Protein 9H4H (pdb70)

Organism: Mycosarcoma maydis (NCBI:txid5270)

Nearest PDB structures (foldseek):
  3c8t-assembly1_A  TM=9.783E-01  e=1.202E-36  Chelativorans sp. BNC1
  2fel-assembly1_B  TM=9.437E-01  e=1.937E-19  Agrobacterium tumefaciens
  2fen-assembly1_A  TM=9.435E-01  e=5.438E-18  Agrobacterium tumefaciens
  2fen-assembly1_D  TM=9.344E-01  e=1.778E-17  Agrobacterium tumefaciens
  1dcn-assembly1_C  TM=7.984E-01  e=2.700E-16  Anas platyrhynchos

B-factor: mean 38.84, std 10.2, range [21.3, 90.51]

Sequence (848 aa):
TGTLSDIFGTPQMREIWSDQNRVACYLEIEAALAIVQADLGIIPKNAAHEIVEHCRVQEIDWALYKQKTELIGYPVLGIVQQLVANCKDGLGEYCHWGATTQDITDTATVMQIRQSLTLVKQRLDSIVSSLEHLAEQHRNVPMAARSNLKQAVPITFGFKMARFLATFRRHQQRLVELEKRVYTLEFGGAAGNLSSLGDQGIATHDALAKMLDLAPAAEIAWHTEHDRFAEVGTFLGLLTGTLAKLATDIKLMSQTEVGEVGEPNPISCVYIHACAANVRQGAAALLDAMQSDHERGTGPWEIIWVQLPLMMNWTSAALNNADFVLRGLQVFPDAMQHNLDLSKGLIVSEAVMMGLGNTLGRQYAHDAVYECCRTAFVQDRPLLDVLLENHEIASKLDRTELEKLCDPANYLGQCSQWIDRVLSPTGTLSDIFGTPQMREIWSDQNRVACYLEIEAALAIVQADLGIIPKNAAHEIVEHCRVQEIDWALYKQKTELIGYPVLGIVQQLVANCKDGLGEYCHWGATTQDITDTATVMQIRQSLTLVKQRLDSIVSSLEHLAEQHRNVPMAARSNLKQAVPITFGFKMARFLATFRRHQQRLVELEKRVYTLEFGGAAGNLSSLGDQGIATHDALAKMLDLAPAEIAWHTEHDRFAEVGTFLGLLTGTLAKLATDIKLMSQTEVGEVGEPNPISCVYIHACAANVRQGAAALLDAMQSDHERGTGPWEIIWVQLPLMMNWTSAALNNADFVLRGLQVFPDAMQHNLDLSKGLIVSEAVMMGLGNTLGRQYAHDAVYECCRTAFVQDRPLLDVLLENHEIASKLDRTELEKLCDPANYLGQCSQWIDRVLSP

Foldseek 3Di:
DDPCCPQLFNPQLCVLLDPLVLLLLLLLLQLLLLCLCCVVVNAPPVLSVQLNVLSHSVQDDVVQQVVVCVVVVHRRVSSLVVSQVPGPPSSSVPTCQLFDRLLSNLLSVLVSVVSLVVLVVVLLVLLLVLLLVQLVVFVQQKFFDADPNHGAAIATVSLVSLVLNLLSVVLVVLSVVLNLVSQEGAGQHDQFPSVSCPPCRQVSQCSSCVSVVGHYDPTHCQLQLCSLLSVLVSLLSVLVSLLVVLVVQCVCCPPLRNFKDFCPSSLSVLSNVLNVLSNVLSVLLVVLSPADRRHRDPSSVSSSPSVSSNSRSSSSSSVSSSRRSNSMGGDSVSRQVNVCQLQQLSLLVLQLVLCCVVPNNVCSVVVSVVLSVVCVVVVHHSLVSQCVPCSSVVGDPSVSSVLSSRSSNPHPVSSVVSCVSPVD/DDPCCPQLFNPQLCVLLDPLVLLLLLLVLQLLLLVLCCVVVNAPPVLSVQLNVQSDSVQDDVVQQVVVCVVVVHRRVSSLVSSQVNGPPSSSVPTCPLFDVLLSNLLSVLVSVVSLVVLVVVLLVLLLVLLLVLLVVFVQQKFFDADPNHGAAIATVSLVSLVLNLLSVVLVVLSVVLNLVSQEGAGQHDQFPSVSCPPCRQVSQCSSCVSVVGHYDPTHCQLQLCSVLSSLVSLLSVLVSLLVVLVVQCVCVDPLQVFKDFCPSSLSVLSNVLSVLSNVLSVLLVVLSPADHRHRDPSSVSSSPSVSSNSRSSSSSSVSSSRRSNSMGGDSVSRQVVLPQLQQLNLLVLLLVVLCVPPNNVVSVVVSVVLSVVCVVVVHHSLVSQCVPCSRCVVDPSVRSVCSSRSSNPHPVSSVVSCVSSVD

InterPro domains:
  IPR000362 Fumarate lyase family [PR00149] (145-163)
  IPR000362 Fumarate lyase family [PR00149] (190-208)
  IPR000362 Fumarate lyase family [PR00149] (275-302)
  IPR000362 Fumarate lyase family [PR00149] (320-336)
  IPR008948 L-Aspartase-like [SSF48557] (55-488)
  IPR019468 Adenylosuccinate lyase C-terminal [PF10397] (409-486)
  IPR019468 Adenylosuccinate lyase C-terminal [SM00998] (408-487)
  IPR022761 Fumarate lyase, N-terminal [PF00206] (60-343)

Structure (mmCIF, N/CA/C/O backbone):
data_9H4H
#
_entry.id   9H4H
#
_cell.length_a   109.469
_cell.length_b   109.469
_cell.length_c   205.358
_cell.angle_alpha   90.000
_cell.angle_beta   90.000
_cell.angle_gamma   90.000
#
_symmetry.space_group_name_H-M   'P 43 2 2'
#
loop_
_entity.id
_entity.type
_entity.pdbx_description
1 polymer 'Trans-aconitate decarboxylase 1'
2 water water
#
loop_
_atom_site.group_PDB
_atom_site.id
_atom_site.type_symbol
_atom_site.label_atom_id
_atom_site.label_alt_id
_atom_site.label_comp_id
_atom_site.label_asym_id
_atom_site.label_entity_id
_atom_site.label_seq_id
_atom_site.pdbx_PDB_ins_code
_atom_site.Cartn_x
_atom_site.Cartn_y
_atom_site.Cartn_z
_atom_site.occupancy
_atom_site.B_iso_or_equiv
_atom_site.auth_seq_id
_atom_site.auth_comp_id
_atom_site.auth_asym_id
_atom_site.auth_atom_id
_atom_site.pdbx_PDB_model_num
ATOM 1 N N . THR A 1 51 ? -17.65908 36.30911 22.35178 1.000 46.83264 51 THR A N 1
ATOM 2 C CA . THR A 1 51 ? -18.82858 37.15292 22.14521 1.000 51.34849 51 THR A CA 1
ATOM 3 C C . THR A 1 51 ? -19.53103 36.76902 20.83019 1.000 53.74696 51 THR A C 1
ATOM 4 O O . THR A 1 51 ? -20.69184 36.36556 20.83536 1.000 55.20719 51 THR A O 1
ATOM 8 N N . GLY A 1 52 ? -18.83675 36.90819 19.69138 1.000 47.71836 52 GLY A N 1
ATOM 9 C CA . GLY A 1 52 ? -19.39721 36.50954 18.41294 1.000 38.64679 52 GLY A CA 1
ATOM 10 C C . GLY A 1 52 ? -19.15205 35.03229 18.12962 1.000 39.74195 52 GLY A C 1
ATOM 11 O O . GLY A 1 52 ? -18.31109 34.41262 18.77166 1.000 36.63468 52 GLY A O 1
ATOM 12 N N . THR A 1 53 ? -19.90058 34.47214 17.17019 1.000 40.11348 53 THR A N 1
ATOM 13 C CA . THR A 1 53 ? -19.76608 33.04398 16.86291 1.000 38.06173 53 THR A CA 1
ATOM 14 C C . THR A 1 53 ? -18.31706 32.63521 16.61654 1.000 37.14385 53 THR A C 1
ATOM 15 O O . THR A 1 53 ? -17.86546 31.59940 17.11635 1.000 38.90974 53 THR A O 1
ATOM 19 N N . LEU A 1 54 ? -17.57061 33.43566 15.85897 1.000 37.95227 54 LEU A N 1
ATOM 20 C CA . LEU A 1 54 ? -16.21115 33.08414 15.46410 1.000 37.11018 54 LEU A CA 1
ATOM 21 C C . LEU A 1 54 ? -15.14542 33.85799 16.22367 1.000 38.15038 54 LEU A C 1
ATOM 22 O O . LEU A 1 54 ? -13.95715 33.72261 15.90570 1.000 37.04971 54 LEU A O 1
ATOM 27 N N . SER A 1 55 ? -15.53623 34.65973 17.21730 1.000 35.96415 55 SER A N 1
ATOM 28 C CA . SER A 1 55 ? -14.59854 35.56745 17.87425 1.000 34.70937 55 SER A CA 1
ATOM 29 C C . SER A 1 55 ? -13.46229 34.82552 18.56814 1.000 37.99657 55 SER A C 1
ATOM 30 O O . SER A 1 55 ? -12.35133 35.35650 18.66763 1.000 37.24714 55 SER A O 1
ATOM 33 N N . ASP A 1 56 ? -13.71376 33.61698 19.07346 1.000 35.71142 56 ASP A N 1
ATOM 34 C CA . ASP A 1 56 ? -12.67399 32.83248 19.73164 1.000 36.11414 56 ASP A CA 1
ATOM 35 C C . ASP A 1 56 ? -12.07408 31.77567 18.81676 1.000 40.67092 56 ASP A C 1
ATOM 36 O O . ASP A 1 56 ? -11.31354 30.91999 19.28529 1.000 40.93901 56 ASP A O 1
ATOM 41 N N . ILE A 1 57 ? -12.41879 31.80241 17.53423 1.000 36.62002 57 ILE A N 1
ATOM 42 C CA . ILE A 1 57 ? -11.82007 30.92212 16.54403 1.000 37.72109 57 ILE A CA 1
ATOM 43 C C . ILE A 1 57 ? -10.72178 31.63044 15.76151 1.000 39.43671 57 ILE A C 1
ATOM 44 O O . ILE A 1 57 ? -9.65078 31.06508 15.53895 1.000 38.60662 57 ILE A O 1
ATOM 49 N N . PHE A 1 58 ? -10.95673 32.88037 15.36584 1.000 33.28103 58 PHE A N 1
ATOM 50 C CA . PHE A 1 58 ? -9.92819 33.69509 14.73394 1.000 36.90922 58 PHE A CA 1
ATOM 51 C C . PHE A 1 58 ? -9.37916 34.75196 15.68022 1.000 38.02519 58 PHE A C 1
ATOM 52 O O . PHE A 1 58 ? -8.62719 35.63309 15.24880 1.000 34.75781 58 PHE A O 1
ATOM 60 N N . GLY A 1 59 ? -9.73123 34.66848 16.96136 1.000 34.86607 59 GLY A N 1
ATOM 61 C CA . GLY A 1 59 ? -9.17690 35.48643 18.01804 1.000 31.34016 59 GLY A CA 1
ATOM 62 C C . GLY A 1 59 ? -9.11823 34.63474 19.26851 1.000 37.46618 59 GLY A C 1
ATOM 63 O O . GLY A 1 59 ? -9.40601 33.43592 19.23335 1.000 35.74949 59 GLY A O 1
ATOM 64 N N . THR A 1 60 ? -8.72362 35.25292 20.37792 1.000 34.02968 60 THR A N 1
ATOM 65 C CA . THR A 1 60 ? -8.69357 34.57829 21.66913 1.000 34.42815 60 THR A CA 1
ATOM 66 C C . THR A 1 60 ? -9.28685 35.49887 22.72556 1.000 37.57570 60 THR A C 1
ATOM 67 O O . THR A 1 60 ? -9.23449 36.72604 22.57612 1.000 31.59258 60 THR A O 1
ATOM 71 N N . PRO A 1 61 ? -9.87513 34.93661 23.79459 1.000 38.06471 61 PRO A N 1
ATOM 72 C CA . PRO A 1 61 ? -10.40243 35.79494 24.87636 1.000 40.22039 61 PRO A CA 1
ATOM 73 C C . PRO A 1 61 ? -9.37027 36.75100 25.45352 1.000 34.61008 61 PRO A C 1
ATOM 74 O O . PRO A 1 61 ? -9.66546 37.93780 25.64182 1.000 33.32277 61 PRO A O 1
ATOM 78 N N . GLN A 1 62 ? -8.16839 36.25366 25.76206 1.000 33.78322 62 GLN A N 1
ATOM 79 C CA . GLN A 1 62 ? -7.15227 37.08160 26.40547 1.000 37.00247 62 GLN A CA 1
ATOM 80 C C . GLN A 1 62 ? -6.71608 38.22737 25.50104 1.000 38.46253 62 GLN A C 1
ATOM 81 O O . GLN A 1 62 ? -6.58892 39.37319 25.94746 1.000 32.81848 62 GLN A O 1
ATOM 87 N N . MET A 1 63 ? -6.46183 37.93839 24.22385 1.000 33.86008 63 MET A N 1
ATOM 88 C CA . MET A 1 63 ? -5.99290 39.00338 23.34448 1.000 32.78519 63 MET A CA 1
ATOM 89 C C . MET A 1 63 ? -7.11319 39.97486 22.98915 1.000 31.99691 63 MET A C 1
ATOM 90 O O . MET A 1 63 ? -6.86089 41.17505 22.83675 1.000 31.01962 63 MET A O 1
ATOM 95 N N . ARG A 1 64 ? -8.35319 39.49108 22.87090 1.000 32.17369 64 ARG A N 1
ATOM 96 C CA . ARG A 1 64 ? -9.47366 40.40259 22.64645 1.000 34.78193 64 ARG A CA 1
ATOM 97 C C . ARG A 1 64 ? -9.65923 41.34921 23.82834 1.000 35.83548 64 ARG A C 1
ATOM 98 O O . ARG A 1 64 ? -10.00156 42.52377 23.64547 1.000 34.87307 64 ARG A O 1
ATOM 106 N N . GLU A 1 65 ? -9.44707 40.85446 25.05202 1.000 33.15314 65 GLU A N 1
ATOM 107 C CA . GLU A 1 65 ? -9.57840 41.71889 26.21880 1.000 35.99607 65 GLU A CA 1
ATOM 108 C C . GLU A 1 65 ? -8.55023 42.84377 26.17184 1.000 33.38798 65 GLU A C 1
ATOM 109 O O . GLU A 1 65 ? -8.87408 44.00427 26.44676 1.000 31.82262 65 GLU A O 1
ATOM 115 N N . ILE A 1 66 ? -7.31215 42.51994 25.79023 1.000 33.86051 66 ILE A N 1
ATOM 116 C CA . ILE A 1 66 ? -6.24314 43.51549 25.76870 1.000 34.37069 66 ILE A CA 1
ATOM 117 C C . ILE A 1 66 ? -6.59882 44.67403 24.84547 1.000 34.26837 66 ILE A C 1
ATOM 118 O O . ILE A 1 66 ? -6.35124 45.84207 25.16907 1.000 33.07156 66 ILE A O 1
ATOM 123 N N . TRP A 1 67 ? -7.19173 44.37916 23.69010 1.000 33.20716 67 TRP A N 1
ATOM 124 C CA . TRP A 1 67 ? -7.47100 45.40526 22.69375 1.000 32.06197 67 TRP A CA 1
ATOM 125 C C . TRP A 1 67 ? -8.89916 45.93382 22.75360 1.000 32.11008 67 TRP A C 1
ATOM 126 O O . TRP A 1 67 ? -9.26142 46.78986 21.94214 1.000 34.27785 67 TRP A O 1
ATOM 137 N N . SER A 1 68 ? -9.69883 45.47779 23.71345 1.000 32.11473 68 SER A N 1
ATOM 138 C CA . SER A 1 68 ? -11.05480 45.98045 23.89518 1.000 35.70258 68 SER A CA 1
ATOM 139 C C . SER A 1 68 ? -11.05747 47.47491 24.22279 1.000 34.78175 68 SER A C 1
ATOM 140 O O . SER A 1 68 ? -10.04818 48.05405 24.63658 1.000 34.05357 68 SER A O 1
ATOM 143 N N . ASP A 1 69 ? -12.22739 48.09638 24.03043 1.000 35.81824 69 ASP A N 1
ATOM 144 C CA . ASP A 1 69 ? -12.42598 49.48820 24.43179 1.000 35.83283 69 ASP A CA 1
ATOM 145 C C . ASP A 1 69 ? -12.13069 49.68917 25.91275 1.000 38.25659 69 ASP A C 1
ATOM 146 O O . ASP A 1 69 ? -11.60564 50.73486 26.31704 1.000 34.67833 69 ASP A O 1
ATOM 151 N N . GLN A 1 70 ? -12.46807 48.69889 26.73850 1.000 35.40043 70 GLN A N 1
ATOM 152 C CA . GLN A 1 70 ? -12.33583 48.85805 28.18150 1.000 38.33596 70 GLN A CA 1
ATOM 153 C C . GLN A 1 70 ? -10.87027 48.88367 28.59819 1.000 40.57519 70 GLN A C 1
ATOM 154 O O . GLN A 1 70 ? -10.45886 49.73154 29.39846 1.000 38.52704 70 GLN A O 1
ATOM 160 N N . ASN A 1 71 ? -10.06374 47.95995 28.07213 1.000 32.10965 71 ASN A N 1
ATOM 161 C CA . ASN A 1 71 ? -8.63874 47.99235 28.38467 1.000 36.01729 71 ASN A CA 1
ATOM 162 C C . ASN A 1 71 ? -7.96409 49.19159 27.73444 1.000 33.81399 71 ASN A C 1
ATOM 163 O O . ASN A 1 71 ? -7.06028 49.79339 28.32654 1.000 32.95853 71 ASN A O 1
ATOM 168 N N . ARG A 1 72 ? -8.39538 49.56077 26.52284 1.000 31.91295 72 ARG A N 1
ATOM 169 C CA . ARG A 1 72 ? -7.82849 50.73354 25.85859 1.000 31.82730 72 ARG A CA 1
ATOM 170 C C . ARG A 1 72 ? -8.03800 51.98495 26.70256 1.000 35.58519 72 ARG A C 1
ATOM 171 O O . ARG A 1 72 ? -7.09149 52.73492 26.97168 1.000 34.09254 72 ARG A O 1
ATOM 179 N N . VAL A 1 73 ? -9.27442 52.21012 27.15182 1.000 32.55718 73 VAL A N 1
ATOM 180 C CA . VAL A 1 73 ? -9.56713 53.37037 27.98564 1.000 34.19071 73 VAL A CA 1
ATOM 181 C C . VAL A 1 73 ? -8.88864 53.23957 29.34835 1.000 37.74004 73 VAL A C 1
ATOM 182 O O . VAL A 1 73 ? -8.36189 54.21879 29.88756 1.000 36.19518 73 VAL A O 1
ATOM 186 N N . ALA A 1 74 ? -8.86138 52.02920 29.91572 1.000 29.65660 74 ALA A N 1
ATOM 187 C CA . ALA A 1 74 ? -8.13437 51.82237 31.16602 1.000 34.61585 74 ALA A CA 1
ATOM 188 C C . ALA A 1 74 ? -6.67781 52.25409 31.03797 1.000 38.71475 74 ALA A C 1
ATOM 189 O O . ALA A 1 74 ? -6.11158 52.83852 31.96988 1.000 30.96909 74 ALA A O 1
ATOM 191 N N . CYS A 1 75 ? -6.05563 51.98858 29.88660 1.000 34.18058 75 CYS A N 1
ATOM 192 C CA . CYS A 1 75 ? -4.70435 52.48995 29.65856 1.000 30.43489 75 CYS A CA 1
ATOM 193 C C . CYS A 1 75 ? -4.68706 54.01354 29.61483 1.000 32.06357 75 CYS A C 1
ATOM 194 O O . CYS A 1 75 ? -3.79416 54.64582 30.19464 1.000 34.22728 75 CYS A O 1
ATOM 197 N N . TYR A 1 76 ? -5.65236 54.61919 28.91337 1.000 32.51778 76 TYR A N 1
ATOM 198 C CA . TYR A 1 76 ? -5.76298 56.07573 28.90102 1.000 33.64825 76 TYR A CA 1
ATOM 199 C C . TYR A 1 76 ? -5.77849 56.63093 30.32192 1.000 37.30818 76 TYR A C 1
ATOM 200 O O . TYR A 1 76 ? -5.06751 57.59382 30.63013 1.000 37.03411 76 TYR A O 1
ATOM 209 N N . LEU A 1 77 ? -6.60007 56.03971 31.20094 1.000 35.33330 77 LEU A N 1
ATOM 210 C CA . LEU A 1 77 ? -6.73584 56.57727 32.55305 1.000 38.96437 77 LEU A CA 1
ATOM 211 C C . LEU A 1 77 ? -5.45640 56.42355 33.35959 1.000 37.19455 77 LEU A C 1
ATOM 212 O O . LEU A 1 77 ? -5.13261 57.29316 34.17706 1.000 39.18716 77 LEU A O 1
ATOM 217 N N . GLU A 1 78 ? -4.74988 55.30165 33.20411 1.000 33.51684 78 GLU A N 1
ATOM 218 C CA . GLU A 1 78 ? -3.48737 55.15137 33.92177 1.000 33.04232 78 GLU A CA 1
ATOM 219 C C . GLU A 1 78 ? -2.48074 56.20633 33.48443 1.000 35.99618 78 GLU A C 1
ATOM 220 O O . GLU A 1 78 ? -1.69837 56.70804 34.30296 1.000 33.77348 78 GLU A O 1
ATOM 226 N N . ILE A 1 79 ? -2.47599 56.54796 32.19493 1.000 30.87400 79 ILE A N 1
ATOM 227 C CA . ILE A 1 79 ? -1.56930 57.58353 31.70823 1.000 30.88762 79 ILE A CA 1
ATOM 228 C C . ILE A 1 79 ? -1.94445 58.94329 32.29093 1.000 32.88376 79 ILE A C 1
ATOM 229 O O . ILE A 1 79 ? -1.07696 59.71137 32.72431 1.000 31.26597 79 ILE A O 1
ATOM 234 N N . GLU A 1 80 ? -3.23911 59.27496 32.28206 1.000 34.06069 80 GLU A N 1
ATOM 235 C CA . GLU A 1 80 ? -3.66744 60.56504 32.81712 1.000 34.53346 80 GLU A CA 1
ATOM 236 C C . GLU A 1 80 ? -3.37551 60.65528 34.30958 1.000 34.37234 80 GLU A C 1
ATOM 237 O O . GLU A 1 80 ? -2.97032 61.71084 34.81244 1.000 39.98719 80 GLU A O 1
ATOM 243 N N . ALA A 1 81 ? -3.58362 59.55458 35.03161 1.000 30.54639 81 ALA A N 1
ATOM 244 C CA . ALA A 1 81 ? -3.23441 59.50403 36.44597 1.000 34.95082 81 ALA A CA 1
ATOM 245 C C . ALA A 1 81 ? -1.74799 59.75934 36.65462 1.000 40.10973 81 ALA A C 1
ATOM 246 O O . ALA A 1 81 ? -1.35672 60.60079 37.47352 1.000 34.75376 81 ALA A O 1
ATOM 248 N N . ALA A 1 82 ? -0.90206 59.01718 35.93746 1.000 32.84094 82 ALA A N 1
ATOM 249 C CA . ALA A 1 82 ? 0.53917 59.17688 36.08818 1.000 34.44386 82 ALA A CA 1
ATOM 250 C C . ALA A 1 82 ? 0.98411 60.57494 35.68295 1.000 35.19679 82 ALA A C 1
ATOM 251 O O . ALA A 1 82 ? 1.90414 61.14027 36.28532 1.000 36.38526 82 ALA A O 1
ATOM 253 N N . LEU A 1 83 ? 0.34456 61.14519 34.65942 1.000 31.64409 83 LEU A N 1
ATOM 254 C CA . LEU A 1 83 ? 0.68068 62.49881 34.23096 1.000 35.24291 83 LEU A CA 1
ATOM 255 C C . LEU A 1 83 ? 0.36073 63.51805 35.31709 1.000 35.74949 83 LEU A C 1
ATOM 256 O O . LEU A 1 83 ? 1.16600 64.41342 35.59655 1.000 36.58665 83 LEU A O 1
ATOM 261 N N . ALA A 1 84 ? -0.81282 63.39939 35.93828 1.000 32.63310 84 ALA A N 1
ATOM 262 C CA . ALA A 1 84 ? -1.18449 64.32459 37.00473 1.000 42.25782 84 ALA A CA 1
ATOM 263 C C . ALA A 1 84 ? -0.20276 64.24527 38.16699 1.000 33.28171 84 ALA A C 1
ATOM 264 O O . ALA A 1 84 ? 0.23722 65.27293 38.69284 1.000 37.33317 84 ALA A O 1
ATOM 266 N N . ILE A 1 85 ? 0.15834 63.02554 38.57309 1.000 32.09267 85 ILE A N 1
ATOM 267 C CA . ILE A 1 85 ? 1.08570 62.83775 39.68952 1.000 37.13606 85 ILE A CA 1
ATOM 268 C C . ILE A 1 85 ? 2.43101 63.48348 39.38365 1.000 41.19232 85 ILE A C 1
ATOM 269 O O . ILE A 1 85 ? 3.00277 64.20201 40.21294 1.000 35.67928 85 ILE A O 1
ATOM 274 N N . VAL A 1 86 ? 2.97255 63.20144 38.19921 1.000 33.53960 86 VAL A N 1
ATOM 275 C CA . VAL A 1 86 ? 4.25869 63.76545 37.79728 1.000 37.05654 86 VAL A CA 1
ATOM 276 C C . VAL A 1 86 ? 4.20860 65.29037 37.81943 1.000 37.34442 86 VAL A C 1
ATOM 277 O O . VAL A 1 86 ? 5.12826 65.95430 38.31153 1.000 36.55900 86 VAL A O 1
ATOM 281 N N . GLN A 1 87 ? 3.14336 65.87110 37.26707 1.000 35.45229 87 GLN A N 1
ATOM 282 C CA . GLN A 1 87 ? 3.09292 67.32478 37.17814 1.000 36.16240 87 GLN A CA 1
ATOM 283 C C . GLN A 1 87 ? 2.81068 67.95460 38.53582 1.000 42.26978 87 GLN A C 1
ATOM 284 O O . GLN A 1 87 ? 3.21102 69.09768 38.78012 1.000 40.08974 87 GLN A O 1
ATOM 290 N N . ALA A 1 88 ? 2.12799 67.23035 39.42728 1.000 34.80687 88 ALA A N 1
ATOM 291 C CA . ALA A 1 88 ? 2.00823 67.68898 40.80824 1.000 40.56610 88 ALA A CA 1
ATOM 292 C C . ALA A 1 88 ? 3.36324 67.67571 41.50360 1.000 40.04511 88 ALA A C 1
ATOM 293 O O . ALA A 1 88 ? 3.70635 68.61626 42.22832 1.000 41.31205 88 ALA A O 1
ATOM 295 N N . ASP A 1 89 ? 4.14604 66.61658 41.29257 1.000 37.62251 89 ASP A N 1
ATOM 296 C CA . ASP A 1 89 ? 5.47723 66.54397 41.88494 1.000 44.13636 89 ASP A CA 1
ATOM 297 C C . ASP A 1 89 ? 6.37449 67.66298 41.36842 1.000 46.09108 89 ASP A C 1
ATOM 298 O O . ASP A 1 89 ? 7.20007 68.20400 42.11483 1.000 41.67793 89 ASP A O 1
ATOM 303 N N . LEU A 1 90 ? 6.22839 68.02469 40.09365 1.000 38.63938 90 LEU A N 1
ATOM 304 C CA . LEU A 1 90 ? 7.01353 69.10656 39.51483 1.000 40.77782 90 LEU A CA 1
ATOM 305 C C . LEU A 1 90 ? 6.48413 70.48607 39.88049 1.000 38.76134 90 LEU A C 1
ATOM 306 O O . LEU A 1 90 ? 7.13126 71.48336 39.54871 1.000 39.52373 90 LEU A O 1
ATOM 311 N N . GLY A 1 91 ? 5.34183 70.56860 40.55944 1.000 38.12377 91 GLY A N 1
ATOM 312 C CA . GLY A 1 91 ? 4.76382 71.85267 40.89762 1.000 39.90383 91 GLY A CA 1
ATOM 313 C C . GLY A 1 91 ? 3.99150 72.53784 39.79485 1.000 40.72373 91 GLY A C 1
ATOM 314 O O . GLY A 1 91 ? 3.72525 73.73926 39.90333 1.000 38.47280 91 GLY A O 1
ATOM 315 N N . ILE A 1 92 ? 3.61278 71.81265 38.73986 1.000 36.71136 92 ILE A N 1
ATOM 316 C CA . ILE A 1 92 ? 2.87921 72.41683 37.62909 1.000 35.08202 92 ILE A CA 1
ATOM 317 C C . ILE A 1 92 ? 1.39503 72.54513 37.95806 1.000 35.43991 92 ILE A C 1
ATOM 318 O O . ILE A 1 92 ? 0.75281 73.54285 37.61154 1.000 40.00514 92 ILE A O 1
ATOM 323 N N . ILE A 1 93 ? 0.82471 71.54352 38.61092 1.000 38.60100 93 ILE A N 1
ATOM 324 C CA . ILE A 1 93 ? -0.57980 71.56940 39.01099 1.000 36.90848 93 ILE A CA 1
ATOM 325 C C . ILE A 1 93 ? -0.63012 71.33143 40.51116 1.000 39.65185 93 ILE A C 1
ATOM 326 O O . ILE A 1 93 ? 0.33364 70.80905 41.09962 1.000 35.91759 93 ILE A O 1
ATOM 331 N N . PRO A 1 94 ? -1.72381 71.71350 41.17588 1.000 39.14897 94 PRO A N 1
ATOM 332 C CA . PRO A 1 94 ? -1.79748 71.51509 42.62987 1.000 40.69161 94 PRO A CA 1
ATOM 333 C C . PRO A 1 94 ? -1.85118 70.03817 42.98749 1.000 43.47371 94 PRO A C 1
ATOM 334 O O . PRO A 1 94 ? -2.40470 69.21630 42.25327 1.000 41.47137 94 PRO A O 1
ATOM 338 N N . LYS A 1 95 ? -1.27272 69.70844 44.14755 1.000 37.69128 95 LYS A N 1
ATOM 339 C CA . LYS A 1 95 ? -1.20190 68.31076 44.56667 1.000 42.48498 95 LYS A CA 1
ATOM 340 C C . LYS A 1 95 ? -2.57368 67.75428 44.93931 1.000 46.20960 95 LYS A C 1
ATOM 341 O O . LYS A 1 95 ? -2.81153 66.54970 44.78654 1.000 43.30716 95 LYS A O 1
ATOM 347 N N . ASN A 1 96 ? -3.49212 68.59983 45.41950 1.000 40.59251 96 ASN A N 1
ATOM 348 C CA . ASN A 1 96 ? -4.84211 68.10824 45.68432 1.000 41.98579 96 ASN A CA 1
ATOM 349 C C . ASN A 1 96 ? -5.58741 67.80420 44.38543 1.000 40.09564 96 ASN A C 1
ATOM 350 O O . ASN A 1 96 ? -6.42920 66.89927 44.35321 1.000 40.98785 96 ASN A O 1
ATOM 355 N N . ALA A 1 97 ? -5.30909 68.55156 43.31406 1.000 40.14204 97 ALA A N 1
ATOM 356 C CA . ALA A 1 97 ? -5.95703 68.27291 42.03390 1.000 44.49186 97 ALA A CA 1
ATOM 357 C C . ALA A 1 97 ? -5.54779 66.90527 41.49638 1.000 36.85525 97 ALA A C 1
ATOM 358 O O . ALA A 1 97 ? -6.39592 66.13418 41.03285 1.000 42.28386 97 ALA A O 1
ATOM 360 N N . ALA A 1 98 ? -4.24564 66.60597 41.52144 1.000 35.26928 98 ALA A N 1
ATOM 361 C CA . ALA A 1 98 ? -3.75981 65.28491 41.13222 1.000 40.98061 98 ALA A CA 1
ATOM 362 C C . ALA A 1 98 ? -4.44532 64.17938 41.92551 1.000 44.28958 98 ALA A C 1
ATOM 363 O O . ALA A 1 98 ? -4.83401 63.14748 41.36261 1.000 37.75237 98 ALA A O 1
ATOM 365 N N . HIS A 1 99 ? -4.57819 64.36648 43.24182 1.000 40.36685 99 HIS A N 1
ATOM 366 C CA . HIS A 1 99 ? -5.21058 63.34854 44.07508 1.000 41.63347 99 HIS A CA 1
ATOM 367 C C . HIS A 1 99 ? -6.64799 63.09793 43.63711 1.000 38.52112 99 HIS A C 1
ATOM 368 O O . HIS A 1 99 ? -7.10908 61.95078 43.61761 1.000 43.63681 99 HIS A O 1
ATOM 375 N N . GLU A 1 100 ? -7.37290 64.16098 43.28323 1.000 37.63370 100 GLU A N 1
ATOM 376 C CA . GLU A 1 100 ? -8.75059 63.99654 42.83277 1.000 42.48330 100 GLU A CA 1
ATOM 377 C C . GLU A 1 100 ? -8.80609 63.39383 41.42984 1.000 41.85135 100 GLU A C 1
ATOM 378 O O . GLU A 1 100 ? -9.70368 62.59813 41.12819 1.000 43.21217 100 GLU A O 1
ATOM 384 N N . ILE A 1 101 ? -7.86745 63.76580 40.55365 1.000 40.43991 101 ILE A N 1
ATOM 385 C CA . ILE A 1 101 ? -7.83978 63.17692 39.21524 1.000 37.87130 101 ILE A CA 1
ATOM 386 C C . ILE A 1 101 ? -7.56633 61.68087 39.30495 1.000 38.74968 101 ILE A C 1
ATOM 387 O O . ILE A 1 101 ? -8.29089 60.86484 38.72301 1.000 39.08236 101 ILE A O 1
ATOM 392 N N . VAL A 1 102 ? -6.53307 61.30023 40.06235 1.000 36.35563 102 VAL A N 1
ATOM 393 C CA . VAL A 1 102 ? -6.17060 59.89084 40.19865 1.000 36.46237 102 VAL A CA 1
ATOM 394 C C . VAL A 1 102 ? -7.33816 59.09256 40.76495 1.000 45.41546 102 VAL A C 1
ATOM 395 O O . VAL A 1 102 ? -7.60164 57.95964 40.34175 1.000 43.35075 102 VAL A O 1
ATOM 399 N N . GLU A 1 103 ? -8.05903 59.67460 41.72639 1.000 43.51237 103 GLU A N 1
ATOM 400 C CA . GLU A 1 103 ? -9.18719 58.98758 42.34339 1.000 46.66235 103 GLU A CA 1
ATOM 401 C C . GLU A 1 103 ? -10.28466 58.67017 41.33345 1.000 43.63669 103 GLU A C 1
ATOM 402 O O . GLU A 1 103 ? -11.01733 57.68780 41.50109 1.000 43.74820 103 GLU A O 1
ATOM 408 N N . HIS A 1 104 ? -10.40259 59.46769 40.27305 1.000 44.30225 104 HIS A N 1
ATOM 409 C CA . HIS A 1 104 ? -11.42626 59.26777 39.25721 1.000 45.35192 104 HIS A CA 1
ATOM 410 C C . HIS A 1 104 ? -10.87772 58.66236 37.97081 1.000 45.47713 104 HIS A C 1
ATOM 411 O O . HIS A 1 104 ? -11.56591 58.67690 36.94340 1.000 42.67535 104 HIS A O 1
ATOM 418 N N . CYS A 1 105 ? -9.65705 58.13436 38.00153 1.000 40.84258 105 CYS A N 1
ATOM 419 C CA . CYS A 1 105 ? -9.10238 57.42191 36.85387 1.000 41.14624 105 CYS A CA 1
ATOM 420 C C . CYS A 1 105 ? -9.46874 55.94101 36.97406 1.000 41.07009 105 CYS A C 1
ATOM 421 O O . CYS A 1 105 ? -8.63178 55.05807 37.17397 1.000 44.65414 105 CYS A O 1
ATOM 424 N N . ARG A 1 106 ? -10.77235 55.69096 36.85740 1.000 37.70630 106 ARG A N 1
ATOM 425 C CA . ARG A 1 106 ? -11.35196 54.36124 36.99044 1.000 43.64611 106 ARG A CA 1
ATOM 426 C C . ARG A 1 106 ? -12.25886 54.12531 35.79484 1.000 45.40576 106 ARG A C 1
ATOM 427 O O . ARG A 1 106 ? -13.17406 54.91560 35.54229 1.000 42.06667 106 ARG A O 1
ATOM 435 N N . VAL A 1 107 ? -12.01929 53.02790 35.07343 1.000 46.20197 107 VAL A N 1
ATOM 436 C CA . VAL A 1 107 ? -12.76318 52.78247 33.84542 1.000 42.53341 107 VAL A CA 1
ATOM 437 C C . VAL A 1 107 ? -14.23328 52.49020 34.12781 1.000 46.32391 107 VAL A C 1
ATOM 438 O O . VAL A 1 107 ? -15.07968 52.68150 33.24526 1.000 40.85726 107 VAL A O 1
ATOM 442 N N . GLN A 1 108 ? -14.56892 52.08467 35.35790 1.000 44.62045 108 GLN A N 1
ATOM 443 C CA . GLN A 1 108 ? -15.95560 51.78578 35.70290 1.000 47.58799 108 GLN A CA 1
ATOM 444 C C . GLN A 1 108 ? -16.85561 53.01967 35.70650 1.000 47.31481 108 GLN A C 1
ATOM 445 O O . GLN A 1 108 ? -18.08060 52.86701 35.66147 1.000 42.35219 108 GLN A O 1
ATOM 451 N N . GLU A 1 109 ? -16.29260 54.22822 35.75492 1.000 41.91868 109 GLU A N 1
ATOM 452 C CA . GLU A 1 109 ? -17.09273 55.44705 35.81607 1.000 42.79943 109 GLU A CA 1
ATOM 453 C C . GLU A 1 109 ? -17.42651 56.02120 34.44570 1.000 43.67519 109 GLU A C 1
ATOM 454 O O . GLU A 1 109 ? -18.07568 57.07104 34.37431 1.000 41.98711 109 GLU A O 1
ATOM 460 N N . ILE A 1 110 ? -17.01906 55.36153 33.36636 1.000 42.04444 110 ILE A N 1
ATOM 461 C CA . ILE A 1 110 ? -17.16533 55.91269 32.02244 1.000 39.04202 110 ILE A CA 1
ATOM 462 C C . ILE A 1 110 ? -18.55793 55.61516 31.48020 1.000 39.97358 110 ILE A C 1
ATOM 463 O O . ILE A 1 110 ? -19.09880 54.52010 31.67091 1.000 37.98268 110 ILE A O 1
ATOM 468 N N . ASP A 1 111 ? -19.14933 56.60729 30.81554 1.000 40.86401 111 ASP A N 1
ATOM 469 C CA . ASP A 1 111 ? -20.41028 56.45198 30.08912 1.000 42.95258 111 ASP A CA 1
ATOM 470 C C . ASP A 1 111 ? -20.05073 56.09523 28.64981 1.000 42.81032 111 ASP A C 1
ATOM 471 O O . ASP A 1 111 ? -19.65952 56.96039 27.86350 1.000 40.93301 111 ASP A O 1
ATOM 476 N N . TRP A 1 112 ? -20.18338 54.81039 28.30731 1.000 43.30799 112 TRP A N 1
ATOM 477 C CA . TRP A 1 112 ? -19.67680 54.31229 27.02900 1.000 41.48959 112 TRP A CA 1
ATOM 478 C C . TRP A 1 112 ? -20.45691 54.85965 25.83768 1.000 41.50585 112 TRP A C 1
ATOM 479 O O . TRP A 1 112 ? -19.86007 55.20634 24.81129 1.000 42.19398 112 TRP A O 1
ATOM 490 N N . ALA A 1 113 ? -21.78589 54.93301 25.94398 1.000 43.04339 113 ALA A N 1
ATOM 491 C CA . ALA A 1 113 ? -22.58540 55.43687 24.83109 1.000 39.83790 113 ALA A CA 1
ATOM 492 C C . ALA A 1 113 ? -22.28443 56.90473 24.55919 1.000 44.62695 113 ALA A C 1
ATOM 493 O O . ALA A 1 113 ? -22.17364 57.32085 23.39875 1.000 42.06531 113 ALA A O 1
ATOM 495 N N . LEU A 1 114 ? -22.14295 57.70549 25.61862 1.000 47.45718 114 LEU A N 1
ATOM 496 C CA . LEU A 1 114 ? -21.75835 59.10405 25.44568 1.000 42.14605 114 LEU A CA 1
ATOM 497 C C . LEU A 1 114 ? -20.36616 59.21791 24.83645 1.000 39.99296 114 LEU A C 1
ATOM 498 O O . LEU A 1 114 ? -20.13407 60.02790 23.93169 1.000 44.90893 114 LEU A O 1
ATOM 503 N N . TYR A 1 115 ? -19.42235 58.41715 25.33776 1.000 41.30898 115 TYR A N 1
ATOM 504 C CA . TYR A 1 115 ? -18.07505 58.39448 24.77756 1.000 42.67343 115 TYR A CA 1
ATOM 505 C C . TYR A 1 115 ? -18.10694 58.04426 23.29301 1.000 45.26519 115 TYR A C 1
ATOM 506 O O . TYR A 1 115 ? -17.40730 58.66459 22.48101 1.000 38.20868 115 TYR A O 1
ATOM 515 N N . LYS A 1 116 ? -18.92284 57.05534 22.92184 1.000 44.96144 116 LYS A N 1
ATOM 516 C CA . LYS A 1 116 ? -19.08505 56.69848 21.51506 1.000 41.31721 116 LYS A CA 1
ATOM 517 C C . LYS A 1 116 ? -19.56255 57.89367 20.69652 1.000 43.82889 116 LYS A C 1
ATOM 518 O O . LYS A 1 116 ? -18.97585 58.22656 19.65810 1.000 39.66092 116 LYS A O 1
ATOM 524 N N . GLN A 1 117 ? -20.61828 58.56461 21.16625 1.000 45.53186 117 GLN A N 1
ATOM 525 C CA . GLN A 1 117 ? -21.16247 59.71663 20.45204 1.000 47.73069 117 GLN A CA 1
ATOM 526 C C . GLN A 1 117 ? -20.12282 60.81979 20.29980 1.000 44.63953 117 GLN A C 1
ATOM 527 O O . GLN A 1 117 ? -19.92231 61.35118 19.20137 1.000 40.69823 117 GLN A O 1
ATOM 533 N N . LYS A 1 118 ? -19.45688 61.18641 21.39870 1.000 41.10972 118 LYS A N 1
ATOM 534 C CA . LYS A 1 118 ? -18.48098 62.27058 21.33774 1.000 43.97879 118 LYS A CA 1
ATOM 535 C C . LYS A 1 118 ? -17.32569 61.91725 20.41103 1.000 45.73519 118 LYS A C 1
ATOM 536 O O . LYS A 1 118 ? -16.85713 62.76110 19.64055 1.000 42.23474 118 LYS A O 1
ATOM 542 N N . THR A 1 119 ? -16.86635 60.66720 20.45388 1.000 42.13339 119 THR A N 1
ATOM 543 C CA . THR A 1 119 ? -15.77796 60.26431 19.57089 1.000 43.13188 119 THR A CA 1
ATOM 544 C C . THR A 1 119 ? -16.17865 60.43020 18.10888 1.000 40.17703 119 THR A C 1
ATOM 545 O O . THR A 1 119 ? -15.38352 60.90830 17.28978 1.000 40.49268 119 THR A O 1
ATOM 549 N N . GLU A 1 120 ? -17.41793 60.06200 17.76508 1.000 38.84586 120 GLU A N 1
ATOM 550 C CA . GLU A 1 120 ? -17.88382 60.24893 16.39277 1.000 42.87172 120 GLU A CA 1
ATOM 551 C C . GLU A 1 120 ? -17.98929 61.72376 16.01730 1.000 44.87870 120 GLU A C 1
ATOM 552 O O . GLU A 1 120 ? -17.82027 62.07452 14.84278 1.000 42.93098 120 GLU A O 1
ATOM 558 N N . LEU A 1 121 ? -18.24277 62.60443 16.98999 1.000 41.94210 121 LEU A N 1
ATOM 559 C CA . LEU A 1 121 ? -18.36946 64.02495 16.67574 1.000 45.18416 121 LEU A CA 1
ATOM 560 C C . LEU A 1 121 ? -17.01404 64.70591 16.63868 1.000 45.43161 121 LEU A C 1
ATOM 561 O O . LEU A 1 121 ? -16.74942 65.53048 15.75911 1.000 44.23023 121 LEU A O 1
ATOM 566 N N . ILE A 1 122 ? -16.14065 64.34922 17.57566 1.000 45.10273 122 ILE A N 1
ATOM 567 C CA . ILE A 1 122 ? -14.80762 64.93648 17.62394 1.000 48.36519 122 ILE A CA 1
ATOM 568 C C . ILE A 1 122 ? -13.91626 64.34023 16.53949 1.000 47.35992 122 ILE A C 1
ATOM 569 O O . ILE A 1 122 ? -13.14970 65.05756 15.88287 1.000 43.30274 122 ILE A O 1
ATOM 574 N N . GLY A 1 123 ? -14.00291 63.02962 16.32847 1.000 45.31023 123 GLY A N 1
ATOM 575 C CA . GLY A 1 123 ? -13.23418 62.35650 15.30341 1.000 43.32933 123 GLY A CA 1
ATOM 576 C C . GLY A 1 123 ? -12.07219 61.53705 15.81746 1.000 44.92509 123 GLY A C 1
ATOM 577 O O . GLY A 1 123 ? -11.48755 60.76984 15.03888 1.000 40.47869 123 GLY A O 1
ATOM 578 N N . TYR A 1 124 ? -11.71798 61.67400 17.09271 1.000 41.43140 124 TYR A N 1
ATOM 579 C CA . TYR A 1 124 ? -10.57003 61.02413 17.70461 1.000 42.77860 124 TYR A CA 1
ATOM 580 C C . TYR A 1 124 ? -10.97732 60.52281 19.09178 1.000 39.95242 124 TYR A C 1
ATOM 581 O O . TYR A 1 124 ? -11.91818 61.06781 19.68069 1.000 41.71219 124 TYR A O 1
ATOM 590 N N . PRO A 1 125 ? -10.30748 59.50573 19.60673 1.000 37.25654 125 PRO A N 1
ATOM 591 C CA . PRO A 1 125 ? -10.89367 58.70730 20.71937 1.000 39.16700 125 PRO A CA 1
ATOM 592 C C . PRO A 1 125 ? -10.47672 59.07952 22.13774 1.000 41.17144 125 PRO A C 1
ATOM 593 O O . PRO A 1 125 ? -10.79907 58.31025 23.04996 1.000 36.07848 125 PRO A O 1
ATOM 597 N N . VAL A 1 126 ? -9.79870 60.19469 22.38097 1.000 34.68084 126 VAL A N 1
ATOM 598 C CA . VAL A 1 126 ? -9.27727 60.51557 23.70890 1.000 38.87130 126 VAL A CA 1
ATOM 599 C C . VAL A 1 126 ? -10.10515 61.59840 24.39406 1.000 39.52310 126 VAL A C 1
ATOM 600 O O . VAL A 1 126 ? -10.48232 61.45723 25.55949 1.000 38.88941 126 VAL A O 1
ATOM 604 N N . LEU A 1 127 ? -10.39939 62.69024 23.68119 1.000 38.54198 127 LEU A N 1
ATOM 605 C CA . LEU A 1 127 ? -11.01937 63.84800 24.32069 1.000 44.76600 127 LEU A CA 1
ATOM 606 C C . LEU A 1 127 ? -12.39967 63.53741 24.88487 1.000 43.70107 127 LEU A C 1
ATOM 607 O O . LEU A 1 127 ? -12.85448 64.23580 25.79703 1.000 43.83895 127 LEU A O 1
ATOM 612 N N . GLY A 1 128 ? -13.07091 62.50073 24.38103 1.000 44.22516 128 GLY A N 1
ATOM 613 C CA . GLY A 1 128 ? -14.30877 62.06921 25.00465 1.000 40.83367 128 GLY A CA 1
ATOM 614 C C . GLY A 1 128 ? -14.09984 61.54003 26.40935 1.000 43.01238 128 GLY A C 1
ATOM 615 O O . GLY A 1 128 ? -14.98320 61.66792 27.26259 1.000 42.15118 128 GLY A O 1
ATOM 616 N N . ILE A 1 129 ? -12.93483 60.94385 26.67090 1.000 39.70826 129 ILE A N 1
ATOM 617 C CA . ILE A 1 129 ? -12.62476 60.45198 28.00886 1.000 38.19634 129 ILE A CA 1
ATOM 618 C C . ILE A 1 129 ? -12.14559 61.58667 28.90728 1.000 38.88305 129 ILE A C 1
ATOM 619 O O . ILE A 1 129 ? -12.49680 61.64150 30.08950 1.000 40.88485 129 ILE A O 1
ATOM 624 N N . VAL A 1 130 ? -11.31994 62.49373 28.37700 1.000 38.87815 130 VAL A N 1
ATOM 625 C CA . VAL A 1 130 ? -10.90237 63.65942 29.15535 1.000 41.50589 130 VAL A CA 1
ATOM 626 C C . VAL A 1 130 ? -12.11414 64.48174 29.58403 1.000 44.83966 130 VAL A C 1
ATOM 627 O O . VAL A 1 130 ? -12.15477 65.02070 30.69662 1.000 43.97054 130 VAL A O 1
ATOM 631 N N . GLN A 1 131 ? -13.13444 64.56117 28.72638 1.000 40.73441 131 GLN A N 1
ATOM 632 C CA . GLN A 1 131 ? -14.31977 65.34289 29.06662 1.000 43.88536 131 GLN A CA 1
ATOM 633 C C . GLN A 1 131 ? -15.06395 64.74281 30.25251 1.000 43.05535 131 GLN A C 1
ATOM 634 O O . GLN A 1 131 ? -15.53824 65.47650 31.12637 1.000 39.35050 131 GLN A O 1
ATOM 640 N N . GLN A 1 132 ? -15.18855 63.41431 30.29934 1.000 39.12048 132 GLN A N 1
ATOM 641 C CA . GLN A 1 132 ? -15.88010 62.79428 31.42432 1.000 38.54402 132 GLN A CA 1
ATOM 642 C C . GLN A 1 132 ? -15.03967 62.84313 32.69253 1.000 45.10015 132 GLN A C 1
ATOM 643 O O . GLN A 1 132 ? -15.59140 62.94985 33.79329 1.000 42.60293 132 GLN A O 1
ATOM 649 N N . LEU A 1 133 ? -13.71206 62.78156 32.56113 1.000 39.29518 133 LEU A N 1
ATOM 650 C CA . LEU A 1 133 ? -12.84593 62.90994 33.73017 1.000 44.53217 133 LEU A CA 1
ATOM 651 C C . LEU A 1 133 ? -12.97266 64.29879 34.34531 1.000 45.79878 133 LEU A C 1
ATOM 652 O O . LEU A 1 133 ? -13.03931 64.43913 35.57307 1.000 49.13871 133 LEU A O 1
ATOM 657 N N . VAL A 1 134 ? -12.99189 65.33588 33.50316 1.000 42.91490 134 VAL A N 1
ATOM 658 C CA . VAL A 1 134 ? -13.16535 66.70290 33.98751 1.000 42.20670 134 VAL A CA 1
ATOM 659 C C . VAL A 1 134 ? -14.49866 66.85074 34.70985 1.000 49.73905 134 VAL A C 1
ATOM 660 O O . VAL A 1 134 ? -14.58928 67.52100 35.74553 1.000 46.73214 134 VAL A O 1
ATOM 664 N N . ALA A 1 135 ? -15.55166 66.21580 34.18602 1.000 45.97640 135 ALA A N 1
ATOM 665 C CA . ALA A 1 135 ? -16.88155 66.36302 34.76894 1.000 44.98502 135 ALA A CA 1
ATOM 666 C C . ALA A 1 135 ? -17.05645 65.56093 36.05310 1.000 47.86197 135 ALA A C 1
ATOM 667 O O . ALA A 1 135 ? -17.86322 65.94171 36.90713 1.000 48.32415 135 ALA A O 1
ATOM 669 N N . ASN A 1 136 ? -16.32118 64.46497 36.21634 1.000 45.10740 136 ASN A N 1
ATOM 670 C CA . ASN A 1 136 ? -16.48780 63.60709 37.38192 1.000 46.65850 136 ASN A CA 1
ATOM 671 C C . ASN A 1 136 ? -15.64456 64.03832 38.57542 1.000 45.57146 136 ASN A C 1
ATOM 672 O O . ASN A 1 136 ? -15.88416 63.55498 39.68694 1.000 48.43484 136 ASN A O 1
ATOM 677 N N . CYS A 1 137 ? -14.67018 64.91996 38.37320 1.000 45.05445 137 CYS A N 1
ATOM 678 C CA . CYS A 1 137 ? -13.83755 65.42540 39.45463 1.000 46.82984 137 CYS A CA 1
ATOM 679 C C . CYS A 1 137 ? -14.54099 66.57536 40.16596 1.000 51.32770 137 CYS A C 1
ATOM 680 O O . CYS A 1 137 ? -15.30019 67.33584 39.55692 1.000 45.28849 137 CYS A O 1
ATOM 683 N N . LYS A 1 138 ? -14.28129 66.70582 41.46388 1.000 49.81970 138 LYS A N 1
ATOM 684 C CA . LYS A 1 138 ? -14.93754 67.75707 42.22349 1.000 49.55644 138 LYS A CA 1
ATOM 685 C C . LYS A 1 138 ? -14.17567 69.07414 42.13248 1.000 50.90165 138 LYS A C 1
ATOM 686 O O . LYS A 1 138 ? -12.98475 69.11714 41.81367 1.000 43.49627 138 LYS A O 1
ATOM 692 N N . ASP A 1 139 ? -14.90675 70.15981 42.40200 1.000 50.63546 139 ASP A N 1
ATOM 693 C CA . ASP A 1 139 ? -14.34960 71.49525 42.61525 1.000 48.45828 139 ASP A CA 1
ATOM 694 C C . ASP A 1 139 ? -13.54243 71.98727 41.42043 1.000 46.17683 139 ASP A C 1
ATOM 695 O O . ASP A 1 139 ? -12.58427 72.74603 41.57841 1.000 46.74671 139 ASP A O 1
ATOM 700 N N . GLY A 1 140 ? -13.93394 71.57540 40.21716 1.000 48.10473 140 GLY A N 1
ATOM 701 C CA . GLY A 1 140 ? -13.19171 71.94010 39.02700 1.000 42.43876 140 GLY A CA 1
ATOM 702 C C . GLY A 1 140 ? -11.75394 71.47720 39.01125 1.000 39.22801 140 GLY A C 1
ATOM 703 O O . GLY A 1 140 ? -10.96966 71.95562 38.18833 1.000 42.34556 140 GLY A O 1
ATOM 704 N N . LEU A 1 141 ? -11.38245 70.54822 39.89812 1.000 38.25538 141 LEU A N 1
ATOM 705 C CA . LEU A 1 141 ? -10.00795 70.06464 39.94624 1.000 41.33662 141 LEU A CA 1
ATOM 706 C C . LEU A 1 141 ? -9.66202 69.19906 38.74335 1.000 43.86609 141 LEU A C 1
ATOM 707 O O . LEU A 1 141 ? -8.47505 69.00087 38.46023 1.000 42.48460 141 LEU A O 1
ATOM 712 N N . GLY A 1 142 ? -10.66556 68.68702 38.02888 1.000 40.44694 142 GLY A N 1
ATOM 713 C CA . GLY A 1 142 ? -10.40844 67.90146 36.83531 1.000 44.36695 142 GLY A CA 1
ATOM 714 C C . GLY A 1 142 ? -9.85276 68.70002 35.67894 1.000 42.61832 142 GLY A C 1
ATOM 715 O O . GLY A 1 142 ? -9.33323 68.10621 34.72736 1.000 41.94930 142 GLY A O 1
ATOM 716 N N . GLU A 1 143 ? -9.93976 70.02863 35.74459 1.000 42.43084 143 GLU A N 1
ATOM 717 C CA . GLU A 1 143 ? -9.40501 70.89611 34.70476 1.000 43.52524 143 GLU A CA 1
ATOM 718 C C . GLU A 1 143 ? -7.88363 70.88362 34.65489 1.000 41.02672 143 GLU A C 1
ATOM 719 O O . GLU A 1 143 ? -7.30464 71.51996 33.76737 1.000 41.36871 143 GLU A O 1
ATOM 725 N N . TYR A 1 144 ? -7.23221 70.17535 35.57606 1.000 36.74151 144 TYR A N 1
ATOM 726 C CA . TYR A 1 144 ? -5.78388 70.03796 35.60872 1.000 39.99692 144 TYR A CA 1
ATOM 727 C C . TYR A 1 144 ? -5.29452 68.74280 34.96880 1.000 40.34730 144 TYR A C 1
ATOM 728 O O . TYR A 1 144 ? -4.08164 68.52653 34.89148 1.000 40.05308 144 TYR A O 1
ATOM 737 N N . CYS A 1 145 ? -6.20166 67.87763 34.52039 1.000 38.23396 145 CYS A N 1
ATOM 738 C CA . CYS A 1 145 ? -5.82036 66.65060 33.83869 1.000 37.69222 145 CYS A CA 1
ATOM 739 C C . CYS A 1 145 ? -5.46819 66.94505 32.38316 1.000 34.53216 145 CYS A C 1
ATOM 740 O O . CYS A 1 145 ? -5.77353 68.01582 31.85111 1.000 32.98511 145 CYS A O 1
ATOM 743 N N . HIS A 1 146 ? -4.80420 65.97931 31.73553 1.000 39.23406 146 HIS A N 1
ATOM 744 C CA . HIS A 1 146 ? -4.45072 66.09441 30.31661 1.000 35.72626 146 HIS A CA 1
ATOM 745 C C . HIS A 1 146 ? -3.60967 67.33971 30.05353 1.000 34.55359 146 HIS A C 1
ATOM 746 O O . HIS A 1 146 ? -3.69762 67.95084 28.98879 1.000 35.07601 146 HIS A O 1
ATOM 753 N N . TRP A 1 147 ? -2.79779 67.72868 31.03344 1.000 38.49100 147 TRP A N 1
ATOM 754 C CA . TRP A 1 147 ? -2.14089 69.03184 31.03405 1.000 38.38998 147 TRP A CA 1
ATOM 755 C C . TRP A 1 147 ? -0.93735 69.01068 30.09867 1.000 35.57637 147 TRP A C 1
ATOM 756 O O . TRP A 1 147 ? 0.07958 68.37792 30.39697 1.000 36.62097 147 TRP A O 1
ATOM 767 N N . GLY A 1 148 ? -1.03977 69.72152 28.97860 1.000 31.77356 148 GLY A N 1
ATOM 768 C CA . GLY A 1 148 ? 0.02117 69.75162 27.99300 1.000 38.12738 148 GLY A CA 1
ATOM 769 C C . GLY A 1 148 ? 0.04746 68.58029 27.03606 1.000 38.78405 148 GLY A C 1
ATOM 770 O O . GLY A 1 148 ? 0.91574 68.54340 26.15317 1.000 36.05019 148 GLY A O 1
ATOM 771 N N . ALA A 1 149 ? -0.86460 67.62561 27.17944 1.000 38.25068 149 ALA A N 1
ATOM 772 C CA . ALA A 1 149 ? -0.90633 66.45669 26.31540 1.000 39.92790 149 ALA A CA 1
ATOM 773 C C . ALA A 1 149 ? -1.72366 66.73177 25.05561 1.000 37.86879 149 ALA A C 1
ATOM 774 O O . ALA A 1 149 ? -2.58378 67.61590 25.01552 1.000 31.58747 149 ALA A O 1
ATOM 776 N N . THR A 1 150 ? -1.42615 65.96759 24.01125 1.000 34.14518 150 THR A N 1
ATOM 777 C CA . THR A 1 150 ? -2.29604 65.85190 22.85342 1.000 32.58657 150 THR A CA 1
ATOM 778 C C . THR A 1 150 ? -2.85868 64.43594 22.82054 1.000 34.26589 150 THR A C 1
ATOM 779 O O . THR A 1 150 ? -2.35236 63.53626 23.49794 1.000 31.05709 150 THR A O 1
ATOM 783 N N . THR A 1 151 ? -3.92771 64.23517 22.04291 1.000 30.19144 151 THR A N 1
ATOM 784 C CA . THR A 1 151 ? -4.59261 62.93588 22.09601 1.000 37.51153 151 THR A CA 1
ATOM 785 C C . THR A 1 151 ? -3.68544 61.81061 21.60193 1.000 31.29160 151 THR A C 1
ATOM 786 O O . THR A 1 151 ? -3.75614 60.69372 22.12852 1.000 33.92833 151 THR A O 1
ATOM 790 N N . GLN A 1 152 ? -2.80911 62.07656 20.62420 1.000 30.67878 152 GLN A N 1
ATOM 791 C CA . GLN A 1 152 ? -1.93688 61.00376 20.14996 1.000 33.39854 152 GLN A CA 1
ATOM 792 C C . GLN A 1 152 ? -0.85290 60.64205 21.16415 1.000 32.25389 152 GLN A C 1
ATOM 793 O O . GLN A 1 152 ? -0.30965 59.53431 21.09705 1.000 32.28313 152 GLN A O 1
ATOM 799 N N . ASP A 1 153 ? -0.52323 61.52948 22.10853 1.000 32.55306 153 ASP A N 1
ATOM 800 C CA . ASP A 1 153 ? 0.28923 61.09037 23.24295 1.000 33.25083 153 ASP A CA 1
ATOM 801 C C . ASP A 1 153 ? -0.40139 59.95657 23.99070 1.000 30.14892 153 ASP A C 1
ATOM 802 O O . ASP A 1 153 ? 0.23748 58.97064 24.38104 1.000 28.57309 153 ASP A O 1
ATOM 807 N N . ILE A 1 154 ? -1.71053 60.09262 24.20955 1.000 31.73664 154 ILE A N 1
ATOM 808 C CA . ILE A 1 154 ? -2.45641 59.09324 24.96216 1.000 32.72756 154 ILE A CA 1
ATOM 809 C C . ILE A 1 154 ? -2.64337 57.81887 24.14433 1.000 32.73370 154 ILE A C 1
ATOM 810 O O . ILE A 1 154 ? -2.48839 56.70924 24.66675 1.000 28.90877 154 ILE A O 1
ATOM 815 N N . THR A 1 155 ? -2.96796 57.94544 22.85146 1.000 28.19865 155 THR A N 1
ATOM 816 C CA . THR A 1 155 ? -3.19738 56.73831 22.05858 1.000 31.52639 155 THR A CA 1
ATOM 817 C C . THR A 1 155 ? -1.89455 55.99634 21.78996 1.000 27.87667 155 THR A C 1
ATOM 818 O O . THR A 1 155 ? -1.84152 54.76854 21.92234 1.000 30.53478 155 THR A O 1
ATOM 822 N N . ASP A 1 156 ? -0.82699 56.71652 21.43126 1.000 30.24457 156 ASP A N 1
ATOM 823 C CA . ASP A 1 156 ? 0.44740 56.04941 21.17950 1.000 28.44362 156 ASP A CA 1
ATOM 824 C C . ASP A 1 156 ? 0.93770 55.32127 22.42676 1.000 32.36881 156 ASP A C 1
ATOM 825 O O . ASP A 1 156 ? 1.34179 54.15376 22.36157 1.000 30.87980 156 ASP A O 1
ATOM 830 N N . THR A 1 157 ? 0.89609 55.99434 23.58187 1.000 29.51042 157 THR A N 1
ATOM 831 C CA . THR A 1 157 ? 1.42331 55.38630 24.80028 1.000 26.92645 157 THR A CA 1
ATOM 832 C C . THR A 1 157 ? 0.54484 54.22658 25.25321 1.000 27.71883 157 THR A C 1
ATOM 833 O O . THR A 1 157 ? 1.05352 53.18805 25.69052 1.000 30.99090 157 THR A O 1
ATOM 837 N N . ALA A 1 158 ? -0.77563 54.37834 25.13974 1.000 27.25785 158 ALA A N 1
ATOM 838 C CA . ALA A 1 158 ? -1.67990 53.26849 25.42799 1.000 31.82963 158 ALA A CA 1
ATOM 839 C C . ALA A 1 158 ? -1.41736 52.08435 24.50091 1.000 31.87802 158 ALA A C 1
ATOM 840 O O . ALA A 1 158 ? -1.40036 50.92904 24.94086 1.000 28.65398 158 ALA A O 1
ATOM 842 N N . THR A 1 159 ? -1.24158 52.35102 23.20212 1.000 28.83571 159 THR A N 1
ATOM 843 C CA . THR A 1 159 ? -0.91539 51.27827 22.26078 1.000 26.42455 159 THR A CA 1
ATOM 844 C C . THR A 1 159 ? 0.37482 50.56856 22.65806 1.000 25.72155 159 THR A C 1
ATOM 845 O O . THR A 1 159 ? 0.46996 49.33789 22.56763 1.000 30.78162 159 THR A O 1
ATOM 849 N N . VAL A 1 160 ? 1.37618 51.32611 23.11370 1.000 29.27981 160 VAL A N 1
ATOM 850 C CA . VAL A 1 160 ? 2.59670 50.70973 23.62917 1.000 27.79705 160 VAL A CA 1
ATOM 851 C C . VAL A 1 160 ? 2.27437 49.76900 24.79245 1.000 29.37435 160 VAL A C 1
ATOM 852 O O . VAL A 1 160 ? 2.73929 48.62352 24.83307 1.000 28.90663 160 VAL A O 1
ATOM 856 N N . MET A 1 161 ? 1.45772 50.22838 25.74950 1.000 30.68038 161 MET A N 1
ATOM 857 C CA . MET A 1 161 ? 1.14149 49.38401 26.90191 1.000 30.15690 161 MET A CA 1
ATOM 858 C C . MET A 1 161 ? 0.36043 48.14589 26.47113 1.000 29.03640 161 MET A C 1
ATOM 859 O O . MET A 1 161 ? 0.57135 47.05088 27.00681 1.000 30.33865 161 MET A O 1
ATOM 864 N N . GLN A 1 162 ? -0.55646 48.30040 25.51349 1.000 29.94713 162 GLN A N 1
ATOM 865 C CA . GLN A 1 162 ? -1.29844 47.14234 25.02731 1.000 32.43093 162 GLN A CA 1
ATOM 866 C C . GLN A 1 162 ? -0.39185 46.16865 24.28230 1.000 29.08731 162 GLN A C 1
ATOM 867 O O . GLN A 1 162 ? -0.58902 44.95183 24.37713 1.000 30.63338 162 GLN A O 1
ATOM 873 N N . ILE A 1 163 ? 0.61655 46.67683 23.56625 1.000 32.65575 163 ILE A N 1
ATOM 874 C CA . ILE A 1 163 ? 1.58208 45.80076 22.90241 1.000 25.67615 163 ILE A CA 1
ATOM 875 C C . ILE A 1 163 ? 2.39657 45.01937 23.92787 1.000 28.85398 163 ILE A C 1
ATOM 876 O O . ILE A 1 163 ? 2.65071 43.81934 23.75719 1.000 28.45403 163 ILE A O 1
ATOM 881 N N . ARG A 1 164 ? 2.82476 45.68351 25.00600 1.000 29.22569 164 ARG A N 1
ATOM 882 C CA . ARG A 1 164 ? 3.55456 44.98003 26.05678 1.000 28.61249 164 ARG A CA 1
ATOM 883 C C . ARG A 1 164 ? 2.71179 43.85780 26.65262 1.000 28.18930 164 ARG A C 1
ATOM 884 O O . ARG A 1 164 ? 3.20709 42.74513 26.86034 1.000 30.71494 164 ARG A O 1
ATOM 892 N N . GLN A 1 165 ? 1.43283 44.12924 26.92938 1.000 31.33875 165 GLN A N 1
ATOM 893 C CA . GLN A 1 165 ? 0.53935 43.07004 27.39135 1.000 31.05025 165 GLN A CA 1
ATOM 894 C C . GLN A 1 165 ? 0.41013 41.96070 26.35107 1.000 32.57460 165 GLN A C 1
ATOM 895 O O . GLN A 1 165 ? 0.40714 40.77340 26.69802 1.000 30.24364 165 GLN A O 1
ATOM 901 N N . SER A 1 166 ? 0.28652 42.32777 25.07103 1.000 28.93780 166 SER A N 1
ATOM 902 C CA . SER A 1 166 ? 0.15770 41.32176 24.01627 1.000 27.50152 166 SER A CA 1
ATOM 903 C C . SER A 1 166 ? 1.40017 40.44876 23.93367 1.000 28.21199 166 SER A C 1
ATOM 904 O O . SER A 1 166 ? 1.30683 39.22203 23.81400 1.000 29.46223 166 SER A O 1
ATOM 907 N N . LEU A 1 167 ? 2.57730 41.06955 23.98199 1.000 26.14162 167 LEU A N 1
ATOM 908 C CA . LEU A 1 167 ? 3.82076 40.32616 23.82889 1.000 27.50575 167 LEU A CA 1
ATOM 909 C C . LEU A 1 167 ? 4.13693 39.46450 25.04078 1.000 31.39377 167 LEU A C 1
ATOM 910 O O . LEU A 1 167 ? 4.88175 38.48782 24.91134 1.000 31.38062 167 LEU A O 1
ATOM 915 N N . THR A 1 168 ? 3.60391 39.80645 26.21466 1.000 31.44752 168 THR A N 1
ATOM 916 C CA . THR A 1 168 ? 3.66585 38.87976 27.34064 1.000 33.35864 168 THR A CA 1
ATOM 917 C C . THR A 1 168 ? 2.96187 37.57283 26.99402 1.000 29.24809 168 THR A C 1
ATOM 918 O O . THR A 1 168 ? 3.50311 36.48445 27.21919 1.000 30.30164 168 THR A O 1
ATOM 922 N N . LEU A 1 169 ? 1.75948 37.66075 26.41558 1.000 31.31479 169 LEU A N 1
ATOM 923 C CA . LEU A 1 169 ? 1.07339 36.44786 25.97673 1.000 32.50858 169 LEU A CA 1
ATOM 924 C C . LEU A 1 169 ? 1.85415 35.74240 24.87450 1.000 31.31090 169 LEU A C 1
ATOM 925 O O . LEU A 1 169 ? 1.92891 34.50881 24.84842 1.000 30.91088 169 LEU A O 1
ATOM 930 N N . VAL A 1 170 ? 2.41362 36.50675 23.93315 1.000 30.79398 170 VAL A N 1
ATOM 931 C CA . VAL A 1 170 ? 3.16740 35.89617 22.84047 1.000 28.14786 170 VAL A CA 1
ATOM 932 C C . VAL A 1 170 ? 4.38530 35.15433 23.37775 1.000 33.04464 170 VAL A C 1
ATOM 933 O O . VAL A 1 170 ? 4.66823 34.02157 22.96866 1.000 29.86298 170 VAL A O 1
ATOM 937 N N . LYS A 1 171 ? 5.12446 35.77511 24.30423 1.000 28.54259 171 LYS A N 1
ATOM 938 C CA . LYS A 1 171 ? 6.28942 35.10910 24.88321 1.000 29.62991 171 LYS A CA 1
ATOM 939 C C . LYS A 1 171 ? 5.89806 33.82472 25.60726 1.000 32.02709 171 LYS A C 1
ATOM 940 O O . LYS A 1 171 ? 6.63244 32.83250 25.55823 1.000 33.44940 171 LYS A O 1
ATOM 946 N N . GLN A 1 172 ? 4.75519 33.82311 26.29804 1.000 34.57712 172 GLN A N 1
ATOM 947 C CA . GLN A 1 172 ? 4.31640 32.60471 26.97654 1.000 35.01294 172 GLN A CA 1
ATOM 948 C C . GLN A 1 172 ? 4.00573 31.50096 25.96921 1.000 29.59111 172 GLN A C 1
ATOM 949 O O . GLN A 1 172 ? 4.41539 30.34995 26.14554 1.000 28.28213 172 GLN A O 1
ATOM 955 N N . ARG A 1 173 ? 3.26954 31.83054 24.90628 1.000 28.78459 173 ARG A N 1
ATOM 956 C CA . ARG A 1 173 ? 3.01303 30.83964 23.86573 1.000 29.95809 173 ARG A CA 1
ATOM 957 C C . ARG A 1 173 ? 4.31737 30.32634 23.26597 1.000 29.35862 173 ARG A C 1
ATOM 958 O O . ARG A 1 173 ? 4.47580 29.11892 23.04219 1.000 32.01700 173 ARG A O 1
ATOM 966 N N . LEU A 1 174 ? 5.26920 31.23099 23.01708 1.000 32.85095 174 LEU A N 1
ATOM 967 C CA . LEU A 1 174 ? 6.54475 30.83868 22.42461 1.000 31.45810 174 LEU A CA 1
ATOM 968 C C . LEU A 1 174 ? 7.32474 29.89461 23.33456 1.000 37.37922 174 LEU A C 1
ATOM 969 O O . LEU A 1 174 ? 7.88625 28.89785 22.86330 1.000 35.39116 174 LEU A O 1
ATOM 974 N N . ASP A 1 175 ? 7.36842 30.18599 24.64201 1.000 33.12503 175 ASP A N 1
ATOM 975 C CA . ASP A 1 175 ? 8.05608 29.29290 25.57383 1.000 33.20234 175 ASP A CA 1
ATOM 976 C C . ASP A 1 175 ? 7.43677 27.90259 25.55447 1.000 28.94468 175 ASP A C 1
ATOM 977 O O . ASP A 1 175 ? 8.15097 26.89344 25.59651 1.000 33.92128 175 ASP A O 1
ATOM 982 N N . SER A 1 176 ? 6.10400 27.83601 25.49895 1.000 27.33633 176 SER A N 1
ATOM 983 C CA . SER A 1 176 ? 5.41142 26.55308 25.49796 1.000 32.12537 176 SER A CA 1
ATOM 984 C C . SER A 1 176 ? 5.63817 25.79545 24.19056 1.000 33.62519 176 SER A C 1
ATOM 985 O O . SER A 1 176 ? 5.87939 24.58264 24.20445 1.000 29.22789 176 SER A O 1
ATOM 988 N N . ILE A 1 177 ? 5.58320 26.49370 23.05197 1.000 31.37462 177 ILE A N 1
ATOM 989 C CA . ILE A 1 177 ? 5.86395 25.84994 21.76895 1.000 29.63303 177 ILE A CA 1
ATOM 990 C C . ILE A 1 177 ? 7.29810 25.33759 21.73663 1.000 30.03140 177 ILE A C 1
ATOM 991 O O . ILE A 1 177 ? 7.56319 24.20602 21.30572 1.000 30.59083 177 ILE A O 1
ATOM 996 N N . VAL A 1 178 ? 8.24153 26.14970 22.21807 1.000 26.78431 178 VAL A N 1
ATOM 997 C CA . VAL A 1 178 ? 9.64131 25.73574 22.24634 1.000 28.93777 178 VAL A CA 1
ATOM 998 C C . VAL A 1 178 ? 9.81943 24.51346 23.14089 1.000 35.79010 178 VAL A C 1
ATOM 999 O O . VAL A 1 178 ? 10.58477 23.59518 22.81621 1.000 32.59443 178 VAL A O 1
ATOM 1003 N N . SER A 1 179 ? 9.11463 24.48115 24.27961 1.000 34.37413 179 SER A N 1
ATOM 1004 C CA . SER A 1 179 ? 9.19561 23.33676 25.18729 1.000 32.27258 179 SER A CA 1
ATOM 1005 C C . SER A 1 179 ? 8.66612 22.06679 24.53094 1.000 30.67289 179 SER A C 1
ATOM 1006 O O . SER A 1 179 ? 9.26547 20.99191 24.65851 1.000 33.67634 179 SER A O 1
ATOM 1009 N N . SER A 1 180 ? 7.52637 22.16678 23.84284 1.000 29.57565 180 SER A N 1
ATOM 1010 C CA . SER A 1 180 ? 6.97788 21.00911 23.14343 1.000 31.64130 180 SER A CA 1
ATOM 1011 C C . SER A 1 180 ? 7.93899 20.49266 22.07576 1.000 35.60021 180 SER A C 1
ATOM 1012 O O . SER A 1 180 ? 8.10828 19.27709 21.91969 1.000 31.34343 180 SER A O 1
ATOM 1015 N N . LEU A 1 181 ? 8.56329 21.39706 21.31484 1.000 32.40480 181 LEU A N 1
ATOM 1016 C CA . LEU A 1 181 ? 9.44809 20.96044 20.23562 1.000 31.14031 181 LEU A CA 1
ATOM 1017 C C . LEU A 1 181 ? 10.73092 20.34215 20.78216 1.000 29.73077 181 LEU A C 1
ATOM 1018 O O . LEU A 1 181 ? 11.25683 19.38357 20.20543 1.000 29.07565 181 LEU A O 1
ATOM 1023 N N . GLU A 1 182 ? 11.25553 20.87473 21.89015 1.000 30.43244 182 GLU A N 1
ATOM 1024 C CA . GLU A 1 182 ? 12.39208 20.22351 22.53615 1.000 33.09093 182 GLU A CA 1
ATOM 1025 C C . GLU A 1 182 ? 12.03837 18.79846 22.94392 1.000 32.85920 182 GLU A C 1
ATOM 1026 O O . GLU A 1 182 ? 12.82553 17.86668 22.73561 1.000 32.35326 182 GLU A O 1
ATOM 1032 N N . HIS A 1 183 ? 10.84131 18.60596 23.49438 1.000 35.14220 183 HIS A N 1
ATOM 1033 C CA . HIS A 1 183 ? 10.41680 17.27034 23.89392 1.000 36.54976 183 HIS A CA 1
ATOM 1034 C C . HIS A 1 183 ? 10.24705 16.36613 22.67678 1.000 38.45519 183 HIS A C 1
ATOM 1035 O O . HIS A 1 183 ? 10.65502 15.20007 22.69899 1.000 31.44738 183 HIS A O 1
ATOM 1042 N N . LEU A 1 184 ? 9.64907 16.88765 21.60228 1.000 35.07739 184 LEU A N 1
ATOM 1043 C CA . LEU A 1 184 ? 9.42633 16.07014 20.41278 1.000 31.58198 184 LEU A CA 1
ATOM 1044 C C . LEU A 1 184 ? 10.73758 15.71784 19.71963 1.000 29.80867 184 LEU A C 1
ATOM 1045 O O . LEU A 1 184 ? 10.91649 14.58113 19.26786 1.000 33.67042 184 LEU A O 1
ATOM 1050 N N . ALA A 1 185 ? 11.66091 16.67848 19.61380 1.000 32.01837 185 ALA A N 1
ATOM 1051 C CA . ALA A 1 185 ? 12.95161 16.39619 18.99065 1.000 32.26120 185 ALA A CA 1
ATOM 1052 C C . ALA A 1 185 ? 13.70593 15.29341 19.72969 1.000 37.42632 185 ALA A C 1
ATOM 1053 O O . ALA A 1 185 ? 14.36714 14.45683 19.10245 1.000 34.47317 185 ALA A O 1
ATOM 1055 N N . GLU A 1 186 ? 13.61288 15.26663 21.06041 1.000 32.97589 186 GLU A N 1
ATOM 1056 C CA . GLU A 1 186 ? 14.29908 14.22711 21.82427 1.000 39.07277 186 GLU A CA 1
ATOM 1057 C C . GLU A 1 186 ? 13.53510 12.91010 21.77354 1.000 31.18603 186 GLU A C 1
ATOM 1058 O O . GLU A 1 186 ? 14.13194 11.84735 21.56589 1.000 38.04371 186 GLU A O 1
ATOM 1064 N N . GLN A 1 187 ? 12.21600 12.96108 21.98090 1.000 31.29653 187 GLN A N 1
ATOM 1065 C CA . GLN A 1 187 ? 11.41558 11.73966 22.00669 1.000 30.57797 187 GLN A CA 1
ATOM 1066 C C . GLN A 1 187 ? 11.53882 10.96361 20.69913 1.000 39.87883 187 GLN A C 1
ATOM 1067 O O . GLN A 1 187 ? 11.71606 9.74041 20.70378 1.000 34.94593 187 GLN A O 1
ATOM 1073 N N . HIS A 1 188 ? 11.44772 11.65692 19.56414 1.000 32.68132 188 HIS A N 1
ATOM 1074 C CA . HIS A 1 188 ? 11.47150 11.01485 18.2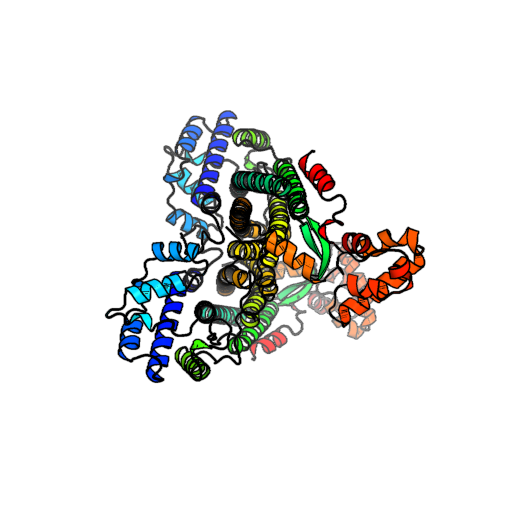5324 1.000 35.84819 188 HIS A CA 1
ATOM 1075 C C . HIS A 1 188 ? 12.81520 11.17595 17.55097 1.000 33.52615 188 HIS A C 1
ATOM 1076 O O . HIS A 1 188 ? 12.87795 11.15936 16.31592 1.000 32.22337 188 HIS A O 1
ATOM 1083 N N . ARG A 1 189 ? 13.89089 11.31467 18.33078 1.000 32.07422 189 ARG A N 1
ATOM 1084 C CA . ARG A 1 189 ? 15.22414 11.56049 17.78487 1.000 34.76941 189 ARG A CA 1
ATOM 1085 C C . ARG A 1 189 ? 15.62719 10.52940 16.72982 1.000 38.08192 189 ARG A C 1
ATOM 1086 O O . ARG A 1 189 ? 16.28594 10.87195 15.74085 1.000 36.87390 189 ARG A O 1
ATOM 1094 N N . ASN A 1 190 ? 15.23111 9.26773 16.91048 1.000 36.30358 190 ASN A N 1
ATOM 1095 C CA . ASN A 1 190 ? 15.65540 8.18462 16.02830 1.000 41.74260 190 ASN A CA 1
ATOM 1096 C C . ASN A 1 190 ? 14.52351 7.61604 15.17560 1.000 38.39035 190 ASN A C 1
ATOM 1097 O O . ASN A 1 190 ? 14.70685 6.56362 14.55724 1.000 41.91013 190 ASN A O 1
ATOM 1102 N N . VAL A 1 191 ? 13.37243 8.27920 15.10767 1.000 34.64476 191 VAL A N 1
ATOM 1103 C CA . VAL A 1 191 ? 12.24045 7.75992 14.33912 1.000 31.13342 191 VAL A CA 1
ATOM 1104 C C . VAL A 1 191 ? 12.42761 8.06692 12.85658 1.000 37.50852 191 VAL A C 1
ATOM 1105 O O . VAL A 1 191 ? 12.31359 9.23204 12.45406 1.000 34.41475 191 VAL A O 1
ATOM 1109 N N . PRO A 1 192 ? 12.66745 7.06488 12.01062 1.000 34.17423 192 PRO A N 1
ATOM 1110 C CA . PRO A 1 192 ? 12.95735 7.33318 10.59686 1.000 37.66010 192 PRO A CA 1
ATOM 1111 C C . PRO A 1 192 ? 11.71856 7.69037 9.78855 1.000 32.66102 192 PRO A C 1
ATOM 1112 O O . PRO A 1 192 ? 10.61436 7.19786 10.03023 1.000 31.90361 192 PRO A O 1
ATOM 1116 N N . MET A 1 193 ? 11.93180 8.53967 8.78724 1.000 31.63900 193 MET A N 1
ATOM 1117 C CA . MET A 1 193 ? 10.87906 8.94854 7.86691 1.000 29.10279 193 MET A CA 1
ATOM 1118 C C . MET A 1 193 ? 11.53347 9.45813 6.59126 1.000 31.46533 193 MET A C 1
ATOM 1119 O O . MET A 1 193 ? 12.73892 9.71818 6.54502 1.000 29.51647 193 MET A O 1
ATOM 1124 N N . ALA A 1 194 ? 10.71820 9.59840 5.55358 1.000 27.05016 194 ALA A N 1
ATOM 1125 C CA . ALA A 1 194 ? 11.18882 10.15936 4.29696 1.000 30.23667 194 ALA A CA 1
ATOM 1126 C C . ALA A 1 194 ? 11.17675 11.67911 4.36231 1.000 32.08992 194 ALA A C 1
ATOM 1127 O O . ALA A 1 194 ? 10.14626 12.28731 4.66593 1.000 29.85369 194 ALA A O 1
ATOM 1129 N N . ALA A 1 195 ? 12.31876 12.29383 4.07576 1.000 29.52666 195 ALA A N 1
ATOM 1130 C CA . ALA A 1 195 ? 12.30201 13.70930 3.75489 1.000 29.06474 195 ALA A CA 1
ATOM 1131 C C . ALA A 1 195 ? 11.68361 13.90639 2.37347 1.000 33.43281 195 ALA A C 1
ATOM 1132 O O . ALA A 1 195 ? 11.67413 12.99856 1.53349 1.000 30.81237 195 ALA A O 1
ATOM 1134 N N . ARG A 1 196 ? 11.16057 15.10766 2.13699 1.000 30.68501 196 ARG A N 1
ATOM 1135 C CA . ARG A 1 196 ? 10.43691 15.38949 0.90454 1.000 29.24320 196 ARG A CA 1
ATOM 1136 C C . ARG A 1 196 ? 10.90337 16.70996 0.31518 1.000 29.99129 196 ARG A C 1
ATOM 1137 O O . ARG A 1 196 ? 10.95381 17.72911 1.01211 1.000 27.45622 196 ARG A O 1
ATOM 1145 N N . SER A 1 197 ? 11.25362 16.67441 -0.96759 1.000 32.46414 197 SER A N 1
ATOM 1146 C CA . SER A 1 197 ? 11.69832 17.83702 -1.72590 1.000 30.39272 197 SER A CA 1
ATOM 1147 C C . SER A 1 197 ? 10.78350 17.97939 -2.92913 1.000 29.71946 197 SER A C 1
ATOM 1148 O O . SER A 1 197 ? 10.65929 17.04104 -3.72433 1.000 28.50114 197 SER A O 1
ATOM 1151 N N . ASN A 1 198 ? 10.15169 19.14839 -3.06392 1.000 27.73271 198 ASN A N 1
ATOM 1152 C CA . ASN A 1 198 ? 9.18398 19.39062 -4.13186 1.000 32.85954 198 ASN A CA 1
ATOM 1153 C C . ASN A 1 198 ? 8.04417 18.37959 -4.05133 1.000 34.57917 198 ASN A C 1
ATOM 1154 O O . ASN A 1 198 ? 7.50340 17.93628 -5.06556 1.000 31.64244 198 ASN A O 1
ATOM 1159 N N . LEU A 1 199 ? 7.67124 18.02659 -2.82274 1.000 29.62623 199 LEU A N 1
ATOM 1160 C CA . LEU A 1 199 ? 6.62726 17.04738 -2.52692 1.000 30.71927 199 LEU A CA 1
ATOM 1161 C C . LEU A 1 199 ? 6.95176 15.65185 -3.06447 1.000 33.65262 199 LEU A C 1
ATOM 1162 O O . LEU A 1 199 ? 6.05248 14.81775 -3.21448 1.000 35.20594 199 LEU A O 1
ATOM 1167 N N . LYS A 1 200 ? 8.22781 15.37032 -3.32944 1.000 32.10316 200 LYS A N 1
ATOM 1168 C CA . LYS A 1 200 ? 8.69863 14.04326 -3.70581 1.000 30.74175 200 LYS A CA 1
ATOM 1169 C C . LYS A 1 200 ? 9.69631 13.55672 -2.66682 1.000 30.38023 200 LYS A C 1
ATOM 1170 O O . LYS A 1 200 ? 10.48902 14.34463 -2.14639 1.000 30.49751 200 LYS A O 1
ATOM 1176 N N . GLN A 1 201 ? 9.67045 12.25458 -2.38266 1.000 29.54810 201 GLN A N 1
ATOM 1177 C CA . GLN A 1 201 ? 10.58303 11.69336 -1.39506 1.000 31.57011 201 GLN A CA 1
ATOM 1178 C C . GLN A 1 201 ? 12.02597 11.85213 -1.85739 1.000 34.01240 201 GLN A C 1
ATOM 1179 O O . GLN A 1 201 ? 12.34988 11.62194 -3.02618 1.000 27.65037 201 GLN A O 1
ATOM 1185 N N . ALA A 1 202 ? 12.89575 12.25150 -0.92247 1.000 31.50138 202 ALA A N 1
ATOM 1186 C CA . ALA A 1 202 ? 14.27447 12.57618 -1.23927 1.000 32.41519 202 ALA A CA 1
ATOM 1187 C C . ALA A 1 202 ? 15.17958 11.51090 -0.62646 1.000 35.97139 202 ALA A C 1
ATOM 1188 O O . ALA A 1 202 ? 15.53485 10.54171 -1.31543 1.000 34.68691 202 ALA A O 1
ATOM 1190 N N . VAL A 1 203 ? 15.60147 11.65895 0.62460 1.000 28.72210 203 VAL A N 1
ATOM 1191 C CA . VAL A 1 203 ? 16.41154 10.66729 1.33174 1.000 30.24913 203 VAL A CA 1
ATOM 1192 C C . VAL A 1 203 ? 15.84440 10.55294 2.74460 1.000 33.82208 203 VAL A C 1
ATOM 1193 O O . VAL A 1 203 ? 15.02079 11.39101 3.13885 1.000 34.10112 203 VAL A O 1
ATOM 1197 N N . PRO A 1 204 ? 16.22566 9.54825 3.53298 1.000 30.11613 204 PRO A N 1
ATOM 1198 C CA . PRO A 1 204 ? 15.65304 9.42541 4.88212 1.000 33.86356 204 PRO A CA 1
ATOM 1199 C C . PRO A 1 204 ? 16.19261 10.46611 5.85096 1.000 30.90272 204 PRO A C 1
ATOM 1200 O O . PRO A 1 204 ? 17.34133 10.90532 5.76371 1.000 30.52262 204 PRO A O 1
ATOM 1204 N N . ILE A 1 205 ? 15.32936 10.85296 6.79163 1.000 30.05078 205 ILE A N 1
ATOM 1205 C CA . ILE A 1 205 ? 15.69196 11.66747 7.94768 1.000 29.96443 205 ILE A CA 1
ATOM 1206 C C . ILE A 1 205 ? 14.94672 11.08774 9.14215 1.000 30.37392 205 ILE A C 1
ATOM 1207 O O . ILE A 1 205 ? 14.28964 10.04921 9.02239 1.000 30.92534 205 ILE A O 1
ATOM 1212 N N . THR A 1 206 ? 15.03325 11.74485 10.29573 1.000 29.46586 206 THR A N 1
ATOM 1213 C CA . THR A 1 206 ? 14.23112 11.36926 11.45051 1.000 32.46576 206 THR A CA 1
ATOM 1214 C C . THR A 1 206 ? 13.21754 12.46205 11.76742 1.000 30.68964 206 THR A C 1
ATOM 1215 O O . THR A 1 206 ? 13.43316 13.63769 11.46307 1.000 28.53462 206 THR A O 1
ATOM 1219 N N . PHE A 1 207 ? 12.10372 12.05821 12.38797 1.000 30.01580 207 PHE A N 1
ATOM 1220 C CA . PHE A 1 207 ? 11.07573 13.02563 12.76045 1.000 31.25868 207 PHE A CA 1
ATOM 1221 C C . PHE A 1 207 ? 11.60436 14.04534 13.75879 1.000 32.12736 207 PHE A C 1
ATOM 1222 O O . PHE A 1 207 ? 11.22426 15.22095 13.71177 1.000 32.48199 207 PHE A O 1
ATOM 1230 N N . GLY A 1 208 ? 12.47827 13.61619 14.67264 1.000 32.07241 208 GLY A N 1
ATOM 1231 C CA . GLY A 1 208 ? 13.08060 14.55927 15.60269 1.000 33.33715 208 GLY A CA 1
ATOM 1232 C C . GLY A 1 208 ? 13.89136 15.63732 14.90737 1.000 31.01293 208 GLY A C 1
ATOM 1233 O O . GLY A 1 208 ? 13.89643 16.79616 15.33465 1.000 29.00258 208 GLY A O 1
ATOM 1234 N N . PHE A 1 209 ? 14.62120 15.25674 13.85231 1.000 29.48023 209 PHE A N 1
ATOM 1235 C CA . PHE A 1 209 ? 15.36267 16.21861 13.04011 1.000 29.21901 209 PHE A CA 1
ATOM 1236 C C . PHE A 1 209 ? 14.42832 17.27058 12.46380 1.000 26.24684 209 PHE A C 1
ATOM 1237 O O . PHE A 1 209 ? 14.71963 18.47267 12.50047 1.000 29.22097 209 PHE A O 1
ATOM 1245 N N . LYS A 1 210 ? 13.29528 16.82076 11.91868 1.000 28.09346 210 LYS A N 1
ATOM 1246 C CA . LYS A 1 210 ? 12.28281 17.72911 11.39795 1.000 28.67664 210 LYS A CA 1
ATOM 1247 C C . LYS A 1 210 ? 11.81374 18.70112 12.47401 1.000 32.20695 210 LYS A C 1
ATOM 1248 O O . LYS A 1 210 ? 11.66667 19.90209 12.21639 1.000 29.76700 210 LYS A O 1
ATOM 1254 N N . MET A 1 211 ? 11.57834 18.20292 13.69320 1.000 27.44105 211 MET A N 1
ATOM 1255 C CA . MET A 1 211 ? 11.12239 19.08128 14.76832 1.000 31.40253 211 MET A CA 1
ATOM 1256 C C . MET A 1 211 ? 12.22834 20.01897 15.23539 1.000 28.77993 211 MET A C 1
ATOM 1257 O O . MET A 1 211 ? 11.96181 21.17460 15.58861 1.000 27.36385 211 MET A O 1
ATOM 1262 N N . ALA A 1 212 ? 13.47513 19.54622 15.24846 1.000 29.04742 212 ALA A N 1
ATOM 1263 C CA . ALA A 1 212 ? 14.57423 20.41871 15.64803 1.000 28.39112 212 ALA A CA 1
ATOM 1264 C C . ALA A 1 212 ? 14.72199 21.60762 14.70589 1.000 29.79686 212 ALA A C 1
ATOM 1265 O O . ALA A 1 212 ? 15.19586 22.67493 15.11756 1.000 28.97553 212 ALA A O 1
ATOM 1267 N N . ARG A 1 213 ? 14.31558 21.45032 13.44527 1.000 26.52535 213 ARG A N 1
ATOM 1268 C CA . ARG A 1 213 ? 14.42912 22.55393 12.49851 1.000 27.27825 213 ARG A CA 1
ATOM 1269 C C . ARG A 1 213 ? 13.39839 23.64171 12.78722 1.000 25.94234 213 ARG A C 1
ATOM 1270 O O . ARG A 1 213 ? 13.70941 24.83328 12.68515 1.000 28.25991 213 ARG A O 1
ATOM 1278 N N . PHE A 1 214 ? 12.17078 23.25827 13.15963 1.000 25.58086 214 PHE A N 1
ATOM 1279 C CA . PHE A 1 214 ? 11.20486 24.24531 13.64857 1.000 29.74752 214 PHE A CA 1
ATOM 1280 C C . PHE A 1 214 ? 11.69695 24.90229 14.93420 1.000 29.75908 214 PHE A C 1
ATOM 1281 O O . PHE A 1 214 ? 11.57610 26.12246 15.11426 1.000 29.34551 214 PHE A O 1
ATOM 1289 N N . LEU A 1 215 ? 12.22433 24.09423 15.85449 1.000 26.66167 215 LEU A N 1
ATOM 1290 C CA . LEU A 1 215 ? 12.68935 24.60180 17.14112 1.000 28.54905 215 LEU A CA 1
ATOM 1291 C C . LEU A 1 215 ? 13.74492 25.68650 16.96366 1.000 25.78630 215 LEU A C 1
ATOM 1292 O O . LEU A 1 215 ? 13.68312 26.74215 17.60300 1.000 27.86393 215 LEU A O 1
ATOM 1297 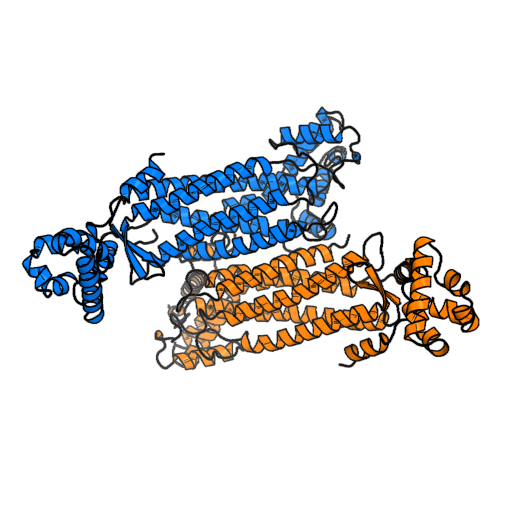N N . ALA A 1 216 ? 14.73836 25.43350 16.10955 1.000 30.16531 216 ALA A N 1
ATOM 1298 C CA . ALA A 1 216 ? 15.76994 26.43620 15.87182 1.000 31.68647 216 ALA A CA 1
ATOM 1299 C C . ALA A 1 216 ? 15.16372 27.73654 15.35606 1.000 31.12743 216 ALA A C 1
ATOM 1300 O O . ALA A 1 216 ? 15.62062 28.82762 15.71726 1.000 30.58379 216 ALA A O 1
ATOM 1302 N N . THR A 1 217 ? 14.10983 27.63924 14.53888 1.000 28.11638 217 THR A N 1
ATOM 1303 C CA . THR A 1 217 ? 13.47729 28.83167 13.98129 1.000 26.01560 217 THR A CA 1
ATOM 1304 C C . THR A 1 217 ? 12.75738 29.63772 15.06076 1.000 27.72994 217 THR A C 1
ATOM 1305 O O . THR A 1 217 ? 12.87323 30.86771 15.11509 1.000 27.00859 217 THR A O 1
ATOM 1309 N N . PHE A 1 218 ? 11.98782 28.96761 15.91941 1.000 28.78639 218 PHE A N 1
ATOM 1310 C CA . PHE A 1 218 ? 11.26106 29.69980 16.95199 1.000 31.71149 218 PHE A CA 1
ATOM 1311 C C . PHE A 1 218 ? 12.21005 30.37097 17.93810 1.000 28.90937 218 PHE A C 1
ATOM 1312 O O . PHE A 1 218 ? 11.88529 31.43137 18.48270 1.000 31.22734 218 PHE A O 1
ATOM 1320 N N . ARG A 1 219 ? 13.38499 29.77906 18.17142 1.000 27.05880 219 ARG A N 1
ATOM 1321 C CA . ARG A 1 219 ? 14.39432 30.42830 19.00590 1.000 32.81434 219 ARG A CA 1
ATOM 1322 C C . ARG A 1 219 ? 14.87648 31.72717 18.37527 1.000 32.70763 219 ARG A C 1
ATOM 1323 O O . ARG A 1 219 ? 15.16387 32.70540 19.08042 1.000 27.56670 219 ARG A O 1
ATOM 1331 N N . ARG A 1 220 ? 15.00336 31.74758 17.04535 1.000 26.36493 220 ARG A N 1
ATOM 1332 C CA . ARG A 1 220 ? 15.36238 32.98691 16.36849 1.000 33.19532 220 ARG A CA 1
ATOM 1333 C C . ARG A 1 220 ? 14.24493 34.01612 16.49169 1.000 25.77302 220 ARG A C 1
ATOM 1334 O O . ARG A 1 220 ? 14.51225 35.21440 16.63931 1.000 30.48785 220 ARG A O 1
ATOM 1342 N N . HIS A 1 221 ? 12.98728 33.56886 16.44285 1.000 27.71477 221 HIS A N 1
ATOM 1343 C CA . HIS A 1 221 ? 11.86939 34.48638 16.65499 1.000 29.76587 221 HIS A CA 1
ATOM 1344 C C . HIS A 1 221 ? 11.87282 35.04680 18.07606 1.000 29.05129 221 HIS A C 1
ATOM 1345 O O . HIS A 1 221 ? 11.52750 36.21546 18.29102 1.000 29.36909 221 HIS A O 1
ATOM 1352 N N . GLN A 1 222 ? 12.25869 34.23247 19.06414 1.000 27.51778 222 GLN A N 1
ATOM 1353 C CA . GLN A 1 222 ? 12.32885 34.74367 20.43346 1.000 31.10163 222 GLN A CA 1
ATOM 1354 C C . GLN A 1 222 ? 13.35916 35.85922 20.54253 1.000 30.70916 222 GLN A C 1
ATOM 1355 O O . GLN A 1 222 ? 13.11442 36.88475 21.19211 1.000 30.09991 222 GLN A O 1
ATOM 1361 N N . GLN A 1 223 ? 14.51452 35.68054 19.89609 1.000 28.86826 223 GLN A N 1
ATOM 1362 C CA . GLN A 1 223 ? 15.53674 36.72113 19.90019 1.000 27.08851 223 GLN A CA 1
ATOM 1363 C C . GLN A 1 223 ? 15.03414 37.99955 19.24329 1.000 33.91975 223 GLN A C 1
ATOM 1364 O O . GLN A 1 223 ? 15.28619 39.09969 19.74960 1.000 29.67950 223 GLN A O 1
ATOM 1370 N N . ARG A 1 224 ? 14.34108 37.87928 18.10305 1.000 28.76551 224 ARG A N 1
ATOM 1371 C CA . ARG A 1 224 ? 13.78113 39.06305 17.45290 1.000 31.50922 224 ARG A CA 1
ATOM 1372 C C . ARG A 1 224 ? 12.80715 39.78045 18.37627 1.000 31.67233 224 ARG A C 1
ATOM 1373 O O . ARG A 1 224 ? 12.77226 41.01673 18.41803 1.000 27.20624 224 ARG A O 1
ATOM 1381 N N . LEU A 1 225 ? 11.98367 39.01687 19.09653 1.000 26.81564 225 LEU A N 1
ATOM 1382 C CA . LEU A 1 225 ? 11.02529 39.61134 20.02130 1.000 29.56840 225 LEU A CA 1
ATOM 1383 C C . LEU A 1 225 ? 11.73951 40.44150 21.07682 1.000 27.75688 225 LEU A C 1
ATOM 1384 O O . LEU A 1 225 ? 11.40456 41.60948 21.29471 1.000 28.75842 225 LEU A O 1
ATOM 1389 N N . VAL A 1 226 ? 12.73725 39.84967 21.73972 1.000 30.26870 226 VAL A N 1
ATOM 1390 C CA . VAL A 1 226 ? 13.44309 40.55545 22.80638 1.000 31.61480 226 VAL A CA 1
ATOM 1391 C C . VAL A 1 226 ? 14.09368 41.82118 22.26571 1.000 32.36438 226 VAL A C 1
ATOM 1392 O O . VAL A 1 226 ? 14.06082 42.87565 22.90967 1.000 29.81888 226 VAL A O 1
ATOM 1396 N N . GLU A 1 227 ? 14.66085 41.75018 21.05710 1.000 34.86267 227 GLU A N 1
ATOM 1397 C CA . GLU A 1 227 ? 15.39830 42.89283 20.52622 1.000 30.08736 227 GLU A CA 1
ATOM 1398 C C . GLU A 1 227 ? 14.48278 44.07685 20.24634 1.000 29.53308 227 GLU A C 1
ATOM 1399 O O . GLU A 1 227 ? 14.85258 45.22799 20.51282 1.000 31.32154 227 GLU A O 1
ATOM 1405 N N . LEU A 1 228 ? 13.29280 43.82958 19.69828 1.000 29.12416 228 LEU A N 1
ATOM 1406 C CA . LEU A 1 228 ? 12.41364 44.94831 19.38828 1.000 30.00590 228 LEU A CA 1
ATOM 1407 C C . LEU A 1 228 ? 11.76289 45.54552 20.63010 1.000 30.80996 228 LEU A C 1
ATOM 1408 O O . LEU A 1 228 ? 11.33055 46.70062 20.58248 1.000 28.93430 228 LEU A O 1
ATOM 1413 N N . GLU A 1 229 ? 11.67585 44.78726 21.72952 1.000 28.73527 229 GLU A N 1
ATOM 1414 C CA . GLU A 1 229 ? 11.01214 45.29197 22.93188 1.000 35.05919 229 GLU A CA 1
ATOM 1415 C C . GLU A 1 229 ? 11.68944 46.55476 23.45889 1.000 32.13644 229 GLU A C 1
ATOM 1416 O O . GLU A 1 229 ? 11.01540 47.48252 23.92504 1.000 30.36334 229 GLU A O 1
ATOM 1422 N N . LYS A 1 230 ? 13.02238 46.61417 23.39455 1.000 32.24479 230 LYS A N 1
ATOM 1423 C CA . LYS A 1 230 ? 13.72235 47.77798 23.92892 1.000 35.15538 230 LYS A CA 1
ATOM 1424 C C . LYS A 1 230 ? 13.44371 49.04254 23.12808 1.000 37.07487 230 LYS A C 1
ATOM 1425 O O . LYS A 1 230 ? 13.52822 50.14121 23.68552 1.000 34.95820 230 LYS A O 1
ATOM 1431 N N . ARG A 1 231 ? 13.09541 48.91753 21.84677 1.000 31.01692 231 ARG A N 1
ATOM 1432 C CA . ARG A 1 231 ? 12.67953 50.07929 21.06847 1.000 25.44633 231 ARG A CA 1
ATOM 1433 C C . ARG A 1 231 ? 11.20001 50.38551 21.25025 1.000 29.90481 231 ARG A C 1
ATOM 1434 O O . ARG A 1 231 ? 10.81098 51.55771 21.30418 1.000 28.95337 231 ARG A O 1
ATOM 1442 N N . VAL A 1 232 ? 10.36397 49.34757 21.33054 1.000 25.09192 232 VAL A N 1
ATOM 1443 C CA . VAL A 1 232 ? 8.91626 49.54289 21.29430 1.000 27.71754 232 VAL A CA 1
ATOM 1444 C C . VAL A 1 232 ? 8.39002 50.05821 22.63065 1.000 29.55392 232 VAL A C 1
ATOM 1445 O O . VAL A 1 232 ? 7.45726 50.86893 22.66516 1.000 28.66778 232 VAL A O 1
ATOM 1449 N N . TYR A 1 233 ? 8.98011 49.62190 23.74974 1.000 27.23580 233 TYR A N 1
ATOM 1450 C CA . TYR A 1 233 ? 8.48154 49.99407 25.08034 1.000 30.02429 233 TYR A CA 1
ATOM 1451 C C . TYR A 1 233 ? 8.98514 51.39732 25.42771 1.000 31.92346 233 TYR A C 1
ATOM 1452 O O . TYR A 1 233 ? 9.85263 51.60529 26.27961 1.000 33.56542 233 TYR A O 1
ATOM 1461 N N . THR A 1 234 ? 8.40485 52.37788 24.73659 1.000 33.26008 234 THR A N 1
ATOM 1462 C CA . THR A 1 234 ? 8.85260 53.76090 24.79373 1.000 28.90374 234 THR A CA 1
ATOM 1463 C C . THR A 1 234 ? 7.65338 54.68850 24.93096 1.000 30.15562 234 THR A C 1
ATOM 1464 O O . THR A 1 234 ? 6.62027 54.48719 24.28315 1.000 31.79282 234 THR A O 1
ATOM 1468 N N . LEU A 1 235 ? 7.79730 55.70185 25.78075 1.000 32.49779 235 LEU A N 1
ATOM 1469 C CA . LEU A 1 235 ? 6.74803 56.69385 25.96569 1.000 28.12461 235 LEU A CA 1
ATOM 1470 C C . LEU A 1 235 ? 6.59600 57.58557 24.73816 1.000 29.08014 235 LEU A C 1
ATOM 1471 O O . LEU A 1 235 ? 7.56995 57.92254 24.05858 1.000 28.62063 235 LEU A O 1
ATOM 1476 N N . GLU A 1 236 ? 5.35449 57.99233 24.47483 1.000 30.19265 236 GLU A N 1
ATOM 1477 C CA . GLU A 1 236 ? 5.05817 59.08776 23.55771 1.000 29.49610 236 GLU A CA 1
ATOM 1478 C C . GLU A 1 236 ? 4.40433 60.21091 24.35264 1.000 32.02814 236 GLU A C 1
ATOM 1479 O O . GLU A 1 236 ? 3.26623 60.07193 24.81759 1.000 29.46559 236 GLU A O 1
ATOM 1485 N N . PHE A 1 237 ? 5.12402 61.31852 24.51601 1.000 30.98884 237 PHE A N 1
ATOM 1486 C CA . PHE A 1 237 ? 4.56107 62.50662 25.15406 1.000 32.46753 237 PHE A CA 1
ATOM 1487 C C . PHE A 1 237 ? 5.27268 63.71003 24.54471 1.000 30.55721 237 PHE A C 1
ATOM 1488 O O . PHE A 1 237 ? 6.39340 64.03849 24.94873 1.000 29.88540 237 PHE A O 1
ATOM 1496 N N . GLY A 1 238 ? 4.62664 64.34254 23.56660 1.000 31.56227 238 GLY A N 1
ATOM 1497 C CA . GLY A 1 238 ? 5.23172 65.43716 22.83294 1.000 30.95149 238 GLY A CA 1
ATOM 1498 C C . GLY A 1 238 ? 4.27973 66.57626 22.52627 1.000 31.87793 238 GLY A C 1
ATOM 1499 O O . GLY A 1 238 ? 4.70434 67.63942 22.06836 1.000 36.24519 238 GLY A O 1
ATOM 1500 N N . GLY A 1 239 ? 2.99477 66.38793 22.79181 1.000 31.88505 239 GLY A N 1
ATOM 1501 C CA . GLY A 1 239 ? 2.05013 67.45636 22.55367 1.000 28.89324 239 GLY A CA 1
ATOM 1502 C C . GLY A 1 239 ? 1.73559 67.62214 21.07934 1.000 37.29519 239 GLY A C 1
ATOM 1503 O O . GLY A 1 239 ? 2.06837 66.78410 20.23282 1.000 33.07571 239 GLY A O 1
ATOM 1504 N N . ALA A 1 240 ? 1.09889 68.75664 20.77525 1.000 28.27180 240 ALA A N 1
ATOM 1505 C CA . ALA A 1 240 ? 0.49378 68.97128 19.46072 1.000 35.46185 240 ALA A CA 1
ATOM 1506 C C . ALA A 1 240 ? 1.49267 68.76943 18.32489 1.000 37.29918 240 ALA A C 1
ATOM 1507 O O . ALA A 1 240 ? 1.18228 68.12079 17.32009 1.000 36.72945 240 ALA A O 1
ATOM 1509 N N . ALA A 1 241 ? 2.69732 69.32610 18.45959 1.000 32.76974 241 ALA A N 1
ATOM 1510 C CA . ALA A 1 241 ? 3.68275 69.28187 17.38567 1.000 32.96519 241 ALA A CA 1
ATOM 1511 C C . ALA A 1 241 ? 4.96747 68.56554 17.77971 1.000 35.91995 241 ALA A C 1
ATOM 1512 O O . ALA A 1 241 ? 5.93672 68.58365 17.00854 1.000 31.71507 241 ALA A O 1
ATOM 1514 N N . GLY A 1 242 ? 5.00090 67.92256 18.94360 1.000 33.35867 242 GLY A N 1
ATOM 1515 C CA . GLY A 1 242 ? 6.16187 67.19543 19.39697 1.000 32.85992 242 GLY A CA 1
ATOM 1516 C C . GLY A 1 242 ? 7.06288 67.94990 20.35633 1.000 36.31141 242 GLY A C 1
ATOM 1517 O O . GLY A 1 242 ? 7.86518 67.31575 21.05166 1.000 32.20004 242 GLY A O 1
ATOM 1518 N N . ASN A 1 243 ? 6.95419 69.27658 20.42262 1.000 31.83172 243 ASN A N 1
ATOM 1519 C CA . ASN A 1 243 ? 7.86557 70.07916 21.22968 1.000 35.95428 243 ASN A CA 1
ATOM 1520 C C . ASN A 1 243 ? 7.26899 70.51494 22.57075 1.000 35.11386 243 ASN A C 1
ATOM 1521 O O . ASN A 1 243 ? 7.91870 71.26805 23.30425 1.000 33.88657 243 ASN A O 1
ATOM 1526 N N . LEU A 1 244 ? 6.06811 70.04266 22.91570 1.000 32.73374 244 LEU A N 1
ATOM 1527 C CA . LEU A 1 244 ? 5.42081 70.35269 24.19698 1.000 38.85029 244 LEU A CA 1
ATOM 1528 C C . LEU A 1 244 ? 5.44151 71.85530 24.48758 1.000 43.38519 244 LEU A C 1
ATOM 1529 O O . LEU A 1 244 ? 5.80897 72.29708 25.57961 1.000 38.72228 244 LEU A O 1
ATOM 1534 N N . SER A 1 245 ? 5.03924 72.64602 23.48626 1.000 37.25188 245 SER A N 1
ATOM 1535 C CA . SER A 1 245 ? 5.15879 74.09904 23.58425 1.000 40.96648 245 SER A CA 1
ATOM 1536 C C . SER A 1 245 ? 4.40459 74.64683 24.79032 1.000 41.83301 245 SER A C 1
ATOM 1537 O O . SER A 1 245 ? 4.89092 75.55416 25.47532 1.000 44.88720 245 SER A O 1
ATOM 1540 N N . SER A 1 246 ? 3.22139 74.09969 25.07418 1.000 41.18281 246 SER A N 1
ATOM 1541 C CA . SER A 1 246 ? 2.39060 74.59480 26.16663 1.000 44.88013 246 SER A CA 1
ATOM 1542 C C . SER A 1 246 ? 2.98220 74.31705 27.54213 1.000 41.89337 246 SER A C 1
ATOM 1543 O O . SER A 1 246 ? 2.49018 74.87618 28.52667 1.000 42.33497 246 SER A O 1
ATOM 1546 N N . LEU A 1 247 ? 3.99513 73.45727 27.64678 1.000 37.57978 247 LEU A N 1
ATOM 1547 C CA . LEU A 1 247 ? 4.63177 73.17749 28.92774 1.000 35.67481 247 LEU A CA 1
ATOM 1548 C C . LEU A 1 247 ? 5.91061 73.97737 29.13904 1.000 40.20623 247 LEU A C 1
ATOM 1549 O O . LEU A 1 247 ? 6.51716 73.87567 30.21091 1.000 41.03807 247 LEU A O 1
ATOM 1554 N N . GLY A 1 248 ? 6.32537 74.76865 28.15220 1.000 39.31485 248 GLY A N 1
ATOM 1555 C CA . GLY A 1 248 ? 7.49333 75.62176 28.31738 1.000 42.87180 248 GLY A CA 1
ATOM 1556 C C . GLY A 1 248 ? 8.71807 74.84272 28.74666 1.000 45.64773 248 GLY A C 1
ATOM 1557 O O . GLY A 1 248 ? 9.03490 73.77970 28.19704 1.000 41.23583 248 GLY A O 1
ATOM 1558 N N . ASP A 1 249 ? 9.43151 75.36858 29.73940 1.000 38.83093 249 ASP A N 1
ATOM 1559 C CA . ASP A 1 249 ? 10.67130 74.74160 30.17956 1.000 40.33820 249 ASP A CA 1
ATOM 1560 C C . ASP A 1 249 ? 10.44544 73.50613 31.04908 1.000 37.01658 249 ASP A C 1
ATOM 1561 O O . ASP A 1 249 ? 11.40936 72.98646 31.61912 1.000 37.82205 249 ASP A O 1
ATOM 1566 N N . GLN A 1 250 ? 9.21239 73.00380 31.13012 1.000 38.61996 250 GLN A N 1
ATOM 1567 C CA . GLN A 1 250 ? 8.90468 71.79880 31.88843 1.000 40.58711 250 GLN A CA 1
ATOM 1568 C C . GLN A 1 250 ? 8.59074 70.59779 31.00526 1.000 37.64265 250 GLN A C 1
ATOM 1569 O O . GLN A 1 250 ? 8.27471 69.52460 31.53406 1.000 37.65439 250 GLN A O 1
ATOM 1575 N N . GLY A 1 251 ? 8.67719 70.74379 29.68131 1.000 41.94519 251 GLY A N 1
ATOM 1576 C CA . GLY A 1 251 ? 8.27497 69.65836 28.79969 1.000 35.55276 251 GLY A CA 1
ATOM 1577 C C . GLY A 1 251 ? 9.12983 68.41771 28.96501 1.000 31.88932 251 GLY A C 1
ATOM 1578 O O . GLY A 1 251 ? 8.61912 67.32856 29.23960 1.000 33.68827 251 GLY A O 1
ATOM 1579 N N . ILE A 1 252 ? 10.44847 68.57029 28.82061 1.000 32.89937 252 ILE A N 1
ATOM 1580 C CA . ILE A 1 252 ? 11.34503 67.42150 28.92079 1.000 30.22726 252 ILE A CA 1
ATOM 1581 C C . ILE A 1 252 ? 11.27369 66.80000 30.31010 1.000 38.31793 252 ILE A C 1
ATOM 1582 O O . ILE A 1 252 ? 11.24955 65.57037 30.45356 1.000 33.10864 252 ILE A O 1
ATOM 1587 N N . ALA A 1 253 ? 11.21530 67.63443 31.35383 1.000 35.57258 253 ALA A N 1
ATOM 1588 C CA . ALA A 1 253 ? 11.11364 67.11551 32.71622 1.000 34.81112 253 ALA A CA 1
ATOM 1589 C C . ALA A 1 253 ? 9.84741 66.28272 32.89621 1.000 30.08810 253 ALA A C 1
ATOM 1590 O O . ALA A 1 253 ? 9.87831 65.20306 33.49896 1.000 35.58982 253 ALA A O 1
ATOM 1592 N N . THR A 1 254 ? 8.71632 66.78187 32.39570 1.000 33.84717 254 THR A N 1
ATOM 1593 C CA . THR A 1 254 ? 7.47271 66.01797 32.45438 1.000 32.71642 254 THR A CA 1
ATOM 1594 C C . THR A 1 254 ? 7.58524 64.70815 31.68070 1.000 34.60857 254 THR A C 1
ATOM 1595 O O . THR A 1 254 ? 7.19696 63.64500 32.18087 1.000 32.82265 254 THR A O 1
ATOM 1599 N N . HIS A 1 255 ? 8.11196 64.76859 30.45188 1.000 32.15014 255 HIS A N 1
ATOM 1600 C CA . HIS A 1 255 ? 8.24164 63.56348 29.63397 1.000 32.98128 255 HIS A CA 1
ATOM 1601 C C . HIS A 1 255 ? 9.04088 62.48645 30.35964 1.000 32.78251 255 HIS A C 1
ATOM 1602 O O . HIS A 1 255 ? 8.58306 61.34867 30.50330 1.000 31.85937 255 HIS A O 1
ATOM 1609 N N . ASP A 1 256 ? 10.23411 62.83532 30.84491 1.000 30.78185 256 ASP A N 1
ATOM 1610 C CA . ASP A 1 256 ? 11.10298 61.83522 31.45994 1.000 33.70135 256 ASP A CA 1
ATOM 1611 C C . ASP A 1 256 ? 10.50692 61.27519 32.74847 1.000 34.66248 256 ASP A C 1
ATOM 1612 O O . ASP A 1 256 ? 10.62213 60.07295 33.01367 1.000 30.23274 256 ASP A O 1
ATOM 1617 N N . ALA A 1 257 ? 9.88041 62.12312 33.57204 1.000 31.88579 257 ALA A N 1
ATOM 1618 C CA . ALA A 1 257 ? 9.26051 61.61775 34.79681 1.000 36.68421 257 ALA A CA 1
ATOM 1619 C C . ALA A 1 257 ? 8.07344 60.71321 34.48398 1.000 31.90261 257 ALA A C 1
ATOM 1620 O O . ALA A 1 257 ? 7.84469 59.71891 35.18276 1.000 31.49876 257 ALA A O 1
ATOM 1622 N N . LEU A 1 258 ? 7.29509 61.04944 33.45083 1.000 30.91030 258 LEU A N 1
ATOM 1623 C CA . LEU A 1 258 ? 6.16096 60.20670 33.07435 1.000 32.91106 258 LEU A CA 1
ATOM 1624 C C . LEU A 1 258 ? 6.62300 58.83821 32.57920 1.000 32.00085 258 LEU A C 1
ATOM 1625 O O . LEU A 1 258 ? 6.00071 57.81703 32.89604 1.000 34.13774 258 LEU A O 1
ATOM 1630 N N . ALA A 1 259 ? 7.71257 58.79880 31.80307 1.000 32.05721 259 ALA A N 1
ATOM 1631 C CA . ALA A 1 259 ? 8.27193 57.52602 31.34677 1.000 32.27653 259 ALA A CA 1
ATOM 1632 C C . ALA A 1 259 ? 8.60520 56.60614 32.51851 1.000 33.05949 259 ALA A C 1
ATOM 1633 O O . ALA A 1 259 ? 8.22410 55.42810 32.51948 1.000 32.67417 259 ALA A O 1
ATOM 1635 N N . LYS A 1 260 ? 9.32222 57.12672 33.52652 1.000 33.79461 260 LYS A N 1
ATOM 1636 C CA . LYS A 1 260 ? 9.56914 56.34603 34.74427 1.000 33.47994 260 LYS A CA 1
ATOM 1637 C C . LYS A 1 260 ? 8.28371 55.88722 35.41937 1.000 31.49077 260 LYS A C 1
ATOM 1638 O O . LYS A 1 260 ? 8.19881 54.74039 35.87245 1.000 34.50227 260 LYS A O 1
ATOM 1644 N N . MET A 1 261 ? 7.28117 56.75997 35.52089 1.000 34.51185 261 MET A N 1
ATOM 1645 C CA . MET A 1 261 ? 6.05068 56.35053 36.19589 1.000 38.71120 261 MET A CA 1
ATOM 1646 C C . MET A 1 261 ? 5.36527 55.19323 35.47770 1.000 38.24309 261 MET A C 1
ATOM 1647 O O . MET A 1 261 ? 4.72396 54.35610 36.12208 1.000 36.01831 261 MET A O 1
ATOM 1652 N N . LEU A 1 262 ? 5.47199 55.13298 34.15357 1.000 37.17562 262 LEU A N 1
ATOM 1653 C CA . LEU A 1 262 ? 4.83861 54.07756 33.37520 1.000 35.08682 262 LEU A CA 1
ATOM 1654 C C . LEU A 1 262 ? 5.76947 52.90544 33.07947 1.000 35.27013 262 LEU A C 1
ATOM 1655 O O . LEU A 1 262 ? 5.35758 51.96752 32.38953 1.000 38.06644 262 LEU A O 1
ATOM 1660 N N . ASP A 1 263 ? 6.99965 52.92415 33.59722 1.000 35.79535 263 ASP A N 1
ATOM 1661 C CA . ASP A 1 263 ? 7.98020 51.86897 33.33418 1.000 38.10947 263 ASP A CA 1
ATOM 1662 C C . ASP A 1 263 ? 8.25415 51.74615 31.83371 1.000 35.45931 263 ASP A C 1
ATOM 1663 O O . ASP A 1 263 ? 8.31650 50.65113 31.27490 1.000 31.35767 263 ASP A O 1
ATOM 1668 N N . LEU A 1 264 ? 8.42393 52.89417 31.17995 1.000 32.91300 264 LEU A N 1
ATOM 1669 C CA . LEU A 1 264 ? 8.71981 52.95569 29.75746 1.000 35.48936 264 LEU A CA 1
ATOM 1670 C C . LEU A 1 264 ? 9.99376 53.75689 29.54549 1.000 36.89499 264 LEU A C 1
ATOM 1671 O O . LEU A 1 264 ? 10.34700 54.61228 30.35999 1.000 32.79933 264 LEU A O 1
ATOM 1676 N N . ALA A 1 265 ? 10.68038 53.47514 28.44286 1.000 31.86925 265 ALA A N 1
ATOM 1677 C CA . ALA A 1 265 ? 11.89103 54.22058 28.12712 1.000 34.11185 265 ALA A CA 1
ATOM 1678 C C . ALA A 1 265 ? 11.53267 55.64454 27.70509 1.000 31.72154 265 ALA A C 1
ATOM 1679 O O . ALA A 1 265 ? 10.51847 55.85224 27.02824 1.000 33.63769 265 ALA A O 1
ATOM 1681 N N . PRO A 1 266 ? 12.31747 56.64454 28.10694 1.000 31.87675 266 PRO A N 1
ATOM 1682 C CA . PRO A 1 266 ? 12.11080 57.98922 27.55931 1.000 33.97023 266 PRO A CA 1
ATOM 1683 C C . PRO A 1 266 ? 12.43525 58.00564 26.07572 1.000 34.43631 266 PRO A C 1
ATOM 1684 O O . PRO A 1 266 ? 13.36469 57.34062 25.61399 1.000 34.06325 266 PRO A O 1
ATOM 1688 N N A ALA A 1 267 ? 11.64593 58.76861 25.32326 0.500 32.79047 267 ALA A N 1
ATOM 1689 N N B ALA A 1 267 ? 11.64593 58.76861 25.32326 0.500 32.79047 267 ALA A N 1
ATOM 1690 C CA A ALA A 1 267 ? 11.85078 58.89956 23.88537 0.500 34.46316 267 ALA A CA 1
ATOM 1691 C CA B ALA A 1 267 ? 11.85078 58.89956 23.88537 0.500 34.46316 267 ALA A CA 1
ATOM 1692 C C A ALA A 1 267 ? 13.00460 59.85087 23.59473 0.500 37.37519 267 ALA A C 1
ATOM 1693 C C B ALA A 1 267 ? 13.00460 59.85087 23.59473 0.500 37.37519 267 ALA A C 1
ATOM 1694 O O A ALA A 1 267 ? 13.21420 60.82624 24.32575 0.500 34.94337 267 ALA A O 1
ATOM 1695 O O B ALA A 1 267 ? 13.21420 60.82624 24.32575 0.500 34.94337 267 ALA A O 1
ATOM 1698 N N . GLU A 1 268 ? 13.76004 59.56186 22.53160 1.000 32.19661 268 GLU A N 1
ATOM 1699 C CA . GLU A 1 268 ? 14.72409 60.54284 22.04654 1.000 36.86593 268 GLU A CA 1
ATOM 1700 C C . GLU A 1 268 ? 13.99451 61.83595 21.69758 1.000 36.27588 268 GLU A C 1
ATOM 1701 O O . GLU A 1 268 ? 14.37155 62.92220 22.16621 1.000 40.65307 268 GLU A O 1
ATOM 1707 N N . ILE A 1 269 ? 13.01916 61.73540 20.80020 1.000 32.07510 269 ILE A N 1
ATOM 1708 C CA . ILE A 1 269 ? 12.24887 62.87214 20.31380 1.000 32.15880 269 ILE A CA 1
ATOM 1709 C C . ILE A 1 269 ? 10.85623 62.34114 19.99316 1.000 31.25760 269 ILE A C 1
ATOM 1710 O O . ILE A 1 269 ? 10.65359 61.12359 19.93701 1.000 30.85120 269 ILE A O 1
ATOM 1715 N N . ALA A 1 270 ? 9.90818 63.22617 19.71217 1.000 26.72954 270 ALA A N 1
ATOM 1716 C CA . ALA A 1 270 ? 8.55882 62.78034 19.39612 1.000 30.45135 270 ALA A CA 1
ATOM 1717 C C . ALA A 1 270 ? 8.56475 61.85240 18.18573 1.000 31.54938 270 ALA A C 1
ATOM 1718 O O . ALA A 1 270 ? 9.43489 61.92913 17.31421 1.000 28.89046 270 ALA A O 1
ATOM 1720 N N . TRP A 1 271 ? 7.58930 60.95083 18.14891 1.000 29.82584 271 TRP A N 1
ATOM 1721 C CA . TRP A 1 271 ? 7.50664 59.98644 17.06129 1.000 28.43591 271 TRP A CA 1
ATOM 1722 C C . TRP A 1 271 ? 6.06670 59.80523 16.59864 1.000 30.93955 271 TRP A C 1
ATOM 1723 O O . TRP A 1 271 ? 5.65908 58.70298 16.21358 1.000 29.09161 271 TRP A O 1
ATOM 1734 N N . HIS A 1 272 ? 5.28776 60.90056 16.59361 1.000 26.48736 272 HIS A N 1
ATOM 1735 C CA . HIS A 1 272 ? 3.87507 60.81925 16.21864 1.000 25.98198 272 HIS A CA 1
ATOM 1736 C C . HIS A 1 272 ? 3.66773 60.41952 14.76641 1.000 30.18837 272 HIS A C 1
ATOM 1737 O O . HIS A 1 272 ? 2.62787 59.84393 14.43128 1.000 25.95658 272 HIS A O 1
ATOM 1744 N N . THR A 1 273 ? 4.58893 60.77436 13.87854 1.000 29.46772 273 THR A N 1
ATOM 1745 C CA . THR A 1 273 ? 4.48162 60.39033 12.47586 1.000 31.69582 273 THR A CA 1
ATOM 1746 C C . THR A 1 273 ? 5.62099 59.46809 12.08432 1.000 31.76687 273 THR A C 1
ATOM 1747 O O . THR A 1 273 ? 5.85772 59.24656 10.89091 1.000 28.84291 273 THR A O 1
ATOM 1751 N N . GLU A 1 274 ? 6.34299 58.95697 13.06696 1.000 26.60018 274 GLU A N 1
ATOM 1752 C CA . GLU A 1 274 ? 7.48849 58.08263 12.88865 1.000 29.86302 274 GLU A CA 1
ATOM 1753 C C . GLU A 1 274 ? 7.06274 56.71563 13.42394 1.000 31.75305 274 GLU A C 1
ATOM 1754 O O . GLU A 1 274 ? 7.26369 56.39233 14.59680 1.000 31.67896 274 GLU A O 1
ATOM 1760 N N . HIS A 1 275 ? 6.46694 55.90570 12.54857 1.000 28.93045 275 HIS A N 1
ATOM 1761 C CA . HIS A 1 275 ? 5.72531 54.72673 12.97915 1.000 29.95438 275 HIS A CA 1
ATOM 1762 C C . HIS A 1 275 ? 6.54828 53.43984 12.93140 1.000 29.46268 275 HIS A C 1
ATOM 1763 O O . HIS A 1 275 ? 5.97146 52.34851 12.86414 1.000 30.45493 275 HIS A O 1
ATOM 1770 N N . ASP A 1 276 ? 7.87889 53.53516 12.97974 1.000 25.21921 276 ASP A N 1
ATOM 1771 C CA . ASP A 1 276 ? 8.69488 52.33326 12.81689 1.000 26.39865 276 ASP A CA 1
ATOM 1772 C C . ASP A 1 276 ? 8.54484 51.37474 13.99792 1.000 29.95548 276 ASP A C 1
ATOM 1773 O O . ASP A 1 276 ? 8.68285 50.15687 13.82636 1.000 27.17196 276 ASP A O 1
ATOM 1778 N N . ARG A 1 277 ? 8.27042 51.89175 15.19885 1.000 28.14728 277 ARG A N 1
ATOM 1779 C CA . ARG A 1 277 ? 8.08241 51.01397 16.35290 1.000 31.68649 277 ARG A CA 1
ATOM 1780 C C . ARG A 1 277 ? 6.83972 50.13974 16.18620 1.000 28.00419 277 ARG A C 1
ATOM 1781 O O . ARG A 1 277 ? 6.87319 48.93248 16.45503 1.000 28.08864 277 ARG A O 1
ATOM 1789 N N . PHE A 1 278 ? 5.71956 50.73894 15.77749 1.000 24.29993 278 PHE A N 1
ATOM 1790 C CA . PHE A 1 278 ? 4.51036 49.95056 15.56584 1.000 25.14165 278 PHE A CA 1
ATOM 1791 C C . PHE A 1 278 ? 4.64911 49.04417 14.34426 1.000 29.05067 278 PHE A C 1
ATOM 1792 O O . PHE A 1 278 ? 4.24187 47.87828 14.37860 1.000 25.16438 278 PHE A O 1
ATOM 1800 N N . ALA A 1 279 ? 5.23060 49.55657 13.25697 1.000 26.52395 279 ALA A N 1
ATOM 1801 C CA . ALA A 1 279 ? 5.36123 48.75235 12.04432 1.000 24.40549 279 ALA A CA 1
ATOM 1802 C C . ALA A 1 279 ? 6.27223 47.55036 12.26833 1.000 26.69232 279 ALA A C 1
ATOM 1803 O O . ALA A 1 279 ? 6.03705 46.46842 11.71817 1.000 28.06192 279 ALA A O 1
ATOM 1805 N N . GLU A 1 280 ? 7.31566 47.72039 13.08258 1.000 24.96632 280 GLU A N 1
ATOM 1806 C CA . GLU A 1 280 ? 8.23577 46.62447 13.36979 1.000 26.44321 280 GLU A CA 1
ATOM 1807 C C . GLU A 1 280 ? 7.56275 45.53290 14.19247 1.000 29.79398 280 GLU A C 1
ATOM 1808 O O . GLU A 1 280 ? 7.90691 44.35176 14.06217 1.000 26.09530 280 GLU A O 1
ATOM 1814 N N . VAL A 1 281 ? 6.62872 45.90828 15.06300 1.000 26.77057 281 VAL A N 1
ATOM 1815 C CA . VAL A 1 281 ? 5.77747 44.91301 15.70545 1.000 28.96151 281 VAL A CA 1
ATOM 1816 C C . VAL A 1 281 ? 4.99190 44.14202 14.65255 1.000 28.02943 281 VAL A C 1
ATOM 1817 O O . VAL A 1 281 ? 4.88204 42.91044 14.70914 1.000 29.00400 281 VAL A O 1
ATOM 1821 N N . GLY A 1 282 ? 4.45119 44.85603 13.66340 1.000 28.12932 282 GLY A N 1
ATOM 1822 C CA . GLY A 1 282 ? 3.67754 44.19837 12.62331 1.000 25.31871 282 GLY A CA 1
ATOM 1823 C C . GLY A 1 282 ? 4.50564 43.25032 11.77654 1.000 25.28697 282 GLY A C 1
ATOM 1824 O O . GLY A 1 282 ? 4.06582 42.14217 11.46544 1.000 26.10130 282 GLY A O 1
ATOM 1825 N N . THR A 1 283 ? 5.71443 43.66816 11.38380 1.000 25.45539 283 THR A N 1
ATOM 1826 C CA . THR A 1 283 ? 6.53742 42.76751 10.58161 1.000 27.43147 283 THR A CA 1
ATOM 1827 C C . THR A 1 283 ? 7.00071 41.56746 11.40131 1.000 28.11525 283 THR A C 1
ATOM 1828 O O . THR A 1 283 ? 7.12069 40.46139 10.86428 1.000 27.91066 283 THR A O 1
ATOM 1832 N N . PHE A 1 284 ? 7.24719 41.75132 12.69973 1.000 26.14261 284 PHE A N 1
ATOM 1833 C CA . PHE A 1 284 ? 7.58418 40.60303 13.53678 1.000 22.76102 284 PHE A CA 1
ATOM 1834 C C . PHE A 1 284 ? 6.43810 39.60108 13.58399 1.000 25.16841 284 PHE A C 1
ATOM 1835 O O . PHE A 1 284 ? 6.66019 38.38868 13.49447 1.000 26.45108 284 PHE A O 1
ATOM 1843 N N . LEU A 1 285 ? 5.20204 40.08846 13.72730 1.000 22.82272 285 LEU A N 1
ATOM 1844 C CA . LEU A 1 285 ? 4.05445 39.18890 13.69416 1.000 25.24699 285 LEU A CA 1
ATOM 1845 C C . LEU A 1 285 ? 3.97119 38.47101 12.35207 1.000 23.69462 285 LEU A C 1
ATOM 1846 O O . LEU A 1 285 ? 3.62459 37.28527 12.29349 1.000 25.39511 285 LEU A O 1
ATOM 1851 N N . GLY A 1 286 ? 4.28486 39.17678 11.26193 1.000 26.40110 286 GLY A N 1
ATOM 1852 C CA . GLY A 1 286 ? 4.34409 38.52834 9.95875 1.000 24.61615 286 GLY A CA 1
ATOM 1853 C C . GLY A 1 286 ? 5.37422 37.41460 9.90635 1.000 24.13097 286 GLY A C 1
ATOM 1854 O O . GLY A 1 286 ? 5.09017 36.31017 9.43956 1.000 27.43301 286 GLY A O 1
ATOM 1855 N N . LEU A 1 287 ? 6.57917 37.68425 10.41114 1.000 22.85115 287 LEU A N 1
ATOM 1856 C CA . LEU A 1 287 ? 7.63594 36.67339 10.41684 1.000 27.43349 287 LEU A CA 1
ATOM 1857 C C . LEU A 1 287 ? 7.24915 35.46738 11.26827 1.000 30.77861 287 LEU A C 1
ATOM 1858 O O . LEU A 1 287 ? 7.47960 34.31438 10.87911 1.000 26.47632 287 LEU A O 1
ATOM 1863 N N . LEU A 1 288 ? 6.70002 35.71650 12.45987 1.000 26.64770 288 LEU A N 1
ATOM 1864 C CA . LEU A 1 288 ? 6.33066 34.62096 13.35205 1.000 24.64840 288 LEU A CA 1
ATOM 1865 C C . LEU A 1 288 ? 5.20894 33.77374 12.75868 1.000 23.38161 288 LEU A C 1
ATOM 1866 O O . LEU A 1 288 ? 5.29025 32.53837 12.74814 1.000 24.94394 288 LEU A O 1
ATOM 1871 N N . THR A 1 289 ? 4.14795 34.41756 12.25856 1.000 22.81335 289 THR A N 1
ATOM 1872 C CA . THR A 1 289 ? 3.05355 33.65408 11.66918 1.000 23.62747 289 THR A CA 1
ATOM 1873 C C . THR A 1 289 ? 3.46176 32.97894 10.36502 1.000 26.17415 289 THR A C 1
ATOM 1874 O O . THR A 1 289 ? 2.81608 32.00687 9.96569 1.000 27.02836 289 THR A O 1
ATOM 1878 N N . GLY A 1 290 ? 4.49705 33.48394 9.68515 1.000 29.19251 290 GLY A N 1
ATOM 1879 C CA . GLY A 1 290 ? 5.06188 32.75455 8.55274 1.000 22.48772 290 GLY A CA 1
ATOM 1880 C C . GLY A 1 290 ? 5.55936 31.37455 8.94358 1.000 29.33949 290 GLY A C 1
ATOM 1881 O O . GLY A 1 290 ? 5.27253 30.38028 8.27017 1.000 28.08997 290 GLY A O 1
ATOM 1882 N N . THR A 1 291 ? 6.30639 31.29411 10.05185 1.000 26.75293 291 THR A N 1
ATOM 1883 C CA . THR A 1 291 ? 6.76609 30.00068 10.55257 1.000 24.71302 291 THR A CA 1
ATOM 1884 C C . THR A 1 291 ? 5.60589 29.14583 11.05042 1.000 28.50071 291 THR A C 1
ATOM 1885 O O . THR A 1 291 ? 5.58196 27.93149 10.81769 1.000 27.80045 291 THR A O 1
ATOM 1889 N N . LEU A 1 292 ? 4.64231 29.75480 11.74859 1.000 27.90489 292 LEU A N 1
ATOM 1890 C CA . LEU A 1 292 ? 3.44413 29.01985 12.14701 1.000 24.98632 292 LEU A CA 1
ATOM 1891 C C . LEU A 1 292 ? 2.72108 28.44806 10.93207 1.000 26.58058 292 LEU A C 1
ATOM 1892 O O . LEU A 1 292 ? 2.17933 27.33662 10.98846 1.000 26.20187 292 LEU A O 1
ATOM 1897 N N . ALA A 1 293 ? 2.71288 29.18787 9.81821 1.000 28.25865 293 ALA A N 1
ATOM 1898 C CA . ALA A 1 293 ? 2.03578 28.70386 8.61955 1.000 27.86268 293 ALA A CA 1
ATOM 1899 C C . ALA A 1 293 ? 2.77976 27.53257 7.98922 1.000 25.98848 293 ALA A C 1
ATOM 1900 O O . ALA A 1 293 ? 2.14418 26.62559 7.44059 1.000 28.19069 293 ALA A O 1
ATOM 1902 N N . LYS A 1 294 ? 4.11354 27.51796 8.06753 1.000 24.24776 294 LYS A N 1
ATOM 1903 C CA . LYS A 1 294 ? 4.85555 26.34831 7.60601 1.000 30.08886 294 LYS A CA 1
ATOM 1904 C C . LYS A 1 294 ? 4.51951 25.12958 8.45184 1.000 26.31481 294 LYS A C 1
ATOM 1905 O O . LYS A 1 294 ? 4.27760 24.03602 7.92141 1.000 25.76987 294 LYS A O 1
ATOM 1911 N N . LEU A 1 295 ? 4.49454 25.30631 9.77707 1.000 24.32950 295 LEU A N 1
ATOM 1912 C CA . LEU A 1 295 ? 4.13860 24.20939 10.66969 1.000 26.88046 295 LEU A CA 1
ATOM 1913 C C . LEU A 1 295 ? 2.77594 23.64445 10.31002 1.000 24.41619 295 LEU A C 1
ATOM 1914 O O . LEU A 1 295 ? 2.60287 22.42537 10.20051 1.000 24.09671 295 LEU A O 1
ATOM 1919 N N . ALA A 1 296 ? 1.79736 24.52435 10.10105 1.000 22.48417 296 ALA A N 1
ATOM 1920 C CA . ALA A 1 296 ? 0.46637 24.07024 9.71573 1.000 28.65498 296 ALA A CA 1
ATOM 1921 C C . ALA A 1 296 ? 0.49964 23.33203 8.38161 1.000 32.07519 296 ALA A C 1
ATOM 1922 O O . ALA A 1 296 ? -0.19852 22.32574 8.19932 1.000 29.62785 296 ALA A O 1
ATOM 1924 N N . THR A 1 297 ? 1.31082 23.81354 7.43742 1.000 28.59856 297 THR A N 1
ATOM 1925 C CA . THR A 1 297 ? 1.40420 23.15791 6.13514 1.000 28.81330 297 THR A CA 1
ATOM 1926 C C . THR A 1 297 ? 1.96987 21.75010 6.26888 1.000 27.14878 297 THR A C 1
ATOM 1927 O O . THR A 1 297 ? 1.40965 20.78949 5.72963 1.000 28.12632 297 THR A O 1
ATOM 1931 N N . ASP A 1 298 ? 3.07924 21.60599 6.99811 1.000 23.07008 298 ASP A N 1
ATOM 1932 C CA . ASP A 1 298 ? 3.72960 20.30328 7.08536 1.000 25.66097 298 ASP A CA 1
ATOM 1933 C C . ASP A 1 298 ? 2.87401 19.30850 7.85947 1.000 29.81403 298 ASP A C 1
ATOM 1934 O O . ASP A 1 298 ? 2.84078 18.11965 7.52283 1.000 26.31814 298 ASP A O 1
ATOM 1939 N N . ILE A 1 299 ? 2.16338 19.77282 8.88996 1.000 28.31261 299 ILE A N 1
ATOM 1940 C CA . ILE A 1 299 ? 1.31966 18.86187 9.65970 1.000 26.01784 299 ILE A CA 1
ATOM 1941 C C . ILE A 1 299 ? 0.11395 18.40964 8.83848 1.000 26.66222 299 ILE A C 1
ATOM 1942 O O . ILE A 1 299 ? -0.22324 17.21926 8.80930 1.000 26.67073 299 ILE A O 1
ATOM 1947 N N . LYS A 1 300 ? -0.53092 19.32984 8.12138 1.000 28.14307 300 LYS A N 1
ATOM 1948 C CA . LYS A 1 300 ? -1.67456 18.90637 7.32091 1.000 34.94009 300 LYS A CA 1
ATOM 1949 C C . LYS A 1 300 ? -1.24566 18.02613 6.15367 1.000 31.83524 300 LYS A C 1
ATOM 1950 O O . LYS A 1 300 ? -2.00137 17.13833 5.74720 1.000 30.11922 300 LYS A O 1
ATOM 1956 N N . LEU A 1 301 ? -0.03336 18.22211 5.62798 1.000 28.57376 301 LEU A N 1
ATOM 1957 C CA . LEU A 1 301 ? 0.46790 17.30038 4.61315 1.000 30.38037 301 LEU A CA 1
ATOM 1958 C C . LEU A 1 301 ? 0.75056 15.92381 5.20345 1.000 32.56692 301 LEU A C 1
ATOM 1959 O O . LEU A 1 301 ? 0.45163 14.89980 4.57754 1.000 28.70797 301 LEU A O 1
ATOM 1964 N N . MET A 1 302 ? 1.30489 15.87086 6.41347 1.000 30.26490 302 MET A N 1
ATOM 1965 C CA . MET A 1 302 ? 1.57646 14.57039 7.01119 1.000 29.64292 302 MET A CA 1
ATOM 1966 C C . MET A 1 302 ? 0.32106 13.86348 7.50898 1.000 31.47959 302 MET A C 1
ATOM 1967 O O . MET A 1 302 ? 0.38220 12.66030 7.78033 1.000 30.95524 302 MET A O 1
ATOM 1972 N N . SER A 1 303 ? -0.81484 14.55109 7.60972 1.000 25.16012 303 SER A N 1
ATOM 1973 C CA . SER A 1 303 ? -2.05090 13.88966 8.00026 1.000 32.95563 303 SER A CA 1
ATOM 1974 C C . SER A 1 303 ? -2.97541 13.62082 6.81868 1.000 32.22501 303 SER A C 1
ATOM 1975 O O . SER A 1 303 ? -4.12531 13.23073 7.03200 1.000 28.08702 303 SER A O 1
ATOM 1978 N N . GLN A 1 304 ? -2.50358 13.81313 5.58059 1.000 25.46832 304 GLN A N 1
ATOM 1979 C CA . GLN A 1 304 ? -3.26951 13.36934 4.42186 1.000 26.67094 304 GLN A CA 1
ATOM 1980 C C . GLN A 1 304 ? -3.60101 11.89092 4.56484 1.000 23.41978 304 GLN A C 1
ATOM 1981 O O . GLN A 1 304 ? -2.83457 11.12177 5.14992 1.000 27.38943 304 GLN A O 1
ATOM 1987 N N . THR A 1 305 ? -4.75234 11.48989 4.01670 1.000 27.12028 305 THR A N 1
ATOM 1988 C CA . THR A 1 305 ? -5.15486 10.08485 4.07805 1.000 27.97345 305 THR A CA 1
ATOM 1989 C C . THR A 1 305 ? -4.06881 9.16733 3.52517 1.000 34.79155 305 THR A C 1
ATOM 1990 O O . THR A 1 305 ? -3.81992 8.08427 4.06678 1.000 27.77051 305 THR A O 1
ATOM 1994 N N . GLU A 1 306 ? -3.41149 9.58116 2.44336 1.000 28.90181 306 GLU A N 1
ATOM 1995 C CA . GLU A 1 306 ? -2.39503 8.75507 1.79863 1.000 31.36773 306 GLU A CA 1
ATOM 1996 C C . GLU A 1 306 ? -1.04280 8.79457 2.50698 1.000 31.57393 306 GLU A C 1
ATOM 1997 O O . GLU A 1 306 ? -0.13321 8.06609 2.09898 1.000 28.83896 306 GLU A O 1
ATOM 2003 N N . VAL A 1 307 ? -0.88235 9.61531 3.54946 1.000 32.99625 307 VAL A N 1
ATOM 2004 C CA . VAL A 1 307 ? 0.39693 9.73699 4.24625 1.000 27.58955 307 VAL A CA 1
ATOM 2005 C C . VAL A 1 307 ? 0.26347 9.25707 5.68997 1.000 30.86503 307 VAL A C 1
ATOM 2006 O O . VAL A 1 307 ? 0.94790 8.31482 6.10249 1.000 29.83241 307 VAL A O 1
ATOM 2010 N N . GLY A 1 308 ? -0.59821 9.91199 6.46904 1.000 30.37979 308 GLY A N 1
ATOM 2011 C CA . GLY A 1 308 ? -0.96231 9.42586 7.79650 1.000 29.26865 308 GLY A CA 1
ATOM 2012 C C . GLY A 1 308 ? 0.14987 9.36757 8.82111 1.000 30.96784 308 GLY A C 1
ATOM 2013 O O . GLY A 1 308 ? 0.13228 8.48861 9.69301 1.000 33.11551 308 GLY A O 1
ATOM 2014 N N . GLU A 1 309 ? 1.11277 10.28664 8.76167 1.000 29.07529 309 GLU A N 1
ATOM 2015 C CA . GLU A 1 309 ? 2.27480 10.20250 9.63916 1.000 30.60799 309 GLU A CA 1
ATOM 2016 C C . GLU A 1 309 ? 2.09136 10.93485 10.96487 1.000 30.45767 309 GLU A C 1
ATOM 2017 O O . GLU A 1 309 ? 2.78083 10.60221 11.93478 1.000 30.29530 309 GLU A O 1
ATOM 2023 N N . VAL A 1 310 ? 1.19509 11.92075 11.03037 1.000 31.14683 310 VAL A N 1
ATOM 2024 C CA . VAL A 1 310 ? 0.87134 12.62227 12.26830 1.000 33.19418 310 VAL A CA 1
ATOM 2025 C C . VAL A 1 310 ? -0.63511 12.83340 12.31043 1.000 34.00388 310 VAL A C 1
ATOM 2026 O O . VAL A 1 310 ? -1.34251 12.64715 11.31955 1.000 33.66085 310 VAL A O 1
ATOM 2030 N N . GLY A 1 311 ? -1.11981 13.22538 13.48380 1.000 34.65173 311 GLY A N 1
ATOM 2031 C CA . GLY A 1 311 ? -2.50630 13.61266 13.64755 1.000 31.85742 311 GLY A CA 1
ATOM 2032 C C . GLY A 1 311 ? -2.65924 14.71630 14.67277 1.000 37.07882 311 GLY A C 1
ATOM 2033 O O . GLY A 1 311 ? -1.91683 14.75114 15.65734 1.000 34.75475 311 GLY A O 1
ATOM 2034 N N . GLU A 1 312 ? -3.59770 15.63796 14.45146 1.000 28.38019 312 GLU A N 1
ATOM 2035 C CA . GLU A 1 312 ? -3.88183 16.64461 15.46078 1.000 36.33886 312 GLU A CA 1
ATOM 2036 C C . GLU A 1 312 ? -4.42423 15.94599 16.71315 1.000 35.72515 312 GLU A C 1
ATOM 2037 O O . GLU A 1 312 ? -4.93254 14.82524 16.63372 1.000 36.25024 312 GLU A O 1
ATOM 2043 N N . PRO A 1 313 ? -4.30584 16.57462 17.89632 1.000 35.72952 313 PRO A N 1
ATOM 2044 C CA . PRO A 1 313 ? -4.74959 15.86378 19.10994 1.000 38.63095 313 PRO A CA 1
ATOM 2045 C C . PRO A 1 313 ? -6.25806 15.62971 19.19881 1.000 35.22086 313 PRO A C 1
ATOM 2046 O O . PRO A 1 313 ? -7.02271 16.30060 18.50324 1.000 47.60171 313 PRO A O 1
ATOM 2050 N N . ASN A 1 329 ? -9.92423 15.81575 10.75255 1.000 46.19219 329 ASN A N 1
ATOM 2051 C CA . ASN A 1 329 ? -9.66277 17.03244 9.99071 1.000 51.47963 329 ASN A CA 1
ATOM 2052 C C . ASN A 1 329 ? -8.64239 17.90995 10.71606 1.000 46.86799 329 ASN A C 1
ATOM 2053 O O . ASN A 1 329 ? -8.79582 18.17671 11.91027 1.000 47.62646 329 ASN A O 1
ATOM 2058 N N . PRO A 1 330 ? -7.61080 18.37615 9.99143 1.000 44.82336 330 PRO A N 1
ATOM 2059 C CA . PRO A 1 330 ? -6.58630 19.22156 10.62497 1.000 42.41790 330 PRO A CA 1
ATOM 2060 C C . PRO A 1 330 ? -7.09453 20.63636 10.86184 1.000 39.61221 330 PRO A C 1
ATOM 2061 O O . PRO A 1 330 ? -6.60281 21.59857 10.26449 1.000 39.35041 330 PRO A O 1
ATOM 2065 N N . ILE A 1 331 ? -8.06616 20.76762 11.76638 1.000 38.51416 331 ILE A N 1
ATOM 2066 C CA . ILE A 1 331 ? -8.80150 22.01887 11.90651 1.000 39.77048 331 ILE A CA 1
ATOM 2067 C C . ILE A 1 331 ? -7.92227 23.13492 12.48204 1.000 40.06107 331 ILE A C 1
ATOM 2068 O O . ILE A 1 331 ? -8.08277 24.30649 12.11605 1.000 34.45281 331 ILE A O 1
ATOM 2073 N N . SER A 1 332 ? -7.00901 22.81709 13.40469 1.000 34.60565 332 SER A N 1
ATOM 2074 C CA . SER A 1 332 ? -6.10994 23.85234 13.91442 1.000 32.60576 332 SER A CA 1
ATOM 2075 C C . SER A 1 332 ? -5.19785 24.38295 12.81398 1.000 37.35519 332 SER A C 1
ATOM 2076 O O . SER A 1 332 ? -4.92015 25.58776 12.75313 1.000 34.08103 332 SER A O 1
ATOM 2079 N N . CYS A 1 333 ? -4.72998 23.49990 11.92561 1.000 32.26991 333 CYS A N 1
ATOM 2080 C CA . CYS A 1 333 ? -3.89013 23.94910 10.82118 1.000 35.87821 333 CYS A CA 1
ATOM 2081 C C . CYS A 1 333 ? -4.67425 24.85713 9.89608 1.000 33.02618 333 CYS A C 1
ATOM 2082 O O . CYS A 1 333 ? -4.12274 25.81476 9.34034 1.000 34.28863 333 CYS A O 1
ATOM 2085 N N . VAL A 1 334 ? -5.96809 24.58034 9.74185 1.000 28.01164 334 VAL A N 1
ATOM 2086 C CA . VAL A 1 334 ? -6.82221 25.41493 8.90763 1.000 34.04637 334 VAL A CA 1
ATOM 2087 C C . VAL A 1 334 ? -6.84607 26.84278 9.43751 1.000 32.62552 334 VAL A C 1
ATOM 2088 O O . VAL A 1 334 ? -6.66934 27.80788 8.68416 1.000 29.48930 334 VAL A O 1
ATOM 2092 N N . TYR A 1 335 ? -7.04400 26.99862 10.74925 1.000 27.74034 335 TYR A N 1
ATOM 2093 C CA . TYR A 1 335 ? -7.12124 28.33842 11.32222 1.000 27.20738 335 TYR A CA 1
ATOM 2094 C C . TYR A 1 335 ? -5.77443 29.04095 11.25558 1.000 27.74687 335 TYR A C 1
ATOM 2095 O O . TYR A 1 335 ? -5.71104 30.25168 11.00896 1.000 27.01193 335 TYR A O 1
ATOM 2104 N N . ILE A 1 336 ? -4.68889 28.30237 11.49232 1.000 27.53535 336 ILE A N 1
ATOM 2105 C CA . ILE A 1 336 ? -3.35917 28.90019 11.42960 1.000 28.86494 336 ILE A CA 1
ATOM 2106 C C . ILE A 1 336 ? -3.11082 29.48581 10.04552 1.000 30.83666 336 ILE A C 1
ATOM 2107 O O . ILE A 1 336 ? -2.63964 30.62179 9.90833 1.000 24.27815 336 ILE A O 1
ATOM 2112 N N . HIS A 1 337 ? -3.44028 28.71967 8.99889 1.000 27.87491 337 HIS A N 1
ATOM 2113 C CA . HIS A 1 337 ? -3.20465 29.17403 7.63146 1.000 24.94574 337 HIS A CA 1
ATOM 2114 C C . HIS A 1 337 ? -3.91284 30.49438 7.35656 1.000 27.98463 337 HIS A C 1
ATOM 2115 O O . HIS A 1 337 ? -3.31140 31.43848 6.83048 1.000 25.82212 337 HIS A O 1
ATOM 2122 N N . ALA A 1 338 ? -5.19853 30.57811 7.70341 1.000 28.29787 338 ALA A N 1
ATOM 2123 C CA . ALA A 1 338 ? -5.95356 31.79207 7.41876 1.000 25.57016 338 ALA A CA 1
ATOM 2124 C C . ALA A 1 338 ? -5.44781 32.96542 8.25074 1.000 24.94885 338 ALA A C 1
ATOM 2125 O O . ALA A 1 338 ? -5.37602 34.09811 7.75751 1.000 26.71771 338 ALA A O 1
ATOM 2127 N N . CYS A 1 339 ? -5.08408 32.71625 9.51076 1.000 26.98048 339 CYS A N 1
ATOM 2128 C CA . CYS A 1 339 ? -4.58750 33.79481 10.36164 1.000 24.41114 339 CYS A CA 1
ATOM 2129 C C . CYS A 1 339 ? -3.29347 34.38439 9.80335 1.000 25.92775 339 CYS A C 1
ATOM 2130 O O . CYS A 1 339 ? -3.13453 35.60722 9.73773 1.000 29.24669 339 CYS A O 1
ATOM 2133 N N . ALA A 1 340 ? -2.35766 33.52378 9.38867 1.000 27.92088 340 ALA A N 1
ATOM 2134 C CA . ALA A 1 340 ? -1.07987 34.00130 8.86378 1.000 27.72824 340 ALA A CA 1
ATOM 2135 C C . ALA A 1 340 ? -1.26565 34.80467 7.58522 1.000 27.47518 340 ALA A C 1
ATOM 2136 O O . ALA A 1 340 ? -0.61784 35.84258 7.39520 1.000 27.93612 340 ALA A O 1
ATOM 2138 N N . ALA A 1 341 ? -2.13873 34.33465 6.68943 1.000 23.73585 341 ALA A N 1
ATOM 2139 C CA . ALA A 1 341 ? -2.41272 35.07851 5.46321 1.000 28.18533 341 ALA A CA 1
ATOM 2140 C C . ALA A 1 341 ? -2.93756 36.47534 5.76753 1.000 26.72812 341 ALA A C 1
ATOM 2141 O O . ALA A 1 341 ? -2.56099 37.45018 5.10756 1.000 27.58888 341 ALA A O 1
ATOM 2143 N N . ASN A 1 342 ? -3.82769 36.59059 6.75140 1.000 26.17544 342 ASN A N 1
ATOM 2144 C CA . ASN A 1 342 ? -4.36039 37.90190 7.09766 1.000 27.68189 342 ASN A CA 1
ATOM 2145 C C . ASN A 1 342 ? -3.29252 38.76743 7.74921 1.000 25.00830 342 ASN A C 1
ATOM 2146 O O . ASN A 1 342 ? -3.24489 39.98296 7.52458 1.000 28.68973 342 ASN A O 1
ATOM 2151 N N . VAL A 1 343 ? -2.41711 38.15448 8.54625 1.000 23.47009 343 VAL A N 1
ATOM 2152 C CA . VAL A 1 343 ? -1.39024 38.92009 9.24732 1.000 24.32359 343 VAL A CA 1
ATOM 2153 C C . VAL A 1 343 ? -0.35984 39.47068 8.26337 1.000 25.49611 343 VAL A C 1
ATOM 2154 O O . VAL A 1 343 ? 0.07182 40.62277 8.38325 1.000 27.39893 343 VAL A O 1
ATOM 2158 N N . ARG A 1 344 ? 0.04112 38.67475 7.26560 1.000 25.28762 344 ARG A N 1
ATOM 2159 C CA . ARG A 1 344 ? 1.07177 39.14186 6.33354 1.000 24.25275 344 ARG A CA 1
ATOM 2160 C C . ARG A 1 344 ? 0.59876 40.35312 5.52914 1.000 28.10396 344 ARG A C 1
ATOM 2161 O O . ARG A 1 344 ? 1.38618 41.26873 5.25302 1.000 26.95968 344 ARG A O 1
ATOM 2169 N N . GLN A 1 345 ? -0.68438 40.39038 5.15686 1.000 27.38496 345 GLN A N 1
ATOM 2170 C CA . GLN A 1 345 ? -1.20633 41.55802 4.45177 1.000 29.40285 345 GLN A CA 1
ATOM 2171 C C . GLN A 1 345 ? -1.32866 42.75285 5.39121 1.000 30.62661 345 GLN A C 1
ATOM 2172 O O . GLN A 1 345 ? -1.14964 43.90386 4.97315 1.000 28.61310 345 GLN A O 1
ATOM 2178 N N . GLY A 1 346 ? -1.66257 42.50378 6.65830 1.000 27.69762 346 GLY A N 1
ATOM 2179 C CA . GLY A 1 346 ? -1.69151 43.58769 7.62638 1.000 27.13473 346 GLY A CA 1
ATOM 2180 C C . GLY A 1 346 ? -0.33576 44.24163 7.81127 1.000 26.20483 346 GLY A C 1
ATOM 2181 O O . GLY A 1 346 ? -0.24305 45.45777 7.99397 1.000 27.75455 346 GLY A O 1
ATOM 2182 N N . ALA A 1 347 ? 0.73537 43.44346 7.76206 1.000 27.61515 347 ALA A N 1
ATOM 2183 C CA . ALA A 1 347 ? 2.07938 44.00472 7.86566 1.000 24.88841 347 ALA A CA 1
ATOM 2184 C C . ALA A 1 347 ? 2.35987 44.97583 6.72782 1.000 26.14522 347 ALA A C 1
ATOM 2185 O O . ALA A 1 347 ? 2.96303 46.03418 6.94126 1.000 27.05513 347 ALA A O 1
ATOM 2187 N N . ALA A 1 348 ? 1.93684 44.63131 5.50739 1.000 25.94820 348 ALA A N 1
ATOM 2188 C CA . ALA A 1 348 ? 2.08324 45.56190 4.39189 1.000 30.03952 348 ALA A CA 1
ATOM 2189 C C . ALA A 1 348 ? 1.32065 46.85589 4.64689 1.000 26.99106 348 ALA A C 1
ATOM 2190 O O . ALA A 1 348 ? 1.78504 47.94178 4.27879 1.000 28.22492 348 ALA A O 1
ATOM 2192 N N . ALA A 1 349 ? 0.14250 46.76215 5.27269 1.000 27.53742 349 ALA A N 1
ATOM 2193 C CA . ALA A 1 349 ? -0.63008 47.96808 5.56391 1.000 25.25818 349 ALA A CA 1
ATOM 2194 C C . ALA A 1 349 ? 0.07564 48.83527 6.59944 1.000 26.19470 349 ALA A C 1
ATOM 2195 O O . ALA A 1 349 ? 0.02968 50.06839 6.52115 1.000 29.88387 349 ALA A O 1
ATOM 2197 N N . LEU A 1 350 ? 0.72648 48.21159 7.58560 1.000 24.06955 350 LEU A N 1
ATOM 2198 C CA . LEU A 1 350 ? 1.44969 48.98762 8.59124 1.000 26.83060 350 LEU A CA 1
ATOM 2199 C C . LEU A 1 350 ? 2.69496 49.63809 7.99991 1.000 27.67495 350 LEU A C 1
ATOM 2200 O O . LEU A 1 350 ? 3.06996 50.74768 8.39784 1.000 25.85494 350 LEU A O 1
ATOM 2205 N N . LEU A 1 351 ? 3.36490 48.95135 7.07105 1.000 25.57626 351 LEU A N 1
ATOM 2206 C CA . LEU A 1 351 ? 4.44507 49.58801 6.32217 1.000 25.08654 351 LEU A CA 1
ATOM 2207 C C . LEU A 1 351 ? 3.91913 50.77347 5.52255 1.000 27.66544 351 LEU A C 1
ATOM 2208 O O . LEU A 1 351 ? 4.55198 51.83365 5.47931 1.000 25.35983 351 LEU A O 1
ATOM 2213 N N . ASP A 1 352 ? 2.77997 50.59020 4.84970 1.000 23.91366 352 ASP A N 1
ATOM 2214 C CA . ASP A 1 352 ? 2.08823 51.68857 4.17570 1.000 30.10084 352 ASP A CA 1
ATOM 2215 C C . ASP A 1 352 ? 1.85856 52.87215 5.11531 1.000 30.87704 352 ASP A C 1
ATOM 2216 O O . ASP A 1 352 ? 2.06045 54.03305 4.73155 1.000 24.44960 352 ASP A O 1
ATOM 2221 N N . ALA A 1 353 ? 1.44436 52.59306 6.35693 1.000 29.06426 353 ALA A N 1
ATOM 2222 C CA . ALA A 1 353 ? 1.12104 53.64646 7.31755 1.000 26.02345 353 ALA A CA 1
ATOM 2223 C C . ALA A 1 353 ? 2.33095 54.48114 7.72240 1.000 28.71174 353 ALA A C 1
ATOM 2224 O O . ALA A 1 353 ? 2.15208 55.59003 8.23780 1.000 28.39111 353 ALA A O 1
ATOM 2226 N N . MET A 1 354 ? 3.55200 53.99029 7.49419 1.000 27.37772 354 MET A N 1
ATOM 2227 C CA . MET A 1 354 ? 4.74581 54.76982 7.81094 1.000 25.71693 354 MET A CA 1
ATOM 2228 C C . MET A 1 354 ? 4.83688 56.06400 7.00577 1.000 28.45337 354 MET A C 1
ATOM 2229 O O . MET A 1 354 ? 5.69590 56.90560 7.29749 1.000 28.74552 354 MET A O 1
ATOM 2234 N N . GLN A 1 355 ? 3.96330 56.24853 6.02151 1.000 27.62062 355 GLN A N 1
ATOM 2235 C CA . GLN A 1 355 ? 3.94222 57.41615 5.14817 1.000 32.26550 355 GLN A CA 1
ATOM 2236 C C . GLN A 1 355 ? 3.16897 58.57500 5.75644 1.000 33.34527 355 GLN A C 1
ATOM 2237 O O . GLN A 1 355 ? 2.50123 59.33552 5.04703 1.000 45.62519 355 GLN A O 1
ATOM 2243 N N . SER A 1 356 ? 3.26150 58.75106 7.06888 1.000 35.06038 356 SER A N 1
ATOM 2244 C CA . SER A 1 356 ? 2.44622 59.73127 7.76647 1.000 36.35454 356 SER A CA 1
ATOM 2245 C C . SER A 1 356 ? 3.07905 61.10988 7.60750 1.000 32.33994 356 SER A C 1
ATOM 2246 O O . SER A 1 356 ? 4.27436 61.28902 7.87028 1.000 29.66383 356 SER A O 1
ATOM 2249 N N . ASP A 1 357 ? 2.28353 62.07409 7.15082 1.000 28.27220 357 ASP A N 1
ATOM 2250 C CA . ASP A 1 357 ? 2.79963 63.37913 6.75613 1.000 29.99696 357 ASP A CA 1
ATOM 2251 C C . ASP A 1 357 ? 3.02341 64.30644 7.94764 1.000 31.95555 357 ASP A C 1
ATOM 2252 O O . ASP A 1 357 ? 2.21120 64.36419 8.87597 1.000 30.78016 357 ASP A O 1
ATOM 2257 N N . HIS A 1 358 ? 4.13999 65.03127 7.90811 1.000 27.76306 358 HIS A N 1
ATOM 2258 C CA . HIS A 1 358 ? 4.43070 66.17781 8.79291 1.000 27.84414 358 HIS A CA 1
ATOM 2259 C C . HIS A 1 358 ? 4.36545 65.72753 10.25075 1.000 32.30801 358 HIS A C 1
ATOM 2260 O O . HIS A 1 358 ? 5.02911 64.74249 10.61686 1.000 30.75697 358 HIS A O 1
ATOM 2267 N N . GLU A 1 359 ? 3.60267 66.40897 11.10879 1.000 30.43963 359 GLU A N 1
ATOM 2268 C CA . GLU A 1 359 ? 3.60702 66.17012 12.54389 1.000 34.17771 359 GLU A CA 1
ATOM 2269 C C . GLU A 1 359 ? 2.38330 65.40832 13.04460 1.000 33.36294 359 GLU A C 1
ATOM 2270 O O . GLU A 1 359 ? 2.36205 65.00748 14.21300 1.000 33.97290 359 GLU A O 1
ATOM 2276 N N . ARG A 1 360 ? 1.36280 65.21818 12.20887 1.000 30.87851 360 ARG A N 1
ATOM 2277 C CA . ARG A 1 360 ? 0.25215 64.31106 12.50263 1.000 33.11856 360 ARG A CA 1
ATOM 2278 C C . ARG A 1 360 ? -0.31403 63.83993 11.17478 1.000 31.57519 360 ARG A C 1
ATOM 2279 O O . ARG A 1 360 ? -0.73617 64.66445 10.36295 1.000 32.97024 360 ARG A O 1
ATOM 2287 N N . GLY A 1 361 ? -0.29927 62.52841 10.95228 1.000 33.49110 361 GLY A N 1
ATOM 2288 C CA . GLY A 1 361 ? -0.65737 61.98994 9.64542 1.000 35.66128 361 GLY A CA 1
ATOM 2289 C C . GLY A 1 361 ? -2.14027 62.09496 9.33802 1.000 38.78975 361 GLY A C 1
ATOM 2290 O O . GLY A 1 361 ? -2.99130 61.85396 10.19175 1.000 35.98762 361 GLY A O 1
ATOM 2291 N N . THR A 1 362 ? -2.44141 62.42022 8.08072 1.000 34.58460 362 THR A N 1
ATOM 2292 C CA . THR A 1 362 ? -3.81520 62.59841 7.60168 1.000 42.08519 362 THR A CA 1
ATOM 2293 C C . THR A 1 362 ? -4.31330 61.30480 6.95810 1.000 40.62537 362 THR A C 1
ATOM 2294 O O . THR A 1 362 ? -4.54490 61.22461 5.75394 1.000 63.12519 362 THR A O 1
ATOM 2298 N N . GLY A 1 363 ? -4.46649 60.27238 7.78316 1.000 40.85519 363 GLY A N 1
ATOM 2299 C CA . GLY A 1 363 ? -4.91514 58.99591 7.27884 1.000 37.92955 363 GLY A CA 1
ATOM 2300 C C . GLY A 1 363 ? -4.03043 57.80391 7.60271 1.000 38.62100 363 GLY A C 1
ATOM 2301 O O . GLY A 1 363 ? -4.51964 56.78877 8.10523 1.000 35.81353 363 GLY A O 1
ATOM 2302 N N . PRO A 1 364 ? -2.72501 57.87320 7.28825 1.000 34.32325 364 PRO A N 1
ATOM 2303 C CA . PRO A 1 364 ? -1.84883 56.71710 7.57774 1.000 38.89083 364 PRO A CA 1
ATOM 2304 C C . PRO A 1 364 ? -1.86732 56.29552 9.03666 1.000 35.48846 364 PRO A C 1
ATOM 2305 O O . PRO A 1 364 ? -1.95341 55.09801 9.33837 1.000 36.20132 364 PRO A O 1
ATOM 2309 N N . TRP A 1 365 ? -1.78231 57.26350 9.95082 1.000 38.48167 365 TRP A N 1
ATOM 2310 C CA . TRP A 1 365 ? -1.84380 56.98056 11.38191 1.000 35.51737 365 TRP A CA 1
ATOM 2311 C C . TRP A 1 365 ? -3.03956 56.10072 11.73127 1.000 37.71414 365 TRP A C 1
ATOM 2312 O O . TRP A 1 365 ? -2.91953 55.15724 12.52285 1.000 36.33499 365 TRP A O 1
ATOM 2323 N N . GLU A 1 366 ? -4.19991 56.38195 11.13386 1.000 33.67377 366 GLU A N 1
ATOM 2324 C CA . GLU A 1 366 ? -5.41895 55.66369 11.49062 1.000 32.40430 366 GLU A CA 1
ATOM 2325 C C . GLU A 1 366 ? -5.42467 54.21886 10.99383 1.000 37.03038 366 GLU A C 1
ATOM 2326 O O . GLU A 1 366 ? -6.18870 53.40116 11.52177 1.000 33.46054 366 GLU A O 1
ATOM 2332 N N . ILE A 1 367 ? -4.61201 53.88608 9.98399 1.000 32.59327 367 ILE A N 1
ATOM 2333 C CA . ILE A 1 367 ? -4.45113 52.48226 9.59704 1.000 29.26183 367 ILE A CA 1
ATOM 2334 C C . ILE A 1 367 ? -4.03754 51.64235 10.79913 1.000 34.05511 367 ILE A C 1
ATOM 2335 O O . ILE A 1 367 ? -4.49855 50.50665 10.97677 1.000 31.01817 367 ILE A O 1
ATOM 2340 N N . ILE A 1 368 ? -3.15596 52.18784 11.64176 1.000 32.15804 368 ILE A N 1
ATOM 2341 C CA . ILE A 1 368 ? -2.66553 51.44653 12.80101 1.000 30.62712 368 ILE A CA 1
ATOM 2342 C C . ILE A 1 368 ? -3.78750 51.15659 13.79113 1.000 31.27753 368 ILE A C 1
ATOM 2343 O O . ILE A 1 368 ? -3.79968 50.09148 14.42674 1.000 29.89668 368 ILE A O 1
ATOM 2348 N N . TRP A 1 369 ? -4.75116 52.07569 13.93340 1.000 29.78043 369 TRP A N 1
ATOM 2349 C CA . TRP A 1 369 ? -5.86065 51.83891 14.85916 1.000 34.50601 369 TRP A CA 1
ATOM 2350 C C . TRP A 1 369 ? -6.61035 50.56087 14.50414 1.000 36.81079 369 TRP A C 1
ATOM 2351 O O . TRP A 1 369 ? -7.05655 49.82360 15.39220 1.000 30.88992 369 TRP A O 1
ATOM 2362 N N . VAL A 1 370 ? -6.73671 50.27129 13.21352 1.000 28.79215 370 VAL A N 1
ATOM 2363 C CA . VAL A 1 370 ? -7.51922 49.12992 12.75380 1.000 32.96222 370 VAL A CA 1
ATOM 2364 C C . VAL A 1 370 ? -6.68692 47.85639 12.71724 1.000 31.74607 370 VAL A C 1
ATOM 2365 O O . VAL A 1 370 ? -7.12292 46.80726 13.19793 1.000 31.83452 370 VAL A O 1
ATOM 2369 N N . GLN A 1 371 ? -5.47546 47.92879 12.16111 1.000 29.23143 371 GLN A N 1
ATOM 2370 C CA . GLN A 1 371 ? -4.73629 46.71422 11.82597 1.000 32.05417 371 GLN A CA 1
ATOM 2371 C C . GLN A 1 371 ? -4.10855 46.05617 13.04681 1.000 32.28871 371 GLN A C 1
ATOM 2372 O O . GLN A 1 371 ? -4.15613 44.82754 13.18001 1.000 34.82876 371 GLN A O 1
ATOM 2378 N N . LEU A 1 372 ? -3.52098 46.85160 13.94121 1.000 30.56014 372 LEU A N 1
ATOM 2379 C CA . LEU A 1 372 ? -2.75244 46.28678 15.04887 1.000 32.01275 372 LEU A CA 1
ATOM 2380 C C . LEU A 1 372 ? -3.58821 45.37313 15.93631 1.000 30.77444 372 LEU A C 1
ATOM 2381 O O . LEU A 1 372 ? -3.12700 44.25815 16.23688 1.000 34.56075 372 LEU A O 1
ATOM 2386 N N . PRO A 1 373 ? -4.78474 45.75878 16.40483 1.000 34.84711 373 PRO A N 1
ATOM 2387 C CA . PRO A 1 373 ? -5.58482 44.79093 17.17944 1.000 33.98736 373 PRO A CA 1
ATOM 2388 C C . PRO A 1 373 ? -5.98010 43.55921 16.37847 1.000 33.21695 373 PRO A C 1
ATOM 2389 O O . PRO A 1 373 ? -6.02898 42.46002 16.94199 1.000 29.77522 373 PRO A O 1
ATOM 2393 N N . LEU A 1 374 ? -6.29258 43.71037 15.08592 1.000 28.93770 374 LEU A N 1
ATOM 2394 C CA . LEU A 1 374 ? -6.61131 42.54368 14.26437 1.000 29.31164 374 LEU A CA 1
ATOM 2395 C C . LEU A 1 374 ? -5.42196 41.59151 14.18094 1.000 26.31387 374 LEU A C 1
ATOM 2396 O O . LEU A 1 374 ? -5.55493 40.39123 14.44601 1.000 27.72124 374 LEU A O 1
ATOM 2401 N N . MET A 1 375 ? -4.24568 42.10888 13.80986 1.000 28.07314 375 MET A N 1
ATOM 2402 C CA . MET A 1 375 ? -3.06839 41.24773 13.69374 1.000 27.11598 375 MET A CA 1
ATOM 2403 C C . MET A 1 375 ? -2.70839 40.58117 15.01751 1.000 29.73966 375 MET A C 1
ATOM 2404 O O . MET A 1 375 ? -2.32043 39.40509 15.03743 1.000 27.46040 375 MET A O 1
ATOM 2409 N N . MET A 1 376 ? -2.79988 41.31814 16.12941 1.000 26.60975 376 MET A N 1
ATOM 2410 C CA . MET A 1 376 ? -2.54596 40.71119 17.43412 1.000 26.71617 376 MET A CA 1
ATOM 2411 C C . MET A 1 376 ? -3.50557 39.55838 17.70067 1.000 24.89970 376 MET A C 1
ATOM 2412 O O . MET A 1 376 ? -3.09056 38.48931 18.16353 1.000 28.07707 376 MET A O 1
ATOM 2417 N N . ASN A 1 377 ? -4.79152 39.75229 17.40013 1.000 27.91421 377 ASN A N 1
ATOM 2418 C CA . ASN A 1 377 ? -5.77859 38.70814 17.65284 1.000 27.02752 377 ASN A CA 1
ATOM 2419 C C . ASN A 1 377 ? -5.55732 37.49583 16.75778 1.000 29.79960 377 ASN A C 1
ATOM 2420 O O . ASN A 1 377 ? -5.54650 36.35507 17.23850 1.000 25.95138 377 ASN A O 1
ATOM 2425 N N . TRP A 1 378 ? -5.40018 37.72041 15.44798 1.000 25.06143 378 TRP A N 1
ATOM 2426 C CA . TRP A 1 378 ? -5.09957 36.62037 14.53444 1.000 25.40468 378 TRP A CA 1
ATOM 2427 C C . TRP A 1 378 ? -3.86327 35.85441 14.98097 1.000 23.92569 378 TRP A C 1
ATOM 2428 O O . TRP A 1 378 ? -3.83457 34.61863 14.93357 1.000 29.35948 378 TRP A O 1
ATOM 2439 N N . THR A 1 379 ? -2.83040 36.57468 15.42837 1.000 29.19705 379 THR A N 1
ATOM 2440 C CA . THR A 1 379 ? -1.59198 35.91370 15.82623 1.000 27.81863 379 THR A CA 1
ATOM 2441 C C . THR A 1 379 ? -1.79921 35.07447 17.07974 1.000 27.15875 379 THR A C 1
ATOM 2442 O O . THR A 1 379 ? -1.27161 33.95940 17.17859 1.000 27.07157 379 THR A O 1
ATOM 2446 N N . SER A 1 380 ? -2.57799 35.58253 18.04425 1.000 26.34369 380 SER A N 1
ATOM 2447 C CA . SER A 1 380 ? -2.80474 34.81815 19.26696 1.000 26.38978 380 SER A CA 1
ATOM 2448 C C . SER A 1 380 ? -3.59244 33.54618 18.98346 1.000 25.62797 380 SER A C 1
ATOM 2449 O O . SER A 1 380 ? -3.34052 32.50422 19.60171 1.000 29.04029 380 SER A O 1
ATOM 2452 N N . ALA A 1 381 ? -4.54184 33.60394 18.04403 1.000 26.24268 381 ALA A N 1
ATOM 2453 C CA . ALA A 1 381 ? -5.28498 32.39809 17.68229 1.000 29.74387 381 ALA A CA 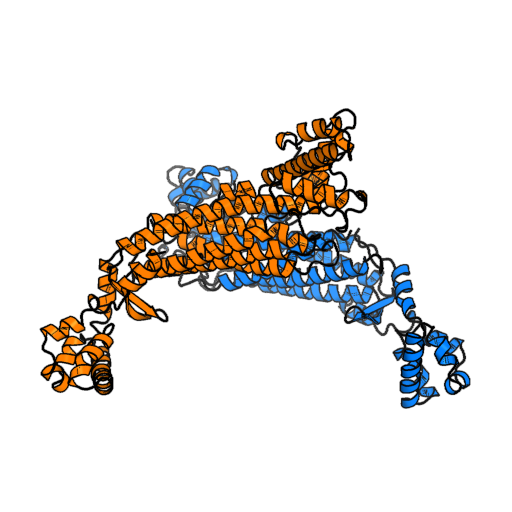1
ATOM 2454 C C . ALA A 1 381 ? -4.38895 31.38371 16.98051 1.000 31.71550 381 ALA A C 1
ATOM 2455 O O . ALA A 1 381 ? -4.49179 30.17735 17.23322 1.000 27.38470 381 ALA A O 1
ATOM 2457 N N . ALA A 1 382 ? -3.51327 31.85251 16.08535 1.000 29.49936 382 ALA A N 1
ATOM 2458 C CA . ALA A 1 382 ? -2.55609 30.95665 15.44715 1.000 29.64110 382 ALA A CA 1
ATOM 2459 C C . ALA A 1 382 ? -1.62214 30.32541 16.47230 1.000 25.25836 382 ALA A C 1
ATOM 2460 O O . ALA A 1 382 ? -1.36069 29.12013 16.42173 1.000 28.28130 382 ALA A O 1
ATOM 2462 N N . LEU A 1 383 ? -1.10808 31.12641 17.40907 1.000 26.58056 383 LEU A N 1
ATOM 2463 C CA . LEU A 1 383 ? -0.22749 30.59262 18.44433 1.000 28.52178 383 LEU A CA 1
ATOM 2464 C C . LEU A 1 383 ? -0.95451 29.58824 19.32991 1.000 30.26278 383 LEU A C 1
ATOM 2465 O O . LEU A 1 383 ? -0.38465 28.55902 19.71159 1.000 30.25273 383 LEU A O 1
ATOM 2470 N N . ASN A 1 384 ? -2.20731 29.88321 19.68338 1.000 30.08565 384 ASN A N 1
ATOM 2471 C CA . ASN A 1 384 ? -2.98022 28.98162 20.53336 1.000 35.65519 384 ASN A CA 1
ATOM 2472 C C . ASN A 1 384 ? -3.12735 27.61724 19.87339 1.000 30.44183 384 ASN A C 1
ATOM 2473 O O . ASN A 1 384 ? -2.94707 26.57380 20.51097 1.000 29.06163 384 ASN A O 1
ATOM 2478 N N . ASN A 1 385 ? -3.46454 27.61278 18.58572 1.000 27.20095 385 ASN A N 1
ATOM 2479 C CA . ASN A 1 385 ? -3.66198 26.35835 17.87072 1.000 27.39777 385 ASN A CA 1
ATOM 2480 C C . ASN A 1 385 ? -2.35421 25.58931 17.72205 1.000 26.39173 385 ASN A C 1
ATOM 2481 O O . ASN A 1 385 ? -2.33023 24.36696 17.89506 1.000 31.17045 385 ASN A O 1
ATOM 2486 N N . ALA A 1 386 ? -1.25398 26.28069 17.40546 1.000 29.52884 386 ALA A N 1
ATOM 2487 C CA . ALA A 1 386 ? 0.02475 25.58502 17.27182 1.000 29.68706 386 ALA A CA 1
ATOM 2488 C C . ALA A 1 386 ? 0.49788 25.05064 18.61646 1.000 29.31504 386 ALA A C 1
ATOM 2489 O O . ALA A 1 386 ? 1.01851 23.93094 18.70281 1.000 30.25761 386 ALA A O 1
ATOM 2491 N N . ASP A 1 387 ? 0.32482 25.84226 19.67626 1.000 30.60482 387 ASP A N 1
ATOM 2492 C CA . ASP A 1 387 ? 0.66308 25.38304 21.01958 1.000 29.29941 387 ASP A CA 1
ATOM 2493 C C . ASP A 1 387 ? -0.12777 24.12889 21.37020 1.000 31.66783 387 ASP A C 1
ATOM 2494 O O . ASP A 1 387 ? 0.43503 23.12797 21.83141 1.000 33.10302 387 ASP A O 1
ATOM 2499 N N . PHE A 1 388 ? -1.44058 24.16520 21.13285 1.000 32.64279 388 PHE A N 1
ATOM 2500 C CA . PHE A 1 388 ? -2.29838 23.01798 21.40970 1.000 32.07048 388 PHE A CA 1
ATOM 2501 C C . PHE A 1 388 ? -1.88634 21.80726 20.57849 1.000 36.87212 388 PHE A C 1
ATOM 2502 O O . PHE A 1 388 ? -1.76927 20.69271 21.09749 1.000 29.28784 388 PHE A O 1
ATOM 2510 N N . VAL A 1 389 ? -1.64782 22.01203 19.28164 1.000 31.76700 389 VAL A N 1
ATOM 2511 C CA . VAL A 1 389 ? -1.31406 20.89673 18.39721 1.000 29.64488 389 VAL A CA 1
ATOM 2512 C C . VAL A 1 389 ? 0.00272 20.25578 18.81414 1.000 29.71818 389 VAL A C 1
ATOM 2513 O O . VAL A 1 389 ? 0.11860 19.02631 18.89217 1.000 32.69365 389 VAL A O 1
ATOM 2517 N N . LEU A 1 390 ? 1.02450 21.07683 19.06452 1.000 26.11764 390 LEU A N 1
ATOM 2518 C CA . LEU A 1 390 ? 2.32576 20.51935 19.41480 1.000 29.98593 390 LEU A CA 1
ATOM 2519 C C . LEU A 1 390 ? 2.29535 19.81265 20.76642 1.000 37.01519 390 LEU A C 1
ATOM 2520 O O . LEU A 1 390 ? 3.05494 18.86168 20.98099 1.000 32.47892 390 LEU A O 1
ATOM 2525 N N . ARG A 1 391 ? 1.42169 20.23839 21.68241 1.000 33.82807 391 ARG A N 1
ATOM 2526 C CA . ARG A 1 391 ? 1.42443 19.62877 23.00802 1.000 36.12236 391 ARG A CA 1
ATOM 2527 C C . ARG A 1 391 ? 0.76401 18.25570 23.01058 1.000 33.82971 391 ARG A C 1
ATOM 2528 O O . ARG A 1 391 ? 1.11999 17.41102 23.83554 1.000 33.57387 391 ARG A O 1
ATOM 2536 N N . GLY A 1 392 ? -0.15998 17.99790 22.08597 1.000 30.95514 392 GLY A N 1
ATOM 2537 C CA . GLY A 1 392 ? -0.77947 16.68875 21.99537 1.000 35.31028 392 GLY A CA 1
ATOM 2538 C C . GLY A 1 392 ? -0.63458 15.99181 20.65448 1.000 35.43958 392 GLY A C 1
ATOM 2539 O O . GLY A 1 392 ? -1.47551 15.16289 20.29614 1.000 38.95397 392 GLY A O 1
ATOM 2540 N N . LEU A 1 393 ? 0.41242 16.32060 19.89870 1.000 33.73346 393 LEU A N 1
ATOM 2541 C CA . LEU A 1 393 ? 0.57571 15.76708 18.55699 1.000 30.68504 393 LEU A CA 1
ATOM 2542 C C . LEU A 1 393 ? 0.65077 14.24472 18.59580 1.000 32.88394 393 LEU A C 1
ATOM 2543 O O . LEU A 1 393 ? 1.40485 13.66560 19.38373 1.000 33.46596 393 LEU A O 1
ATOM 2548 N N . GLN A 1 394 ? -0.12967 13.59533 17.73560 1.000 31.55707 394 GLN A N 1
ATOM 2549 C CA . GLN A 1 394 ? -0.03102 12.15372 17.55474 1.000 35.24147 394 GLN A CA 1
ATOM 2550 C C . GLN A 1 394 ? 0.98360 11.86446 16.45627 1.000 35.95702 394 GLN A C 1
ATOM 2551 O O . GLN A 1 394 ? 0.91963 12.45547 15.37553 1.000 32.66718 394 GLN A O 1
ATOM 2557 N N . VAL A 1 395 ? 1.92406 10.96965 16.74233 1.000 37.45541 395 VAL A N 1
ATOM 2558 C CA . VAL A 1 395 ? 2.96664 10.57537 15.80269 1.000 39.06225 395 VAL A CA 1
ATOM 2559 C C . VAL A 1 395 ? 2.80893 9.08742 15.53149 1.000 40.77217 395 VAL A C 1
ATOM 2560 O O . VAL A 1 395 ? 2.60409 8.30297 16.46621 1.000 35.70529 395 VAL A O 1
ATOM 2564 N N . PHE A 1 396 ? 2.88393 8.70266 14.25414 1.000 36.73381 396 PHE A N 1
ATOM 2565 C CA . PHE A 1 396 ? 2.66738 7.32033 13.82384 1.000 37.25679 396 PHE A CA 1
ATOM 2566 C C . PHE A 1 396 ? 3.91321 6.78524 13.12593 1.000 37.19263 396 PHE A C 1
ATOM 2567 O O . PHE A 1 396 ? 4.02046 6.83707 11.88827 1.000 32.89576 396 PHE A O 1
ATOM 2575 N N . PRO A 1 397 ? 4.87274 6.24522 13.88419 1.000 40.25981 397 PRO A N 1
ATOM 2576 C CA . PRO A 1 397 ? 6.10374 5.72501 13.26438 1.000 34.25026 397 PRO A CA 1
ATOM 2577 C C . PRO A 1 397 ? 5.86527 4.60125 12.26879 1.000 39.59502 397 PRO A C 1
ATOM 2578 O O . PRO A 1 397 ? 6.66072 4.45267 11.33190 1.000 38.13292 397 PRO A O 1
ATOM 2582 N N . ASP A 1 398 ? 4.80971 3.79397 12.44376 1.000 37.21221 398 ASP A N 1
ATOM 2583 C CA . ASP A 1 398 ? 4.55550 2.70518 11.50006 1.000 38.92519 398 ASP A CA 1
ATOM 2584 C C . ASP A 1 398 ? 4.15053 3.23216 10.12825 1.000 40.23873 398 ASP A C 1
ATOM 2585 O O . ASP A 1 398 ? 4.53412 2.65775 9.10281 1.000 34.14771 398 ASP A O 1
ATOM 2590 N N . ALA A 1 399 ? 3.34028 4.29439 10.08729 1.000 33.36250 399 ALA A N 1
ATOM 2591 C CA . ALA A 1 399 ? 3.01998 4.92655 8.81058 1.000 33.03731 399 ALA A CA 1
ATOM 2592 C C . ALA A 1 399 ? 4.26883 5.53595 8.19068 1.000 34.70614 399 ALA A C 1
ATOM 2593 O O . ALA A 1 399 ? 4.49640 5.42975 6.97922 1.000 34.99795 399 ALA A O 1
ATOM 2595 N N . MET A 1 400 ? 5.09183 6.16776 9.02626 1.000 31.57220 400 MET A N 1
ATOM 2596 C CA . MET A 1 400 ? 6.37902 6.70574 8.60510 1.000 34.31574 400 MET A CA 1
ATOM 2597 C C . MET A 1 400 ? 7.24479 5.62727 7.95999 1.000 38.31426 400 MET A C 1
ATOM 2598 O O . MET A 1 400 ? 7.81897 5.83473 6.88417 1.000 32.26303 400 MET A O 1
ATOM 2603 N N . GLN A 1 401 ? 7.33045 4.45427 8.59614 1.000 32.16008 401 GLN A N 1
ATOM 2604 C CA . GLN A 1 401 ? 8.11806 3.35906 8.03673 1.000 33.60214 401 GLN A CA 1
ATOM 2605 C C . GLN A 1 401 ? 7.50275 2.83593 6.74362 1.000 37.02984 401 GLN A C 1
ATOM 2606 O O . GLN A 1 401 ? 8.22197 2.53506 5.78314 1.000 36.76354 401 GLN A O 1
ATOM 2612 N N . HIS A 1 402 ? 6.17201 2.72237 6.70477 1.000 38.29806 402 HIS A N 1
ATOM 2613 C CA . HIS A 1 402 ? 5.48965 2.26308 5.49801 1.000 36.53640 402 HIS A CA 1
ATOM 2614 C C . HIS A 1 402 ? 5.77823 3.17869 4.31377 1.000 40.12136 402 HIS A C 1
ATOM 2615 O O . HIS A 1 402 ? 6.03262 2.70373 3.19913 1.000 37.75726 402 HIS A O 1
ATOM 2622 N N . ASN A 1 403 ? 5.73644 4.49765 4.53048 1.000 33.44910 403 ASN A N 1
ATOM 2623 C CA . ASN A 1 403 ? 6.02913 5.42458 3.43968 1.000 33.52186 403 ASN A CA 1
ATOM 2624 C C . ASN A 1 403 ? 7.50041 5.37845 3.03763 1.000 33.37602 403 ASN A C 1
ATOM 2625 O O . ASN A 1 403 ? 7.81990 5.54687 1.85504 1.000 35.24138 403 ASN A O 1
ATOM 2630 N N . LEU A 1 404 ? 8.40645 5.14306 3.99375 1.000 31.22819 404 LEU A N 1
ATOM 2631 C CA . LEU A 1 404 ? 9.81779 4.98114 3.64988 1.000 36.81350 404 LEU A CA 1
ATOM 2632 C C . LEU A 1 404 ? 10.04104 3.77307 2.74876 1.000 38.77033 404 LEU A C 1
ATOM 2633 O O . LEU A 1 404 ? 10.95005 3.78095 1.90928 1.000 35.40791 404 LEU A O 1
ATOM 2638 N N . ASP A 1 405 ? 9.21564 2.74148 2.88988 1.000 35.40553 405 ASP A N 1
ATOM 2639 C CA . ASP A 1 405 ? 9.37127 1.51352 2.12582 1.000 39.19939 405 ASP A CA 1
ATOM 2640 C C . ASP A 1 405 ? 8.67249 1.56983 0.77633 1.000 40.56519 405 ASP A C 1
ATOM 2641 O O . ASP A 1 405 ? 8.77902 0.61304 0.00463 1.000 38.63660 405 ASP A O 1
ATOM 2646 N N . LEU A 1 406 ? 8.00190 2.68196 0.46080 1.000 39.21183 406 LEU A N 1
ATOM 2647 C CA . LEU A 1 406 ? 7.23411 2.77600 -0.77769 1.000 41.57969 406 LEU A CA 1
ATOM 2648 C C . LEU A 1 406 ? 8.12074 2.61024 -2.00490 1.000 41.53897 406 LEU A C 1
ATOM 2649 O O . LEU A 1 406 ? 7.76930 1.88547 -2.94146 1.000 43.13926 406 LEU A O 1
ATOM 2654 N N . SER A 1 407 ? 9.26483 3.28962 -2.03098 1.000 38.71867 407 SER A N 1
ATOM 2655 C CA . SER A 1 407 ? 10.12439 3.25053 -3.20937 1.000 40.07085 407 SER A CA 1
ATOM 2656 C C . SER A 1 407 ? 10.95120 1.97621 -3.30649 1.000 40.77042 407 SER A C 1
ATOM 2657 O O . SER A 1 407 ? 11.69365 1.82047 -4.28173 1.000 42.61080 407 SER A O 1
ATOM 2660 N N . LYS A 1 408 ? 10.86378 1.08419 -2.31568 1.000 42.72494 408 LYS A N 1
ATOM 2661 C CA . LYS A 1 408 ? 11.48488 -0.24146 -2.37557 1.000 41.68665 408 LYS A CA 1
ATOM 2662 C C . LYS A 1 408 ? 13.00151 -0.15225 -2.52762 1.000 43.14740 408 LYS A C 1
ATOM 2663 O O . LYS A 1 408 ? 13.61441 -0.97841 -3.21256 1.000 37.70258 408 LYS A O 1
ATOM 2669 N N . GLY A 1 409 ? 13.61666 0.86210 -1.91846 1.000 39.89211 409 GLY A N 1
ATOM 2670 C CA . GLY A 1 409 ? 15.05339 1.04525 -1.94649 1.000 36.17886 409 GLY A CA 1
ATOM 2671 C C . GLY A 1 409 ? 15.53432 2.25970 -2.71976 1.000 35.66983 409 GLY A C 1
ATOM 2672 O O . GLY A 1 409 ? 16.66716 2.71000 -2.48868 1.000 34.39316 409 GLY A O 1
ATOM 2673 N N . LEU A 1 410 ? 14.73144 2.78743 -3.65089 1.000 36.59759 410 LEU A N 1
ATOM 2674 C CA . LEU A 1 410 ? 15.20050 3.90436 -4.46985 1.000 35.00641 410 LEU A CA 1
ATOM 2675 C C . LEU A 1 410 ? 15.60617 5.09618 -3.61905 1.000 38.42871 410 LEU A C 1
ATOM 2676 O O . LEU A 1 410 ? 16.52657 5.83800 -3.98531 1.000 34.60131 410 LEU A O 1
ATOM 2681 N N . ILE A 1 411 ? 14.94664 5.28630 -2.47408 1.000 38.25018 411 ILE A N 1
ATOM 2682 C CA . ILE A 1 411 ? 15.22688 6.44354 -1.63731 1.000 32.07287 411 ILE A CA 1
ATOM 2683 C C . ILE A 1 411 ? 16.62675 6.38937 -1.02820 1.000 33.64676 411 ILE A C 1
ATOM 2684 O O . ILE A 1 411 ? 17.12471 7.41759 -0.55178 1.000 36.36423 411 ILE A O 1
ATOM 2689 N N . VAL A 1 412 ? 17.28780 5.22650 -1.02468 1.000 35.28270 412 VAL A N 1
ATOM 2690 C CA . VAL A 1 412 ? 18.65765 5.15431 -0.51324 1.000 34.05894 412 VAL A CA 1
ATOM 2691 C C . VAL A 1 412 ? 19.62849 4.65346 -1.57925 1.000 37.82054 412 VAL A C 1
ATOM 2692 O O . VAL A 1 412 ? 20.64828 4.03003 -1.25839 1.000 37.82259 412 VAL A O 1
ATOM 2696 N N . SER A 1 413 ? 19.32966 4.93116 -2.85177 1.000 39.85175 413 SER A N 1
ATOM 2697 C CA . SER A 1 413 ? 20.24762 4.55817 -3.92833 1.000 42.74654 413 SER A CA 1
ATOM 2698 C C . SER A 1 413 ? 21.63142 5.15786 -3.72500 1.000 41.11395 413 SER A C 1
ATOM 2699 O O . SER A 1 413 ? 22.64181 4.54007 -4.08118 1.000 40.13638 413 SER A O 1
ATOM 2702 N N . GLU A 1 414 ? 21.69607 6.37213 -3.17735 1.000 36.36807 414 GLU A N 1
ATOM 2703 C CA . GLU A 1 414 ? 22.98799 6.99987 -2.92611 1.000 39.51617 414 GLU A CA 1
ATOM 2704 C C . GLU A 1 414 ? 23.80487 6.20654 -1.91230 1.000 41.64195 414 GLU A C 1
ATOM 2705 O O . GLU A 1 414 ? 25.03216 6.11003 -2.03308 1.000 39.19511 414 GLU A O 1
ATOM 2711 N N . ALA A 1 415 ? 23.14254 5.62634 -0.90719 1.000 39.15958 415 ALA A N 1
ATOM 2712 C CA . ALA A 1 415 ? 23.84169 4.73549 0.01311 1.000 39.77982 415 ALA A CA 1
ATOM 2713 C C . ALA A 1 415 ? 24.32438 3.47788 -0.69573 1.000 36.83985 415 ALA A C 1
ATOM 2714 O O . ALA A 1 415 ? 25.38658 2.94443 -0.35817 1.000 37.25630 415 ALA A O 1
ATOM 2716 N N . VAL A 1 416 ? 23.56271 2.99458 -1.67826 1.000 35.11565 416 VAL A N 1
ATOM 2717 C CA . VAL A 1 416 ? 23.98925 1.82117 -2.43108 1.000 39.27111 416 VAL A CA 1
ATOM 2718 C C . VAL A 1 416 ? 25.21313 2.14900 -3.27654 1.000 38.58969 416 VAL A C 1
ATOM 2719 O O . VAL A 1 416 ? 26.15770 1.35403 -3.34759 1.000 41.46349 416 VAL A O 1
ATOM 2723 N N . MET A 1 417 ? 25.22453 3.32417 -3.92050 1.000 36.15412 417 MET A N 1
ATOM 2724 C CA . MET A 1 417 ? 26.37897 3.71676 -4.72734 1.000 40.58004 417 MET A CA 1
ATOM 2725 C C . MET A 1 417 ? 27.65064 3.71927 -3.89360 1.000 43.42890 417 MET A C 1
ATOM 2726 O O . MET A 1 417 ? 28.67144 3.14040 -4.28266 1.000 39.31598 417 MET A O 1
ATOM 2731 N N . MET A 1 418 ? 27.59281 4.35614 -2.72554 1.000 44.33451 418 MET A N 1
ATOM 2732 C CA . MET A 1 418 ? 28.76552 4.46540 -1.86970 1.000 43.54610 418 MET A CA 1
ATOM 2733 C C . MET A 1 418 ? 29.21166 3.09959 -1.36741 1.000 41.23131 418 MET A C 1
ATOM 2734 O O . MET A 1 418 ? 30.40853 2.78707 -1.38024 1.000 48.46700 418 MET A O 1
ATOM 2739 N N . GLY A 1 419 ? 28.26498 2.27726 -0.91149 1.000 39.87912 419 GLY A N 1
ATOM 2740 C CA . GLY A 1 419 ? 28.60458 0.94326 -0.44487 1.000 39.98290 419 GLY A CA 1
ATOM 2741 C C . GLY A 1 419 ? 29.28748 0.08466 -1.49315 1.000 42.56544 419 GLY A C 1
ATOM 2742 O O . GLY A 1 419 ? 30.07027 -0.80664 -1.15344 1.000 42.55263 419 GLY A O 1
ATOM 2743 N N . LEU A 1 420 ? 28.94183 0.28014 -2.76595 1.000 39.83049 420 LEU A N 1
ATOM 2744 C CA . LEU A 1 420 ? 29.50713 -0.48212 -3.87426 1.000 43.59830 420 LEU A CA 1
ATOM 2745 C C . LEU A 1 420 ? 30.77780 0.12151 -4.47418 1.000 45.55247 420 LEU A C 1
ATOM 2746 O O . LEU A 1 420 ? 31.39524 -0.52026 -5.33143 1.000 43.17605 420 LEU A O 1
ATOM 2751 N N . GLY A 1 421 ? 31.18066 1.33060 -4.07115 1.000 38.76910 421 GLY A N 1
ATOM 2752 C CA . GLY A 1 421 ? 32.29266 1.98627 -4.74951 1.000 44.98628 421 GLY A CA 1
ATOM 2753 C C . GLY A 1 421 ? 33.61619 1.24753 -4.63341 1.000 44.81440 421 GLY A C 1
ATOM 2754 O O . GLY A 1 421 ? 34.38604 1.18928 -5.59400 1.000 43.59890 421 GLY A O 1
ATOM 2755 N N . ASN A 1 422 ? 33.89833 0.66338 -3.46652 1.000 44.76495 422 ASN A N 1
ATOM 2756 C CA . ASN A 1 422 ? 35.15682 -0.06349 -3.30307 1.000 46.88936 422 ASN A CA 1
ATOM 2757 C C . ASN A 1 422 ? 35.17418 -1.34069 -4.12942 1.000 49.29143 422 ASN A C 1
ATOM 2758 O O . ASN A 1 422 ? 36.22400 -1.73176 -4.65608 1.000 47.63846 422 ASN A O 1
ATOM 2763 N N . THR A 1 423 ? 34.01372 -1.97692 -4.27829 1.000 44.36495 423 THR A N 1
ATOM 2764 C CA . THR A 1 423 ? 33.91077 -3.26554 -4.94680 1.000 44.86209 423 THR A CA 1
ATOM 2765 C C . THR A 1 423 ? 33.82462 -3.12556 -6.46138 1.000 46.93914 423 THR A C 1
ATOM 2766 O O . THR A 1 423 ? 34.36480 -3.96290 -7.19336 1.000 43.44613 423 THR A O 1
ATOM 2770 N N . LEU A 1 424 ? 33.16597 -2.07717 -6.95240 1.000 40.47815 424 LEU A N 1
ATOM 2771 C CA . LEU A 1 424 ? 32.95719 -1.91140 -8.38155 1.000 41.68533 424 LEU A CA 1
ATOM 2772 C C . LEU A 1 424 ? 33.82066 -0.82835 -9.00230 1.000 42.91309 424 LEU A C 1
ATOM 2773 O O . LEU A 1 424 ? 33.94543 -0.78503 -10.23162 1.000 46.58674 424 LEU A O 1
ATOM 2778 N N . GLY A 1 425 ? 34.42206 0.03650 -8.19930 1.000 41.49799 425 GLY A N 1
ATOM 2779 C CA . GLY A 1 425 ? 34.99553 1.23220 -8.76510 1.000 39.65330 425 GLY A CA 1
ATOM 2780 C C . GLY A 1 425 ? 33.98994 2.35546 -8.63654 1.000 39.29095 425 GLY A C 1
ATOM 2781 O O . GLY A 1 425 ? 32.78547 2.13781 -8.80515 1.000 42.34101 425 GLY A O 1
ATOM 2782 N N . ARG A 1 426 ? 34.47886 3.55832 -8.34411 1.000 41.72104 426 ARG A N 1
ATOM 2783 C CA . ARG A 1 426 ? 33.60748 4.70413 -8.09994 1.000 41.33334 426 ARG A CA 1
ATOM 2784 C C . ARG A 1 426 ? 32.66881 4.94666 -9.27570 1.000 45.44842 426 ARG A C 1
ATOM 2785 O O . ARG A 1 426 ? 31.46328 5.16097 -9.09488 1.000 37.12357 426 ARG A O 1
ATOM 2793 N N . GLN A 1 427 ? 33.21705 4.92802 -10.49279 1.000 39.77606 427 GLN A N 1
ATOM 2794 C CA . GLN A 1 427 ? 32.45267 5.28610 -11.68384 1.000 43.64437 427 GLN A CA 1
ATOM 2795 C C . GLN A 1 427 ? 31.36215 4.26626 -11.98980 1.000 41.82876 427 GLN A C 1
ATOM 2796 O O . GLN A 1 427 ? 30.19847 4.63246 -12.19379 1.000 43.99579 427 GLN A O 1
ATOM 2802 N N . TYR A 1 428 ? 31.71681 2.97825 -12.02561 1.000 38.80388 428 TYR A N 1
ATOM 2803 C CA . TYR A 1 428 ? 30.72167 1.95426 -12.33113 1.000 37.68462 428 TYR A CA 1
ATOM 2804 C C . TYR A 1 428 ? 29.65195 1.87652 -11.24877 1.000 42.07511 428 TYR A C 1
ATOM 2805 O O . TYR A 1 428 ? 28.47020 1.67244 -11.54953 1.000 43.66504 428 TYR A O 1
ATOM 2814 N N . ALA A 1 429 ? 30.04612 2.02097 -9.98174 1.000 37.78115 429 ALA A N 1
ATOM 2815 C CA . ALA A 1 429 ? 29.06155 1.98974 -8.90517 1.000 41.89148 429 ALA A CA 1
ATOM 2816 C C . ALA A 1 429 ? 27.98409 3.04080 -9.13408 1.000 43.39414 429 ALA A C 1
ATOM 2817 O O . ALA A 1 429 ? 26.78594 2.75215 -9.03629 1.000 43.08852 429 ALA A O 1
ATOM 2819 N N . HIS A 1 430 ? 28.39480 4.26913 -9.45634 1.000 39.53420 430 HIS A N 1
ATOM 2820 C CA . HIS A 1 430 ? 27.42451 5.30617 -9.78652 1.000 44.01065 430 HIS A CA 1
ATOM 2821 C C . HIS A 1 430 ? 26.57444 4.90964 -10.98857 1.000 43.24758 430 HIS A C 1
ATOM 2822 O O . HIS A 1 430 ? 25.33968 4.92647 -10.92342 1.000 42.89076 430 HIS A O 1
ATOM 2829 N N . ASP A 1 431 ? 27.22256 4.55568 -12.10271 1.000 41.97712 431 ASP A N 1
ATOM 2830 C CA . ASP A 1 431 ? 26.48394 4.28091 -13.33313 1.000 40.88083 431 ASP A CA 1
ATOM 2831 C C . ASP A 1 431 ? 25.57740 3.06244 -13.19468 1.000 39.20504 431 ASP A C 1
ATOM 2832 O O . ASP A 1 431 ? 24.42605 3.08420 -13.64781 1.000 40.40825 431 ASP A O 1
ATOM 2837 N N . ALA A 1 432 ? 26.07731 1.98779 -12.58126 1.000 38.41480 432 ALA A N 1
ATOM 2838 C CA . ALA A 1 432 ? 25.27016 0.77867 -12.43481 1.000 38.54104 432 ALA A CA 1
ATOM 2839 C C . ALA A 1 432 ? 24.05305 1.03078 -11.55330 1.000 39.18079 432 ALA A C 1
ATOM 2840 O O . ALA A 1 432 ? 22.93304 0.62827 -11.89037 1.000 36.49361 432 ALA A O 1
ATOM 2842 N N . VAL A 1 433 ? 24.25317 1.68678 -10.40822 1.000 37.65223 433 VAL A N 1
ATOM 2843 C CA . VAL A 1 433 ? 23.13470 1.90093 -9.49590 1.000 40.83174 433 VAL A CA 1
ATOM 2844 C C . VAL A 1 433 ? 22.13563 2.87539 -10.10863 1.000 39.36180 433 VAL A C 1
ATOM 2845 O O . VAL A 1 433 ? 20.91670 2.69399 -9.99345 1.000 38.45653 433 VAL A O 1
ATOM 2849 N N . TYR A 1 434 ? 22.63731 3.90002 -10.80286 1.000 37.64495 434 TYR A N 1
ATOM 2850 C CA . TYR A 1 434 ? 21.76669 4.84396 -11.49626 1.000 39.75267 434 TYR A CA 1
ATOM 2851 C C . TYR A 1 434 ? 20.84060 4.13657 -12.48025 1.000 40.51843 434 TYR A C 1
ATOM 2852 O O . TYR A 1 434 ? 19.62133 4.34851 -12.46716 1.000 37.88212 434 TYR A O 1
ATOM 2861 N N . GLU A 1 435 ? 21.40696 3.29728 -13.35105 1.000 39.68318 435 GLU A N 1
ATOM 2862 C CA . GLU A 1 435 ? 20.60121 2.58048 -14.33727 1.000 42.92999 435 GLU A CA 1
ATOM 2863 C C . GLU A 1 435 ? 19.66719 1.57665 -13.67063 1.000 41.45568 435 GLU A C 1
ATOM 2864 O O . GLU A 1 435 ? 18.51546 1.41489 -14.09304 1.000 36.45764 435 GLU A O 1
ATOM 2870 N N . CYS A 1 436 ? 20.15730 0.86692 -12.64871 1.000 39.27330 436 CYS A N 1
ATOM 2871 C CA . CYS A 1 436 ? 19.31296 -0.09273 -11.94202 1.000 39.68338 436 CYS A CA 1
ATOM 2872 C C . CYS A 1 436 ? 18.14340 0.60994 -11.26572 1.000 42.01821 436 CYS A C 1
ATOM 2873 O O . CYS A 1 436 ? 17.03558 0.06615 -11.19367 1.000 38.59122 436 CYS A O 1
ATOM 2876 N N . CYS A 1 437 ? 18.37873 1.81473 -10.74808 1.000 41.36681 437 CYS A N 1
ATOM 2877 C CA . CYS A 1 437 ? 17.29745 2.60237 -10.16734 1.000 43.97253 437 CYS A CA 1
ATOM 2878 C C . CYS A 1 437 ? 16.20278 2.84912 -11.19195 1.000 49.39519 437 CYS A C 1
ATOM 2879 O O . CYS A 1 437 ? 15.01252 2.67554 -10.90556 1.000 42.75226 437 CYS A O 1
ATOM 2882 N N . ARG A 1 438 ? 16.59402 3.27521 -12.39536 1.000 41.97415 438 ARG A N 1
ATOM 2883 C CA . ARG A 1 438 ? 15.61353 3.58047 -13.42835 1.000 44.89658 438 ARG A CA 1
ATOM 2884 C C . ARG A 1 438 ? 14.82656 2.33825 -13.82611 1.000 42.28820 438 ARG A C 1
ATOM 2885 O O . ARG A 1 438 ? 13.61257 2.41050 -14.04911 1.000 45.30569 438 ARG A O 1
ATOM 2893 N N . THR A 1 439 ? 15.49768 1.18666 -13.91272 1.000 44.48098 439 THR A N 1
ATOM 2894 C CA . THR A 1 439 ? 14.79113 -0.06697 -14.16898 1.000 43.90283 439 THR A CA 1
ATOM 2895 C C . THR A 1 439 ? 13.79924 -0.38702 -13.05735 1.000 47.52458 439 THR A C 1
ATOM 2896 O O . THR A 1 439 ? 12.63734 -0.71539 -13.32426 1.000 46.51135 439 THR A O 1
ATOM 2900 N N . ALA A 1 440 ? 14.24197 -0.29936 -11.79949 1.000 46.00404 440 ALA A N 1
ATOM 2901 C CA . ALA A 1 440 ? 13.36008 -0.63721 -10.68654 1.000 46.14519 440 ALA A CA 1
ATOM 2902 C C . ALA A 1 440 ? 12.14460 0.28004 -10.64936 1.000 48.19763 440 ALA A C 1
ATOM 2903 O O . ALA A 1 440 ? 11.03592 -0.15897 -10.32408 1.000 52.37592 440 ALA A O 1
ATOM 2905 N N . PHE A 1 441 ? 12.32967 1.55280 -11.00242 1.000 44.48116 441 PHE A N 1
ATOM 2906 C CA . PHE A 1 441 ? 11.21693 2.49600 -11.00527 1.000 46.45280 441 PHE A CA 1
ATOM 2907 C C . PHE A 1 441 ? 10.22296 2.17371 -12.11440 1.000 51.23941 441 PHE A C 1
ATOM 2908 O O . PHE A 1 441 ? 9.01199 2.10058 -11.87503 1.000 49.96844 441 PHE A O 1
ATOM 2916 N N . VAL A 1 442 ? 10.71877 1.99061 -13.34091 1.000 52.42443 442 VAL A N 1
ATOM 2917 C CA . VAL A 1 442 ? 9.83618 1.71662 -14.47265 1.000 49.78414 442 VAL A CA 1
ATOM 2918 C C . VAL A 1 442 ? 9.11338 0.38976 -14.27997 1.000 47.67042 442 VAL A C 1
ATOM 2919 O O . VAL A 1 442 ? 7.92290 0.26307 -14.58960 1.000 53.32618 442 VAL A O 1
ATOM 2923 N N . GLN A 1 443 ? 9.81063 -0.61218 -13.74873 1.000 48.75316 443 GLN A N 1
ATOM 2924 C CA . GLN A 1 443 ? 9.24059 -1.94299 -13.59623 1.000 50.85006 443 GLN A CA 1
ATOM 2925 C C . GLN A 1 443 ? 8.52819 -2.13628 -12.26452 1.000 53.04066 443 GLN A C 1
ATOM 2926 O O . GLN A 1 443 ? 7.91882 -3.19094 -12.05768 1.000 56.58031 443 GLN A O 1
ATOM 2932 N N . ASP A 1 444 ? 8.60020 -1.15353 -11.36315 1.000 55.18323 444 ASP A N 1
ATOM 2933 C CA . ASP A 1 444 ? 7.94436 -1.21339 -10.05556 1.000 54.04167 444 ASP A CA 1
ATOM 2934 C C . ASP A 1 444 ? 8.38395 -2.44693 -9.26329 1.000 56.33131 444 ASP A C 1
ATOM 2935 O O . ASP A 1 444 ? 7.56465 -3.19833 -8.73057 1.000 57.52887 444 ASP A O 1
ATOM 2940 N N . ARG A 1 445 ? 9.69239 -2.64638 -9.17951 1.000 53.26968 445 ARG A N 1
ATOM 2941 C CA . ARG A 1 445 ? 10.29481 -3.74483 -8.44154 1.000 47.75452 445 ARG A CA 1
ATOM 2942 C C . ARG A 1 445 ? 11.30570 -3.20528 -7.44489 1.000 44.53917 445 ARG A C 1
ATOM 2943 O O . ARG A 1 445 ? 11.79949 -2.08270 -7.59546 1.000 42.67453 445 ARG A O 1
ATOM 2951 N N . PRO A 1 446 ? 11.63027 -3.97715 -6.40669 1.000 43.52402 446 PRO A N 1
ATOM 2952 C CA . PRO A 1 446 ? 12.65758 -3.52886 -5.46105 1.000 43.57835 446 PRO A CA 1
ATOM 2953 C C . PRO A 1 446 ? 14.00136 -3.34983 -6.15176 1.000 44.12305 446 PRO A C 1
ATOM 2954 O O . PRO A 1 446 ? 14.37757 -4.12631 -7.03355 1.000 44.78281 446 PRO A O 1
ATOM 2958 N N . LEU A 1 447 ? 14.71890 -2.29942 -5.74222 1.000 39.58932 447 LEU A N 1
ATOM 2959 C CA . LEU A 1 447 ? 16.05903 -2.05667 -6.26392 1.000 40.67399 447 LEU A CA 1
ATOM 2960 C C . LEU A 1 447 ? 16.96769 -3.25213 -6.02245 1.000 41.68873 447 LEU A C 1
ATOM 2961 O O . LEU A 1 447 ? 17.77686 -3.60891 -6.88470 1.000 41.50465 447 LEU A O 1
ATOM 2966 N N . LEU A 1 448 ? 16.83442 -3.89198 -4.85822 1.000 42.18991 448 LEU A N 1
ATOM 2967 C CA . LEU A 1 448 ? 17.66626 -5.04682 -4.53521 1.000 44.63014 448 LEU A CA 1
ATOM 2968 C C . LEU A 1 448 ? 17.55204 -6.12931 -5.60007 1.000 42.27828 448 LEU A C 1
ATOM 2969 O O . LEU A 1 448 ? 18.56009 -6.71965 -6.00646 1.000 42.56815 448 LEU A O 1
ATOM 2974 N N . ASP A 1 449 ? 16.32770 -6.41657 -6.04887 1.000 42.92874 449 ASP A N 1
ATOM 2975 C CA . ASP A 1 449 ? 16.13458 -7.44656 -7.06391 1.000 41.22081 449 ASP A CA 1
ATOM 2976 C C . ASP A 1 449 ? 16.82591 -7.07155 -8.37134 1.000 44.33474 449 ASP A C 1
ATOM 2977 O O . ASP A 1 449 ? 17.37620 -7.93713 -9.06261 1.000 45.24251 449 ASP A O 1
ATOM 2982 N N . VAL A 1 450 ? 16.81106 -5.78535 -8.72690 1.000 43.49899 450 VAL A N 1
ATOM 2983 C CA . VAL A 1 450 ? 17.43721 -5.35934 -9.97545 1.000 42.99017 450 VAL A CA 1
ATOM 2984 C C . VAL A 1 450 ? 18.95355 -5.39055 -9.85108 1.000 44.48178 450 VAL A C 1
ATOM 2985 O O . VAL A 1 450 ? 19.65843 -5.76394 -10.79525 1.000 43.60209 450 VAL A O 1
ATOM 2989 N N . LEU A 1 451 ? 19.47893 -5.00444 -8.68620 1.000 41.30745 451 LEU A N 1
ATOM 2990 C CA . LEU A 1 451 ? 20.91817 -5.07506 -8.46500 1.000 37.80806 451 LEU A CA 1
ATOM 2991 C C . LEU A 1 451 ? 21.41927 -6.50723 -8.59316 1.000 42.56283 451 LEU A C 1
ATOM 2992 O O . LEU A 1 451 ? 22.46888 -6.75413 -9.19900 1.000 43.39911 451 LEU A O 1
ATOM 2997 N N . LEU A 1 452 ? 20.69220 -7.46285 -8.00590 1.000 45.34154 452 LEU A N 1
ATOM 2998 C CA . LEU A 1 452 ? 21.09384 -8.86260 -8.07232 1.000 46.94593 452 LEU A CA 1
ATOM 2999 C C . LEU A 1 452 ? 21.07517 -9.41032 -9.49365 1.000 42.80825 452 LEU A C 1
ATOM 3000 O O . LEU A 1 452 ? 21.77175 -10.39131 -9.76923 1.000 41.66929 452 LEU A O 1
ATOM 3005 N N . GLU A 1 453 ? 20.30213 -8.81158 -10.40219 1.000 45.13191 453 GLU A N 1
ATOM 3006 C CA . GLU A 1 453 ? 20.37007 -9.22789 -11.79808 1.000 44.09171 453 GLU A CA 1
ATOM 3007 C C . GLU A 1 453 ? 21.50192 -8.55591 -12.55329 1.000 48.29846 453 GLU A C 1
ATOM 3008 O O . GLU A 1 453 ? 21.57572 -8.69173 -13.77875 1.000 46.39309 453 GLU A O 1
ATOM 3014 N N . ASN A 1 454 ? 22.44634 -7.95559 -11.84516 1.000 44.04745 454 ASN A N 1
ATOM 3015 C CA . ASN A 1 454 ? 23.64751 -7.41423 -12.45563 1.000 44.34345 454 ASN A CA 1
ATOM 3016 C C . ASN A 1 454 ? 24.73055 -8.39789 -12.06372 1.000 46.65024 454 ASN A C 1
ATOM 3017 O O . ASN A 1 454 ? 25.11710 -8.47431 -10.89392 1.000 45.19130 454 ASN A O 1
ATOM 3022 N N . HIS A 1 455 ? 25.17046 -9.18953 -13.04171 1.000 43.12137 455 HIS A N 1
ATOM 3023 C CA . HIS A 1 455 ? 26.08635 -10.28434 -12.75812 1.000 42.69045 455 HIS A CA 1
ATOM 3024 C C . HIS A 1 455 ? 27.36622 -9.77301 -12.11643 1.000 43.09127 455 HIS A C 1
ATOM 3025 O O . HIS A 1 455 ? 27.91023 -10.41230 -11.20906 1.000 52.55272 455 HIS A O 1
ATOM 3032 N N . GLU A 1 456 ? 27.88103 -8.63797 -12.59291 1.000 42.72086 456 GLU A N 1
ATOM 3033 C CA . GLU A 1 456 ? 29.06106 -8.05372 -11.96411 1.000 42.13012 456 GLU A CA 1
ATOM 3034 C C . GLU A 1 456 ? 28.80910 -7.74507 -10.49131 1.000 44.50561 456 GLU A C 1
ATOM 3035 O O . GLU A 1 456 ? 29.68067 -7.97372 -9.64400 1.000 48.99244 456 GLU A O 1
ATOM 3041 N N . ILE A 1 457 ? 27.61884 -7.23812 -10.16243 1.000 43.49515 457 ILE A N 1
ATOM 3042 C CA . ILE A 1 457 ? 27.31216 -6.93023 -8.76545 1.000 47.61574 457 ILE A CA 1
ATOM 3043 C C . ILE A 1 457 ? 27.07098 -8.21574 -7.98503 1.000 43.18155 457 ILE A C 1
ATOM 3044 O O . ILE A 1 457 ? 27.61228 -8.40787 -6.89009 1.000 48.07117 457 ILE A O 1
ATOM 3049 N N . ALA A 1 458 ? 26.27395 -9.12658 -8.54891 1.000 46.35619 458 ALA A N 1
ATOM 3050 C CA . ALA A 1 458 ? 25.94779 -10.36743 -7.85439 1.000 48.78577 458 ALA A CA 1
ATOM 3051 C C . ALA A 1 458 ? 27.16669 -11.25716 -7.64861 1.000 53.66924 458 ALA A C 1
ATOM 3052 O O . ALA A 1 458 ? 27.13910 -12.13225 -6.77712 1.000 52.20300 458 ALA A O 1
ATOM 3054 N N . SER A 1 459 ? 28.24011 -11.04632 -8.41267 1.000 50.85808 459 SER A N 1
ATOM 3055 C CA . SER A 1 459 ? 29.44778 -11.84183 -8.23722 1.000 51.74420 459 SER A CA 1
ATOM 3056 C C . SER A 1 459 ? 30.30178 -11.38787 -7.06273 1.000 50.65297 459 SER A C 1
ATOM 3057 O O . SER A 1 459 ? 31.18923 -12.13501 -6.63916 1.000 60.55089 459 SER A O 1
ATOM 3060 N N . LYS A 1 460 ? 30.07601 -10.18537 -6.53748 1.000 49.46838 460 LYS A N 1
ATOM 3061 C CA . LYS A 1 460 ? 30.92362 -9.65018 -5.48577 1.000 57.55961 460 LYS A CA 1
ATOM 3062 C C . LYS A 1 460 ? 30.21101 -9.35021 -4.17284 1.000 56.54334 460 LYS A C 1
ATOM 3063 O O . LYS A 1 460 ? 30.89188 -9.12763 -3.16517 1.000 52.33371 460 LYS A O 1
ATOM 3069 N N . LEU A 1 461 ? 28.87916 -9.35878 -4.13821 1.000 52.72380 461 LEU A N 1
ATOM 3070 C CA . LEU A 1 461 ? 28.13613 -8.95981 -2.94618 1.000 61.06547 461 LEU A CA 1
ATOM 3071 C C . LEU A 1 461 ? 26.95276 -9.89720 -2.76084 1.000 57.24537 461 LEU A C 1
ATOM 3072 O O . LEU A 1 461 ? 26.13074 -10.03797 -3.67085 1.000 53.43980 461 LEU A O 1
ATOM 3077 N N . ASP A 1 462 ? 26.85690 -10.53662 -1.59472 1.000 58.45230 462 ASP A N 1
ATOM 3078 C CA . ASP A 1 462 ? 25.71637 -11.41137 -1.36540 1.000 58.17566 462 ASP A CA 1
ATOM 3079 C C . ASP A 1 462 ? 24.46665 -10.58030 -1.06895 1.000 54.12688 462 ASP A C 1
ATOM 3080 O O . ASP A 1 462 ? 24.52341 -9.35836 -0.90123 1.000 52.79935 462 ASP A O 1
ATOM 3085 N N . ARG A 1 463 ? 23.31991 -11.26112 -1.00833 1.000 55.16834 463 ARG A N 1
ATOM 3086 C CA . ARG A 1 463 ? 22.06287 -10.55261 -0.78884 1.000 58.29886 463 ARG A CA 1
ATOM 3087 C C . ARG A 1 463 ? 22.04301 -9.86852 0.57411 1.000 53.01949 463 ARG A C 1
ATOM 3088 O O . ARG A 1 463 ? 21.51970 -8.75672 0.70857 1.000 51.26428 463 ARG A O 1
ATOM 3096 N N . THR A 1 464 ? 22.60759 -10.51774 1.59580 1.000 52.56679 464 THR A N 1
ATOM 3097 C CA . THR A 1 464 ? 22.57998 -9.96071 2.94713 1.000 56.03371 464 THR A CA 1
ATOM 3098 C C . THR A 1 464 ? 23.27895 -8.60629 3.00673 1.000 53.76411 464 THR A C 1
ATOM 3099 O O . THR A 1 464 ? 22.76102 -7.65565 3.60428 1.000 48.55053 464 THR A O 1
ATOM 3103 N N . GLU A 1 465 ? 24.47698 -8.50652 2.42100 1.000 52.00599 465 GLU A N 1
ATOM 3104 C CA . GLU A 1 465 ? 25.17635 -7.22354 2.40278 1.000 51.38255 465 GLU A CA 1
ATOM 3105 C C . GLU A 1 465 ? 24.41868 -6.19205 1.57620 1.000 49.19437 465 GLU A C 1
ATOM 3106 O O . GLU A 1 465 ? 24.32442 -5.02199 1.96697 1.000 47.15175 465 GLU A O 1
ATOM 3112 N N . LEU A 1 466 ? 23.86988 -6.60468 0.43182 1.000 48.55472 466 LEU A N 1
ATOM 3113 C CA . LEU A 1 466 ? 23.13610 -5.66686 -0.41020 1.000 47.06947 466 LEU A CA 1
ATOM 3114 C C . LEU A 1 466 ? 21.81801 -5.26105 0.23398 1.000 47.65868 466 LEU A C 1
ATOM 3115 O O . LEU A 1 466 ? 21.35728 -4.12951 0.04256 1.000 40.55025 466 LEU A O 1
ATOM 3120 N N . GLU A 1 467 ? 21.19744 -6.17125 0.98862 1.000 46.87126 467 GLU A N 1
ATOM 3121 C CA . GLU A 1 467 ? 19.95205 -5.84910 1.67791 1.000 49.99866 467 GLU A CA 1
ATOM 3122 C C . GLU A 1 467 ? 20.15364 -4.74836 2.70897 1.000 42.13566 467 GLU A C 1
ATOM 3123 O O . GLU A 1 467 ? 19.27375 -3.90060 2.90307 1.000 46.17617 467 GLU A O 1
ATOM 3129 N N . LYS A 1 468 ? 21.32286 -4.71555 3.34897 1.000 41.97281 468 LYS A N 1
ATOM 3130 C CA . LYS A 1 468 ? 21.59344 -3.65961 4.31898 1.000 45.92216 468 LYS A CA 1
ATOM 3131 C C . LYS A 1 468 ? 21.68684 -2.30054 3.64027 1.000 47.90879 468 LYS A C 1
ATOM 3132 O O . LYS A 1 468 ? 21.20956 -1.29425 4.17919 1.000 46.46962 468 LYS A O 1
ATOM 3138 N N . LEU A 1 469 ? 22.31615 -2.24844 2.46411 1.000 42.40121 469 LEU A N 1
ATOM 3139 C CA . LEU A 1 469 ? 22.46538 -0.98099 1.75811 1.000 39.96484 469 LEU A CA 1
ATOM 3140 C C . LEU A 1 469 ? 21.12909 -0.44910 1.25208 1.000 36.96695 469 LEU A C 1
ATOM 3141 O O . LEU A 1 469 ? 20.93702 0.77006 1.18753 1.000 41.05463 469 LEU A O 1
ATOM 3146 N N . CYS A 1 470 ? 20.19747 -1.33655 0.89805 1.000 34.29938 470 CYS A N 1
ATOM 3147 C CA . CYS A 1 470 ? 18.88012 -0.94042 0.41137 1.000 39.52673 470 CYS A CA 1
ATOM 3148 C C . CYS A 1 470 ? 17.88951 -0.64494 1.53224 1.000 41.84681 470 CYS A C 1
ATOM 3149 O O . CYS A 1 470 ? 16.73369 -0.32243 1.23882 1.000 40.16344 470 CYS A O 1
ATOM 3152 N N . ASP A 1 471 ? 18.30756 -0.75527 2.79570 1.000 36.76940 471 ASP A N 1
ATOM 3153 C CA . ASP A 1 471 ? 17.42735 -0.53162 3.93905 1.000 42.01086 471 ASP A CA 1
ATOM 3154 C C . ASP A 1 471 ? 17.41890 0.95202 4.29217 1.000 36.99201 471 ASP A C 1
ATOM 3155 O O . ASP A 1 471 ? 18.46091 1.48220 4.70691 1.000 39.15704 471 ASP A O 1
ATOM 3160 N N . PRO A 1 472 ? 16.28917 1.65413 4.16157 1.000 38.41490 472 PRO A N 1
ATOM 3161 C CA . PRO A 1 472 ? 16.29273 3.10482 4.43330 1.000 36.65950 472 PRO A CA 1
ATOM 3162 C C . PRO A 1 472 ? 16.71439 3.47086 5.84829 1.000 44.06095 472 PRO A C 1
ATOM 3163 O O . PRO A 1 472 ? 17.24127 4.57046 6.06191 1.000 42.48109 472 PRO A O 1
ATOM 3167 N N . ALA A 1 473 ? 16.52241 2.58129 6.82416 1.000 41.01333 473 ALA A N 1
ATOM 3168 C CA . ALA A 1 473 ? 16.85371 2.92706 8.20412 1.000 44.99155 473 ALA A CA 1
ATOM 3169 C C . ALA A 1 473 ? 18.35240 2.96101 8.47513 1.000 47.37122 473 ALA A C 1
ATOM 3170 O O . ALA A 1 473 ? 18.75008 3.34618 9.58157 1.000 47.02828 473 ALA A O 1
ATOM 3172 N N . ASN A 1 474 ? 19.19218 2.59794 7.50750 1.000 40.87254 474 ASN A N 1
ATOM 3173 C CA . ASN A 1 474 ? 20.63605 2.62352 7.69461 1.000 42.34440 474 ASN A CA 1
ATOM 3174 C C . ASN A 1 474 ? 21.29129 3.84912 7.07623 1.000 42.61173 474 ASN A C 1
ATOM 3175 O O . ASN A 1 474 ? 22.52068 3.96765 7.12471 1.000 43.20829 474 ASN A O 1
ATOM 3180 N N . TYR A 1 475 ? 20.51123 4.75631 6.49936 1.000 41.84519 475 TYR A N 1
ATOM 3181 C CA . TYR A 1 475 ? 21.03338 5.95214 5.84132 1.000 40.39761 475 TYR A CA 1
ATOM 3182 C C . TYR A 1 475 ? 20.38293 7.19016 6.45332 1.000 37.72698 475 TYR A C 1
ATOM 3183 O O . TYR A 1 475 ? 19.62422 7.89369 5.78108 1.000 35.23094 475 TYR A O 1
ATOM 3192 N N . LEU A 1 476 ? 20.69809 7.47042 7.71977 1.000 37.61549 476 LEU A N 1
ATOM 3193 C CA . LEU A 1 476 ? 20.14769 8.62927 8.40763 1.000 34.50752 476 LEU A CA 1
ATOM 3194 C C . LEU A 1 476 ? 21.15069 9.75552 8.60300 1.000 37.13215 476 LEU A C 1
ATOM 3195 O O . LEU A 1 476 ? 20.75795 10.83525 9.05849 1.000 35.61580 476 LEU A O 1
ATOM 3200 N N . GLY A 1 477 ? 22.42210 9.53975 8.27587 1.000 34.23686 477 GLY A N 1
ATOM 3201 C CA . GLY A 1 477 ? 23.41865 10.57230 8.45258 1.000 32.50882 477 GLY A CA 1
ATOM 3202 C C . GLY A 1 477 ? 23.52280 11.00959 9.90051 1.000 36.13744 477 GLY A C 1
ATOM 3203 O O . GLY A 1 477 ? 23.27601 10.24303 10.83379 1.000 34.56176 477 GLY A O 1
ATOM 3204 N N . GLN A 1 478 ? 23.89191 12.27284 10.09108 1.000 31.38876 478 GLN A N 1
ATOM 3205 C CA . GLN A 1 478 ? 24.08422 12.84045 11.42429 1.000 31.46902 478 GLN A CA 1
ATOM 3206 C C . GLN A 1 478 ? 22.83612 13.52100 11.97567 1.000 30.57032 478 GLN A C 1
ATOM 3207 O O . GLN A 1 478 ? 22.94965 14.54124 12.65913 1.000 29.77325 478 GLN A O 1
ATOM 3213 N N . CYS A 1 479 ? 21.63940 12.99656 11.69410 1.000 27.84738 479 CYS A N 1
ATOM 3214 C CA . CYS A 1 479 ? 20.41690 13.61373 12.20698 1.000 30.29235 479 CYS A CA 1
ATOM 3215 C C . CYS A 1 479 ? 20.48465 13.81121 13.71701 1.000 35.64342 479 CYS A C 1
ATOM 3216 O O . CYS A 1 479 ? 20.11071 14.87141 14.23052 1.000 34.59658 479 CYS A O 1
ATOM 3219 N N . SER A 1 480 ? 20.98162 12.80566 14.44350 1.000 33.91737 480 SER A N 1
ATOM 3220 C CA . SER A 1 480 ? 20.98789 12.88045 15.90108 1.000 33.55282 480 SER A CA 1
ATOM 3221 C C . SER A 1 480 ? 21.94111 13.96209 16.39202 1.000 35.61199 480 SER A C 1
ATOM 3222 O O . SER A 1 480 ? 21.62320 14.69716 17.33558 1.000 34.76230 480 SER A O 1
ATOM 3225 N N . GLN A 1 481 ? 23.11064 14.08522 15.75539 1.000 32.83901 481 GLN A N 1
ATOM 3226 C CA . GLN A 1 481 ? 24.07272 15.10235 16.16592 1.000 32.74471 481 GLN A CA 1
ATOM 3227 C C . GLN A 1 481 ? 23.58682 16.50938 15.82575 1.000 36.60189 481 GLN A C 1
ATOM 3228 O O . GLN A 1 481 ? 23.90121 17.46422 16.54852 1.000 29.81349 481 GLN A O 1
ATOM 3234 N N . TRP A 1 482 ? 22.85843 16.66924 14.71767 1.000 33.76296 482 TRP A N 1
ATOM 3235 C CA . TRP A 1 482 ? 22.25860 17.96857 14.42015 1.000 30.51214 482 TRP A CA 1
ATOM 3236 C C . TRP A 1 482 ? 21.19198 18.32052 15.44678 1.000 30.96643 482 TRP A C 1
ATOM 3237 O O . TRP A 1 482 ? 21.04812 19.48848 15.82984 1.000 31.29907 482 TRP A O 1
ATOM 3248 N N . ILE A 1 483 ? 20.41894 17.32612 15.88746 1.000 32.27038 483 ILE A N 1
ATOM 3249 C CA . ILE A 1 483 ? 19.44220 17.56655 16.94377 1.000 31.71024 483 ILE A CA 1
ATOM 3250 C C . ILE A 1 483 ? 20.14651 18.05230 18.20346 1.000 36.65641 483 ILE A C 1
ATOM 3251 O O . ILE A 1 483 ? 19.70303 19.01006 18.85328 1.000 36.78937 483 ILE A O 1
ATOM 3256 N N . ASP A 1 484 ? 21.26340 17.40706 18.56125 1.000 35.55499 484 ASP A N 1
ATOM 3257 C CA . ASP A 1 484 ? 22.01973 17.83368 19.73463 1.000 39.82147 484 ASP A CA 1
ATOM 3258 C C . ASP A 1 484 ? 22.47771 19.27763 19.59498 1.000 39.86749 484 ASP A C 1
ATOM 3259 O O . ASP A 1 484 ? 22.48727 20.02919 20.57444 1.000 36.68188 484 ASP A O 1
ATOM 3264 N N . ARG A 1 485 ? 22.84921 19.68778 18.38106 1.000 38.44592 485 ARG A N 1
ATOM 3265 C CA . ARG A 1 485 ? 23.29766 21.06038 18.17050 1.000 35.13002 485 ARG A CA 1
ATOM 3266 C C . ARG A 1 485 ? 22.17994 22.06352 18.43089 1.000 37.90216 485 ARG A C 1
ATOM 3267 O O . ARG A 1 485 ? 22.44109 23.17779 18.89531 1.000 34.43719 485 ARG A O 1
ATOM 3275 N N . VAL A 1 486 ? 20.93352 21.69875 18.13607 1.000 34.13997 486 VAL A N 1
ATOM 3276 C CA . VAL A 1 486 ? 19.83526 22.61271 18.42439 1.000 32.65082 486 VAL A CA 1
ATOM 3277 C C . VAL A 1 486 ? 19.47098 22.55768 19.90757 1.000 37.48329 486 VAL A C 1
ATOM 3278 O O . VAL A 1 486 ? 19.09904 23.58114 20.49454 1.000 31.90790 486 VAL A O 1
ATOM 3282 N N . LEU A 1 487 ? 19.54192 21.37404 20.52625 1.000 36.54904 487 LEU A N 1
ATOM 3283 C CA . LEU A 1 487 ? 19.20375 21.20090 21.93893 1.000 47.04519 487 LEU A CA 1
ATOM 3284 C C . LEU A 1 487 ? 20.37294 21.46569 22.88953 1.000 49.12399 487 LEU A C 1
ATOM 3285 O O . LEU A 1 487 ? 20.27960 22.32782 23.76754 1.000 53.71541 487 LEU A O 1
ATOM 3290 N N . SER A 1 488 ? 21.47426 20.72500 22.71693 1.000 68.10519 488 SER A N 1
ATOM 3291 C CA . SER A 1 488 ? 22.56241 20.74196 23.69731 1.000 59.70916 488 SER A CA 1
ATOM 3292 C C . SER A 1 488 ? 23.17363 22.11671 23.94398 1.000 66.33441 488 SER A C 1
ATOM 3293 O O . SER A 1 488 ? 23.75327 22.29813 25.02698 1.000 71.21088 488 SER A O 1
ATOM 3296 N N . PRO A 1 489 ? 23.22359 23.04618 22.97727 1.000 64.43050 489 PRO A N 1
ATOM 3297 C CA . PRO A 1 489 ? 23.52740 24.45303 23.27134 1.000 64.96632 489 PRO A CA 1
ATOM 3298 C C . PRO A 1 489 ? 22.26341 25.27916 23.50862 1.000 67.32908 489 PRO A C 1
ATOM 3299 O O . PRO A 1 489 ? 21.54387 25.54934 22.54093 1.000 72.75095 489 PRO A O 1
ATOM 3303 N N . THR B 1 51 ? -22.48561 49.40354 20.79381 1.000 65.26859 51 THR B N 1
ATOM 3304 C CA . THR B 1 51 ? -21.36550 48.71116 20.17178 1.000 54.72817 51 THR B CA 1
ATOM 3305 C C . THR B 1 51 ? -20.04223 49.36584 20.56704 1.000 53.35908 51 THR B C 1
ATOM 3306 O O . THR B 1 51 ? -19.97950 50.13001 21.53798 1.000 52.12505 51 THR B O 1
ATOM 3310 N N . GLY B 1 52 ? -18.99417 49.11520 19.78497 1.000 43.43764 52 GLY B N 1
ATOM 3311 C CA . GLY B 1 52 ? -17.69557 49.64587 20.12935 1.000 45.86213 52 GLY B CA 1
ATOM 3312 C C . GLY B 1 52 ? -17.51940 51.08889 19.70687 1.000 43.28831 52 GLY B C 1
ATOM 3313 O O . GLY B 1 52 ? -18.22718 51.60226 18.83978 1.000 38.87685 52 GLY B O 1
ATOM 3314 N N . THR B 1 53 ? -16.54461 51.73552 20.35455 1.000 37.01736 53 THR B N 1
ATOM 3315 C CA . THR B 1 53 ? -16.29216 53.15853 20.14028 1.000 39.17392 53 THR B CA 1
ATOM 3316 C C . THR B 1 53 ? -16.12572 53.50160 18.66427 1.000 40.69906 53 THR B C 1
ATOM 3317 O O . THR B 1 53 ? -16.65856 54.51261 18.19328 1.000 40.00833 53 THR B O 1
ATOM 3321 N N . LEU B 1 54 ? -15.40073 52.67080 17.91417 1.000 39.04532 54 LEU B N 1
ATOM 3322 C CA . LEU B 1 54 ? -15.06291 52.97763 16.52816 1.000 41.33802 54 LEU B CA 1
ATOM 3323 C C . LEU B 1 54 ? -15.87906 52.18570 15.51150 1.000 41.58739 54 LEU B C 1
ATOM 3324 O O . LEU B 1 54 ? -15.60859 52.28661 14.30983 1.000 37.39823 54 LEU B O 1
ATOM 3329 N N . SER B 1 55 ? -16.86392 51.39988 15.95632 1.000 36.95193 55 SER B N 1
ATOM 3330 C CA . SER B 1 55 ? -17.55172 50.49485 15.03662 1.000 39.12754 55 SER B CA 1
ATOM 3331 C C . SER B 1 55 ? -18.27527 51.24779 13.92512 1.000 41.31535 55 SER B C 1
ATOM 3332 O O . SER B 1 55 ? -18.39509 50.73069 12.80899 1.000 37.69974 55 SER B O 1
ATOM 3335 N N . ASP B 1 56 ? -18.76382 52.45857 14.19925 1.000 38.55263 56 ASP B N 1
ATOM 3336 C CA . ASP B 1 56 ? -19.45383 53.25559 13.19102 1.000 39.00625 56 ASP B CA 1
ATOM 3337 C C . ASP B 1 56 ? -18.56764 54.32665 12.56749 1.000 38.10761 56 ASP B C 1
ATOM 3338 O O . ASP B 1 56 ? -19.07146 55.17550 11.82385 1.000 37.40331 56 ASP B O 1
ATOM 3343 N N . ILE B 1 57 ? -17.27160 54.32060 12.86333 1.000 37.72784 57 ILE B N 1
ATOM 3344 C CA . ILE B 1 57 ? -16.32389 55.21537 12.21435 1.000 39.50278 57 ILE B CA 1
ATOM 3345 C C . ILE B 1 57 ? -15.57090 54.51190 11.09061 1.000 40.37856 57 ILE B C 1
ATOM 3346 O O . ILE B 1 57 ? -15.38294 55.08479 10.01803 1.000 38.31805 57 ILE B O 1
ATOM 3351 N N . PHE B 1 58 ? -15.15106 53.26407 11.31227 1.000 37.29756 58 PHE B N 1
ATOM 3352 C CA . PHE B 1 58 ? -14.54534 52.44137 10.27138 1.000 42.45584 58 PHE B CA 1
ATOM 3353 C C . PHE B 1 58 ? -15.50078 51.36697 9.76421 1.000 41.82519 58 PHE B C 1
ATOM 3354 O O . PHE B 1 58 ? -15.07994 50.46225 9.03513 1.000 36.02657 58 PHE B O 1
ATOM 3362 N N . GLY B 1 59 ? -16.77537 51.44978 10.14287 1.000 38.21757 59 GLY B N 1
ATOM 3363 C CA . GLY B 1 59 ? -17.84371 50.61291 9.63942 1.000 35.16268 59 GLY B CA 1
ATOM 3364 C C . GLY B 1 59 ? -19.09966 51.45736 9.60070 1.000 40.84519 59 GLY B C 1
ATOM 3365 O O . GLY B 1 59 ? -19.05541 52.66397 9.84913 1.000 38.76628 59 GLY B O 1
ATOM 3366 N N . THR B 1 60 ? -20.22120 50.83306 9.24729 1.000 33.15005 60 THR B N 1
ATOM 3367 C CA . THR B 1 60 ? -21.51255 51.51409 9.27463 1.000 35.29464 60 THR B CA 1
ATOM 3368 C C . THR B 1 60 ? -22.55613 50.58952 9.88307 1.000 39.11684 60 THR B C 1
ATOM 3369 O O . THR B 1 60 ? -22.42222 49.36211 9.79823 1.000 36.74959 60 THR B O 1
ATOM 3373 N N . PRO B 1 61 ? -23.60724 51.14954 10.50252 1.000 43.14072 61 PRO B N 1
ATOM 3374 C CA . PRO B 1 61 ? -24.67149 50.29096 11.06271 1.000 38.53603 61 PRO B CA 1
ATOM 3375 C C . PRO B 1 61 ? -25.24851 49.31624 10.05092 1.000 38.10832 61 PRO B C 1
ATOM 3376 O O . PRO B 1 61 ? -25.38866 48.12245 10.34285 1.000 35.27092 61 PRO B O 1
ATOM 3380 N N . GLN B 1 62 ? -25.57692 49.80650 8.85395 1.000 34.43491 62 GLN B N 1
ATOM 3381 C CA . GLN B 1 62 ? -26.23148 48.98126 7.84489 1.000 39.89391 62 GLN B CA 1
ATOM 3382 C C . GLN B 1 62 ? -25.33882 47.82288 7.40041 1.000 39.55997 62 GLN B C 1
ATOM 3383 O O . GLN B 1 62 ? -25.80479 46.68566 7.26521 1.000 36.79307 62 GLN B O 1
ATOM 3389 N N . MET B 1 63 ? -24.05325 48.09312 7.14516 1.000 35.69200 63 MET B N 1
ATOM 3390 C CA . MET B 1 63 ? -23.15490 47.03010 6.68873 1.000 34.12961 63 MET B CA 1
ATOM 3391 C C . MET B 1 63 ? -22.80154 46.06909 7.81974 1.000 35.49451 63 MET B C 1
ATOM 3392 O O . MET B 1 63 ? -22.64413 44.86527 7.58356 1.000 34.86286 63 MET B O 1
ATOM 3397 N N . ARG B 1 64 ? -22.70097 46.56643 9.05451 1.000 35.24876 64 ARG B N 1
ATOM 3398 C CA . ARG B 1 64 ? -22.48460 45.66553 10.18159 1.000 34.96972 64 ARG B CA 1
ATOM 3399 C C . ARG B 1 64 ? -23.65154 44.69821 10.34009 1.000 35.34839 64 ARG B C 1
ATOM 3400 O O . ARG B 1 64 ? -23.45201 43.51951 10.65492 1.000 37.38370 64 ARG B O 1
ATOM 3408 N N . GLU B 1 65 ? -24.87813 45.17538 10.11680 1.000 33.13007 65 GLU B N 1
ATOM 3409 C CA . GLU B 1 65 ? -26.03892 44.30120 10.24801 1.000 34.87137 65 GLU B CA 1
ATOM 3410 C C . GLU B 1 65 ? -25.99897 43.17625 9.22165 1.000 34.10898 65 GLU B C 1
ATOM 3411 O O . GLU B 1 65 ? -26.27930 42.01666 9.54794 1.000 32.46544 65 GLU B O 1
ATOM 3417 N N . ILE B 1 66 ? -25.64443 43.50190 7.97587 1.000 32.68932 66 ILE B N 1
ATOM 3418 C CA . ILE B 1 66 ? -25.66618 42.51242 6.90216 1.000 32.84969 66 ILE B CA 1
ATOM 3419 C C . ILE B 1 66 ? -24.73543 41.35028 7.21747 1.000 31.07381 66 ILE B C 1
ATOM 3420 O O . ILE B 1 66 ? -25.07281 40.18334 6.98176 1.000 33.25054 66 ILE B O 1
ATOM 3425 N N . TRP B 1 67 ? -23.55932 41.64240 7.76340 1.000 31.26522 67 TRP B N 1
ATOM 3426 C CA . TRP B 1 67 ? -22.54755 40.62455 8.00696 1.000 32.90001 67 TRP B CA 1
ATOM 3427 C C . TRP B 1 67 ? -22.54763 40.11154 9.44311 1.000 34.94831 67 TRP B C 1
ATOM 3428 O O . TRP B 1 67 ? -21.68095 39.30537 9.79857 1.000 31.64907 67 TRP B O 1
ATOM 3439 N N . SER B 1 68 ? -23.49536 40.55829 10.26728 1.000 32.31725 68 SER B N 1
ATOM 3440 C CA . SER B 1 68 ? -23.64060 40.08172 11.63866 1.000 33.58232 68 SER B CA 1
ATOM 3441 C C . SER B 1 68 ? -23.96822 38.58807 11.68346 1.000 34.52894 68 SER B C 1
ATOM 3442 O O . SER B 1 68 ? -24.43636 37.99658 10.70847 1.000 33.01262 68 SER B O 1
ATOM 3445 N N . ASP B 1 69 ? -23.73490 37.98287 12.85591 1.000 36.79466 69 ASP B N 1
ATOM 3446 C CA . ASP B 1 69 ? -24.13134 36.59260 13.07727 1.000 35.38207 69 ASP B CA 1
ATOM 3447 C C . ASP B 1 69 ? -25.61813 36.37994 12.82677 1.000 37.64936 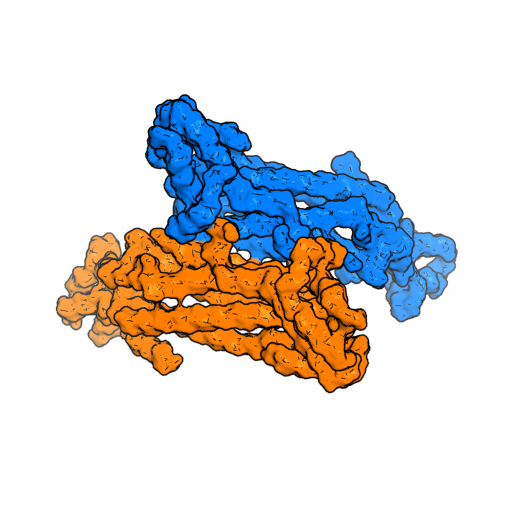69 ASP B C 1
ATOM 3448 O O . ASP B 1 69 ? -26.01938 35.32984 12.30820 1.000 32.26370 69 ASP B O 1
ATOM 3453 N N . GLN B 1 70 ? -26.44596 37.36636 13.17434 1.000 32.85811 70 GLN B N 1
ATOM 3454 C CA . GLN B 1 70 ? -27.89082 37.19146 13.08161 1.000 33.72596 70 GLN B CA 1
ATOM 3455 C C . GLN B 1 70 ? -28.34478 37.12248 11.63004 1.000 36.80831 70 GLN B C 1
ATOM 3456 O O . GLN B 1 70 ? -29.10784 36.22594 11.25265 1.000 37.88157 70 GLN B O 1
ATOM 3462 N N . ASN B 1 71 ? -27.87407 38.05395 10.79452 1.000 31.95302 71 ASN B N 1
ATOM 3463 C CA . ASN B 1 71 ? -28.24477 38.02344 9.38306 1.000 29.86001 71 ASN B CA 1
ATOM 3464 C C . ASN B 1 71 ? -27.61643 36.83147 8.67309 1.000 31.54322 71 ASN B C 1
ATOM 3465 O O . ASN B 1 71 ? -28.23858 36.23156 7.78651 1.000 35.17087 71 ASN B O 1
ATOM 3470 N N . ARG B 1 72 ? -26.39110 36.46743 9.05444 1.000 31.68701 72 ARG B N 1
ATOM 3471 C CA . ARG B 1 72 ? -25.74593 35.30291 8.45858 1.000 33.36408 72 ARG B CA 1
ATOM 3472 C C . ARG B 1 72 ? -26.57808 34.04320 8.69052 1.000 38.52519 72 ARG B C 1
ATOM 3473 O O . ARG B 1 72 ? -26.86256 33.28961 7.75230 1.000 33.48961 72 ARG B O 1
ATOM 3481 N N . VAL B 1 73 ? -26.99607 33.81330 9.93801 1.000 32.82445 73 VAL B N 1
ATOM 3482 C CA . VAL B 1 73 ? -27.80964 32.64370 10.26565 1.000 35.11183 73 VAL B CA 1
ATOM 3483 C C . VAL B 1 73 ? -29.19610 32.74691 9.63732 1.000 35.20697 73 VAL B C 1
ATOM 3484 O O . VAL B 1 73 ? -29.75615 31.74518 9.17363 1.000 34.76209 73 VAL B O 1
ATOM 3488 N N . ALA B 1 74 ? -29.77869 33.94955 9.62056 1.000 32.31122 74 ALA B N 1
ATOM 3489 C CA . ALA B 1 74 ? -31.05090 34.14687 8.92814 1.000 30.42377 74 ALA B CA 1
ATOM 3490 C C . ALA B 1 74 ? -30.96603 33.72029 7.46541 1.000 38.79193 74 ALA B C 1
ATOM 3491 O O . ALA B 1 74 ? -31.93074 33.17584 6.91335 1.000 35.40743 74 ALA B O 1
ATOM 3493 N N . CYS B 1 75 ? -29.83172 33.98396 6.81019 1.000 33.86144 75 CYS B N 1
ATOM 3494 C CA . CYS B 1 75 ? -29.64023 33.49466 5.44700 1.000 32.95700 75 CYS B CA 1
ATOM 3495 C C . CYS B 1 75 ? -29.58727 31.97104 5.42002 1.000 31.17432 75 CYS B C 1
ATOM 3496 O O . CYS B 1 75 ? -30.20985 31.33420 4.55902 1.000 33.75039 75 CYS B O 1
ATOM 3499 N N . TYR B 1 76 ? -28.83325 31.37004 6.35308 1.000 32.15677 76 TYR B N 1
ATOM 3500 C CA . TYR B 1 76 ? -28.77993 29.91051 6.45762 1.000 33.61239 76 TYR B CA 1
ATOM 3501 C C . TYR B 1 76 ? -30.18141 29.31650 6.52187 1.000 36.66386 76 TYR B C 1
ATOM 3502 O O . TYR B 1 76 ? -30.49874 28.34731 5.82114 1.000 34.41497 76 TYR B O 1
ATOM 3511 N N . LEU B 1 77 ? -31.02922 29.88542 7.38385 1.000 34.67451 77 LEU B N 1
ATOM 3512 C CA . LEU B 1 77 ? -32.36260 29.33612 7.61422 1.000 35.98959 77 LEU B CA 1
ATOM 3513 C C . LEU B 1 77 ? -33.24714 29.47762 6.38326 1.000 34.11310 77 LEU B C 1
ATOM 3514 O O . LEU B 1 77 ? -34.04818 28.58350 6.08488 1.000 37.40714 77 LEU B O 1
ATOM 3519 N N . GLU B 1 78 ? -33.14595 30.60483 5.67588 1.000 33.07365 78 GLU B N 1
ATOM 3520 C CA . GLU B 1 78 ? -33.90916 30.75224 4.44172 1.000 36.42646 78 GLU B CA 1
ATOM 3521 C C . GLU B 1 78 ? -33.48195 29.71989 3.40709 1.000 36.45191 78 GLU B C 1
ATOM 3522 O O . GLU B 1 78 ? -34.32192 29.17427 2.68216 1.000 33.91357 78 GLU B O 1
ATOM 3528 N N . ILE B 1 79 ? -32.18203 29.42318 3.33647 1.000 33.09546 79 ILE B N 1
ATOM 3529 C CA . ILE B 1 79 ? -31.70737 28.41249 2.39564 1.000 33.09634 79 ILE B CA 1
ATOM 3530 C C . ILE B 1 79 ? -32.24473 27.03740 2.76802 1.000 36.43519 79 ILE B C 1
ATOM 3531 O O . ILE B 1 79 ? -32.67466 26.26767 1.90012 1.000 32.15476 79 ILE B O 1
ATOM 3536 N N . GLU B 1 80 ? -32.20393 26.69071 4.05461 1.000 32.71418 80 GLU B N 1
ATOM 3537 C CA . GLU B 1 80 ? -32.71844 25.39023 4.46638 1.000 34.74031 80 GLU B CA 1
ATOM 3538 C C . GLU B 1 80 ? -34.21427 25.29752 4.20042 1.000 35.42600 80 GLU B C 1
ATOM 3539 O O . GLU B 1 80 ? -34.71587 24.24215 3.79455 1.000 37.82958 80 GLU B O 1
ATOM 3545 N N . ALA B 1 81 ? -34.94014 26.39741 4.43160 1.000 32.38307 81 ALA B N 1
ATOM 3546 C CA . ALA B 1 81 ? -36.36496 26.45720 4.11063 1.000 37.37186 81 ALA B CA 1
ATOM 3547 C C . ALA B 1 81 ? -36.61572 26.23361 2.62243 1.000 36.99778 81 ALA B C 1
ATOM 3548 O O . ALA B 1 81 ? -37.44410 25.39815 2.23677 1.000 34.55286 81 ALA B O 1
ATOM 3550 N N . ALA B 1 82 ? -35.92553 26.99375 1.76889 1.000 34.64709 82 ALA B N 1
ATOM 3551 C CA . ALA B 1 82 ? -36.12106 26.85079 0.33022 1.000 32.89973 82 ALA B CA 1
ATOM 3552 C C . ALA B 1 82 ? -35.74820 25.44844 -0.13535 1.000 37.53010 82 ALA B C 1
ATOM 3553 O O . ALA B 1 82 ? -36.38764 24.89203 -1.03619 1.000 35.32891 82 ALA B O 1
ATOM 3555 N N . LEU B 1 83 ? -34.71304 24.86146 0.46959 1.000 32.66803 83 LEU B N 1
ATOM 3556 C CA . LEU B 1 83 ? -34.31983 23.50178 0.11432 1.000 36.29393 83 LEU B CA 1
ATOM 3557 C C . LEU B 1 83 ? -35.41389 22.50182 0.47567 1.000 40.71815 83 LEU B C 1
ATOM 3558 O O . LEU B 1 83 ? -35.72886 21.60209 -0.31320 1.000 34.82051 83 LEU B O 1
ATOM 3563 N N . ALA B 1 84 ? -36.00079 22.64092 1.66946 1.000 36.46519 84 ALA B N 1
ATOM 3564 C CA . ALA B 1 84 ? -37.07931 21.74467 2.07879 1.000 38.90519 84 ALA B CA 1
ATOM 3565 C C . ALA B 1 84 ? -38.27544 21.84978 1.13885 1.000 35.73326 84 ALA B C 1
ATOM 3566 O O . ALA B 1 84 ? -38.85159 20.83045 0.73963 1.000 38.94710 84 ALA B O 1
ATOM 3568 N N . ILE B 1 85 ? -38.67111 23.07534 0.78658 1.000 34.39151 85 ILE B N 1
ATOM 3569 C CA . ILE B 1 85 ? -39.80542 23.27050 -0.11600 1.000 40.20641 85 ILE B CA 1
ATOM 3570 C C . ILE B 1 85 ? -39.52541 22.63049 -1.47131 1.000 42.61768 85 ILE B C 1
ATOM 3571 O O . ILE B 1 85 ? -40.35595 21.89474 -2.01806 1.000 38.65656 85 ILE B O 1
ATOM 3576 N N . VAL B 1 86 ? -38.35040 22.91410 -2.03545 1.000 39.63821 86 VAL B N 1
ATOM 3577 C CA . VAL B 1 86 ? -37.97260 22.36470 -3.33522 1.000 37.41063 86 VAL B CA 1
ATOM 3578 C C . VAL B 1 86 ? -38.01357 20.84086 -3.31527 1.000 41.18355 86 VAL B C 1
ATOM 3579 O O . VAL B 1 86 ? -38.55348 20.20441 -4.22822 1.000 41.44284 86 VAL B O 1
ATOM 3583 N N . GLN B 1 87 ? -37.44538 20.22958 -2.27533 1.000 37.11187 87 GLN B N 1
ATOM 3584 C CA . GLN B 1 87 ? -37.33600 18.77439 -2.27156 1.000 40.41683 87 GLN B CA 1
ATOM 3585 C C . GLN B 1 87 ? -38.67481 18.09941 -1.99300 1.000 45.54338 87 GLN B C 1
ATOM 3586 O O . GLN B 1 87 ? -38.89748 16.96697 -2.43766 1.000 41.03636 87 GLN B O 1
ATOM 3592 N N . ALA B 1 88 ? -39.57791 18.77036 -1.27378 1.000 39.92874 88 ALA B N 1
ATOM 3593 C CA . ALA B 1 88 ? -40.93609 18.25041 -1.14724 1.000 42.61799 88 ALA B CA 1
ATOM 3594 C C . ALA B 1 88 ? -41.65335 18.26489 -2.49119 1.000 46.72234 88 ALA B C 1
ATOM 3595 O O . ALA B 1 88 ? -42.33415 17.29570 -2.84888 1.000 49.51653 88 ALA B O 1
ATOM 3597 N N . ASP B 1 89 ? -41.50296 19.35447 -3.25115 1.000 43.89458 89 ASP B N 1
ATOM 3598 C CA . ASP B 1 89 ? -42.12495 19.44374 -4.56830 1.000 48.58013 89 ASP B CA 1
ATOM 3599 C C . ASP B 1 89 ? -41.59347 18.36671 -5.50440 1.000 49.41653 89 ASP B C 1
ATOM 3600 O O . ASP B 1 89 ? -42.33129 17.84386 -6.34819 1.000 52.48756 89 ASP B O 1
ATOM 3605 N N . LEU B 1 90 ? -40.31099 18.03812 -5.38581 1.000 44.26033 90 LEU B N 1
ATOM 3606 C CA . LEU B 1 90 ? -39.70423 16.99102 -6.19394 1.000 47.07130 90 LEU B CA 1
ATOM 3607 C C . LEU B 1 90 ? -40.00562 15.59419 -5.67163 1.000 46.87704 90 LEU B C 1
ATOM 3608 O O . LEU B 1 90 ? -39.59547 14.61393 -6.30105 1.000 48.42204 90 LEU B O 1
ATOM 3613 N N . GLY B 1 91 ? -40.68107 15.47506 -4.53195 1.000 43.19191 91 GLY B N 1
ATOM 3614 C CA . GLY B 1 91 ? -40.94074 14.17080 -3.96564 1.000 41.75967 91 GLY B CA 1
ATOM 3615 C C . GLY B 1 91 ? -39.76280 13.55324 -3.25150 1.000 48.79381 91 GLY B C 1
ATOM 3616 O O . GLY B 1 91 ? -39.78112 12.34617 -2.98737 1.000 43.42685 91 GLY B O 1
ATOM 3617 N N . ILE B 1 92 ? -38.73606 14.34082 -2.93164 1.000 41.97554 92 ILE B N 1
ATOM 3618 C CA . ILE B 1 92 ? -37.54886 13.79594 -2.28243 1.000 38.76286 92 ILE B CA 1
ATOM 3619 C C . ILE B 1 92 ? -37.76801 13.63790 -0.78219 1.000 43.34145 92 ILE B C 1
ATOM 3620 O O . ILE B 1 92 ? -37.30307 12.66509 -0.17730 1.000 43.06634 92 ILE B O 1
ATOM 3625 N N . ILE B 1 93 ? -38.44302 14.58852 -0.15180 1.000 40.70701 93 ILE B N 1
ATOM 3626 C CA . ILE B 1 93 ? -38.77727 14.47325 1.26518 1.000 41.19096 93 ILE B CA 1
ATOM 3627 C C . ILE B 1 93 ? -40.28574 14.62789 1.39484 1.000 42.14352 93 ILE B C 1
ATOM 3628 O O . ILE B 1 93 ? -40.94673 15.20689 0.51443 1.000 44.43958 93 ILE B O 1
ATOM 3633 N N . PRO B 1 94 ? -40.86992 14.11641 2.47960 1.000 38.02115 94 PRO B N 1
ATOM 3634 C CA . PRO B 1 94 ? -42.32629 14.20224 2.64607 1.000 41.32923 94 PRO B CA 1
ATOM 3635 C C . PRO B 1 94 ? -42.79861 15.62813 2.86039 1.000 45.09158 94 PRO B C 1
ATOM 3636 O O . PRO B 1 94 ? -42.06232 16.49157 3.33403 1.000 42.42954 94 PRO B O 1
ATOM 3640 N N . LYS B 1 95 ? -44.05211 15.86915 2.49088 1.000 46.51053 95 LYS B N 1
ATOM 3641 C CA . LYS B 1 95 ? -44.61275 17.21254 2.55396 1.000 47.30028 95 LYS B CA 1
ATOM 3642 C C . LYS B 1 95 ? -44.85984 17.74013 3.98969 1.000 49.22357 95 LYS B C 1
ATOM 3643 O O . LYS B 1 95 ? -44.82896 18.96703 4.16937 1.000 49.59242 95 LYS B O 1
ATOM 3649 N N . ASN B 1 96 ? -45.05819 16.89274 5.03427 1.000 46.82373 96 ASN B N 1
ATOM 3650 C CA . ASN B 1 96 ? -45.20216 17.49513 6.36515 1.000 56.03602 96 ASN B CA 1
ATOM 3651 C C . ASN B 1 96 ? -43.94346 18.19936 6.72844 1.000 48.78285 96 ASN B C 1
ATOM 3652 O O . ASN B 1 96 ? -43.94131 19.26139 7.36510 1.000 55.76010 96 ASN B O 1
ATOM 3657 N N . ALA B 1 97 ? -42.88162 17.49177 6.42234 1.000 46.36549 97 ALA B N 1
ATOM 3658 C CA . ALA B 1 97 ? -41.56823 17.79377 6.92029 1.000 47.39842 97 ALA B CA 1
ATOM 3659 C C . ALA B 1 97 ? -41.12812 19.14706 6.42447 1.000 40.56856 97 ALA B C 1
ATOM 3660 O O . ALA B 1 97 ? -40.68745 19.99257 7.21088 1.000 45.96564 97 ALA B O 1
ATOM 3662 N N . ALA B 1 98 ? -41.31238 19.39009 5.12815 1.000 37.30827 98 ALA B N 1
ATOM 3663 C CA . ALA B 1 98 ? -41.06568 20.71482 4.58246 1.000 45.60626 98 ALA B CA 1
ATOM 3664 C C . ALA B 1 98 ? -41.86591 21.76141 5.34772 1.000 44.58338 98 ALA B C 1
ATOM 3665 O O . ALA B 1 98 ? -41.32275 22.78458 5.77775 1.000 42.82385 98 ALA B O 1
ATOM 3667 N N . HIS B 1 99 ? -43.15723 21.49334 5.57327 1.000 47.06281 99 HIS B N 1
ATOM 3668 C CA . HIS B 1 99 ? -43.99216 22.45990 6.28238 1.000 46.47545 99 HIS B CA 1
ATOM 3669 C C . HIS B 1 99 ? -43.49212 22.68767 7.70590 1.000 46.79511 99 HIS B C 1
ATOM 3670 O O . HIS B 1 99 ? -43.43401 23.82931 8.17929 1.000 45.52132 99 HIS B O 1
ATOM 3677 N N . GLU B 1 100 ? -43.09650 21.61641 8.39371 1.000 39.61003 100 GLU B N 1
ATOM 3678 C CA . GLU B 1 100 ? -42.61838 21.75822 9.76481 1.000 43.25830 100 GLU B CA 1
ATOM 3679 C C . GLU B 1 100 ? -41.23057 22.38721 9.80939 1.000 46.01906 100 GLU B C 1
ATOM 3680 O O . GLU B 1 100 ? -40.92843 23.17572 10.71443 1.000 42.76971 100 GLU B O 1
ATOM 3686 N N . ILE B 1 101 ? -40.36667 22.03824 8.85409 1.000 43.41519 101 ILE B N 1
ATOM 3687 C CA . ILE B 1 101 ? -39.03420 22.63550 8.80551 1.000 40.22014 101 ILE B CA 1
ATOM 3688 C C . ILE B 1 101 ? -39.13454 24.13060 8.53198 1.000 39.18327 101 ILE B C 1
ATOM 3689 O O . ILE B 1 101 ? -38.48560 24.94472 9.19838 1.000 38.77333 101 ILE B O 1
ATOM 3694 N N . VAL B 1 102 ? -39.93822 24.51205 7.53396 1.000 37.04399 102 VAL B N 1
ATOM 3695 C CA . VAL B 1 102 ? -40.06344 25.92448 7.17893 1.000 42.30703 102 VAL B CA 1
ATOM 3696 C C . VAL B 1 102 ? -40.57668 26.73203 8.36531 1.000 46.65780 102 VAL B C 1
ATOM 3697 O O . VAL B 1 102 ? -40.09197 27.83736 8.64223 1.000 45.28794 102 VAL B O 1
ATOM 3701 N N . GLU B 1 103 ? -41.54451 26.18046 9.10188 1.000 44.41687 103 GLU B N 1
ATOM 3702 C CA . GLU B 1 103 ? -42.12208 26.90220 10.23036 1.000 46.63897 103 GLU B CA 1
ATOM 3703 C C . GLU B 1 103 ? -41.08434 27.19886 11.30520 1.000 47.03260 103 GLU B C 1
ATOM 3704 O O . GLU B 1 103 ? -41.23391 28.16604 12.05875 1.000 49.64434 103 GLU B O 1
ATOM 3710 N N . HIS B 1 104 ? -40.02924 26.39098 11.39204 1.000 42.84964 104 HIS B N 1
ATOM 3711 C CA . HIS B 1 104 ? -38.98462 26.58849 12.38556 1.000 45.26723 104 HIS B CA 1
ATOM 3712 C C . HIS B 1 104 ? -37.71443 27.19509 11.80674 1.000 44.35804 104 HIS B C 1
ATOM 3713 O O . HIS B 1 104 ? -36.67726 27.18721 12.47782 1.000 44.78056 104 HIS B O 1
ATOM 3720 N N . CYS B 1 105 ? -37.76768 27.72311 10.58494 1.000 41.36079 105 CYS B N 1
ATOM 3721 C CA . CYS B 1 105 ? -36.62269 28.42304 10.00094 1.000 43.11366 105 CYS B CA 1
ATOM 3722 C C . CYS B 1 105 ? -36.71512 29.90637 10.36227 1.000 43.05540 105 CYS B C 1
ATOM 3723 O O . CYS B 1 105 ? -36.93038 30.78583 9.52604 1.000 41.55069 105 CYS B O 1
ATOM 3726 N N . ARG B 1 106 ? -36.56538 30.16241 11.66090 1.000 45.01093 106 ARG B N 1
ATOM 3727 C CA . ARG B 1 106 ? -36.69008 31.49289 12.24021 1.000 51.77285 106 ARG B CA 1
ATOM 3728 C C . ARG B 1 106 ? -35.49348 31.74471 13.14227 1.000 51.85922 106 ARG B C 1
ATOM 3729 O O . ARG B 1 106 ? -35.20894 30.94555 14.04021 1.000 48.47519 106 ARG B O 1
ATOM 3737 N N . VAL B 1 107 ? -34.79949 32.85958 12.90590 1.000 62.42519 107 VAL B N 1
ATOM 3738 C CA . VAL B 1 107 ? -33.57007 33.14208 13.63484 1.000 63.32519 107 VAL B CA 1
ATOM 3739 C C . VAL B 1 107 ? -33.84034 33.41392 15.11147 1.000 65.51519 107 VAL B C 1
ATOM 3740 O O . VAL B 1 107 ? -32.92690 33.29489 15.93710 1.000 56.51519 107 VAL B O 1
ATOM 3744 N N . GLN B 1 108 ? -35.08295 33.75524 15.46901 1.000 65.61519 108 GLN B N 1
ATOM 3745 C CA . GLN B 1 108 ? -35.42404 34.04987 16.85689 1.000 68.77041 108 GLN B CA 1
ATOM 3746 C C . GLN B 1 108 ? -35.36135 32.82641 17.76271 1.000 64.75217 108 GLN B C 1
ATOM 3747 O O . GLN B 1 108 ? -35.26521 32.98658 18.98315 1.000 68.92519 108 GLN B O 1
ATOM 3753 N N . GLU B 1 109 ? -35.39998 31.61835 17.20782 1.000 66.13519 109 GLU B N 1
ATOM 3754 C CA . GLU B 1 109 ? -35.39387 30.40834 18.01901 1.000 63.65519 109 GLU B CA 1
ATOM 3755 C C . GLU B 1 109 ? -33.99124 29.87802 18.28455 1.000 58.30243 109 GLU B C 1
ATOM 3756 O O . GLU B 1 109 ? -33.84946 28.83734 18.93542 1.000 54.77836 109 GLU B O 1
ATOM 3762 N N . ILE B 1 110 ? -32.95894 30.57562 17.82577 1.000 61.45519 110 ILE B N 1
ATOM 3763 C CA . ILE B 1 110 ? -31.59469 30.07061 17.90963 1.000 60.86519 110 ILE B CA 1
ATOM 3764 C C . ILE B 1 110 ? -31.01286 30.38500 19.28212 1.000 67.47519 110 ILE B C 1
ATOM 3765 O O . ILE B 1 110 ? -31.18426 31.48851 19.81391 1.000 70.28519 110 ILE B O 1
ATOM 3770 N N . ASP B 1 111 ? -30.32148 29.40344 19.85977 1.000 65.40519 111 ASP B N 1
ATOM 3771 C CA . ASP B 1 111 ? -29.57803 29.56965 21.10824 1.000 70.10519 111 ASP B CA 1
ATOM 3772 C C . ASP B 1 111 ? -28.14806 29.93761 20.72996 1.000 68.34519 111 ASP B C 1
ATOM 3773 O O . ASP B 1 111 ? -27.34798 29.07492 20.36208 1.000 61.44519 111 ASP B O 1
ATOM 3778 N N . TRP B 1 112 ? -27.82539 31.22771 20.83423 1.000 77.64519 112 TRP B N 1
ATOM 3779 C CA . TRP B 1 112 ? -26.55826 31.72957 20.31201 1.000 68.50519 112 TRP B CA 1
ATOM 3780 C C . TRP B 1 112 ? -25.36272 31.19609 21.09299 1.000 67.89519 112 TRP B C 1
ATOM 3781 O O . TRP B 1 112 ? -24.32751 30.87186 20.49862 1.000 81.60519 112 TRP B O 1
ATOM 3792 N N . ALA B 1 113 ? -25.47489 31.11071 22.42120 1.000 63.53519 113 ALA B N 1
ATOM 3793 C CA . ALA B 1 113 ? -24.35504 30.62315 23.22212 1.000 69.00519 113 ALA B CA 1
ATOM 3794 C C . ALA B 1 113 ? -24.04851 29.16054 22.92113 1.000 67.77519 113 ALA B C 1
ATOM 3795 O O . ALA B 1 113 ? -22.87854 28.77671 22.80431 1.000 70.33519 113 ALA B O 1
ATOM 3797 N N . LEU B 1 114 ? -25.08407 28.32889 22.79519 1.000 56.57519 114 LEU B N 1
ATOM 3798 C CA . LEU B 1 114 ? -24.86939 26.93935 22.40472 1.000 52.27989 114 LEU B CA 1
ATOM 3799 C C . LEU B 1 114 ? -24.28567 26.84959 20.99837 1.000 47.37519 114 LEU B C 1
ATOM 3800 O O . LEU B 1 114 ? -23.39092 26.03453 20.73895 1.000 40.43519 114 LEU B O 1
ATOM 3805 N N . TYR B 1 115 ? -24.80596 27.66229 20.07305 1.000 47.71519 115 TYR B N 1
ATOM 3806 C CA . TYR B 1 115 ? -24.29577 27.68388 18.70481 1.000 44.93087 115 TYR B CA 1
ATOM 3807 C C . TYR B 1 115 ? -22.81047 28.02912 18.66555 1.000 47.94397 115 TYR B C 1
ATOM 3808 O O . TYR B 1 115 ? -22.03066 27.36532 17.97028 1.000 40.93013 115 TYR B O 1
ATOM 3817 N N . LYS B 1 116 ? -22.39550 29.05038 19.41938 1.000 46.29111 116 LYS B N 1
ATOM 3818 C CA . LYS B 1 116 ? -20.97259 29.36067 19.51588 1.000 42.71990 116 LYS B CA 1
ATOM 3819 C C . LYS B 1 116 ? -20.19078 28.15942 20.02572 1.000 46.50873 116 LYS B C 1
ATOM 3820 O O . LYS B 1 116 ? -19.15043 27.79790 19.46198 1.000 41.42063 116 LYS B O 1
ATOM 3826 N N . GLN B 1 117 ? -20.67117 27.52779 21.09830 1.000 42.85013 117 GLN B N 1
ATOM 3827 C CA . GLN B 1 117 ? -19.94853 26.38261 21.63737 1.000 46.97746 117 GLN B CA 1
ATOM 3828 C C . GLN B 1 117 ? -19.80657 25.29186 20.58618 1.000 46.90007 117 GLN B C 1
ATOM 3829 O O . GLN B 1 117 ? -18.69009 24.88312 20.25033 1.000 48.91867 117 GLN B O 1
ATOM 3835 N N . LYS B 1 118 ? -20.92120 24.90080 19.96708 1.000 40.97753 118 LYS B N 1
ATOM 3836 C CA . LYS B 1 118 ? -20.88897 23.81706 18.98892 1.000 42.39675 118 LYS B CA 1
ATOM 3837 C C . LYS B 1 118 ? -19.96951 24.14900 17.81751 1.000 45.60554 118 LYS B C 1
ATOM 3838 O O . LYS B 1 118 ? -19.21949 23.28234 17.34907 1.000 43.53677 118 LYS B O 1
ATOM 3844 N N . THR B 1 119 ? -19.99561 25.40306 17.34896 1.000 42.06420 119 THR B N 1
ATOM 3845 C CA . THR B 1 119 ? -19.14723 25.80751 16.22788 1.000 39.86939 119 THR B CA 1
ATOM 3846 C C . THR B 1 119 ? -17.66244 25.70899 16.55704 1.000 43.87486 119 THR B C 1
ATOM 3847 O O . THR B 1 119 ? -16.89039 25.12760 15.78455 1.000 37.90849 119 THR B O 1
ATOM 3851 N N . GLU B 1 120 ? -17.24769 26.22646 17.71992 1.000 44.13528 120 GLU B N 1
ATOM 3852 C CA . GLU B 1 120 ? -15.84675 26.12407 18.10987 1.000 42.23646 120 GLU B CA 1
ATOM 3853 C C . GLU B 1 120 ? -15.42020 24.69173 18.17735 1.000 48.19410 120 GLU B C 1
ATOM 3854 O O . GLU B 1 120 ? -14.22834 24.38353 18.22187 1.000 46.34127 120 GLU B O 1
ATOM 3860 N N . LEU B 1 121 ? -16.37838 23.82001 18.29095 1.000 45.22624 121 LEU B N 1
ATOM 3861 C CA . LEU B 1 121 ? -16.06291 22.47609 18.67829 1.000 43.20094 121 LEU B CA 1
ATOM 3862 C C . LEU B 1 121 ? -16.36024 21.46124 17.59285 1.000 51.70408 121 LEU B C 1
ATOM 3863 O O . LEU B 1 121 ? -15.69418 20.43439 17.53900 1.000 54.15663 121 LEU B O 1
ATOM 3868 N N . ILE B 1 122 ? -17.24134 21.84143 16.67055 1.000 45.63129 122 ILE B N 1
ATOM 3869 C CA . ILE B 1 122 ? -17.29749 21.21686 15.35194 1.000 44.42039 122 ILE B CA 1
ATOM 3870 C C . ILE B 1 122 ? -16.18668 21.75400 14.44069 1.000 47.85434 122 ILE B C 1
ATOM 3871 O O . ILE B 1 122 ? -15.54932 20.99449 13.69206 1.000 44.97105 122 ILE B O 1
ATOM 3876 N N . GLY B 1 123 ? -15.96317 23.07413 14.45770 1.000 43.49107 123 GLY B N 1
ATOM 3877 C CA . GLY B 1 123 ? -14.94712 23.72660 13.65228 1.000 40.73078 123 GLY B CA 1
ATOM 3878 C C . GLY B 1 123 ? -15.46174 24.52105 12.46376 1.000 46.92978 123 GLY B C 1
ATOM 3879 O O . GLY B 1 123 ? -14.68304 25.27775 11.86133 1.000 38.88301 123 GLY B O 1
ATOM 3880 N N . TYR B 1 124 ? -16.73198 24.37433 12.10846 1.000 40.22586 124 TYR B N 1
ATOM 3881 C CA . TYR B 1 124 ? -17.34952 25.02047 10.96224 1.000 39.19347 124 TYR B CA 1
ATOM 3882 C C . TYR B 1 124 ? -18.71419 25.49604 11.39198 1.000 38.86339 124 TYR B C 1
ATOM 3883 O O . TYR B 1 124 ? -19.29272 24.95697 12.36085 1.000 42.49063 124 TYR B O 1
ATOM 3892 N N . PRO B 1 125 ? -19.29165 26.51471 10.74990 1.000 39.98510 125 PRO B N 1
ATOM 3893 C CA . PRO B 1 125 ? -20.36314 27.30232 11.35696 1.000 37.32569 125 PRO B CA 1
ATOM 3894 C C . PRO B 1 125 ? -21.81170 26.93477 11.00992 1.000 38.59608 125 PRO B C 1
ATOM 3895 O O . PRO B 1 125 ? -22.70711 27.70976 11.36162 1.000 34.46624 125 PRO B O 1
ATOM 3899 N N . VAL B 1 126 ? -22.09672 25.81605 10.35178 1.000 36.85676 126 VAL B N 1
ATOM 3900 C CA . VAL B 1 126 ? -23.45310 25.51991 9.88968 1.000 36.91398 126 VAL B CA 1
ATOM 3901 C C . VAL B 1 126 ? -24.12044 24.42580 10.71964 1.000 35.77700 126 VAL B C 1
ATOM 3902 O O . VAL B 1 126 ? -25.27038 24.57176 11.13522 1.000 35.85062 126 VAL B O 1
ATOM 3906 N N . LEU B 1 127 ? -23.42110 23.31278 10.95747 1.000 36.11197 127 LEU B N 1
ATOM 3907 C CA . LEU B 1 127 ? -24.08000 22.16121 11.56876 1.000 41.46519 127 LEU B CA 1
ATOM 3908 C C . LEU B 1 127 ? -24.60236 22.45887 12.96831 1.000 40.45325 127 LEU B C 1
ATOM 3909 O O . LEU B 1 127 ? -25.51070 21.76291 13.43412 1.000 38.39517 127 LEU B O 1
ATOM 3914 N N . GLY B 1 128 ? -24.06615 23.48195 13.64026 1.000 37.56691 128 GLY B N 1
ATOM 3915 C CA . GLY B 1 128 ? -24.64948 23.91252 14.89795 1.000 41.27805 128 GLY B CA 1
ATOM 3916 C C . GLY B 1 128 ? -26.05512 24.45066 14.72689 1.000 40.49357 128 GLY B C 1
ATOM 3917 O O . GLY B 1 128 ? -26.88558 24.32894 15.63140 1.000 45.66662 128 GLY B O 1
ATOM 3918 N N . ILE B 1 129 ? -26.34728 25.03545 13.56325 1.000 35.03748 129 ILE B N 1
ATOM 3919 C CA . ILE B 1 129 ? -27.69143 25.53803 13.29581 1.000 38.80938 129 ILE B CA 1
ATOM 3920 C C . ILE B 1 129 ? -28.61849 24.39991 12.88274 1.000 42.78345 129 ILE B C 1
ATOM 3921 O O . ILE B 1 129 ? -29.77528 24.34370 13.31475 1.000 39.18207 129 ILE B O 1
ATOM 3926 N N . VAL B 1 130 ? -28.12757 23.47291 12.05072 1.000 37.11365 130 VAL B N 1
ATOM 3927 C CA . VAL B 1 130 ? -28.91809 22.29606 11.68988 1.000 40.97323 130 VAL B CA 1
ATOM 3928 C C . VAL B 1 130 ? -29.30735 21.50258 12.92869 1.000 40.46577 130 VAL B C 1
ATOM 3929 O O . VAL B 1 130 ? -30.40136 20.92826 12.98918 1.000 43.44860 130 VAL B O 1
ATOM 3933 N N . GLN B 1 131 ? -28.43550 21.46850 13.93792 1.000 40.53573 131 GLN B N 1
ATOM 3934 C CA . GLN B 1 131 ? -28.74428 20.72277 15.15299 1.000 46.80769 131 GLN B CA 1
ATOM 3935 C C . GLN B 1 131 ? -29.93129 21.32512 15.89146 1.000 42.09595 131 GLN B C 1
ATOM 3936 O O . GLN B 1 131 ? -30.80033 20.59165 16.37610 1.000 47.35752 131 GLN B O 1
ATOM 3942 N N . GLN B 1 132 ? -29.99141 22.65578 15.98610 1.000 41.40628 132 GLN B N 1
ATOM 3943 C CA . GLN B 1 132 ? -31.11990 23.28161 16.66572 1.000 44.89718 132 GLN B CA 1
ATOM 3944 C C . GLN B 1 132 ? -32.39141 23.18294 15.83682 1.000 45.85469 132 GLN B C 1
ATOM 3945 O O . GLN B 1 132 ? -33.48664 23.07266 16.39779 1.000 47.35040 132 GLN B O 1
ATOM 3951 N N . LEU B 1 133 ? -32.26401 23.19241 14.50923 1.000 40.10062 133 LEU B N 1
ATOM 3952 C CA . LEU B 1 133 ? -33.43613 23.06819 13.64954 1.000 47.27836 133 LEU B CA 1
ATOM 3953 C C . LEU B 1 133 ? -34.10412 21.71155 13.82836 1.000 42.18455 133 LEU B C 1
ATOM 3954 O O . LEU B 1 133 ? -35.33177 21.62279 13.94747 1.000 40.25117 133 LEU B O 1
ATOM 3959 N N . VAL B 1 134 ? -33.30482 20.64041 13.84249 1.000 42.33134 134 VAL B N 1
ATOM 3960 C CA . VAL B 1 134 ? -33.84436 19.29914 14.05808 1.000 52.04519 134 VAL B CA 1
ATOM 3961 C C . VAL B 1 134 ? -34.51243 19.19906 15.42342 1.000 46.87245 134 VAL B C 1
ATOM 3962 O O . VAL B 1 134 ? -35.56890 18.57250 15.56991 1.000 49.37519 134 VAL B O 1
ATOM 3966 N N . ALA B 1 135 ? -33.92733 19.83916 16.43692 1.000 45.58197 135 ALA B N 1
ATOM 3967 C CA . ALA B 1 135 ? -34.46602 19.71797 17.78565 1.000 42.87825 135 ALA B CA 1
ATOM 3968 C C . ALA B 1 135 ? -35.76051 20.50366 17.95218 1.000 42.37307 135 ALA B C 1
ATOM 3969 O O . ALA B 1 135 ? -36.59991 20.13700 18.78004 1.000 50.01357 135 ALA B O 1
ATOM 3971 N N . ASN B 1 136 ? -35.95601 21.56314 17.17084 1.000 48.46950 136 ASN B N 1
ATOM 3972 C CA . ASN B 1 136 ? -37.15319 22.38061 17.30452 1.000 48.85234 136 ASN B CA 1
ATOM 3973 C C . ASN B 1 136 ? -38.32657 21.84872 16.49822 1.000 46.08985 136 ASN B C 1
ATOM 3974 O O . ASN B 1 136 ? -39.45353 22.31110 16.70346 1.000 46.42267 136 ASN B O 1
ATOM 3979 N N . CYS B 1 137 ? -38.09014 20.91903 15.57541 1.000 42.82831 137 CYS B N 1
ATOM 3980 C CA . CYS B 1 137 ? -39.17579 20.31587 14.81637 1.000 49.13800 137 CYS B CA 1
ATOM 3981 C C . CYS B 1 137 ? -39.79283 19.16354 15.59785 1.000 50.23582 137 CYS B C 1
ATOM 3982 O O . CYS B 1 137 ? -39.10038 18.43260 16.31210 1.000 41.15942 137 CYS B O 1
ATOM 3985 N N . LYS B 1 138 ? -41.10562 19.00249 15.45064 1.000 49.74181 138 LYS B N 1
ATOM 3986 C CA . LYS B 1 138 ? -41.82853 17.92729 16.11400 1.000 53.84060 138 LYS B CA 1
ATOM 3987 C C . LYS B 1 138 ? -41.85417 16.67876 15.23769 1.000 54.46481 138 LYS B C 1
ATOM 3988 O O . LYS B 1 138 ? -41.56670 16.72250 14.03788 1.000 44.30560 138 LYS B O 1
ATOM 3994 N N . ASP B 1 139 ? -42.18708 15.55157 15.87141 1.000 51.40124 139 ASP B N 1
ATOM 3995 C CA . ASP B 1 139 ? -42.47622 14.29115 15.18489 1.000 51.92599 139 ASP B CA 1
ATOM 3996 C C . ASP B 1 139 ? -41.28122 13.77322 14.39081 1.000 47.66422 139 ASP B C 1
ATOM 3997 O O . ASP B 1 139 ? -41.45199 13.08102 13.38457 1.000 50.24733 139 ASP B O 1
ATOM 4002 N N . GLY B 1 140 ? -40.06555 14.08099 14.84554 1.000 45.98546 140 GLY B N 1
ATOM 4003 C CA . GLY B 1 140 ? -38.86238 13.67693 14.13907 1.000 45.24634 140 GLY B CA 1
ATOM 4004 C C . GLY B 1 140 ? -38.78568 14.19133 12.71334 1.000 51.52319 140 GLY B C 1
ATOM 4005 O O . GLY B 1 140 ? -37.98744 13.70222 11.90773 1.000 47.49005 140 GLY B O 1
ATOM 4006 N N . LEU B 1 141 ? -39.61969 15.18123 12.38849 1.000 46.06162 141 LEU B N 1
ATOM 4007 C CA . LEU B 1 141 ? -39.66775 15.70988 11.03186 1.000 45.11788 141 LEU B CA 1
ATOM 4008 C C . LEU B 1 141 ? -38.42946 16.51652 10.67226 1.000 49.36128 141 LEU B C 1
ATOM 4009 O O . LEU B 1 141 ? -38.18376 16.75293 9.48539 1.000 44.73007 141 LEU B O 1
ATOM 4014 N N . GLY B 1 142 ? -37.64797 16.94477 11.66429 1.000 45.88046 142 GLY B N 1
ATOM 4015 C CA . GLY B 1 142 ? -36.45544 17.72401 11.38544 1.000 45.80544 142 GLY B CA 1
ATOM 4016 C C . GLY B 1 142 ? -35.34044 16.95348 10.71126 1.000 46.47039 142 GLY B C 1
ATOM 4017 O O . GLY B 1 142 ? -34.40896 17.57050 10.18513 1.000 40.77897 142 GLY B O 1
ATOM 4018 N N . GLU B 1 143 ? -35.40945 15.62314 10.71061 1.000 41.42907 143 GLU B N 1
ATOM 4019 C CA . GLU B 1 143 ? -34.36482 14.83138 10.07326 1.000 44.64161 143 GLU B CA 1
ATOM 4020 C C . GLU B 1 143 ? -34.35902 14.94953 8.55676 1.000 40.14001 143 GLU B C 1
ATOM 4021 O O . GLU B 1 143 ? -33.44734 14.40503 7.92569 1.000 44.50009 143 GLU B O 1
ATOM 4027 N N . TYR B 1 144 ? -35.32456 15.64594 7.95939 1.000 38.15006 144 TYR B N 1
ATOM 4028 C CA . TYR B 1 144 ? -35.36775 15.83717 6.51593 1.000 40.89385 144 TYR B CA 1
ATOM 4029 C C . TYR B 1 144 ? -34.78576 17.17594 6.07159 1.000 40.15205 144 TYR B C 1
ATOM 4030 O O . TYR B 1 144 ? -34.76648 17.45719 4.86878 1.000 40.27259 144 TYR B O 1
ATOM 4039 N N . CYS B 1 145 ? -34.34608 18.01932 7.00299 1.000 39.70519 145 CYS B N 1
ATOM 4040 C CA . CYS B 1 145 ? -33.69947 19.26563 6.62055 1.000 41.86088 145 CYS B CA 1
ATOM 4041 C C . CYS B 1 145 ? -32.23784 19.01154 6.25318 1.000 33.53617 145 CYS B C 1
ATOM 4042 O O . CYS B 1 145 ? -31.65242 17.97895 6.59804 1.000 34.11448 145 CYS B O 1
ATOM 4045 N N . HIS B 1 146 ? -31.63801 19.98245 5.56149 1.000 38.70664 146 HIS B N 1
ATOM 4046 C CA . HIS B 1 146 ? -30.23412 19.88343 5.15717 1.000 35.90827 146 HIS B CA 1
ATOM 4047 C C . HIS B 1 146 ? -29.98546 18.63347 4.31141 1.000 34.83828 146 HIS B C 1
ATOM 4048 O O . HIS B 1 146 ? -28.88799 18.06877 4.31931 1.000 35.11490 146 HIS B O 1
ATOM 4055 N N . TRP B 1 147 ? -31.00025 18.20540 3.55834 1.000 36.54996 147 TRP B N 1
ATOM 4056 C CA . TRP B 1 147 ? -30.99223 16.89418 2.91263 1.000 40.03432 147 TRP B CA 1
ATOM 4057 C C . TRP B 1 147 ? -30.11207 16.94994 1.66750 1.000 37.57650 147 TRP B C 1
ATOM 4058 O O . TRP B 1 147 ? -30.46370 17.59563 0.67512 1.000 35.45476 147 TRP B O 1
ATOM 4069 N N . GLY B 1 148 ? -28.96963 16.26484 1.71721 1.000 32.48641 148 GLY B N 1
ATOM 4070 C CA . GLY B 1 148 ? -28.01251 16.27947 0.63088 1.000 38.97149 148 GLY B CA 1
ATOM 4071 C C . GLY B 1 148 ? -27.06872 17.46385 0.61384 1.000 38.32456 148 GLY B C 1
ATOM 4072 O O . GLY B 1 148 ? -26.21733 17.53870 -0.28191 1.000 33.63299 148 GLY B O 1
ATOM 4073 N N . ALA B 1 149 ? -27.18978 18.39125 1.56136 1.000 36.13546 149 ALA B N 1
ATOM 4074 C CA . ALA B 1 149 ? -26.33616 19.56898 1.60699 1.000 34.51263 149 ALA B CA 1
ATOM 4075 C C . ALA B 1 149 ? -25.05333 19.30033 2.38589 1.000 36.64325 149 ALA B C 1
ATOM 4076 O O . ALA B 1 149 ? -24.99704 18.42928 3.25610 1.000 31.80068 149 ALA B O 1
ATOM 4078 N N . THR B 1 150 ? -24.01634 20.06414 2.06326 1.000 34.52407 150 THR B N 1
ATOM 4079 C CA . THR B 1 150 ? -22.84344 20.18179 2.91365 1.000 31.47443 150 THR B CA 1
ATOM 4080 C C . THR B 1 150 ? -22.80424 21.60162 3.46410 1.000 31.63143 150 THR B C 1
ATOM 4081 O O . THR B 1 150 ? -23.48814 22.49621 2.95864 1.000 29.74368 150 THR B O 1
ATOM 4085 N N . THR B 1 151 ? -22.01009 21.81519 4.51768 1.000 27.20297 151 THR B N 1
ATOM 4086 C CA . THR B 1 151 ? -22.06248 23.12170 5.16949 1.000 32.09547 151 THR B CA 1
ATOM 4087 C C . THR B 1 151 ? -21.61172 24.24491 4.23618 1.000 27.76183 151 THR B C 1
ATOM 4088 O O . THR B 1 151 ? -22.16095 25.34975 4.30267 1.000 32.52783 151 THR B O 1
ATOM 4092 N N . GLN B 1 152 ? -20.65252 23.98768 3.33781 1.000 31.76093 152 GLN B N 1
ATOM 4093 C CA . GLN B 1 152 ? -20.20275 25.06479 2.45483 1.000 31.43462 152 GLN B CA 1
ATOM 4094 C C . GLN B 1 152 ? -21.22477 25.43166 1.38015 1.000 31.59451 152 GLN B C 1
ATOM 4095 O O . GLN B 1 152 ? -21.17474 26.55315 0.86389 1.000 31.27332 152 GLN B O 1
ATOM 4101 N N . ASP B 1 153 ? -22.15899 24.53864 1.03613 1.000 27.98334 153 ASP B N 1
ATOM 4102 C CA . ASP B 1 153 ? -23.29172 24.97371 0.22400 1.000 30.87763 153 ASP B CA 1
ATOM 4103 C C . ASP B 1 153 ? -24.02866 26.10683 0.91700 1.000 32.46951 153 ASP B C 1
ATOM 4104 O O . ASP B 1 153 ? -24.41619 27.09660 0.28304 1.000 29.54824 153 ASP B O 1
ATOM 4109 N N . ILE B 1 154 ? -24.23862 25.96434 2.22489 1.000 32.39715 154 ILE B N 1
ATOM 4110 C CA . ILE B 1 154 ? -24.97915 26.95652 2.99217 1.000 29.98277 154 ILE B CA 1
ATOM 4111 C C . ILE B 1 154 ? -24.14935 28.22089 3.19378 1.000 30.49754 154 ILE B C 1
ATOM 4112 O O . ILE B 1 154 ? -24.66864 29.33585 3.07361 1.000 30.57578 154 ILE B O 1
ATOM 4117 N N . THR B 1 155 ? -22.85129 28.07945 3.50134 1.000 29.36569 155 THR B N 1
ATOM 4118 C CA . THR B 1 155 ? -22.04268 29.27296 3.74983 1.000 31.48252 155 THR B CA 1
ATOM 4119 C C . THR B 1 155 ? -21.78395 30.04497 2.46332 1.000 29.71784 155 THR B C 1
ATOM 4120 O O . THR B 1 155 ? -21.90064 31.27578 2.44536 1.000 30.88595 155 THR B O 1
ATOM 4124 N N . ASP B 1 156 ? -21.45089 29.34635 1.37400 1.000 33.39011 156 ASP B N 1
ATOM 4125 C CA . ASP B 1 156 ? -21.22355 30.03515 0.10514 1.000 31.60567 156 ASP B CA 1
ATOM 4126 C C . ASP B 1 156 ? -22.47866 30.77771 -0.33743 1.000 31.46460 156 ASP B C 1
ATOM 4127 O O . ASP B 1 156 ? -22.41968 31.95670 -0.70206 1.000 27.95707 156 ASP B O 1
ATOM 4132 N N . THR B 1 157 ? -23.63416 30.10395 -0.29060 1.000 30.63789 157 THR B N 1
ATOM 4133 C CA . THR B 1 157 ? -24.86688 30.71517 -0.78458 1.000 28.26360 157 THR B CA 1
ATOM 4134 C C . THR B 1 157 ? -25.31212 31.86001 0.11771 1.000 28.91807 157 THR B C 1
ATOM 4135 O O . THR B 1 157 ? -25.79227 32.89020 -0.36900 1.0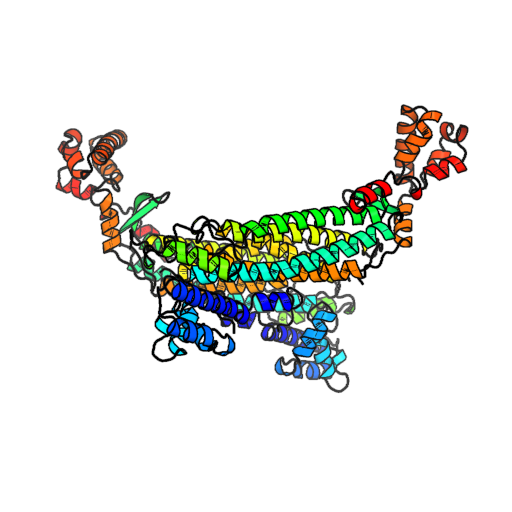00 30.56360 157 THR B O 1
ATOM 4139 N N . ALA B 1 158 ? -25.16058 31.70146 1.43566 1.000 30.54180 158 ALA B N 1
ATOM 4140 C CA . ALA B 1 158 ? -25.43689 32.81093 2.34473 1.000 29.27411 158 ALA B CA 1
ATOM 4141 C C . ALA B 1 158 ? -24.52607 33.99948 2.05822 1.000 28.50204 158 ALA B C 1
ATOM 4142 O O . ALA B 1 158 ? -24.97728 35.14968 2.04374 1.000 28.75823 158 ALA B O 1
ATOM 4144 N N . THR B 1 159 ? -23.23406 33.74248 1.84716 1.000 30.48283 159 THR B N 1
ATOM 4145 C CA . THR B 1 159 ? -22.31419 34.81606 1.48806 1.000 29.70896 159 THR B CA 1
ATOM 4146 C C . THR B 1 159 ? -22.75365 35.52451 0.21101 1.000 27.27811 159 THR B C 1
ATOM 4147 O O . THR B 1 159 ? -22.67472 36.75615 0.11808 1.000 30.15898 159 THR B O 1
ATOM 4151 N N . VAL B 1 160 ? -23.21871 34.76543 -0.78640 1.000 28.48127 160 VAL B N 1
ATOM 4152 C CA . VAL B 1 160 ? -23.76535 35.38831 -1.99046 1.000 27.03441 160 VAL B CA 1
ATOM 4153 C C . VAL B 1 160 ? -24.92468 36.30607 -1.63012 1.000 29.24006 160 VAL B C 1
ATOM 4154 O O . VAL B 1 160 ? -25.01348 37.44267 -2.11353 1.000 28.71135 160 VAL B O 1
ATOM 4158 N N . MET B 1 161 ? -25.82468 35.83375 -0.76498 1.000 30.56280 161 MET B N 1
ATOM 4159 C CA . MET B 1 161 ? -26.98741 36.63574 -0.40363 1.000 29.50771 161 MET B CA 1
ATOM 4160 C C . MET B 1 161 ? -26.55982 37.90616 0.32210 1.000 29.45164 161 MET B C 1
ATOM 4161 O O . MET B 1 161 ? -27.11172 38.98663 0.08285 1.000 28.86574 161 MET B O 1
ATOM 4166 N N . GLN B 1 162 ? -25.57215 37.79125 1.21686 1.000 29.48486 162 GLN B N 1
ATOM 4167 C CA . GLN B 1 162 ? -25.07316 38.95754 1.93847 1.000 30.78984 162 GLN B CA 1
ATOM 4168 C C . GLN B 1 162 ? -24.34737 39.92062 1.00774 1.000 30.89716 162 GLN B C 1
ATOM 4169 O O . GLN B 1 162 ? -24.41422 41.13930 1.20409 1.000 31.27590 162 GLN B O 1
ATOM 4175 N N . ILE B 1 163 ? -23.65683 39.39852 -0.00984 1.000 30.14057 163 ILE B N 1
ATOM 4176 C CA . ILE B 1 163 ? -23.01330 40.27026 -0.98963 1.000 24.55882 163 ILE B CA 1
ATOM 4177 C C . ILE B 1 163 ? -24.06042 41.06160 -1.76668 1.000 28.32034 163 ILE B C 1
ATOM 4178 O O . ILE B 1 163 ? -23.90734 42.26828 -1.99267 1.000 26.26771 163 ILE B O 1
ATOM 4183 N N . ARG B 1 164 ? -25.14652 40.40136 -2.17898 1.000 29.38617 164 ARG B N 1
ATOM 4184 C CA . ARG B 1 164 ? -26.21002 41.11232 -2.88777 1.000 31.39139 164 ARG B CA 1
ATOM 4185 C C . ARG B 1 164 ? -26.79990 42.22461 -2.02554 1.000 28.89121 164 ARG B C 1
ATOM 4186 O O . ARG B 1 164 ? -27.03581 43.33969 -2.50810 1.000 33.39950 164 ARG B O 1
ATOM 4194 N N . GLN B 1 165 ? -27.05177 41.93977 -0.74762 1.000 32.28869 165 GLN B N 1
ATOM 4195 C CA . GLN B 1 165 ? -27.49944 42.99109 0.16003 1.000 36.00146 165 GLN B CA 1
ATOM 4196 C C . GLN B 1 165 ? -26.45640 44.09990 0.27689 1.000 31.93744 165 GLN B C 1
ATOM 4197 O O . GLN B 1 165 ? -26.80214 45.28776 0.26956 1.000 31.53083 165 GLN B O 1
ATOM 4203 N N . SER B 1 166 ? -25.17278 43.73135 0.37237 1.000 27.64005 166 SER B N 1
ATOM 4204 C CA . SER B 1 166 ? -24.11071 44.73094 0.48405 1.000 30.27658 166 SER B CA 1
ATOM 4205 C C . SER B 1 166 ? -24.03262 45.60928 -0.75954 1.000 32.53015 166 SER B C 1
ATOM 4206 O O . SER B 1 166 ? -23.88738 46.83252 -0.65594 1.000 34.08976 166 SER B O 1
ATOM 4209 N N . LEU B 1 167 ? -24.10150 45.00354 -1.94690 1.000 29.95614 167 LEU B N 1
ATOM 4210 C CA . LEU B 1 167 ? -23.97524 45.77474 -3.17868 1.000 31.21892 167 LEU B CA 1
ATOM 4211 C C . LEU B 1 167 ? -25.20144 46.64105 -3.44353 1.000 33.44250 167 LEU B C 1
ATOM 4212 O O . LEU B 1 167 ? -25.10778 47.61538 -4.19750 1.000 31.56987 167 LEU B O 1
ATOM 4217 N N . THR B 1 168 ? -26.35107 46.29482 -2.86293 1.000 36.06025 168 THR B N 1
ATOM 4218 C CA . THR B 1 168 ? -27.48869 47.20961 -2.87425 1.000 38.32519 168 THR B CA 1
ATOM 4219 C C . THR B 1 168 ? -27.13233 48.52694 -2.19122 1.000 34.85807 168 THR B C 1
ATOM 4220 O O . THR B 1 168 ? -27.42082 49.60897 -2.71616 1.000 35.02201 168 THR B O 1
ATOM 4224 N N . LEU B 1 169 ? -26.49205 48.45587 -1.01739 1.000 34.05257 169 LEU B N 1
ATOM 4225 C CA . LEU B 1 169 ? -26.04101 49.67628 -0.35205 1.000 30.18287 169 LEU B CA 1
ATOM 4226 C C . LEU B 1 169 ? -24.98607 50.39804 -1.17957 1.000 33.39880 169 LEU B C 1
ATOM 4227 O O . LEU B 1 169 ? -25.01598 51.62814 -1.30003 1.000 34.95127 169 LEU B O 1
ATOM 4232 N N . VAL B 1 170 ? -24.03965 49.65012 -1.75357 1.000 36.17688 170 VAL B N 1
ATOM 4233 C CA . VAL B 1 170 ? -22.98833 50.27509 -2.55388 1.000 35.65358 170 VAL B CA 1
ATOM 4234 C C . VAL B 1 170 ? -23.58787 50.99438 -3.75569 1.000 31.29071 170 VAL B C 1
ATOM 4235 O O . VAL B 1 170 ? -23.21203 52.13261 -4.06430 1.000 34.09473 170 VAL B O 1
ATOM 4239 N N . LYS B 1 171 ? -24.53418 50.34812 -4.44707 1.000 30.99553 171 LYS B N 1
ATOM 4240 C CA . LYS B 1 171 ? -25.17743 50.98254 -5.59588 1.000 35.48315 171 LYS B CA 1
ATOM 4241 C C . LYS B 1 171 ? -25.89211 52.27016 -5.19364 1.000 36.65860 171 LYS B C 1
ATOM 4242 O O . LYS B 1 171 ? -25.85554 53.26348 -5.92855 1.000 34.55390 171 LYS B O 1
ATOM 4248 N N . GLN B 1 172 ? -26.53622 52.28058 -4.02563 1.000 34.77669 172 GLN B N 1
ATOM 4249 C CA . GLN B 1 172 ? -27.20307 53.49870 -3.56937 1.000 39.25684 172 GLN B CA 1
ATOM 4250 C C . GLN B 1 172 ? -26.19709 54.61383 -3.29768 1.000 36.04367 172 GLN B C 1
ATOM 4251 O O . GLN B 1 172 ? -26.39676 55.75736 -3.72242 1.000 35.98352 172 GLN B O 1
ATOM 4257 N N . ARG B 1 173 ? -25.11214 54.30425 -2.57926 1.000 34.01940 173 ARG B N 1
ATOM 4258 C CA . ARG B 1 173 ? -24.07054 55.30383 -2.34432 1.000 33.06455 173 ARG B CA 1
ATOM 4259 C C . ARG B 1 173 ? -23.46247 55.79885 -3.65300 1.000 34.53062 173 ARG B C 1
ATOM 4260 O O . ARG B 1 173 ? -23.20768 56.99861 -3.81398 1.000 36.53533 173 ARG B O 1
ATOM 4268 N N . LEU B 1 174 ? -23.19907 54.88626 -4.59140 1.000 33.24598 174 LEU B N 1
ATOM 4269 C CA . LEU B 1 174 ? -22.63736 55.29346 -5.87595 1.000 35.52286 174 LEU B CA 1
ATOM 4270 C C . LEU B 1 174 ? -23.60311 56.19574 -6.63512 1.000 37.02863 174 LEU B C 1
ATOM 4271 O O . LEU B 1 174 ? -23.18827 57.18719 -7.24827 1.000 34.62775 174 LEU B O 1
ATOM 4276 N N . ASP B 1 175 ? -24.89686 55.86137 -6.61784 1.000 34.97716 175 ASP B N 1
ATOM 4277 C CA . ASP B 1 175 ? -25.88386 56.71394 -7.27202 1.000 36.69203 175 ASP B CA 1
ATOM 4278 C C . ASP B 1 175 ? -25.88184 58.11194 -6.66389 1.000 35.80633 175 ASP B C 1
ATOM 4279 O O . ASP B 1 175 ? -25.95227 59.11414 -7.38558 1.000 36.67761 175 ASP B O 1
ATOM 4284 N N . SER B 1 176 ? -25.78153 58.19586 -5.33564 1.000 28.64779 176 SER B N 1
ATOM 4285 C CA . SER B 1 176 ? -25.76419 59.49188 -4.66470 1.000 33.18965 176 SER B CA 1
ATOM 4286 C C . SER B 1 176 ? -24.47496 60.25390 -4.96340 1.000 36.35102 176 SER B C 1
ATOM 4287 O O . SER B 1 176 ? -24.50556 61.46851 -5.19580 1.000 35.65072 176 SER B O 1
ATOM 4290 N N . ILE B 1 177 ? -23.33355 59.55826 -4.97218 1.000 33.68485 177 ILE B N 1
ATOM 4291 C CA . ILE B 1 177 ? -22.06528 60.20804 -5.30232 1.000 30.35561 177 ILE B CA 1
ATOM 4292 C C . ILE B 1 177 ? -22.07929 60.73091 -6.73541 1.000 34.32051 177 ILE B C 1
ATOM 4293 O O . ILE B 1 177 ? -21.66548 61.86619 -7.00155 1.000 34.83747 177 ILE B O 1
ATOM 4298 N N . VAL B 1 178 ? -22.56737 59.92335 -7.67793 1.000 32.33048 178 VAL B N 1
ATOM 4299 C CA . VAL B 1 178 ? -22.63818 60.36639 -9.06814 1.000 35.14018 178 VAL B CA 1
ATOM 4300 C C . VAL B 1 178 ? -23.54776 61.58391 -9.19307 1.000 37.73527 178 VAL B C 1
ATOM 4301 O O . VAL B 1 178 ? -23.25219 62.52827 -9.93651 1.000 35.41010 178 VAL B O 1
ATOM 4305 N N . SER B 1 179 ? -24.66154 61.58670 -8.45872 1.000 38.06441 179 SER B N 1
ATOM 4306 C CA . SER B 1 179 ? -25.56833 62.72960 -8.48853 1.000 39.30838 179 SER B CA 1
ATOM 4307 C C . SER B 1 179 ? -24.88727 63.99216 -7.96980 1.000 36.19024 179 SER B C 1
ATOM 4308 O O . SER B 1 179 ? -25.02246 65.06688 -8.56457 1.000 37.00577 179 SER B O 1
ATOM 4311 N N . SER B 1 180 ? -24.14937 63.88437 -6.86171 1.000 35.62693 180 SER B N 1
ATOM 4312 C CA . SER B 1 180 ? -23.42300 65.04244 -6.34304 1.000 36.09574 180 SER B CA 1
ATOM 4313 C C . SER B 1 180 ? -22.40351 65.56134 -7.35142 1.000 39.18810 180 SER B C 1
ATOM 4314 O O . SER B 1 180 ? -22.25395 66.77683 -7.52448 1.000 32.70558 180 SER B O 1
ATOM 4317 N N . LEU B 1 181 ? -21.67218 64.65394 -8.00765 1.000 36.01600 181 LEU B N 1
ATOM 4318 C CA . LEU B 1 181 ? -20.63525 65.07760 -8.94129 1.000 37.44281 181 LEU B CA 1
ATOM 4319 C C . LEU B 1 181 ? -21.23155 65.70187 -10.19790 1.000 34.62342 181 LEU B C 1
ATOM 4320 O O . LEU B 1 181 ? -20.64967 66.64154 -10.74979 1.000 31.72544 181 LEU B O 1
ATOM 4325 N N . GLU B 1 182 ? -22.37748 65.19642 -10.66792 1.000 35.40568 182 GLU B N 1
ATOM 4326 C CA . GLU B 1 182 ? -23.06459 65.85135 -11.78021 1.000 39.92741 182 GLU B CA 1
ATOM 4327 C C . GLU B 1 182 ? -23.42937 67.28857 -11.42748 1.000 36.77063 182 GLU B C 1
ATOM 4328 O O . GLU B 1 182 ? -23.27464 68.19692 -12.25184 1.000 38.06012 182 GLU B O 1
ATOM 4334 N N . HIS B 1 183 ? -23.91238 67.51307 -10.20270 1.000 38.92683 183 HIS B N 1
ATOM 4335 C CA . HIS B 1 183 ? -24.26919 68.86334 -9.78130 1.000 43.36766 183 HIS B CA 1
ATOM 4336 C C . HIS B 1 183 ? -23.03802 69.74939 -9.65344 1.000 44.27108 183 HIS B C 1
ATOM 4337 O O . HIS B 1 183 ? -23.04651 70.90318 -10.10051 1.000 41.30343 183 HIS B O 1
ATOM 4344 N N . LEU B 1 184 ? -21.96466 69.22468 -9.05743 1.000 40.17434 184 LEU B N 1
ATOM 4345 C CA . LEU B 1 184 ? -20.76715 70.03419 -8.85307 1.000 39.43726 184 LEU B CA 1
ATOM 4346 C C . LEU B 1 184 ? -20.10007 70.39401 -10.17621 1.000 36.50852 184 LEU B C 1
ATOM 4347 O O . LEU B 1 184 ? -19.61967 71.52122 -10.34470 1.000 37.29146 184 LEU B O 1
ATOM 4352 N N . ALA B 1 185 ? -20.03591 69.44490 -11.11651 1.000 31.52918 185 ALA B N 1
ATOM 4353 C CA . ALA B 1 185 ? -19.44158 69.73359 -12.42005 1.000 36.14056 185 ALA B CA 1
ATOM 4354 C C . ALA B 1 185 ? -20.18333 70.86080 -13.13223 1.000 40.97797 185 ALA B C 1
ATOM 4355 O O . ALA B 1 185 ? -19.56870 71.67291 -13.83469 1.000 35.68763 185 ALA B O 1
ATOM 4357 N N . GLU B 1 186 ? -21.50832 70.91967 -12.97215 1.000 40.01459 186 GLU B N 1
ATOM 4358 C CA . GLU B 1 186 ? -22.29915 71.97288 -13.60418 1.000 40.58554 186 GLU B CA 1
ATOM 4359 C C . GLU B 1 186 ? -22.19403 73.28521 -12.83603 1.000 41.30041 186 GLU B C 1
ATOM 4360 O O . GLU B 1 186 ? -21.95648 74.34192 -13.42957 1.000 40.84237 186 GLU B O 1
ATOM 4366 N N . GLN B 1 187 ? -22.36047 73.22967 -11.51152 1.000 37.45508 187 GLN B N 1
ATOM 4367 C CA . GLN B 1 187 ? -22.32603 74.43878 -10.69345 1.000 42.36550 187 GLN B CA 1
ATOM 4368 C C . GLN B 1 187 ? -21.00627 75.18365 -10.85658 1.000 44.44962 187 GLN B C 1
ATOM 4369 O O . GLN B 1 187 ? -20.98521 76.41172 -10.99771 1.000 48.64051 187 GLN B O 1
ATOM 4375 N N . HIS B 1 188 ? -19.89065 74.45581 -10.82966 1.000 42.81958 188 HIS B N 1
ATOM 4376 C CA . HIS B 1 188 ? -18.56332 75.05109 -10.89228 1.000 40.36059 188 HIS B CA 1
ATOM 4377 C C . HIS B 1 188 ? -17.91874 74.88769 -12.26080 1.000 37.33495 188 HIS B C 1
ATOM 4378 O O . HIS B 1 188 ? -16.68741 74.90781 -12.36984 1.000 38.89139 188 HIS B O 1
ATOM 4385 N N . ARG B 1 189 ? -18.73875 74.75984 -13.30498 1.000 37.95665 189 ARG B N 1
ATOM 4386 C CA . ARG B 1 189 ? -18.24644 74.54309 -14.66028 1.000 39.32704 189 ARG B CA 1
ATOM 4387 C C . ARG B 1 189 ? -17.21934 75.59147 -15.07986 1.000 42.53730 189 ARG B C 1
ATOM 4388 O O . ARG B 1 189 ? -16.26412 75.27885 -15.80041 1.000 40.85263 189 ARG B O 1
ATOM 4396 N N . ASN B 1 190 ? -17.39209 76.84091 -14.64247 1.000 39.78451 190 ASN B N 1
ATOM 4397 C CA . ASN B 1 190 ? -16.54589 77.93472 -15.10807 1.000 41.39116 190 ASN B CA 1
ATOM 4398 C C . ASN B 1 190 ? -15.63992 78.52029 -14.02809 1.000 42.19258 190 ASN B C 1
ATOM 4399 O O . ASN B 1 190 ? -15.04018 79.57572 -14.25346 1.000 44.99504 190 ASN B O 1
ATOM 4404 N N . VAL B 1 191 ? -15.50458 77.86700 -12.87745 1.000 36.88235 191 VAL B N 1
ATOM 4405 C CA . VAL B 1 191 ? -14.66495 78.39021 -11.79818 1.000 35.58451 191 VAL B CA 1
ATOM 4406 C C . VAL B 1 191 ? -13.20232 78.05903 -12.07663 1.000 39.62475 191 VAL B C 1
ATOM 4407 O O . VAL B 1 191 ? -12.81674 76.88447 -12.00099 1.000 39.48831 191 VAL B O 1
ATOM 4411 N N . PRO B 1 192 ? -12.35363 79.04452 -12.37232 1.000 39.79633 192 PRO B N 1
ATOM 4412 C CA . PRO B 1 192 ? -10.96040 78.73874 -12.72131 1.000 36.99745 192 PRO B CA 1
ATOM 4413 C C . PRO B 1 192 ? -10.11869 78.36809 -11.50785 1.000 37.31953 192 PRO B C 1
ATOM 4414 O O . PRO B 1 192 ? -10.34554 78.83392 -10.38881 1.000 34.07447 192 PRO B O 1
ATOM 4418 N N . MET B 1 193 ? -9.12608 77.51598 -11.74836 1.000 34.25014 193 MET B N 1
ATOM 4419 C CA . MET B 1 193 ? -8.19662 77.10207 -10.70459 1.000 36.23581 193 MET B CA 1
ATOM 4420 C C . MET B 1 193 ? -6.93151 76.57494 -11.36572 1.000 33.17683 193 MET B C 1
ATOM 4421 O O . MET B 1 193 ? -6.90931 76.29067 -12.56406 1.000 38.87315 193 MET B O 1
ATOM 4426 N N . ALA B 1 194 ? -5.87763 76.43768 -10.56374 1.000 30.63655 194 ALA B N 1
ATOM 4427 C CA . ALA B 1 194 ? -4.62434 75.87002 -11.04332 1.000 33.97651 194 ALA B CA 1
ATOM 4428 C C . ALA B 1 194 ? -4.69238 74.34942 -11.03646 1.000 34.59130 194 ALA B C 1
ATOM 4429 O O . ALA B 1 194 ? -4.99348 73.73731 -10.00679 1.000 35.85143 194 ALA B O 1
ATOM 4431 N N . ALA B 1 195 ? -4.41576 73.74078 -12.18598 1.000 32.30734 195 ALA B N 1
ATOM 4432 C CA . ALA B 1 195 ? -4.10413 72.32309 -12.19958 1.000 33.79519 195 ALA B CA 1
ATOM 4433 C C . ALA B 1 195 ? -2.70863 72.10185 -11.62782 1.000 34.97566 195 ALA B C 1
ATOM 4434 O O . ALA B 1 195 ? -1.86176 73.00003 -11.62252 1.000 30.59785 195 ALA B O 1
ATOM 4436 N N . ARG B 1 196 ? -2.46593 70.88908 -11.13964 1.000 34.18272 196 ARG B N 1
ATOM 4437 C CA . ARG B 1 196 ? -1.21503 70.60943 -10.44809 1.000 32.94707 196 ARG B CA 1
ATOM 4438 C C . ARG B 1 196 ? -0.62348 69.29122 -10.92402 1.000 35.75944 196 ARG B C 1
ATOM 4439 O O . ARG B 1 196 ? -1.31213 68.26708 -10.97073 1.000 30.79176 196 ARG B O 1
ATOM 4447 N N . SER B 1 197 ? 0.65002 69.33943 -11.30100 1.000 31.39056 197 SER B N 1
ATOM 4448 C CA . SER B 1 197 ? 1.40608 68.18583 -11.76501 1.000 35.30780 197 SER B CA 1
ATOM 4449 C C . SER B 1 197 ? 2.63340 68.06394 -10.87682 1.000 35.39889 197 SER B C 1
ATOM 4450 O O . SER B 1 197 ? 3.39446 69.02701 -10.74415 1.000 34.60626 197 SER B O 1
ATOM 4453 N N . ASN B 1 198 ? 2.80819 66.89717 -10.24772 1.000 34.16212 198 ASN B N 1
ATOM 4454 C CA . ASN B 1 198 ? 3.89433 66.68401 -9.28644 1.000 33.56690 198 ASN B CA 1
ATOM 4455 C C . ASN B 1 198 ? 3.81583 67.69880 -8.14763 1.000 35.39729 198 ASN B C 1
ATOM 4456 O O . ASN B 1 198 ? 4.83505 68.17778 -7.64268 1.000 31.20392 198 ASN B O 1
ATOM 4461 N N . LEU B 1 199 ? 2.58777 68.03240 -7.75083 1.000 30.12953 199 LEU B N 1
ATOM 4462 C CA . LEU B 1 199 ? 2.29488 69.01297 -6.70456 1.000 33.06405 199 LEU B CA 1
ATOM 4463 C C . LEU B 1 199 ? 2.82046 70.40926 -7.03118 1.000 36.05205 199 LEU B C 1
ATOM 4464 O O . LEU B 1 199 ? 2.98405 71.24055 -6.12921 1.000 37.80127 199 LEU B O 1
ATOM 4469 N N . LYS B 1 200 ? 3.07582 70.69104 -8.30572 1.000 36.09193 200 LYS B N 1
ATOM 4470 C CA . LYS B 1 200 ? 3.43492 72.02227 -8.76433 1.000 36.36564 200 LYS B CA 1
ATOM 4471 C C . LYS B 1 200 ? 2.37867 72.50211 -9.74750 1.000 37.35751 200 LYS B C 1
ATOM 4472 O O . LYS B 1 200 ? 1.83312 71.71355 -10.52711 1.000 35.05013 200 LYS B O 1
ATOM 4478 N N . GLN B 1 201 ? 2.10134 73.80352 -9.71429 1.000 31.90081 201 GLN B N 1
ATOM 4479 C CA . GLN B 1 201 ? 1.09409 74.36353 -10.60456 1.000 32.87097 201 GLN B CA 1
ATOM 4480 C C . GLN B 1 201 ? 1.50097 74.17452 -12.06013 1.000 34.29685 201 GLN B C 1
ATOM 4481 O O . GLN B 1 201 ? 2.66303 74.36861 -12.42961 1.000 30.95525 201 GLN B O 1
ATOM 4487 N N . ALA B 1 202 ? 0.52985 73.77700 -12.88955 1.000 32.71798 202 ALA B N 1
ATOM 4488 C CA . ALA B 1 202 ? 0.79728 73.46093 -14.28327 1.000 33.73527 202 ALA B CA 1
ATOM 4489 C C . ALA B 1 202 ? 0.15374 74.53669 -15.15047 1.000 35.75100 202 ALA B C 1
ATOM 4490 O O . ALA B 1 202 ? 0.82073 75.53048 -15.49660 1.000 39.56174 202 ALA B O 1
ATOM 4492 N N . VAL B 1 203 ? -1.10565 74.38851 -15.54314 1.000 35.53053 203 VAL B N 1
ATOM 4493 C CA . VAL B 1 203 ? -1.84068 75.40789 -16.29239 1.000 34.15915 203 VAL B CA 1
ATOM 4494 C C . VAL B 1 203 ? -3.23800 75.46993 -15.68684 1.000 38.32205 203 VAL B C 1
ATOM 4495 O O . VAL B 1 203 ? -3.60217 74.57809 -14.90616 1.000 36.33255 203 VAL B O 1
ATOM 4499 N N . PRO B 1 204 ? -4.04859 76.48146 -15.99831 1.000 38.06005 204 PRO B N 1
ATOM 4500 C CA . PRO B 1 204 ? -5.37951 76.56283 -15.38733 1.000 35.33790 204 PRO B CA 1
ATOM 4501 C C . PRO B 1 204 ? -6.36126 75.54757 -15.95241 1.000 35.95904 204 PRO B C 1
ATOM 4502 O O . PRO B 1 204 ? -6.29028 75.14629 -17.11599 1.000 37.60812 204 PRO B O 1
ATOM 4506 N N . ILE B 1 205 ? -7.28596 75.13221 -15.08753 1.000 30.45397 205 ILE B N 1
ATOM 4507 C CA . ILE B 1 205 ? -8.46011 74.34278 -15.42922 1.000 33.97006 205 ILE B CA 1
ATOM 4508 C C . ILE B 1 205 ? -9.62386 74.92053 -14.63294 1.000 32.90200 205 ILE B C 1
ATOM 4509 O O . ILE B 1 205 ? -9.47769 75.93614 -13.94944 1.000 33.36071 205 ILE B O 1
ATOM 4514 N N . THR B 1 206 ? -10.78352 74.27278 -14.70764 1.000 31.67050 206 THR B N 1
ATOM 4515 C CA . THR B 1 206 ? -11.90854 74.64792 -13.86177 1.000 36.27097 206 THR B CA 1
ATOM 4516 C C . THR B 1 206 ? -12.19777 73.54474 -12.84904 1.000 35.39280 206 THR B C 1
ATOM 4517 O O . THR B 1 206 ? -11.94268 72.36332 -13.10172 1.000 33.79144 206 THR B O 1
ATOM 4521 N N . PHE B 1 207 ? -12.75458 73.94051 -11.70088 1.000 33.83519 207 PHE B N 1
ATOM 4522 C CA . PHE B 1 207 ? -13.10572 72.96069 -10.67717 1.000 34.18621 207 PHE B CA 1
ATOM 4523 C C . PHE B 1 207 ? -14.14918 71.97588 -11.19157 1.000 39.13875 207 PHE B C 1
ATOM 4524 O O . PHE B 1 207 ? -14.13067 70.79576 -10.82331 1.000 37.52333 207 PHE B O 1
ATOM 4532 N N . GLY B 1 208 ? -15.07826 72.44580 -12.03067 1.000 37.44284 208 GLY B N 1
ATOM 4533 C CA . GLY B 1 208 ? -16.04470 71.54010 -12.63409 1.000 34.56430 208 GLY B CA 1
ATOM 4534 C C . GLY B 1 208 ? -15.38810 70.46936 -13.48698 1.000 34.58009 208 GLY B C 1
ATOM 4535 O O . GLY B 1 208 ? -15.82906 69.31761 -13.50217 1.000 34.95445 208 GLY B O 1
ATOM 4536 N N . PHE B 1 209 ? -14.34598 70.84695 -14.23324 1.000 32.88415 209 PHE B N 1
ATOM 4537 C CA . PHE B 1 209 ? -13.55262 69.88324 -14.99614 1.000 32.68520 209 PHE B CA 1
ATOM 4538 C C . PHE B 1 209 ? -12.96424 68.82271 -14.07383 1.000 32.67414 209 PHE B C 1
ATOM 4539 O O . PHE B 1 209 ? -13.00784 67.62191 -14.36767 1.000 31.80361 209 PHE B O 1
ATOM 4547 N N . LYS B 1 210 ? -12.40716 69.26102 -12.94515 1.000 30.97286 210 LYS B N 1
ATOM 4548 C CA . LYS B 1 210 ? -11.87417 68.33431 -11.95737 1.000 35.05876 210 LYS B CA 1
ATOM 4549 C C . LYS B 1 210 ? -12.93995 67.34674 -11.49943 1.000 37.07521 210 LYS B C 1
ATOM 4550 O O . LYS B 1 210 ? -12.68729 66.13874 -11.42183 1.000 32.01766 210 LYS B O 1
ATOM 4556 N N . MET B 1 211 ? -14.15168 67.83801 -11.22692 1.000 33.89780 211 MET B N 1
ATOM 4557 C CA . MET B 1 211 ? -15.21429 66.95803 -10.75232 1.000 31.41806 211 MET B CA 1
ATOM 4558 C C . MET B 1 211 ? -15.72180 66.02812 -11.84511 1.000 35.75519 211 MET B C 1
ATOM 4559 O O . MET B 1 211 ? -16.08253 64.87980 -11.56323 1.000 33.77252 211 MET B O 1
ATOM 4564 N N . ALA B 1 212 ? -15.77906 66.50447 -13.09048 1.000 28.41527 212 ALA B N 1
ATOM 4565 C CA . ALA B 1 212 ? -16.20405 65.63644 -14.18475 1.000 32.44766 212 ALA B CA 1
ATOM 4566 C C . ALA B 1 212 ? -15.26212 64.45010 -14.36124 1.000 31.78313 212 ALA B C 1
ATOM 4567 O O . ALA B 1 212 ? -15.67866 63.39393 -14.85348 1.000 32.59743 212 ALA B O 1
ATOM 4569 N N . ARG B 1 213 ? -13.99307 64.59925 -13.97486 1.000 30.60306 213 ARG B N 1
ATOM 4570 C CA . ARG B 1 213 ? -13.05730 63.48614 -14.10560 1.000 34.02519 213 ARG B CA 1
ATOM 4571 C C . ARG B 1 213 ? -13.33961 62.40278 -13.06848 1.000 32.93745 213 ARG B C 1
ATOM 4572 O O . ARG B 1 213 ? -13.26131 61.20783 -13.37929 1.000 33.69397 213 ARG B O 1
ATOM 4580 N N . PHE B 1 214 ? -13.68518 62.79642 -11.83561 1.000 30.32663 214 PHE B N 1
ATOM 4581 C CA . PHE B 1 214 ? -14.16204 61.82051 -10.85607 1.000 29.59726 214 PHE B CA 1
ATOM 4582 C C . PHE B 1 214 ? -15.46301 61.17722 -11.32132 1.000 34.48519 214 PHE B C 1
ATOM 4583 O O . PHE B 1 214 ? -15.62726 59.95317 -11.23895 1.000 31.83744 214 PHE B O 1
ATOM 4591 N N . LEU B 1 215 ? -16.39567 61.99200 -11.82657 1.000 30.87686 215 LEU B N 1
ATOM 4592 C CA . LEU B 1 215 ? -17.69030 61.47771 -12.26864 1.000 34.49668 215 LEU B CA 1
ATOM 4593 C C . LEU B 1 215 ? -17.52340 60.37757 -13.31338 1.000 31.83922 215 LEU B C 1
ATOM 4594 O O . LEU B 1 215 ? -18.14864 59.31438 -13.21640 1.000 31.51523 215 LEU B O 1
ATOM 4599 N N . ALA B 1 216 ? -16.69083 60.62086 -14.33137 1.000 29.57127 216 ALA B N 1
ATOM 4600 C CA . ALA B 1 216 ? -16.45186 59.59939 -15.34851 1.000 31.82879 216 ALA B CA 1
ATOM 4601 C C . ALA B 1 216 ? -15.88553 58.32230 -14.73384 1.000 34.61519 216 ALA B C 1
ATOM 4602 O O . ALA B 1 216 ? -16.21285 57.21590 -15.17802 1.000 27.78839 216 ALA B O 1
ATOM 4604 N N . THR B 1 217 ? -15.04046 58.45341 -13.70527 1.000 28.87789 217 THR B N 1
ATOM 4605 C CA . THR B 1 217 ? -14.43562 57.27584 -13.08632 1.000 30.49201 217 THR B CA 1
ATOM 4606 C C . THR B 1 217 ? -15.47905 56.45111 -12.34091 1.000 30.30648 217 THR B C 1
ATOM 4607 O O . THR B 1 217 ? -15.52889 55.22332 -12.47921 1.000 31.10399 217 THR B O 1
ATOM 4611 N N . PHE B 1 218 ? -16.32864 57.11091 -11.54931 1.000 28.60775 218 PHE B N 1
ATOM 4612 C CA . PHE B 1 218 ? -17.33902 56.38097 -10.79219 1.000 31.93231 218 PHE B CA 1
ATOM 4613 C C . PHE B 1 218 ? -18.34933 55.70284 -11.70626 1.000 32.18705 218 PHE B C 1
ATOM 4614 O O . PHE B 1 218 ? -18.86774 54.63271 -11.36710 1.000 32.22369 218 PHE B O 1
ATOM 4622 N N . ARG B 1 219 ? -18.63117 56.29790 -12.86735 1.000 28.82859 219 ARG B N 1
ATOM 4623 C CA . ARG B 1 219 ? -19.49100 55.63642 -13.84235 1.000 32.05844 219 ARG B CA 1
ATOM 4624 C C . ARG B 1 219 ? -18.86099 54.34301 -14.34083 1.000 32.19087 219 ARG B C 1
ATOM 4625 O O . ARG B 1 219 ? -19.56286 53.35173 -14.57530 1.000 29.90013 219 ARG B O 1
ATOM 4633 N N . ARG B 1 220 ? -17.53741 54.33214 -14.52163 1.000 30.15493 220 ARG B N 1
ATOM 4634 C CA . ARG B 1 220 ? -16.87799 53.08861 -14.90892 1.000 33.83263 220 ARG B CA 1
ATOM 4635 C C . ARG B 1 220 ? -16.96859 52.05650 -13.79085 1.000 26.77050 220 ARG B C 1
ATOM 4636 O O . ARG B 1 220 ? -17.16567 50.86396 -14.05348 1.000 31.14697 220 ARG B O 1
ATOM 4644 N N . HIS B 1 221 ? -16.86382 52.49908 -12.53542 1.000 27.04906 221 HIS B N 1
ATOM 4645 C CA . HIS B 1 221 ? -17.04015 51.57533 -11.41802 1.000 29.63029 221 HIS B CA 1
ATOM 4646 C C . HIS B 1 221 ? -18.45786 51.01487 -11.38754 1.000 28.93545 221 HIS B C 1
ATOM 4647 O O . HIS B 1 221 ? -18.66408 49.84669 -11.03475 1.000 31.30291 221 HIS B O 1
ATOM 4654 N N . GLN B 1 222 ? -19.45189 51.83573 -11.74757 1.000 29.55176 222 GLN B N 1
ATOM 4655 C CA . GLN B 1 222 ? -20.82416 51.34106 -11.80776 1.000 30.67198 222 GLN B CA 1
ATOM 4656 C C . GLN B 1 222 ? -20.96072 50.23879 -12.85181 1.000 31.12621 222 GLN B C 1
ATOM 4657 O O . GLN B 1 222 ? -21.65250 49.23775 -12.62497 1.000 29.20783 222 GLN B O 1
ATOM 4663 N N . GLN B 1 223 ? -20.31782 50.41278 -14.01136 1.000 31.09023 223 GLN B N 1
ATOM 4664 C CA . GLN B 1 223 ? -20.34172 49.37055 -15.03516 1.000 30.52235 223 GLN B CA 1
ATOM 4665 C C . GLN B 1 223 ? -19.67691 48.08966 -14.54074 1.000 29.40929 223 GLN B C 1
ATOM 4666 O O . GLN B 1 223 ? -20.18450 46.98913 -14.77909 1.000 29.24640 223 GLN B O 1
ATOM 4672 N N . ARG B 1 224 ? -18.52926 48.21123 -13.86484 1.000 29.35111 224 ARG B N 1
ATOM 4673 C CA . ARG B 1 224 ? -17.86011 47.02881 -13.32588 1.000 31.03556 224 ARG B CA 1
ATOM 4674 C C . ARG B 1 224 ? -18.75576 46.28418 -12.34566 1.000 31.60812 224 ARG B C 1
ATOM 4675 O O . ARG B 1 224 ? -18.78882 45.04857 -12.33682 1.000 28.68411 224 ARG B O 1
ATOM 4683 N N . LEU B 1 225 ? -19.46722 47.02093 -11.49171 1.000 30.46673 225 LEU B N 1
ATOM 4684 C CA . LEU B 1 225 ? -20.35365 46.38860 -10.52042 1.000 30.86793 225 LEU B CA 1
ATOM 4685 C C . LEU B 1 225 ? -21.43848 45.56811 -11.21452 1.000 29.72383 225 LEU B C 1
ATOM 4686 O O . LEU B 1 225 ? -21.65281 44.39482 -10.88308 1.000 29.54815 225 LEU B O 1
ATOM 4691 N N . VAL B 1 226 ? -22.14371 46.17574 -12.17445 1.000 28.54055 226 VAL B N 1
ATOM 4692 C CA . VAL B 1 226 ? -23.22800 45.47233 -12.85952 1.000 32.43358 226 VAL B CA 1
ATOM 4693 C C . VAL B 1 226 ? -22.70304 44.21710 -13.54246 1.000 31.25170 226 VAL B C 1
ATOM 4694 O O . VAL B 1 226 ? -23.35919 43.16881 -13.53516 1.000 33.68632 226 VAL B O 1
ATOM 4698 N N . GLU B 1 227 ? -21.50616 44.29697 -14.13108 1.000 31.04941 227 GLU B N 1
ATOM 4699 C CA . GLU B 1 227 ? -20.96838 43.15409 -14.86614 1.000 32.69775 227 GLU B CA 1
ATOM 4700 C C . GLU B 1 227 ? -20.65643 41.98361 -13.93847 1.000 31.09325 227 GLU B C 1
ATOM 4701 O O . GLU B 1 227 ? -20.92980 40.82883 -14.28114 1.000 34.29222 227 GLU B O 1
ATOM 4707 N N . LEU B 1 228 ? -20.09124 42.24760 -12.75856 1.000 25.94184 228 LEU B N 1
ATOM 4708 C CA . LEU B 1 228 ? -19.75970 41.12987 -11.87857 1.000 32.52978 228 LEU B CA 1
ATOM 4709 C C . LEU B 1 228 ? -20.99176 40.52045 -11.22015 1.000 28.33100 228 LEU B C 1
ATOM 4710 O O . LEU B 1 228 ? -20.94463 39.35417 -10.81372 1.000 29.29437 228 LEU B O 1
ATOM 4715 N N . GLU B 1 229 ? -22.09124 41.27350 -11.12074 1.000 30.24905 229 GLU B N 1
ATOM 4716 C CA . GLU B 1 229 ? -23.27885 40.76775 -10.43729 1.000 31.11467 229 GLU B CA 1
ATOM 4717 C C . GLU B 1 229 ? -23.80974 39.49342 -11.08907 1.000 35.89754 229 GLU B C 1
ATOM 4718 O O . GLU B 1 229 ? -24.26410 38.57876 -10.39037 1.000 34.39362 229 GLU B O 1
ATOM 4724 N N . LYS B 1 230 ? -23.76252 39.40784 -12.42591 1.000 33.35983 230 LYS B N 1
ATOM 4725 C CA . LYS B 1 230 ? -24.30198 38.22087 -13.08487 1.000 34.89853 230 LYS B CA 1
ATOM 4726 C C . LYS B 1 230 ? -23.47374 36.97961 -12.78488 1.000 33.27324 230 LYS B C 1
ATOM 4727 O O . LYS B 1 230 ? -24.00039 35.86292 -12.84399 1.000 32.26279 230 LYS B O 1
ATOM 4733 N N . ARG B 1 231 ? -22.18786 37.13993 -12.45887 1.000 29.19245 231 ARG B N 1
ATOM 4734 C CA . ARG B 1 231 ? -21.41231 35.97244 -12.04517 1.000 29.25550 231 ARG B CA 1
ATOM 4735 C C . ARG B 1 231 ? -21.59117 35.67763 -10.55894 1.000 26.68047 231 ARG B C 1
ATOM 4736 O O . ARG B 1 231 ? -21.69297 34.51133 -10.15770 1.000 29.29251 231 ARG B O 1
ATOM 4744 N N . VAL B 1 232 ? -21.64241 36.71928 -9.73251 1.000 26.06367 232 VAL B N 1
ATOM 4745 C CA . VAL B 1 232 ? -21.59275 36.51969 -8.28961 1.000 28.60519 232 VAL B CA 1
ATOM 4746 C C . VAL B 1 232 ? -22.92333 36.00188 -7.74924 1.000 30.25946 232 VAL B C 1
ATOM 4747 O O . VAL B 1 232 ? -22.93698 35.19658 -6.81172 1.000 28.17290 232 VAL B O 1
ATOM 4751 N N . TYR B 1 233 ? -24.05391 36.41973 -8.32827 1.000 28.26640 233 TYR B N 1
ATOM 4752 C CA . TYR B 1 233 ? -25.37275 36.03064 -7.81067 1.000 28.90173 233 TYR B CA 1
ATOM 4753 C C . TYR B 1 233 ? -25.72283 34.62939 -8.31583 1.000 31.89396 233 TYR B C 1
ATOM 4754 O O . TYR B 1 233 ? -26.59393 34.42933 -9.16672 1.000 31.38597 233 TYR B O 1
ATOM 4763 N N . THR B 1 234 ? -25.02411 33.64360 -7.75716 1.000 29.48227 234 THR B N 1
ATOM 4764 C CA . THR B 1 234 ? -25.08925 32.26457 -8.21783 1.000 29.49664 234 THR B CA 1
ATOM 4765 C C . THR B 1 234 ? -25.22406 31.32505 -7.02627 1.000 28.69629 234 THR B C 1
ATOM 4766 O O . THR B 1 234 ? -24.57042 31.51452 -5.99618 1.000 31.12528 234 THR B O 1
ATOM 4770 N N . LEU B 1 235 ? -26.08395 30.31964 -7.16442 1.000 30.83730 235 LEU B N 1
ATOM 4771 C CA . LEU B 1 235 ? -26.25542 29.33890 -6.10142 1.000 28.22762 235 LEU B CA 1
ATOM 4772 C C . LEU B 1 235 ? -25.01482 28.46308 -5.96896 1.000 30.67698 235 LEU B C 1
ATOM 4773 O O . LEU B 1 235 ? -24.34155 28.14391 -6.95143 1.000 30.22974 235 LEU B O 1
ATOM 4778 N N . GLU B 1 236 ? -24.71320 28.07095 -4.73403 1.000 29.08824 236 GLU B N 1
ATOM 4779 C CA . GLU B 1 236 ? -23.75651 27.00320 -4.46638 1.000 26.29892 236 GLU B CA 1
ATOM 4780 C C . GLU B 1 236 ? -24.51332 25.86600 -3.80022 1.000 30.78558 236 GLU B C 1
ATOM 4781 O O . GLU B 1 236 ? -24.95851 25.99783 -2.65563 1.000 30.46313 236 GLU B O 1
ATOM 4787 N N . PHE B 1 237 ? -24.66864 24.75441 -4.51378 1.000 31.51764 237 PHE B N 1
ATOM 4788 C CA . PHE B 1 237 ? -25.31290 23.57713 -3.93722 1.000 33.54519 237 PHE B CA 1
ATOM 4789 C C . PHE B 1 237 ? -24.71800 22.35541 -4.62826 1.000 32.66279 237 PHE B C 1
ATOM 4790 O O . PHE B 1 237 ? -25.14670 21.99328 -5.72935 1.000 30.83870 237 PHE B O 1
ATOM 4798 N N . GLY B 1 238 ? -23.74761 21.72210 -3.97502 1.000 32.78615 238 GLY B N 1
ATOM 4799 C CA . GLY B 1 238 ? -23.03882 20.62132 -4.59392 1.000 30.23856 238 GLY B CA 1
ATOM 4800 C C . GLY B 1 238 ? -22.73959 19.46793 -3.66165 1.000 32.56786 238 GLY B C 1
ATOM 4801 O O . GLY B 1 238 ? -22.27203 18.41894 -4.10377 1.000 33.17916 238 GLY B O 1
ATOM 4802 N N . GLY B 1 239 ? -23.00255 19.63279 -2.37525 1.000 30.64911 239 GLY B N 1
ATOM 4803 C CA . GLY B 1 239 ? -22.75294 18.54743 -1.45083 1.000 29.79630 239 GLY B CA 1
ATOM 4804 C C . GLY B 1 239 ? -21.27315 18.39578 -1.14532 1.000 31.97294 239 GLY B C 1
ATOM 4805 O O . GLY B 1 239 ? -20.44455 19.25464 -1.46520 1.000 31.89490 239 GLY B O 1
ATOM 4806 N N . ALA B 1 240 ? -20.94469 17.25497 -0.52524 1.000 27.32830 240 ALA B N 1
ATOM 4807 C CA . ALA B 1 240 ? -19.62467 17.06864 0.07629 1.000 30.54528 240 ALA B CA 1
ATOM 4808 C C . ALA B 1 240 ? -18.50253 17.29062 -0.93158 1.000 37.21520 240 ALA B C 1
ATOM 4809 O O . ALA B 1 240 ? -17.51840 17.97353 -0.62934 1.000 32.01998 240 ALA B O 1
ATOM 4811 N N . ALA B 1 241 ? -18.62790 16.72933 -2.13556 1.000 30.89416 241 ALA B N 1
ATOM 4812 C CA . ALA B 1 241 ? -17.56105 16.81208 -3.12907 1.000 29.77402 241 ALA B CA 1
ATOM 4813 C C . ALA B 1 241 ? -17.99191 17.52415 -4.40400 1.000 31.20715 241 ALA B C 1
ATOM 4814 O O . ALA B 1 241 ? -17.25183 17.49840 -5.39503 1.000 29.84109 241 ALA B O 1
ATOM 4816 N N . GLY B 1 242 ? -19.16595 18.15456 -4.41253 1.000 27.89981 242 GLY B N 1
ATOM 4817 C CA . GLY B 1 242 ? -19.64820 18.87506 -5.56164 1.000 27.15754 242 GLY B CA 1
ATOM 4818 C C . GLY B 1 242 ? -20.62183 18.11678 -6.44421 1.000 31.85471 242 GLY B C 1
ATOM 4819 O O . GLY B 1 242 ? -21.32594 18.75011 -7.23691 1.000 28.86527 242 GLY B O 1
ATOM 4820 N N . ASN B 1 243 ? -20.68960 16.78968 -6.33767 1.000 29.80563 243 ASN B N 1
ATOM 4821 C CA . ASN B 1 243 ? -21.52647 16.00999 -7.24365 1.000 32.91388 243 ASN B CA 1
ATOM 4822 C C . ASN B 1 243 ? -22.85252 15.57294 -6.62324 1.000 34.98647 243 ASN B C 1
ATOM 4823 O O . ASN B 1 243 ? -23.60753 14.84039 -7.27207 1.000 31.95989 243 ASN B O 1
ATOM 4828 N N . LEU B 1 244 ? -23.15960 16.01151 -5.39943 1.000 31.62229 244 LEU B N 1
ATOM 4829 C CA . LEU B 1 244 ? -24.43614 15.70543 -4.74355 1.000 31.62130 244 LEU B CA 1
ATOM 4830 C C . LEU B 1 244 ? -24.75461 14.21093 -4.81677 1.000 35.30828 244 LEU B C 1
ATOM 4831 O O . LEU B 1 244 ? -25.85855 13.80343 -5.18752 1.000 36.22830 244 LEU B O 1
ATOM 4836 N N . SER B 1 245 ? -23.75738 13.38512 -4.48339 1.000 29.18925 245 SER B N 1
ATOM 4837 C CA . SER B 1 245 ? -23.88785 11.94267 -4.68538 1.000 35.24303 245 SER B CA 1
ATOM 4838 C C . SER B 1 245 ? -25.06201 11.37161 -3.90080 1.000 38.24964 245 SER B C 1
ATOM 4839 O O . SER B 1 245 ? -25.75390 10.46487 -4.37736 1.000 36.66439 245 SER B O 1
ATOM 4842 N N . SER B 1 246 ? -25.30246 11.88576 -2.69261 1.000 34.75157 246 SER B N 1
ATOM 4843 C CA . SER B 1 246 ? -26.37177 11.35186 -1.85946 1.000 37.86816 246 SER B CA 1
ATOM 4844 C C . SER B 1 246 ? -27.75602 11.61645 -2.43682 1.000 35.66146 246 SER B C 1
ATOM 4845 O O . SER B 1 246 ? -28.72426 11.01930 -1.96100 1.000 39.27263 246 SER B O 1
ATOM 4848 N N . LEU B 1 247 ? -27.88095 12.49750 -3.43083 1.000 35.54103 247 LEU B N 1
ATOM 4849 C CA . LEU B 1 247 ? -29.16652 12.78653 -4.05629 1.000 36.78389 247 LEU B CA 1
ATOM 4850 C C . LEU B 1 247 ? -29.38788 12.02900 -5.35971 1.000 36.44682 247 LEU B C 1
ATOM 4851 O O . LEU B 1 247 ? -30.47354 12.13591 -5.93895 1.000 37.77161 247 LEU B O 1
ATOM 4856 N N . GLY B 1 248 ? -28.39898 11.26953 -5.82719 1.000 34.37223 248 GLY B N 1
ATOM 4857 C CA . GLY B 1 248 ? -28.56563 10.45883 -7.02849 1.000 38.21787 248 GLY B CA 1
ATOM 4858 C C . GLY B 1 248 ? -29.02434 11.27842 -8.21304 1.000 41.51048 248 GLY B C 1
ATOM 4859 O O . GLY B 1 248 ? -28.52742 12.38501 -8.45703 1.000 39.95670 248 GLY B O 1
ATOM 4860 N N . ASP B 1 249 ? -30.00920 10.75217 -8.95331 1.000 37.54405 249 ASP B N 1
ATOM 4861 C CA . ASP B 1 249 ? -30.45858 11.42180 -10.17103 1.000 39.69393 249 ASP B CA 1
ATOM 4862 C C . ASP B 1 249 ? -31.34668 12.63206 -9.89146 1.000 38.87404 249 ASP B C 1
ATOM 4863 O O . ASP B 1 249 ? -31.94839 13.17359 -10.82560 1.000 43.76704 249 ASP B O 1
ATOM 4868 N N . GLN B 1 250 ? -31.43013 13.07402 -8.63911 1.000 38.66283 250 GLN B N 1
ATOM 4869 C CA . GLN B 1 250 ? -32.17353 14.27071 -8.27604 1.000 38.47252 250 GLN B CA 1
ATOM 4870 C C . GLN B 1 250 ? -31.26184 15.43110 -7.89906 1.000 38.37023 250 GLN B C 1
ATOM 4871 O O . GLN B 1 250 ? -31.76051 16.48593 -7.49494 1.000 35.55007 250 GLN B O 1
ATOM 4877 N N . GLY B 1 251 ? -29.94456 15.26368 -8.01116 1.000 37.64186 251 GLY B N 1
ATOM 4878 C CA . GLY B 1 251 ? -29.00754 16.28941 -7.59488 1.000 32.92640 251 GLY B CA 1
ATOM 4879 C C . GLY B 1 251 ? -29.13193 17.56630 -8.40091 1.000 34.63322 251 GLY B C 1
ATOM 4880 O O . GLY B 1 251 ? -29.34308 18.64206 -7.83522 1.000 35.06277 251 GLY B O 1
ATOM 4881 N N . ILE B 1 252 ? -29.00755 17.45910 -9.72636 1.000 32.68990 252 ILE B N 1
ATOM 4882 C CA . ILE B 1 252 ? -29.10922 18.64020 -10.58237 1.000 32.48308 252 ILE B CA 1
ATOM 4883 C C . ILE B 1 252 ? -30.50720 19.24305 -10.50317 1.000 35.89218 252 ILE B C 1
ATOM 4884 O O . ILE B 1 252 ? -30.67010 20.46959 -10.47273 1.000 34.50890 252 ILE B O 1
ATOM 4889 N N . ALA B 1 253 ? -31.53830 18.39374 -10.47244 1.000 31.35913 253 ALA B N 1
ATOM 4890 C CA . ALA B 1 253 ? -32.90750 18.89269 -10.36718 1.000 33.79971 253 ALA B CA 1
ATOM 4891 C C . ALA B 1 253 ? -33.09058 19.71458 -9.09769 1.000 31.67758 253 ALA B C 1
ATOM 4892 O O . ALA B 1 253 ? -33.68603 20.79751 -9.12360 1.000 34.53507 253 ALA B O 1
ATOM 4894 N N . THR B 1 254 ? -32.58342 19.21292 -7.96957 1.000 33.84336 254 THR B N 1
ATOM 4895 C CA . THR B 1 254 ? -32.64969 19.98353 -6.73064 1.000 33.09250 254 THR B CA 1
ATOM 4896 C C . THR B 1 254 ? -31.88949 21.30131 -6.85442 1.000 33.29076 254 THR B C 1
ATOM 4897 O O . THR B 1 254 ? -32.38971 22.35218 -6.43804 1.000 30.73040 254 THR B O 1
ATOM 4901 N N . HIS B 1 255 ? -30.67547 21.26115 -7.41736 1.000 33.66173 255 HIS B N 1
ATOM 4902 C CA . HIS B 1 255 ? -29.86824 22.47195 -7.57087 1.000 34.02812 255 HIS B CA 1
ATOM 4903 C C . HIS B 1 255 ? -30.61799 23.55000 -8.34768 1.000 33.15770 255 HIS B C 1
ATOM 4904 O O . HIS B 1 255 ? -30.73921 24.69123 -7.88835 1.000 33.22308 255 HIS B O 1
ATOM 4911 N N . ASP B 1 256 ? -31.13344 23.20510 -9.52973 1.000 30.68815 256 ASP B N 1
ATOM 4912 C CA . ASP B 1 256 ? -31.77684 24.20727 -10.37803 1.000 37.91134 256 ASP B CA 1
ATOM 4913 C C . ASP B 1 256 ? -33.04419 24.75514 -9.73222 1.000 36.63496 256 ASP B C 1
ATOM 4914 O O . ASP B 1 256 ? -33.33285 25.95459 -9.83204 1.000 32.22911 256 ASP B O 1
ATOM 4919 N N . ALA B 1 257 ? -33.82646 23.89205 -9.08434 1.000 36.60422 257 ALA B N 1
ATOM 4920 C CA . ALA B 1 257 ? -35.03369 24.36769 -8.41691 1.000 36.93544 257 ALA B CA 1
ATOM 4921 C C . ALA B 1 257 ? -34.69545 25.27698 -7.23816 1.000 35.08722 257 ALA B C 1
ATOM 4922 O O . ALA B 1 257 ? -35.38471 26.27717 -7.00108 1.000 34.55284 257 ALA B O 1
ATOM 4924 N N . LEU B 1 258 ? -33.63551 24.95200 -6.48919 1.000 37.29907 258 LEU B N 1
ATOM 4925 C CA . LEU B 1 258 ? -33.25332 25.78746 -5.35308 1.000 33.13214 258 LEU B CA 1
ATOM 4926 C C . LEU B 1 258 ? -32.78880 27.16444 -5.81071 1.000 32.21738 258 LEU B C 1
ATOM 4927 O O . LEU B 1 258 ? -33.13855 28.18090 -5.19991 1.000 32.87804 258 LEU B O 1
ATOM 4932 N N . ALA B 1 259 ? -32.01555 27.21856 -6.89811 1.000 34.12811 259 ALA B N 1
ATOM 4933 C CA . ALA B 1 259 ? -31.56081 28.49926 -7.43157 1.000 31.22989 259 ALA B CA 1
ATOM 4934 C C . ALA B 1 259 ? -32.73512 29.41120 -7.77493 1.000 35.29227 259 ALA B C 1
ATOM 4935 O O . ALA B 1 259 ? -32.73840 30.59742 -7.42561 1.000 34.83800 259 ALA B O 1
ATOM 4937 N N . LYS B 1 260 ? -33.73195 28.87921 -8.48751 1.000 34.61730 260 LYS B N 1
ATOM 4938 C CA . LYS B 1 260 ? -34.92847 29.66037 -8.79687 1.000 37.62641 260 LYS B CA 1
ATOM 4939 C C . LYS B 1 260 ? -35.63903 30.14395 -7.53270 1.000 39.11068 260 LYS B C 1
ATOM 4940 O O . LYS B 1 260 ? -36.10378 31.28981 -7.47468 1.000 40.92287 260 LYS B O 1
ATOM 4946 N N . MET B 1 261 ? -35.74354 29.28679 -6.51263 1.000 35.10493 261 MET B N 1
ATOM 4947 C CA . MET B 1 261 ? -36.41756 29.69235 -5.27921 1.000 41.29613 261 MET B CA 1
ATOM 4948 C C . MET B 1 261 ? -35.70796 30.86648 -4.61479 1.000 40.87857 261 MET B C 1
ATOM 4949 O O . MET B 1 261 ? -36.35600 31.74307 -4.03074 1.000 34.45683 261 MET B O 1
ATOM 4954 N N . LEU B 1 262 ? -34.38065 30.91200 -4.70381 1.000 39.15515 262 LEU B N 1
ATOM 4955 C CA . LEU B 1 262 ? -33.60644 31.96305 -4.05651 1.000 37.01327 262 LEU B CA 1
ATOM 4956 C C . LEU B 1 262 ? -33.30897 33.13582 -4.97899 1.000 33.80065 262 LEU B C 1
ATOM 4957 O O . LEU B 1 262 ? -32.58356 34.04857 -4.57415 1.000 35.76198 262 LEU B O 1
ATOM 4962 N N . ASP B 1 263 ? -33.84622 33.13374 -6.20120 1.000 32.42142 263 ASP B N 1
ATOM 4963 C CA . ASP B 1 263 ? -33.58541 34.19556 -7.17404 1.000 36.80105 263 ASP B CA 1
ATOM 4964 C C . ASP B 1 263 ? -32.09037 34.31304 -7.47094 1.000 36.37843 263 ASP B C 1
ATOM 4965 O O . ASP B 1 263 ? -31.52981 35.40937 -7.53027 1.000 33.27202 263 ASP B O 1
ATOM 4970 N N . LEU B 1 264 ? -31.43926 33.16907 -7.66391 1.000 32.89221 264 LEU B N 1
ATOM 4971 C CA . LEU B 1 264 ? -30.02040 33.11337 -7.97741 1.000 31.26152 264 LEU B CA 1
ATOM 4972 C C . LEU B 1 264 ? -29.81929 32.31496 -9.25461 1.000 33.84470 264 LEU B C 1
ATOM 4973 O O . LEU B 1 264 ? -30.62455 31.44303 -9.59105 1.000 29.98939 264 LEU B O 1
ATOM 4978 N N . ALA B 1 265 ? -28.72311 32.60087 -9.95117 1.000 31.42829 265 ALA B N 1
ATOM 4979 C CA . A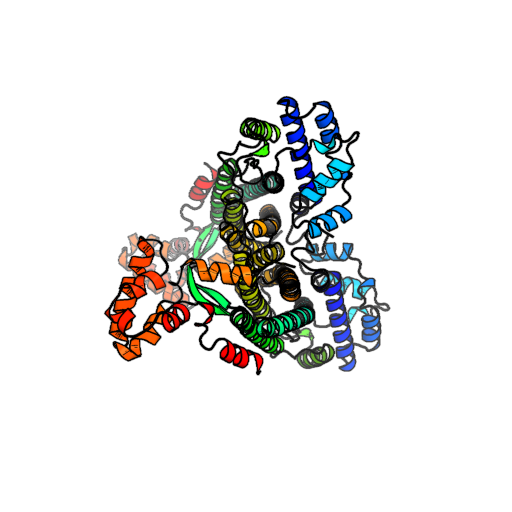LA B 1 265 ? -28.40901 31.84403 -11.15288 1.000 31.69376 265 ALA B CA 1
ATOM 4980 C C . ALA B 1 265 ? -28.00064 30.42026 -10.77740 1.000 31.52065 265 ALA B C 1
ATOM 4981 O O . ALA B 1 265 ? -27.34050 30.21293 -9.75207 1.000 33.53473 265 ALA B O 1
ATOM 4983 N N . PRO B 1 266 ? -28.41763 29.41669 -11.54668 1.000 32.00466 266 PRO B N 1
ATOM 4984 C CA . PRO B 1 266 ? -27.88198 28.07213 -11.32963 1.000 34.23854 266 PRO B CA 1
ATOM 4985 C C . PRO B 1 266 ? -26.41145 28.04186 -11.70088 1.000 35.06191 266 PRO B C 1
ATOM 4986 O O . PRO B 1 266 ? -25.95915 28.75232 -12.59981 1.000 34.23028 266 PRO B O 1
ATOM 4990 N N . ALA B 1 267 ? -25.65327 27.23593 -10.96996 1.000 29.94896 267 ALA B N 1
ATOM 4991 C CA . ALA B 1 267 ? -24.23215 27.12476 -11.24128 1.000 30.51289 267 ALA B CA 1
ATOM 4992 C C . ALA B 1 267 ? -23.99939 26.18995 -12.42053 1.000 36.74517 267 ALA B C 1
ATOM 4993 O O . ALA B 1 267 ? -24.74280 25.22816 -12.63641 1.000 30.49928 267 ALA B O 1
ATOM 4995 N N . GLU B 1 268 ? -22.96017 26.48898 -13.19875 1.000 30.40059 268 GLU B N 1
ATOM 4996 C CA . GLU B 1 268 ? -22.52293 25.52790 -14.20544 1.000 36.47199 268 GLU B CA 1
ATOM 4997 C C . GLU B 1 268 ? -22.04605 24.24737 -13.53264 1.000 37.47949 268 GLU B C 1
ATOM 4998 O O . GLU B 1 268 ? -22.33462 23.14732 -14.01375 1.000 26.83824 268 GLU B O 1
ATOM 5004 N N . ILE B 1 269 ? -21.20366 24.37738 -12.51243 1.000 35.24843 269 ILE B N 1
ATOM 5005 C CA . ILE B 1 269 ? -20.68782 23.25380 -11.74091 1.000 27.71504 269 ILE B CA 1
ATOM 5006 C C . ILE B 1 269 ? -20.33785 23.75118 -10.33717 1.000 30.44654 269 ILE B C 1
ATOM 5007 O O . ILE B 1 269 ? -20.37109 24.96024 -10.08339 1.000 28.45125 269 ILE B O 1
ATOM 5012 N N . ALA B 1 270 ? -19.99777 22.83933 -9.42027 1.000 27.41934 270 ALA B N 1
ATOM 5013 C CA . ALA B 1 270 ? -19.63119 23.22660 -8.05877 1.000 28.29984 270 ALA B CA 1
ATOM 5014 C C . ALA B 1 270 ? -18.44168 24.18013 -8.05410 1.000 33.09519 270 ALA B C 1
ATOM 5015 O O . ALA B 1 270 ? -17.56398 24.11465 -8.91704 1.000 29.20693 270 ALA B O 1
ATOM 5017 N N . TRP B 1 271 ? -18.39759 25.06080 -7.05150 1.000 28.06473 271 TRP B N 1
ATOM 5018 C CA . TRP B 1 271 ? -17.31384 26.04042 -6.97510 1.000 26.86745 271 TRP B CA 1
ATOM 5019 C C . TRP B 1 271 ? -16.80971 26.22491 -5.53961 1.000 26.82537 271 TRP B C 1
ATOM 5020 O O . TRP B 1 271 ? -16.41409 27.32783 -5.14631 1.000 29.11598 271 TRP B O 1
ATOM 5031 N N . HIS B 1 272 ? -16.75826 25.13315 -4.75827 1.000 27.45730 272 HIS B N 1
ATOM 5032 C CA . HIS B 1 272 ? -16.36673 25.21585 -3.34467 1.000 31.00669 272 HIS B CA 1
ATOM 5033 C C . HIS B 1 272 ? -14.91546 25.64829 -3.15336 1.000 30.04893 272 HIS B C 1
ATOM 5034 O O . HIS B 1 272 ? -14.58037 26.24911 -2.12523 1.000 27.11062 272 HIS B O 1
ATOM 5041 N N . THR B 1 273 ? -14.02860 25.30615 -4.08737 1.000 26.62512 273 THR B N 1
ATOM 5042 C CA . THR B 1 273 ? -12.63623 25.73585 -4.02078 1.000 28.10991 273 THR B CA 1
ATOM 5043 C C . THR B 1 273 ? -12.28391 26.64503 -5.18467 1.000 29.05103 273 THR B C 1
ATOM 5044 O O . THR B 1 273 ? -11.09845 26.89414 -5.43765 1.000 25.39337 273 THR B O 1
ATOM 5048 N N . GLU B 1 274 ? -13.28728 27.12362 -5.90447 1.000 26.51659 274 GLU B N 1
ATOM 5049 C CA . GLU B 1 274 ? -13.13094 28.00030 -7.05784 1.000 27.02641 274 GLU B CA 1
ATOM 5050 C C . GLU B 1 274 ? -13.65559 29.36964 -6.62098 1.000 30.64902 274 GLU B C 1
ATOM 5051 O O . GLU B 1 274 ? -14.82990 29.69571 -6.81289 1.000 28.30309 274 GLU B O 1
ATOM 5057 N N . HIS B 1 275 ? -12.76590 30.18225 -6.04485 1.000 29.06427 275 HIS B N 1
ATOM 5058 C CA . HIS B 1 275 ? -13.16329 31.37152 -5.29802 1.000 28.14490 275 HIS B CA 1
ATOM 5059 C C . HIS B 1 275 ? -13.13661 32.63897 -6.14269 1.000 30.02100 275 HIS B C 1
ATOM 5060 O O . HIS B 1 275 ? -13.06738 33.74021 -5.58566 1.000 30.34001 275 HIS B O 1
ATOM 5067 N N . ASP B 1 276 ? -13.20923 32.51714 -7.47019 1.000 23.50150 276 ASP B N 1
ATOM 5068 C CA . ASP B 1 276 ? -13.06549 33.71008 -8.29775 1.000 26.91006 276 ASP B CA 1
ATOM 5069 C C . ASP B 1 276 ? -14.23661 34.66950 -8.12148 1.000 25.77230 276 ASP B C 1
ATOM 5070 O O . ASP B 1 276 ? -14.04794 35.88664 -8.22179 1.000 26.35906 276 ASP B O 1
ATOM 5075 N N . ARG B 1 277 ? -15.43765 34.15820 -7.83163 1.000 25.11630 277 ARG B N 1
ATOM 5076 C CA . ARG B 1 277 ? -16.58383 35.04500 -7.63456 1.000 27.15267 277 ARG B CA 1
ATOM 5077 C C . ARG B 1 277 ? -16.39337 35.92621 -6.40307 1.000 30.99155 277 ARG B C 1
ATOM 5078 O O . ARG B 1 277 ? -16.62436 37.14034 -6.45008 1.000 27.74998 277 ARG B O 1
ATOM 5086 N N . PHE B 1 278 ? -15.98103 35.33025 -5.28337 1.000 23.38175 278 PHE B N 1
ATOM 5087 C CA . PHE B 1 278 ? -15.74329 36.12431 -4.08044 1.000 28.52151 278 PHE B CA 1
ATOM 5088 C C . PHE B 1 278 ? -14.50974 37.01049 -4.23234 1.000 27.84265 278 PHE B C 1
ATOM 5089 O O . PHE B 1 278 ? -14.52837 38.17938 -3.83226 1.000 26.62317 278 PHE B O 1
ATOM 5097 N N . ALA B 1 279 ? -13.43185 36.48072 -4.81986 1.000 26.88368 279 ALA B N 1
ATOM 5098 C CA . ALA B 1 279 ? -12.21344 37.27293 -4.97507 1.000 25.57493 279 ALA B CA 1
ATOM 5099 C C . ALA B 1 279 ? -12.45521 38.47187 -5.88470 1.000 27.27429 279 ALA B C 1
ATOM 5100 O O . ALA B 1 279 ? -11.88540 39.54941 -5.67920 1.000 25.43604 279 ALA B O 1
ATOM 5102 N N . GLU B 1 280 ? -13.30352 38.29639 -6.89680 1.000 27.04151 280 GLU B N 1
ATOM 5103 C CA . GLU B 1 280 ? -13.62297 39.37793 -7.81728 1.000 26.25504 280 GLU B CA 1
ATOM 5104 C C . GLU B 1 280 ? -14.42123 40.48027 -7.12998 1.000 27.37203 280 GLU B C 1
ATOM 5105 O O . GLU B 1 280 ? -14.26914 41.66498 -7.45474 1.000 27.01744 280 GLU B O 1
ATOM 5111 N N . VAL B 1 281 ? -15.28984 40.11218 -6.19024 1.000 26.60718 281 VAL B N 1
ATOM 5112 C CA . VAL B 1 281 ? -15.94295 41.12179 -5.36255 1.000 29.53803 281 VAL B CA 1
ATOM 5113 C C . VAL B 1 281 ? -14.89523 41.93046 -4.60202 1.000 25.66063 281 VAL B C 1
ATOM 5114 O O . VAL B 1 281 ? -14.96869 43.16385 -4.52712 1.000 27.61038 281 VAL B O 1
ATOM 5118 N N . GLY B 1 282 ? -13.88659 41.24853 -4.05682 1.000 27.10627 282 GLY B N 1
ATOM 5119 C CA . GLY B 1 282 ? -12.83963 41.93660 -3.31505 1.000 24.81127 282 GLY B CA 1
ATOM 5120 C C . GLY B 1 282 ? -11.99198 42.86129 -4.17149 1.000 26.47292 282 GLY B C 1
ATOM 5121 O O . GLY B 1 282 ? -11.64452 43.96441 -3.74277 1.000 27.16147 282 GLY B O 1
ATOM 5122 N N . THR B 1 283 ? -11.61120 42.41977 -5.37751 1.000 23.40932 283 THR B N 1
ATOM 5123 C CA . THR B 1 283 ? -10.81298 43.30555 -6.22105 1.000 27.64596 283 THR B CA 1
ATOM 5124 C C . THR B 1 283 ? -11.63038 44.50526 -6.68853 1.000 26.69660 283 THR B C 1
ATOM 5125 O O . THR B 1 283 ? -11.08987 45.60996 -6.80193 1.000 28.14731 283 THR B O 1
ATOM 5129 N N . PHE B 1 284 ? -12.93272 44.32726 -6.92871 1.000 23.35097 284 PHE B N 1
ATOM 5130 C CA . PHE B 1 284 ? -13.77303 45.48463 -7.22678 1.000 25.40886 284 PHE B CA 1
ATOM 5131 C C . PHE B 1 284 ? -13.79304 46.46827 -6.06128 1.000 27.58444 284 PHE B C 1
ATOM 5132 O O . PHE B 1 284 ? -13.73960 47.68493 -6.26749 1.000 27.74965 284 PHE B O 1
ATOM 5140 N N . LEU B 1 285 ? -13.89276 45.96567 -4.82663 1.000 25.77107 285 LEU B N 1
ATOM 5141 C CA . LEU B 1 285 ? -13.83124 46.86346 -3.67492 1.000 26.57162 285 LEU B CA 1
ATOM 5142 C C . LEU B 1 285 ? -12.49913 47.60146 -3.63376 1.000 28.87310 285 LEU B C 1
ATOM 5143 O O . LEU B 1 285 ? -12.44774 48.78609 -3.27944 1.000 27.07376 285 LEU B O 1
ATOM 5148 N N . GLY B 1 286 ? -11.40929 46.91290 -3.99058 1.000 25.40221 286 GLY B N 1
ATOM 5149 C CA . GLY B 1 286 ? -10.11479 47.57435 -4.08134 1.000 24.04461 286 GLY B CA 1
ATOM 5150 C C . GLY B 1 286 ? -10.09093 48.69160 -5.10847 1.000 27.40935 286 GLY B C 1
ATOM 5151 O O . GLY B 1 286 ? -9.58209 49.78173 -4.84422 1.000 25.81489 286 GLY B O 1
ATOM 5152 N N . LEU B 1 287 ? -10.62763 48.42759 -6.30397 1.000 24.17455 287 LEU B N 1
ATOM 5153 C CA . LEU B 1 287 ? -10.65848 49.44532 -7.35163 1.000 26.89084 287 LEU B CA 1
ATOM 5154 C C . LEU B 1 287 ? -11.49857 50.64510 -6.92654 1.000 30.75957 287 LEU B C 1
ATOM 5155 O O . LEU B 1 287 ? -11.08787 51.79843 -7.10199 1.000 28.08365 287 LEU B O 1
ATOM 5160 N N . LEU B 1 288 ? -12.68547 50.39023 -6.36645 1.000 27.40424 288 LEU B N 1
ATOM 5161 C CA . LEU B 1 288 ? -13.57709 51.48165 -5.97945 1.000 29.54877 288 LEU B CA 1
ATOM 5162 C C . LEU B 1 288 ? -12.96836 52.33839 -4.87301 1.000 28.96069 288 LEU B C 1
ATOM 5163 O O . LEU B 1 288 ? -12.97676 53.57226 -4.95674 1.000 28.82186 288 LEU B O 1
ATOM 5168 N N . THR B 1 289 ? -12.44603 51.70646 -3.81531 1.000 28.33728 289 THR B N 1
ATOM 5169 C CA . THR B 1 289 ? -11.82178 52.48767 -2.75325 1.000 24.36595 289 THR B CA 1
ATOM 5170 C C . THR B 1 289 ? -10.52463 53.13960 -3.22142 1.000 28.92716 289 THR B C 1
ATOM 5171 O O . THR B 1 289 ? -10.10123 54.13748 -2.63351 1.000 27.84470 289 THR B O 1
ATOM 5175 N N . GLY B 1 290 ? -9.88402 52.60527 -4.26488 1.000 26.24120 290 GLY B N 1
ATOM 5176 C CA . GLY B 1 290 ? -8.77154 53.32629 -4.86963 1.000 25.73278 290 GLY B CA 1
ATOM 5177 C C . GLY B 1 290 ? -9.17767 54.71151 -5.34123 1.000 27.02024 290 GLY B C 1
ATOM 5178 O O . GLY B 1 290 ? -8.50169 55.70597 -5.05661 1.000 26.65515 290 GLY B O 1
ATOM 5179 N N . THR B 1 291 ? -10.30980 54.79668 -6.04350 1.000 27.64400 291 THR B N 1
ATOM 5180 C CA . THR B 1 291 ? -10.82385 56.08880 -6.48774 1.000 24.78981 291 THR B CA 1
ATOM 5181 C C . THR B 1 291 ? -11.27930 56.94164 -5.31110 1.000 27.65643 291 THR B C 1
ATOM 5182 O O . THR B 1 291 ? -11.03976 58.15472 -5.28865 1.000 28.94634 291 THR B O 1
ATOM 5186 N N . LEU B 1 292 ? -11.94153 56.32971 -4.32499 1.000 27.49055 292 LEU B N 1
ATOM 5187 C CA . LEU B 1 292 ? -12.29129 57.06189 -3.11257 1.000 26.90368 292 LEU B CA 1
ATOM 5188 C C . LEU B 1 292 ? -11.05277 57.63171 -2.42578 1.000 29.23142 292 LEU B C 1
ATOM 5189 O O . LEU B 1 292 ? -11.09477 58.73639 -1.86867 1.000 29.80855 292 LEU B O 1
ATOM 5194 N N . ALA B 1 293 ? -9.94114 56.89185 -2.44313 1.000 28.73913 293 ALA B N 1
ATOM 5195 C CA . ALA B 1 293 ? -8.72888 57.39560 -1.80474 1.000 29.21964 293 ALA B CA 1
ATOM 5196 C C . ALA B 1 293 ? -8.11705 58.54971 -2.59318 1.000 27.13945 293 ALA B C 1
ATOM 5197 O O . ALA B 1 293 ? -7.53528 59.46380 -1.99825 1.000 27.22851 293 ALA B O 1
ATOM 5199 N N . LYS B 1 294 ? -8.23208 58.53686 -3.92330 1.000 27.09229 294 LYS B N 1
ATOM 5200 C CA . LYS B 1 294 ? -7.78049 59.69836 -4.68440 1.000 30.03358 294 LYS B CA 1
ATOM 5201 C C . LYS B 1 294 ? -8.61139 60.92777 -4.34115 1.000 31.38000 294 LYS B C 1
ATOM 5202 O O . LYS B 1 294 ? -8.06688 62.02510 -4.15790 1.000 27.92267 294 LYS B O 1
ATOM 5208 N N . LEU B 1 295 ? -9.93620 60.76503 -4.26910 1.000 31.38655 295 LEU B N 1
ATOM 5209 C CA . LEU B 1 295 ? -10.80708 61.87782 -3.90102 1.000 29.07523 295 LEU B CA 1
ATOM 5210 C C . LEU B 1 295 ? -10.41624 62.45068 -2.54516 1.000 31.38457 295 LEU B C 1
ATOM 5211 O O . LEU B 1 295 ? -10.31280 63.67183 -2.37944 1.000 29.78594 295 LEU B O 1
ATOM 5216 N N . ALA B 1 296 ? -10.19247 61.57501 -1.56129 1.000 26.61794 296 ALA B N 1
ATOM 5217 C CA . ALA B 1 296 ? -9.77915 62.02569 -0.23604 1.000 32.69328 296 ALA B CA 1
ATOM 5218 C C . ALA B 1 296 ? -8.43575 62.74031 -0.28668 1.000 30.44462 296 ALA B C 1
ATOM 5219 O O . ALA B 1 296 ? -8.21937 63.72400 0.42978 1.000 30.92876 296 ALA B O 1
ATOM 5221 N N . THR B 1 297 ? -7.51443 62.24920 -1.11550 1.000 29.55954 297 THR B N 1
ATOM 5222 C CA . THR B 1 297 ? -6.20807 62.88715 -1.23643 1.000 31.83220 297 THR B CA 1
ATOM 5223 C C . THR B 1 297 ? -6.33698 64.29948 -1.79585 1.000 30.11260 297 THR B C 1
ATOM 5224 O O . THR B 1 297 ? -5.76119 65.25091 -1.25510 1.000 31.25751 297 THR B O 1
ATOM 5228 N N . ASP B 1 298 ? -7.09140 64.45384 -2.88348 1.000 28.33633 298 ASP B N 1
ATOM 5229 C CA . ASP B 1 298 ? -7.19416 65.75904 -3.52631 1.000 31.43655 298 ASP B CA 1
ATOM 5230 C C . ASP B 1 298 ? -7.94274 66.75102 -2.64574 1.000 31.55700 298 ASP B C 1
ATOM 5231 O O . ASP B 1 298 ? -7.59785 67.93666 -2.60591 1.000 32.43409 298 ASP B O 1
ATOM 5236 N N . ILE B 1 299 ? -8.95941 66.28419 -1.91765 1.000 30.76380 299 ILE B N 1
ATOM 5237 C CA . ILE B 1 299 ? -9.70464 67.18701 -1.04604 1.000 32.09725 299 ILE B CA 1
ATOM 5238 C C . ILE B 1 299 ? -8.84790 67.61489 0.14211 1.000 35.93260 299 ILE B C 1
ATOM 5239 O O . ILE B 1 299 ? -8.85393 68.78817 0.53541 1.000 31.66119 299 ILE B O 1
ATOM 5244 N N . LYS B 1 300 ? -8.08956 66.68392 0.72941 1.000 33.36218 300 LYS B N 1
ATOM 5245 C CA . LYS B 1 300 ? -7.23640 67.07068 1.84747 1.000 35.34096 300 LYS B CA 1
ATOM 5246 C C . LYS B 1 300 ? -6.07830 67.95229 1.39028 1.000 34.30469 300 LYS B C 1
ATOM 5247 O O . LYS B 1 300 ? -5.62980 68.81641 2.15161 1.000 33.96650 300 LYS B O 1
ATOM 5253 N N . LEU B 1 301 ? -5.59077 67.77116 0.15611 1.000 33.28125 301 LEU B N 1
ATOM 5254 C CA . LEU B 1 301 ? -4.58274 68.69155 -0.36974 1.000 31.33105 301 LEU B CA 1
ATOM 5255 C C . LEU B 1 301 ? -5.17366 70.07743 -0.60422 1.000 33.80830 301 LEU B C 1
ATOM 5256 O O . LEU B 1 301 ? -4.51642 71.09376 -0.35123 1.000 30.47613 301 LEU B O 1
ATOM 5261 N N . MET B 1 302 ? -6.40761 70.14278 -1.09917 1.000 30.74537 302 MET B N 1
ATOM 5262 C CA . MET B 1 302 ? -7.05128 71.43301 -1.30120 1.000 32.85938 302 MET B CA 1
ATOM 5263 C C . MET B 1 302 ? -7.52312 72.07254 -0.00050 1.000 35.76481 302 MET B C 1
ATOM 5264 O O . MET B 1 302 ? -7.92048 73.24274 -0.02090 1.000 35.61999 302 MET B O 1
ATOM 5269 N N . SER B 1 303 ? -7.48491 71.34634 1.12047 1.000 33.70948 303 SER B N 1
ATOM 5270 C CA . SER B 1 303 ? -7.86083 71.89124 2.41900 1.000 37.90985 303 SER B CA 1
ATOM 5271 C C . SER B 1 303 ? -6.66625 72.29524 3.27359 1.000 37.58420 303 SER B C 1
ATOM 5272 O O . SER B 1 303 ? -6.86528 72.69916 4.42286 1.000 40.59245 303 SER B O 1
ATOM 5275 N N . GLN B 1 304 ? -5.44030 72.20675 2.75273 1.000 33.09933 304 GLN B N 1
ATOM 5276 C CA . GLN B 1 304 ? -4.28955 72.73754 3.47484 1.000 35.23519 304 GLN B CA 1
ATOM 5277 C C . GLN B 1 304 ? -4.47497 74.22149 3.77200 1.000 35.45755 304 GLN B C 1
ATOM 5278 O O . GLN B 1 304 ? -5.09183 74.95992 2.99768 1.000 33.60722 304 GLN B O 1
ATOM 5284 N N . THR B 1 305 ? -3.90864 74.65760 4.90143 1.000 32.40085 305 THR B N 1
ATOM 5285 C CA . THR B 1 305 ? -3.97046 76.06881 5.27055 1.000 32.92770 305 THR B CA 1
ATOM 5286 C C . THR B 1 305 ? -3.44584 76.95643 4.15008 1.000 36.91006 305 THR B C 1
ATOM 5287 O O . THR B 1 305 ? -4.01304 78.01908 3.86808 1.000 32.71262 305 THR B O 1
ATOM 5291 N N . GLU B 1 306 ? -2.37598 76.52242 3.48444 1.000 32.98501 306 GLU B N 1
ATOM 5292 C CA . GLU B 1 306 ? -1.73455 77.31012 2.44053 1.000 36.74739 306 GLU B CA 1
ATOM 5293 C C . GLU B 1 306 ? -2.46417 77.25944 1.10182 1.000 33.27144 306 GLU B C 1
ATOM 5294 O O . GLU B 1 306 ? -2.06091 77.96972 0.17472 1.000 36.22867 306 GLU B O 1
ATOM 5300 N N . VAL B 1 307 ? -3.51404 76.44873 0.96634 1.000 35.84720 307 VAL B N 1
ATOM 5301 C CA . VAL B 1 307 ? -4.22298 76.32470 -0.30806 1.000 32.09382 307 VAL B CA 1
ATOM 5302 C C . VAL B 1 307 ? -5.65328 76.83165 -0.14911 1.000 31.21651 307 VAL B C 1
ATOM 5303 O O . VAL B 1 307 ? -6.07479 77.76163 -0.84645 1.000 32.17140 307 VAL B O 1
ATOM 5307 N N . GLY B 1 308 ? -6.41318 76.20455 0.74971 1.000 36.07854 308 GLY B N 1
ATOM 5308 C CA . GLY B 1 308 ? -7.72142 76.70806 1.14653 1.000 32.38363 308 GLY B CA 1
ATOM 5309 C C . GLY B 1 308 ? -8.76953 76.75250 0.05740 1.000 37.85631 308 GLY B C 1
ATOM 5310 O O . GLY B 1 308 ? -9.64594 77.62091 0.09066 1.000 36.59561 308 GLY B O 1
ATOM 5311 N N . GLU B 1 309 ? -8.72996 75.82497 -0.89450 1.000 31.41100 309 GLU B N 1
ATOM 5312 C CA . GLU B 1 309 ? -9.63290 75.90491 -2.03478 1.000 32.26564 309 GLU B CA 1
ATOM 5313 C C . GLU B 1 309 ? -10.96000 75.18896 -1.81714 1.000 36.39666 309 GLU B C 1
ATOM 5314 O O . GLU B 1 309 ? -11.93947 75.52058 -2.49600 1.000 36.41934 309 GLU B O 1
ATOM 5320 N N . VAL B 1 310 ? -11.01970 74.21190 -0.90834 1.000 36.43773 310 VAL B N 1
ATOM 5321 C CA . VAL B 1 310 ? -12.26030 73.52716 -0.55894 1.000 37.15325 310 VAL B CA 1
ATOM 5322 C C . VAL B 1 310 ? -12.28288 73.30318 0.94779 1.000 38.93285 310 VAL B C 1
ATOM 5323 O O . VAL B 1 310 ? -11.27821 73.46824 1.64129 1.000 35.60383 310 VAL B O 1
ATOM 5327 N N . GLY B 1 311 ? -13.45547 72.92316 1.44910 1.000 39.26487 311 GLY B N 1
ATOM 5328 C CA . GLY B 1 311 ? -13.59982 72.51543 2.83366 1.000 37.48130 311 GLY B CA 1
ATOM 5329 C C . GLY B 1 311 ? -14.63110 71.41853 2.98805 1.000 38.65590 311 GLY B C 1
ATOM 5330 O O . GLY B 1 311 ? -15.64563 71.41688 2.28268 1.000 43.04862 311 GLY B O 1
ATOM 5331 N N . GLU B 1 312 ? -14.38306 70.46831 3.89344 1.000 37.76682 312 GLU B N 1
ATOM 5332 C CA . GLU B 1 312 ? -15.37683 69.44642 4.17633 1.000 36.29765 312 GLU B CA 1
ATOM 5333 C C . GLU B 1 312 ? -16.61889 70.08983 4.78793 1.000 39.12411 312 GLU B C 1
ATOM 5334 O O . GLU B 1 312 ? -16.54793 71.18660 5.34618 1.000 42.04980 312 GLU B O 1
ATOM 5340 N N . PRO B 1 313 ? -17.78648 69.44093 4.66024 1.000 43.77319 313 PRO B N 1
ATOM 5341 C CA . PRO B 1 313 ? -18.99961 70.01986 5.24826 1.000 47.94176 313 PRO B CA 1
ATOM 5342 C C . PRO B 1 313 ? -18.95406 69.97019 6.77162 1.000 49.47732 313 PRO B C 1
ATOM 5343 O O . PRO B 1 313 ? -19.02643 71.02755 7.39279 1.000 58.96694 313 PRO B O 1
ATOM 5347 N N . ASN B 1 329 ? -10.39239 70.18395 10.25264 1.000 57.81704 329 ASN B N 1
ATOM 5348 C CA . ASN B 1 329 ? -9.64557 68.97305 9.91628 1.000 50.96543 329 ASN B CA 1
ATOM 5349 C C . ASN B 1 329 ? -10.44102 68.09373 8.96799 1.000 50.13154 329 ASN B C 1
ATOM 5350 O O . ASN B 1 329 ? -11.63699 67.87040 9.17689 1.000 54.88507 329 ASN B O 1
ATOM 5355 N N . PRO B 1 330 ? -9.78543 67.59565 7.91068 1.000 47.38895 330 PRO B N 1
ATOM 5356 C CA . PRO B 1 330 ? -10.46623 66.72585 6.92416 1.000 45.60488 330 PRO B CA 1
ATOM 5357 C C . PRO B 1 330 ? -10.66851 65.30136 7.43002 1.000 47.69824 330 PRO B C 1
ATOM 5358 O O . PRO B 1 330 ? -10.03844 64.34876 6.94774 1.000 50.98464 330 PRO B O 1
ATOM 5362 N N . ILE B 1 331 ? -11.55936 65.13874 8.41987 1.000 44.93009 331 ILE B N 1
ATOM 5363 C CA . ILE B 1 331 ? -11.68779 63.85286 9.10679 1.000 44.18688 331 ILE B CA 1
ATOM 5364 C C . ILE B 1 331 ? -12.27590 62.79123 8.18931 1.000 41.62290 331 ILE B C 1
ATOM 5365 O O . ILE B 1 331 ? -11.89527 61.61548 8.26346 1.000 41.00147 331 ILE B O 1
ATOM 5370 N N . SER B 1 332 ? -13.23989 63.16626 7.34645 1.000 36.42258 332 SER B N 1
ATOM 5371 C CA . SER B 1 332 ? -13.79738 62.18974 6.41369 1.000 38.94528 332 SER B CA 1
ATOM 5372 C C . SER B 1 332 ? -12.72462 61.68575 5.46133 1.000 37.52368 332 SER B C 1
ATOM 5373 O O . SER B 1 332 ? -12.67056 60.48987 5.15643 1.000 35.70258 332 SER B O 1
ATOM 5376 N N . CYS B 1 333 ? -11.83194 62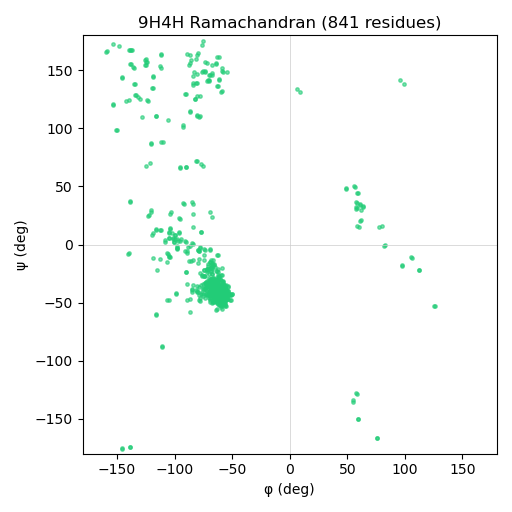.57822 5.02080 1.000 38.91321 333 CYS B N 1
ATOM 5377 C CA . CYS B 1 333 ? -10.73953 62.16564 4.14528 1.000 36.63673 333 CYS B CA 1
ATOM 5378 C C . CYS B 1 333 ? -9.79168 61.24052 4.88519 1.000 36.99657 333 CYS B C 1
ATOM 5379 O O . CYS B 1 333 ? -9.22271 60.31157 4.29710 1.000 35.33486 333 CYS B O 1
ATOM 5382 N N . VAL B 1 334 ? -9.60926 61.49625 6.18023 1.000 33.41314 334 VAL B N 1
ATOM 5383 C CA . VAL B 1 334 ? -8.75017 60.65915 7.00907 1.000 34.53858 334 VAL B CA 1
ATOM 5384 C C . VAL B 1 334 ? -9.28836 59.23652 7.06203 1.000 35.39957 334 VAL B C 1
ATOM 5385 O O . VAL B 1 334 ? -8.54098 58.26222 6.90690 1.000 35.89232 334 VAL B O 1
ATOM 5389 N N . TYR B 1 335 ? -10.59693 59.09629 7.28766 1.000 32.52372 335 TYR B N 1
ATOM 5390 C CA . TYR B 1 335 ? -11.19024 57.76710 7.38796 1.000 34.00056 335 TYR B CA 1
ATOM 5391 C C . TYR B 1 335 ? -11.15891 57.04996 6.04487 1.000 33.51743 335 TYR B C 1
ATOM 5392 O O . TYR B 1 335 ? -10.90308 55.84000 5.98447 1.000 31.01882 335 TYR B O 1
ATOM 5401 N N . ILE B 1 336 ? -11.42039 57.78073 4.95848 1.000 29.38390 336 ILE B N 1
ATOM 5402 C CA . ILE B 1 336 ? -11.39437 57.17470 3.62993 1.000 29.73566 336 ILE B CA 1
ATOM 5403 C C . ILE B 1 336 ? -10.01953 56.58858 3.35191 1.000 28.63522 336 ILE B C 1
ATOM 5404 O O . ILE B 1 336 ? -9.89120 55.43722 2.91359 1.000 26.48429 336 ILE B O 1
ATOM 5409 N N . HIS B 1 337 ? -8.96958 57.36658 3.63407 1.000 30.78338 337 HIS B N 1
ATOM 5410 C CA . HIS B 1 337 ? -7.60669 56.91332 3.37531 1.000 30.66283 337 HIS B CA 1
ATOM 5411 C C . HIS B 1 337 ? -7.30719 55.60868 4.10127 1.000 30.85611 337 HIS B C 1
ATOM 5412 O O . HIS B 1 337 ? -6.80982 54.65131 3.49682 1.000 28.21109 337 HIS B O 1
ATOM 5419 N N . ALA B 1 338 ? -7.60960 55.54822 5.40211 1.000 28.39548 338 ALA B N 1
ATOM 5420 C CA . ALA B 1 338 ? -7.30416 54.34223 6.16608 1.000 26.37696 338 ALA B CA 1
ATOM 5421 C C . ALA B 1 338 ? -8.15587 53.16926 5.69569 1.000 24.23249 338 ALA B C 1
ATOM 5422 O O . ALA B 1 338 ? -7.67333 52.03253 5.62361 1.000 28.24168 338 ALA B O 1
ATOM 5424 N N . CYS B 1 339 ? -9.42442 53.42576 5.37029 1.000 25.96667 339 CYS B N 1
ATOM 5425 C CA . CYS B 1 339 ? -10.29797 52.35816 4.89113 1.000 28.86451 339 CYS B CA 1
ATOM 5426 C C . CYS B 1 339 ? -9.78954 51.78544 3.57185 1.000 28.98828 339 CYS B C 1
ATOM 5427 O O . CYS B 1 339 ? -9.75105 50.56465 3.38527 1.000 30.62200 339 CYS B O 1
ATOM 5430 N N . ALA B 1 340 ? -9.40524 52.65832 2.63688 1.000 32.60158 340 ALA B N 1
ATOM 5431 C CA . ALA B 1 340 ? -8.91248 52.19214 1.34320 1.000 25.97342 340 ALA B CA 1
ATOM 5432 C C . ALA B 1 340 ? -7.62456 51.38965 1.49587 1.000 28.97483 340 ALA B C 1
ATOM 5433 O O . ALA B 1 340 ? -7.43442 50.37219 0.81876 1.000 28.01953 340 ALA B O 1
ATOM 5435 N N . ALA B 1 341 ? -6.72017 51.84238 2.36927 1.000 25.17713 341 ALA B N 1
ATOM 5436 C CA . ALA B 1 341 ? -5.48169 51.10684 2.60621 1.000 28.41678 341 ALA B CA 1
ATOM 5437 C C . ALA B 1 341 ? -5.75680 49.69542 3.11310 1.000 29.13913 341 ALA B C 1
ATOM 5438 O O . ALA B 1 341 ? -5.08140 48.74157 2.71238 1.000 27.83207 341 ALA B O 1
ATOM 5440 N N . ASN B 1 342 ? -6.72992 49.54328 4.01229 1.000 26.15489 342 ASN B N 1
ATOM 5441 C CA . ASN B 1 342 ? -7.05010 48.21844 4.53248 1.000 24.75151 342 ASN B CA 1
ATOM 5442 C C . ASN B 1 342 ? -7.71547 47.34908 3.47006 1.000 27.67475 342 ASN B C 1
ATOM 5443 O O . ASN B 1 342 ? -7.49791 46.13253 3.42856 1.000 27.49702 342 ASN B O 1
ATOM 5448 N N . VAL B 1 343 ? -8.53216 47.95100 2.60514 1.000 26.54707 343 VAL B N 1
ATOM 5449 C CA . VAL B 1 343 ? -9.25288 47.17008 1.60118 1.000 25.22922 343 VAL B CA 1
ATOM 5450 C C . VAL B 1 343 ? -8.29205 46.61166 0.55193 1.000 27.32922 343 VAL B C 1
ATOM 5451 O O . VAL B 1 343 ? -8.43610 45.46406 0.11530 1.000 27.56697 343 VAL B O 1
ATOM 5455 N N . ARG B 1 344 ? -7.29345 47.40038 0.13495 1.000 25.02270 344 ARG B N 1
ATOM 5456 C CA . ARG B 1 344 ? -6.37798 46.93170 -0.90780 1.000 30.31405 344 ARG B CA 1
ATOM 5457 C C . ARG B 1 344 ? -5.56231 45.72425 -0.44905 1.000 30.88601 344 ARG B C 1
ATOM 5458 O O . ARG B 1 344 ? -5.31300 44.80520 -1.23750 1.000 28.24608 344 ARG B O 1
ATOM 5466 N N . GLN B 1 345 ? -5.14337 45.69342 0.82030 1.000 26.71760 345 GLN B N 1
ATOM 5467 C CA . GLN B 1 345 ? -4.41468 44.52138 1.30303 1.000 29.03426 345 GLN B CA 1
ATOM 5468 C C . GLN B 1 345 ? -5.34994 43.33030 1.47445 1.000 28.31314 345 GLN B C 1
ATOM 5469 O O . GLN B 1 345 ? -4.95461 42.17899 1.24663 1.000 30.46106 345 GLN B O 1
ATOM 5475 N N . GLY B 1 346 ? -6.59167 43.58535 1.88715 1.000 25.24616 346 GLY B N 1
ATOM 5476 C CA . GLY B 1 346 ? -7.56969 42.51432 1.94128 1.000 25.30341 346 GLY B CA 1
ATOM 5477 C C . GLY B 1 346 ? -7.81611 41.88603 0.58362 1.000 29.42162 346 GLY B C 1
ATOM 5478 O O . GLY B 1 346 ? -8.05421 40.67904 0.48827 1.000 28.72921 346 GLY B O 1
ATOM 5479 N N . ALA B 1 347 ? -7.77136 42.69280 -0.48279 1.000 26.86156 347 ALA B N 1
ATOM 5480 C CA . ALA B 1 347 ? -7.91102 42.14411 -1.82753 1.000 27.10624 347 ALA B CA 1
ATOM 5481 C C . ALA B 1 347 ? -6.79306 41.15636 -2.13954 1.000 24.53740 347 ALA B C 1
ATOM 5482 O O . ALA B 1 347 ? -7.04169 40.07971 -2.69344 1.000 26.74085 347 ALA B O 1
ATOM 5484 N N . ALA B 1 348 ? -5.55485 41.49069 -1.77049 1.000 25.78358 348 ALA B N 1
ATOM 5485 C CA . ALA B 1 348 ? -4.46414 40.53747 -1.94955 1.000 28.14716 348 ALA B CA 1
ATOM 5486 C C . ALA B 1 348 ? -4.71350 39.25042 -1.17159 1.000 27.05714 348 ALA B C 1
ATOM 5487 O O . ALA B 1 348 ? -4.36949 38.16097 -1.64448 1.000 26.58038 348 ALA B O 1
ATOM 5489 N N . ALA B 1 349 ? -5.31432 39.34851 0.01813 1.000 27.18863 349 ALA B N 1
ATOM 5490 C CA . ALA B 1 349 ? -5.58635 38.14316 0.79651 1.000 26.70004 349 ALA B CA 1
ATOM 5491 C C . ALA B 1 349 ? -6.63850 37.27187 0.11822 1.000 23.21113 349 ALA B C 1
ATOM 5492 O O . ALA B 1 349 ? -6.54608 36.03777 0.15056 1.000 27.52928 349 ALA B O 1
ATOM 5494 N N . LEU B 1 350 ? -7.64511 37.89342 -0.50336 1.000 23.42605 350 LEU B N 1
ATOM 5495 C CA . LEU B 1 350 ? -8.66676 37.11939 -1.20310 1.000 26.86759 350 LEU B CA 1
ATOM 5496 C C . LEU B 1 350 ? -8.09415 36.45377 -2.45080 1.000 28.63081 350 LEU B C 1
ATOM 5497 O O . LEU B 1 350 ? -8.48153 35.32988 -2.79428 1.000 27.45068 350 LEU B O 1
ATOM 5502 N N . LEU B 1 351 ? -7.17099 37.13398 -3.13756 1.000 24.94158 351 LEU B N 1
ATOM 5503 C CA . LEU B 1 351 ? -6.43913 36.51458 -4.24002 1.000 24.79441 351 LEU B CA 1
ATOM 5504 C C . LEU B 1 351 ? -5.62965 35.31862 -3.74852 1.000 26.93089 351 LEU B C 1
ATOM 5505 O O . LEU B 1 351 ? -5.60998 34.25887 -4.38692 1.000 28.62521 351 LEU B O 1
ATOM 5510 N N . ASP B 1 352 ? -4.93155 35.49149 -2.62174 1.000 26.85945 352 ASP B N 1
ATOM 5511 C CA . ASP B 1 352 ? -4.24788 34.39458 -1.93947 1.000 29.22035 352 ASP B CA 1
ATOM 5512 C C . ASP B 1 352 ? -5.17930 33.20828 -1.70104 1.000 27.94728 352 ASP B C 1
ATOM 5513 O O . ASP B 1 352 ? -4.79789 32.04673 -1.91144 1.000 24.49513 352 ASP B O 1
ATOM 5518 N N . ALA B 1 353 ? -6.40568 33.48531 -1.26029 1.000 27.13894 353 ALA B N 1
ATOM 5519 C CA . ALA B 1 353 ? -7.35241 32.43165 -0.91339 1.000 27.05451 353 ALA B CA 1
ATOM 5520 C C . ALA B 1 353 ? -7.77629 31.59716 -2.11543 1.000 28.25264 353 ALA B C 1
ATOM 5521 O O . ALA B 1 353 ? -8.31726 30.50312 -1.93422 1.000 25.71141 353 ALA B O 1
ATOM 5523 N N . MET B 1 354 ? -7.55698 32.08071 -3.33775 1.000 27.87629 354 MET B N 1
ATOM 5524 C CA . MET B 1 354 ? -7.90492 31.28024 -4.50786 1.000 26.96850 354 MET B CA 1
ATOM 5525 C C . MET B 1 354 ? -7.10124 29.98837 -4.60744 1.000 27.04143 354 MET B C 1
ATOM 5526 O O . MET B 1 354 ? -7.43561 29.13279 -5.43440 1.000 29.63040 354 MET B O 1
ATOM 5531 N N . GLN B 1 355 ? -6.08354 29.80738 -3.76944 1.000 27.59580 355 GLN B N 1
ATOM 5532 C CA . GLN B 1 355 ? -5.24058 28.61522 -3.80500 1.000 32.83008 355 GLN B CA 1
ATOM 5533 C C . GLN B 1 355 ? -5.84584 27.45246 -3.03169 1.000 28.32398 355 GLN B C 1
ATOM 5534 O O . GLN B 1 355 ? -5.11947 26.63009 -2.47037 1.000 43.75153 355 GLN B O 1
ATOM 5540 N N . SER B 1 356 ? -7.16638 27.31643 -3.04089 1.000 33.30854 356 SER B N 1
ATOM 5541 C CA . SER B 1 356 ? -7.82208 26.33545 -2.19211 1.000 29.57269 356 SER B CA 1
ATOM 5542 C C . SER B 1 356 ? -7.67428 24.95983 -2.83003 1.000 30.83012 356 SER B C 1
ATOM 5543 O O . SER B 1 356 ? -7.97198 24.77951 -4.01407 1.000 27.67572 356 SER B O 1
ATOM 5546 N N . ASP B 1 357 ? -7.18073 24.00432 -2.05041 1.000 29.07335 357 ASP B N 1
ATOM 5547 C CA . ASP B 1 357 ? -6.79469 22.70130 -2.56961 1.000 29.27741 357 ASP B CA 1
ATOM 5548 C C . ASP B 1 357 ? -7.99874 21.77936 -2.74245 1.000 30.18746 357 ASP B C 1
ATOM 5549 O O . ASP B 1 357 ? -8.90398 21.74766 -1.90497 1.000 32.21342 357 ASP B O 1
ATOM 5554 N N . HIS B 1 358 ? -8.00181 21.03825 -3.84912 1.000 28.10769 358 HIS B N 1
ATOM 5555 C CA . HIS B 1 358 ? -8.89344 19.89058 -4.09261 1.000 29.16719 358 HIS B CA 1
ATOM 5556 C C . HIS B 1 358 ? -10.35425 20.33262 -4.00868 1.000 31.30892 358 HIS B C 1
ATOM 5557 O O . HIS B 1 358 ? -10.73215 21.31748 -4.66582 1.000 26.24653 358 HIS B O 1
ATOM 5564 N N . GLU B 1 359 ? -11.20068 19.65232 -3.23025 1.000 26.96067 359 GLU B N 1
ATOM 5565 C CA . GLU B 1 359 ? -12.63727 19.88749 -3.22991 1.000 27.19846 359 GLU B CA 1
ATOM 5566 C C . GLU B 1 359 ? -13.12567 20.67690 -2.01980 1.000 25.00866 359 GLU B C 1
ATOM 5567 O O . GLU B 1 359 ? -14.28880 21.09763 -2.00771 1.000 30.25158 359 GLU B O 1
ATOM 5573 N N . ARG B 1 360 ? -12.27969 20.87795 -1.00825 1.000 26.68501 360 ARG B N 1
ATOM 5574 C CA . ARG B 1 360 ? -12.55965 21.80387 0.08862 1.000 29.48780 360 ARG B CA 1
ATOM 5575 C C . ARG B 1 360 ? -11.21621 22.26897 0.62441 1.000 27.36583 360 ARG B C 1
ATOM 5576 O O . ARG B 1 360 ? -10.40237 21.44440 1.05607 1.000 31.07366 360 ARG B O 1
ATOM 5584 N N . GLY B 1 361 ? -10.97918 23.57728 0.56978 1.000 27.32073 361 GLY B N 1
ATOM 5585 C CA . GLY B 1 361 ? -9.65782 24.10231 0.86812 1.000 31.23927 361 GLY B CA 1
ATOM 5586 C C . GLY B 1 361 ? -9.30212 23.98284 2.34036 1.000 34.56625 361 GLY B C 1
ATOM 5587 O O . GLY B 1 361 ? -10.13469 24.19330 3.22379 1.000 35.17615 361 GLY B O 1
ATOM 5588 N N . THR B 1 362 ? -8.03396 23.66104 2.59735 1.000 31.80406 362 THR B N 1
ATOM 5589 C CA . THR B 1 362 ? -7.51468 23.47723 3.95495 1.000 34.88943 362 THR B CA 1
ATOM 5590 C C . THR B 1 362 ? -6.87199 24.76908 4.46002 1.000 30.65984 362 THR B C 1
ATOM 5591 O O . THR B 1 362 ? -5.65677 24.84630 4.67920 1.000 35.65425 362 THR B O 1
ATOM 5595 N N . GLY B 1 363 ? -7.69587 25.80158 4.64694 1.000 33.21333 363 GLY B N 1
ATOM 5596 C CA . GLY B 1 363 ? -7.19457 27.08080 5.10096 1.000 30.71944 363 GLY B CA 1
ATOM 5597 C C . GLY B 1 363 ? -7.56760 28.26864 4.22437 1.000 34.33511 363 GLY B C 1
ATOM 5598 O O . GLY B 1 363 ? -8.05257 29.29307 4.71946 1.000 28.80259 363 GLY B O 1
ATOM 5599 N N . PRO B 1 364 ? -7.29223 28.18386 2.91111 1.000 31.46282 364 PRO B N 1
ATOM 5600 C CA . PRO B 1 364 ? -7.61192 29.32466 2.02690 1.000 31.61239 364 PRO B CA 1
ATOM 5601 C C . PRO B 1 364 ? -9.05850 29.76319 2.09398 1.000 29.80673 364 PRO B C 1
ATOM 5602 O O . PRO B 1 364 ? -9.34431 30.96807 2.13997 1.000 30.36014 364 PRO B O 1
ATOM 5606 N N . TRP B 1 365 ? -9.98009 28.80051 2.05775 1.000 33.58522 365 TRP B N 1
ATOM 5607 C CA . TRP B 1 365 ? -11.40354 29.09128 2.17931 1.000 32.62835 365 TRP B CA 1
ATOM 5608 C C . TRP B 1 365 ? -11.68784 29.97789 3.38568 1.000 33.27920 365 TRP B C 1
ATOM 5609 O O . TRP B 1 365 ? -12.46806 30.93291 3.30140 1.000 36.61916 365 TRP B O 1
ATOM 5620 N N . GLU B 1 366 ? -11.03847 29.69139 4.51195 1.000 34.32176 366 GLU B N 1
ATOM 5621 C CA . GLU B 1 366 ? -11.32759 30.40112 5.75264 1.000 31.54336 366 GLU B CA 1
ATOM 5622 C C . GLU B 1 366 ? -10.84211 31.85156 5.73956 1.000 32.18483 366 GLU B C 1
ATOM 5623 O O . GLU B 1 366 ? -11.33415 32.65643 6.53804 1.000 29.46216 366 GLU B O 1
ATOM 5629 N N . ILE B 1 367 ? -9.88032 32.20092 4.87326 1.000 29.08888 367 ILE B N 1
ATOM 5630 C CA . ILE B 1 367 ? -9.49235 33.60396 4.69602 1.000 27.49962 367 ILE B CA 1
ATOM 5631 C C . ILE B 1 367 ? -10.70399 34.45267 4.34302 1.000 30.26516 367 ILE B C 1
ATOM 5632 O O . ILE B 1 367 ? -10.86708 35.57847 4.83462 1.000 28.86537 367 ILE B O 1
ATOM 5637 N N . ILE B 1 368 ? -11.57020 33.92308 3.47712 1.000 30.38381 368 ILE B N 1
ATOM 5638 C CA . ILE B 1 368 ? -12.73798 34.66226 3.01123 1.000 30.75331 368 ILE B CA 1
ATOM 5639 C C . ILE B 1 368 ? -13.70969 34.94322 4.15125 1.000 30.77006 368 ILE B C 1
ATOM 5640 O O . ILE B 1 368 ? -14.36550 35.99320 4.16674 1.000 30.33913 368 ILE B O 1
ATOM 5645 N N . TRP B 1 369 ? -13.82126 34.02667 5.11800 1.000 29.57091 369 TRP B N 1
ATOM 5646 C CA . TRP B 1 369 ? -14.71964 34.25616 6.24591 1.000 35.09852 369 TRP B CA 1
ATOM 5647 C C . TRP B 1 369 ? -14.37044 35.54399 6.97953 1.000 32.96519 369 TRP B C 1
ATOM 5648 O O . TRP B 1 369 ? -15.26594 36.23719 7.47084 1.000 37.41082 369 TRP B O 1
ATOM 5659 N N . VAL B 1 370 ? -13.08258 35.86937 7.07173 1.000 34.59094 370 VAL B N 1
ATOM 5660 C CA . VAL B 1 370 ? -12.62202 37.02912 7.83258 1.000 31.07800 370 VAL B CA 1
ATOM 5661 C C . VAL B 1 370 ? -12.58659 38.28754 6.97457 1.000 31.07869 370 VAL B C 1
ATOM 5662 O O . VAL B 1 370 ? -13.10017 39.33464 7.37668 1.000 32.99143 370 VAL B O 1
ATOM 5666 N N . GLN B 1 371 ? -12.01546 38.20418 5.76603 1.000 31.09518 371 GLN B N 1
ATOM 5667 C CA . GLN B 1 371 ? -11.69641 39.41494 5.00736 1.000 34.54506 371 GLN B CA 1
ATOM 5668 C C . GLN B 1 371 ? -12.92974 40.06214 4.38889 1.000 34.24911 371 GLN B C 1
ATOM 5669 O O . GLN B 1 371 ? -13.05790 41.29229 4.40469 1.000 31.70052 371 GLN B O 1
ATOM 5675 N N . LEU B 1 372 ? -13.83215 39.26352 3.82456 1.000 32.35170 372 LEU B N 1
ATOM 5676 C CA . LEU B 1 372 ? -14.96050 39.83347 3.09005 1.000 32.30317 372 LEU B CA 1
ATOM 5677 C C . LEU B 1 372 ? -15.83955 40.73008 3.95615 1.000 33.30950 372 LEU B C 1
ATOM 5678 O O . LEU B 1 372 ? -16.15345 41.85089 3.51893 1.000 34.43236 372 LEU B O 1
ATOM 5683 N N . PRO B 1 373 ? -16.27949 40.32545 5.15580 1.000 34.30999 373 PRO B N 1
ATOM 5684 C CA . PRO B 1 373 ? -17.06096 41.26635 5.97844 1.000 33.51376 373 PRO B CA 1
ATOM 5685 C C . PRO B 1 373 ? -16.28609 42.51483 6.36308 1.000 34.98647 373 PRO B C 1
ATOM 5686 O O . PRO B 1 373 ? -16.86393 43.60815 6.40032 1.000 36.29534 373 PRO B O 1
ATOM 5690 N N . LEU B 1 374 ? -14.99088 42.38448 6.66259 1.000 28.95849 374 LEU B N 1
ATOM 5691 C CA . LEU B 1 374 ? -14.18752 43.56079 6.98611 1.000 29.22015 374 LEU B CA 1
ATOM 5692 C C . LEU B 1 374 ? -14.12958 44.51660 5.80240 1.000 29.76985 374 LEU B C 1
ATOM 5693 O O . LEU B 1 374 ? -14.40140 45.71419 5.93875 1.000 28.44771 374 LEU B O 1
ATOM 5698 N N . MET B 1 375 ? -13.77876 43.99295 4.62498 1.000 28.23583 375 MET B N 1
ATOM 5699 C CA . MET B 1 375 ? -13.65379 44.82040 3.42703 1.000 28.22994 375 MET B CA 1
ATOM 5700 C C . MET B 1 375 ? -14.96946 45.51425 3.08673 1.000 28.51961 375 MET B C 1
ATOM 5701 O O . MET B 1 375 ? -14.97879 46.68844 2.69096 1.000 27.65818 375 MET B O 1
ATOM 5706 N N . MET B 1 376 ? -16.08915 44.79263 3.20731 1.000 30.57412 376 MET B N 1
ATOM 5707 C CA . MET B 1 376 ? -17.40066 45.39608 2.98455 1.000 30.98182 376 MET B CA 1
ATOM 5708 C C . MET B 1 376 ? -17.65398 46.52978 3.97339 1.000 30.64995 376 MET B C 1
ATOM 5709 O O . MET B 1 376 ? -18.13582 47.60365 3.59544 1.000 30.98710 376 MET B O 1
ATOM 5714 N N . ASN B 1 377 ? -17.32388 46.31233 5.24596 1.000 32.01465 377 ASN B N 1
ATOM 5715 C CA . ASN B 1 377 ? -17.55503 47.33936 6.25730 1.000 31.37650 377 ASN B CA 1
ATOM 5716 C C . ASN B 1 377 ? -16.66619 48.55393 6.01213 1.000 31.31467 377 ASN B C 1
ATOM 5717 O O . ASN B 1 377 ? -17.14033 49.69727 6.01883 1.000 30.30975 377 ASN B O 1
ATOM 5722 N N . TRP B 1 378 ? -15.36525 48.32344 5.80990 1.000 30.35915 378 TRP B N 1
ATOM 5723 C CA . TRP B 1 378 ? -14.45392 49.41564 5.48057 1.000 27.85606 378 TRP B CA 1
ATOM 5724 C C . TRP B 1 378 ? -14.92380 50.19654 4.26078 1.000 29.90316 378 TRP B C 1
ATOM 5725 O O . TRP B 1 378 ? -14.81967 51.42668 4.22517 1.000 29.18233 378 TRP B O 1
ATOM 5736 N N . THR B 1 379 ? -15.41281 49.49659 3.23355 1.000 27.00337 379 THR B N 1
ATOM 5737 C CA . THR B 1 379 ? -15.82663 50.18536 2.01390 1.000 29.78508 379 THR B CA 1
ATOM 5738 C C . THR B 1 379 ? -17.08405 51.01497 2.25121 1.000 29.41521 379 THR B C 1
ATOM 5739 O O . THR B 1 379 ? -17.21003 52.12615 1.72454 1.000 28.68574 379 THR B O 1
ATOM 5743 N N . SER B 1 380 ? -18.02935 50.49275 3.03545 1.000 28.56362 380 SER B N 1
ATOM 5744 C CA . SER B 1 380 ? -19.23919 51.25845 3.31649 1.000 30.99216 380 SER B CA 1
ATOM 5745 C C . SER B 1 380 ? -18.91776 52.51778 4.11178 1.000 27.50718 380 SER B C 1
ATOM 5746 O O . SER B 1 380 ? -19.54192 53.56381 3.90365 1.000 30.26109 380 SER B O 1
ATOM 5749 N N . ALA B 1 381 ? -17.93841 52.44347 5.02286 1.000 28.86973 381 ALA B N 1
ATOM 5750 C CA . ALA B 1 381 ? -17.54124 53.63720 5.76890 1.000 32.06519 381 ALA B CA 1
ATOM 5751 C C . ALA B 1 381 ? -16.85447 54.65839 4.86604 1.000 33.33199 381 ALA B C 1
ATOM 5752 O O . ALA B 1 381 ? -17.10171 55.86444 4.98525 1.000 32.32981 381 ALA B O 1
ATOM 5754 N N . ALA B 1 382 ? -15.98268 54.19838 3.96231 1.000 29.94485 382 ALA B N 1
ATOM 5755 C CA . ALA B 1 382 ? -15.38507 55.10667 2.98763 1.000 27.94414 382 ALA B CA 1
ATOM 5756 C C . ALA B 1 382 ? -16.44824 55.72531 2.08697 1.000 28.88117 382 ALA B C 1
ATOM 5757 O O . ALA B 1 382 ? -16.41454 56.93097 1.81639 1.000 29.08703 382 ALA B O 1
ATOM 5759 N N . LEU B 1 383 ? -17.39867 54.91350 1.60791 1.000 29.84479 383 LEU B N 1
ATOM 5760 C CA . LEU B 1 383 ? -18.46585 55.43734 0.75629 1.000 28.90344 383 LEU B CA 1
ATOM 5761 C C . LEU B 1 383 ? -19.33979 56.42916 1.50953 1.000 33.18526 383 LEU B C 1
ATOM 5762 O O . LEU B 1 383 ? -19.75834 57.45238 0.95256 1.000 30.22286 383 LEU B O 1
ATOM 5767 N N . ASN B 1 384 ? -19.64720 56.12385 2.77019 1.000 31.74946 384 ASN B N 1
ATOM 5768 C CA . ASN B 1 384 ? -20.46026 57.01719 3.58724 1.000 34.79258 384 ASN B CA 1
ATOM 5769 C C . ASN B 1 384 ? -19.79961 58.38593 3.70933 1.000 34.66139 384 ASN B C 1
ATOM 5770 O O . ASN B 1 384 ? -20.44948 59.42250 3.53549 1.000 30.13712 384 ASN B O 1
ATOM 5775 N N . ASN B 1 385 ? -18.49452 58.40311 3.98690 1.000 28.74724 385 ASN B N 1
ATOM 5776 C CA . ASN B 1 385 ? -17.77639 59.66257 4.15203 1.000 29.44553 385 ASN B CA 1
ATOM 5777 C C . ASN B 1 385 ? -17.66660 60.43594 2.83973 1.000 36.12179 385 ASN B C 1
ATOM 5778 O O . ASN B 1 385 ? -17.79601 61.66618 2.82758 1.000 35.54785 385 ASN B O 1
ATOM 5783 N N . ALA B 1 386 ? -17.39835 59.74397 1.72872 1.000 31.68457 386 ALA B N 1
ATOM 5784 C CA . ALA B 1 386 ? -17.29426 60.43776 0.44648 1.000 32.70114 386 ALA B CA 1
ATOM 5785 C C . ALA B 1 386 ? -18.63934 61.00758 0.01658 1.000 34.07878 386 ALA B C 1
ATOM 5786 O O . ALA B 1 386 ? -18.70378 62.10471 -0.55008 1.000 31.22618 386 ALA B O 1
ATOM 5788 N N . ASP B 1 387 ? -19.71766 60.25616 0.24681 1.000 30.20125 387 ASP B N 1
ATOM 5789 C CA . ASP B 1 387 ? -21.06093 60.74493 -0.05339 1.000 34.54094 387 ASP B CA 1
ATOM 5790 C C . ASP B 1 387 ? -21.36950 62.01534 0.73161 1.000 39.12280 387 ASP B C 1
ATOM 5791 O O . ASP B 1 387 ? -21.85242 63.00559 0.17075 1.000 34.29544 387 ASP B O 1
ATOM 5796 N N . PHE B 1 388 ? -21.08957 61.99766 2.03842 1.000 37.64122 388 PHE B N 1
ATOM 5797 C CA . PHE B 1 388 ? -21.33420 63.15274 2.89704 1.000 35.84464 388 PHE B CA 1
ATOM 5798 C C . PHE B 1 388 ? -20.52410 64.36630 2.44985 1.000 37.21513 388 PHE B C 1
ATOM 5799 O O . PHE B 1 388 ? -21.05730 65.47615 2.34907 1.000 36.20468 388 PHE B O 1
ATOM 5807 N N . VAL B 1 389 ? -19.23190 64.17416 2.16990 1.000 37.27315 389 VAL B N 1
ATOM 5808 C CA . VAL B 1 389 ? -18.37066 65.30179 1.80782 1.000 36.75685 389 VAL B CA 1
ATOM 5809 C C . VAL B 1 389 ? -18.83077 65.94217 0.50357 1.000 34.46462 389 VAL B C 1
ATOM 5810 O O . VAL B 1 389 ? -18.98303 67.16549 0.41567 1.000 37.76850 389 VAL B O 1
ATOM 5814 N N . LEU B 1 390 ? -19.06505 65.12787 -0.52778 1.000 32.58705 390 LEU B N 1
ATOM 5815 C CA . LEU B 1 390 ? -19.42283 65.68527 -1.83189 1.000 34.99432 390 LEU B CA 1
ATOM 5816 C C . LEU B 1 390 ? -20.77609 66.38431 -1.79892 1.000 36.06500 390 LEU B C 1
ATOM 5817 O O . LEU B 1 390 ? -21.00529 67.33428 -2.55500 1.000 37.77790 390 LEU B O 1
ATOM 5822 N N . ARG B 1 391 ? -21.67714 65.93382 -0.93310 1.000 36.22258 391 ARG B N 1
ATOM 5823 C CA . ARG B 1 391 ? -23.01974 66.48938 -0.87008 1.000 40.69252 391 ARG B CA 1
ATOM 5824 C C . ARG B 1 391 ? -23.06246 67.82264 -0.13019 1.000 38.20299 391 ARG B C 1
ATOM 5825 O O . ARG B 1 391 ? -23.96204 68.63117 -0.38504 1.000 42.45034 391 ARG B O 1
ATOM 5833 N N . GLY B 1 392 ? -22.10500 68.08043 0.75682 1.000 36.38758 392 GLY B N 1
ATOM 5834 C CA . GLY B 1 392 ? -22.01636 69.37048 1.41483 1.000 37.93666 392 GLY B CA 1
ATOM 5835 C C . GLY B 1 392 ? -20.68635 70.07482 1.21908 1.000 41.52682 392 GLY B C 1
ATOM 5836 O O . GLY B 1 392 ? -20.30098 70.91673 2.03764 1.000 41.41705 392 GLY B O 1
ATOM 5837 N N . LEU B 1 393 ? -19.98411 69.74932 0.13327 1.000 32.77113 393 LEU B N 1
ATOM 5838 C CA . LEU B 1 393 ? -18.64992 70.29193 -0.10607 1.000 35.77749 393 LEU B CA 1
ATOM 5839 C C . LEU B 1 393 ? -18.66740 71.81614 -0.17667 1.000 37.41147 393 LEU B C 1
ATOM 5840 O O . LEU B 1 393 ? -19.49881 72.41160 -0.87010 1.000 38.85882 393 LEU B O 1
ATOM 5845 N N . GLN B 1 394 ? -17.73943 72.44411 0.54321 1.000 37.43022 394 GLN B N 1
ATOM 5846 C CA . GLN B 1 394 ? -17.51869 73.88274 0.45509 1.000 39.65621 394 GLN B CA 1
ATOM 5847 C C . GLN B 1 394 ? -16.46337 74.17091 -0.60383 1.000 36.64453 394 GLN B C 1
ATOM 5848 O O . GLN B 1 394 ? -15.38526 73.57150 -0.58551 1.000 39.93116 394 GLN B O 1
ATOM 5854 N N . VAL B 1 395 ? -16.76918 75.09015 -1.51693 1.000 39.52142 395 VAL B N 1
ATOM 5855 C CA . VAL B 1 395 ? -15.85295 75.49672 -2.57684 1.000 36.81565 395 VAL B CA 1
ATOM 5856 C C . VAL B 1 395 ? -15.57897 76.98842 -2.42711 1.000 41.65146 395 VAL B C 1
ATOM 5857 O O . VAL B 1 395 ? -16.50895 77.77536 -2.21858 1.000 40.04000 395 VAL B O 1
ATOM 5861 N N . PHE B 1 396 ? -14.30519 77.37777 -2.52965 1.000 39.60236 396 PHE B N 1
ATOM 5862 C CA . PHE B 1 396 ? -13.88164 78.76673 -2.33054 1.000 42.83817 396 PHE B CA 1
ATOM 5863 C C . PHE B 1 396 ? -13.19942 79.31251 -3.57924 1.000 38.95900 396 PHE B C 1
ATOM 5864 O O . PHE B 1 396 ? -11.96340 79.26148 -3.70064 1.000 36.57433 396 PHE B O 1
ATOM 5872 N N . PRO B 1 397 ? -13.96656 79.86294 -4.52548 1.000 43.20334 397 PRO B N 1
ATOM 5873 C CA . PRO B 1 397 ? -13.35553 80.38494 -5.76131 1.000 39.13342 397 PRO B CA 1
ATOM 5874 C C . PRO B 1 397 ? -12.35002 81.49928 -5.53343 1.000 40.46378 397 PRO B C 1
ATOM 5875 O O . PRO B 1 397 ? -11.41080 81.63204 -6.32932 1.000 39.96987 397 PRO B O 1
ATOM 5879 N N . ASP B 1 398 ? -12.51327 82.30390 -4.47554 1.000 41.64061 398 ASP B N 1
ATOM 5880 C CA . ASP B 1 398 ? -11.58516 83.40650 -4.23081 1.000 41.35494 398 ASP B CA 1
ATOM 5881 C C . ASP B 1 398 ? -10.19514 82.89750 -3.86340 1.000 42.18906 398 ASP B C 1
ATOM 5882 O O . ASP B 1 398 ? -9.18625 83.47952 -4.27948 1.000 41.67349 398 ASP B O 1
ATOM 5887 N N . ALA B 1 399 ? -10.11909 81.82893 -3.06539 1.000 39.69113 399 ALA B N 1
ATOM 5888 C CA . ALA B 1 399 ? -8.82717 81.20463 -2.79286 1.000 40.45609 399 ALA B CA 1
ATOM 5889 C C . ALA B 1 399 ? -8.23601 80.59158 -4.05727 1.000 37.81661 399 ALA B C 1
ATOM 5890 O O . ALA B 1 399 ? -7.02927 80.70458 -4.30857 1.000 38.53689 399 ALA B O 1
ATOM 5892 N N . MET B 1 400 ? -9.07420 79.93014 -4.86088 1.000 35.10109 400 MET B N 1
ATOM 5893 C CA . MET B 1 400 ? -8.62206 79.39845 -6.14273 1.000 36.56547 400 MET B CA 1
ATOM 5894 C C . MET B 1 400 ? -8.02283 80.49360 -7.01447 1.000 39.08043 400 MET B C 1
ATOM 5895 O O . MET B 1 400 ? -6.95730 80.30606 -7.61396 1.000 35.49178 400 MET B O 1
ATOM 5900 N N . GLN B 1 401 ? -8.69227 81.64808 -7.09030 1.000 39.73835 401 GLN B N 1
ATOM 5901 C CA . GLN B 1 401 ? -8.17595 82.76036 -7.88322 1.000 42.30972 401 GLN B CA 1
ATOM 5902 C C . GLN B 1 401 ? -6.87031 83.28263 -7.29909 1.000 40.13176 401 GLN B C 1
ATOM 5903 O O . GLN B 1 401 ? -5.93253 83.60415 -8.03936 1.000 36.04114 401 GLN B O 1
ATOM 5909 N N . HIS B 1 402 ? -6.78811 83.36041 -5.96850 1.000 35.77157 402 HIS B N 1
ATOM 5910 C CA . HIS B 1 402 ? -5.56330 83.81527 -5.31553 1.000 37.31362 402 HIS B CA 1
ATOM 5911 C C . HIS B 1 402 ? -4.37869 82.91717 -5.65807 1.000 40.54107 402 HIS B C 1
ATOM 5912 O O . HIS B 1 402 ? -3.27691 83.40067 -5.93939 1.000 38.13145 402 HIS B O 1
ATOM 5919 N N . ASN B 1 403 ? -4.58055 81.59981 -5.62464 1.000 38.88884 403 ASN B N 1
ATOM 5920 C CA . ASN B 1 403 ? -3.49249 80.68905 -5.96576 1.000 35.37760 403 ASN B CA 1
ATOM 5921 C C . ASN B 1 403 ? -3.14292 80.75991 -7.44764 1.000 35.80658 403 ASN B C 1
ATOM 5922 O O . ASN B 1 403 ? -1.98196 80.56173 -7.82094 1.000 35.14545 403 ASN B O 1
ATOM 5927 N N . LEU B 1 404 ? -4.12480 81.03652 -8.30638 1.000 35.34023 404 LEU B N 1
ATOM 5928 C CA . LEU B 1 404 ? -3.82070 81.22208 -9.72029 1.000 39.46659 404 LEU B CA 1
ATOM 5929 C C . LEU B 1 404 ? -2.89766 82.41353 -9.94808 1.000 39.57203 404 LEU B C 1
ATOM 5930 O O . LEU B 1 404 ? -2.12016 82.41933 -10.90928 1.000 40.56939 404 LEU B O 1
ATOM 5935 N N . ASP B 1 405 ? -2.96457 83.42346 -9.08219 1.000 40.51550 405 ASP B N 1
ATOM 5936 C CA . ASP B 1 405 ? -2.19484 84.65001 -9.24352 1.000 39.61565 405 ASP B CA 1
ATOM 5937 C C . ASP B 1 405 ? -0.81189 84.59618 -8.60414 1.000 48.03519 405 ASP B C 1
ATOM 5938 O O . ASP B 1 405 ? -0.05660 85.56548 -8.73506 1.000 42.22739 405 ASP B O 1
ATOM 5943 N N . LEU B 1 406 ? -0.44986 83.48937 -7.94416 1.000 40.02801 406 LEU B N 1
ATOM 5944 C CA . LEU B 1 406 ? 0.82233 83.43613 -7.22392 1.000 39.43523 406 LEU B CA 1
ATOM 5945 C C . LEU B 1 406 ? 2.01399 83.61878 -8.15461 1.000 40.79100 406 LEU B C 1
ATOM 5946 O O . LEU B 1 406 ? 2.95326 84.35444 -7.83121 1.000 44.47190 406 LEU B O 1
ATOM 5951 N N . SER B 1 407 ? 2.00972 82.94078 -9.29987 1.000 35.48720 407 SER B N 1
ATOM 5952 C CA . SER B 1 407 ? 3.14096 82.98192 -10.22048 1.000 38.38761 407 SER B CA 1
ATOM 5953 C C . SER B 1 407 ? 3.19620 84.25688 -11.05592 1.000 43.15519 407 SER B C 1
ATOM 5954 O O . SER B 1 407 ? 4.12530 84.40620 -11.85722 1.000 39.55600 407 SER B O 1
ATOM 5957 N N . LYS B 1 408 ? 2.22112 85.15756 -10.90791 1.000 41.17564 408 LYS B N 1
ATOM 5958 C CA . LYS B 1 408 ? 2.24695 86.47942 -11.53943 1.000 44.82416 408 LYS B CA 1
ATOM 5959 C C . LYS B 1 408 ? 2.27795 86.38644 -13.06293 1.000 46.76674 408 LYS B C 1
ATOM 5960 O O . LYS B 1 408 ? 2.92089 87.19902 -13.73100 1.000 44.64832 408 LYS B O 1
ATOM 5966 N N . GLY B 1 409 ? 1.60228 85.38877 -13.62901 1.000 45.52489 409 GLY B N 1
ATOM 5967 C CA . GLY B 1 409 ? 1.52065 85.21711 -15.06365 1.000 36.96117 409 GLY B CA 1
ATOM 5968 C C . GLY B 1 409 ? 2.23895 83.99669 -15.59477 1.000 40.79179 409 GLY B C 1
ATOM 5969 O O . GLY B 1 409 ? 1.91318 83.53940 -16.69854 1.000 40.94950 409 GLY B O 1
ATOM 5970 N N . LEU B 1 410 ? 3.21772 83.46342 -14.85612 1.000 38.50437 410 LEU B N 1
ATOM 5971 C CA . LEU B 1 410 ? 3.99120 82.33571 -15.36940 1.000 41.25352 410 LEU B CA 1
ATOM 5972 C C . LEU B 1 410 ? 3.10058 81.14905 -15.70850 1.000 39.64620 410 LEU B C 1
ATOM 5973 O O . LEU B 1 410 ? 3.38287 80.41161 -16.65940 1.000 38.63873 410 LEU B O 1
ATOM 5978 N N . ILE B 1 411 ? 2.00581 80.96495 -14.96833 1.000 37.59440 411 ILE B N 1
ATOM 5979 C CA . ILE B 1 411 ? 1.15924 79.80614 -15.20422 1.000 38.61369 411 ILE B CA 1
ATOM 5980 C C . ILE B 1 411 ? 0.45879 79.87419 -16.55937 1.000 40.44171 411 ILE B C 1
ATOM 5981 O O . ILE B 1 411 ? 0.00858 78.84167 -17.07130 1.000 37.89067 411 ILE B O 1
ATOM 5986 N N . VAL B 1 412 ? 0.37967 81.05018 -17.18380 1.000 39.89733 412 VAL B N 1
ATOM 5987 C CA . VAL B 1 412 ? -0.25605 81.13618 -18.49585 1.000 37.62794 412 VAL B CA 1
ATOM 5988 C C . VAL B 1 412 ? 0.71552 81.66800 -19.54177 1.000 43.99521 412 VAL B C 1
ATOM 5989 O O . VAL B 1 412 ? 0.30197 82.27983 -20.53466 1.000 39.09280 412 VAL B O 1
ATOM 5993 N N . SER B 1 413 ? 2.01239 81.42507 -19.33561 1.000 40.81900 413 SER B N 1
ATOM 5994 C CA . SER B 1 413 ? 3.00108 81.79307 -20.34605 1.000 45.56419 413 SER B CA 1
ATOM 5995 C C . SER B 1 413 ? 2.69686 81.12759 -21.67954 1.000 45.29192 413 SER B C 1
ATOM 5996 O O . SER B 1 413 ? 2.97047 81.69061 -22.74520 1.000 41.67515 413 SER B O 1
ATOM 5999 N N . GLU B 1 414 ? 2.16937 79.90667 -21.63575 1.000 39.52296 414 GLU B N 1
ATOM 6000 C CA . GLU B 1 414 ? 1.81807 79.20043 -22.85913 1.000 45.78439 414 GLU B CA 1
ATOM 6001 C C . GLU B 1 414 ? 0.72486 79.93770 -23.62518 1.000 47.03931 414 GLU B C 1
ATOM 6002 O O . GLU B 1 414 ? 0.70745 79.91759 -24.86097 1.000 43.59742 414 GLU B O 1
ATOM 6008 N N . ALA B 1 415 ? -0.19037 80.60049 -22.91473 1.000 42.20398 415 ALA B N 1
ATOM 6009 C CA . ALA B 1 415 ? -1.17154 81.43371 -23.59945 1.000 44.38098 415 ALA B CA 1
ATOM 6010 C C . ALA B 1 415 ? -0.50904 82.61243 -24.30211 1.000 46.02091 415 ALA B C 1
ATOM 6011 O O . ALA B 1 415 ? -0.94800 83.00650 -25.38840 1.000 43.68719 415 ALA B O 1
ATOM 6013 N N . VAL B 1 416 ? 0.55479 83.17282 -23.71765 1.000 40.41805 416 VAL B N 1
ATOM 6014 C CA . VAL B 1 416 ? 1.25946 84.26850 -24.37749 1.000 43.54985 416 VAL B CA 1
ATOM 6015 C C . VAL B 1 416 ? 1.98082 83.75948 -25.62017 1.000 44.37242 416 VAL B C 1
ATOM 6016 O O . VAL B 1 416 ? 1.97670 84.41506 -26.66910 1.000 43.37319 416 VAL B O 1
ATOM 6020 N N . MET B 1 417 ? 2.61126 82.58424 -25.52171 1.000 40.58975 417 MET B N 1
ATOM 6021 C CA . MET B 1 417 ? 3.29102 81.99698 -26.67252 1.000 41.37925 417 MET B CA 1
ATOM 6022 C C . MET B 1 417 ? 2.33493 81.81303 -27.84333 1.000 42.82751 417 MET B C 1
ATOM 6023 O O . MET B 1 417 ? 2.68784 82.09914 -28.99285 1.000 41.20225 417 MET B O 1
ATOM 6028 N N . MET B 1 418 ? 1.12737 81.31193 -27.57100 1.000 40.87165 418 MET B N 1
ATOM 6029 C CA . MET B 1 418 ? 0.15897 81.06965 -28.63448 1.000 43.22477 418 MET B CA 1
ATOM 6030 C C . MET B 1 418 ? -0.24811 82.36771 -29.31954 1.000 43.27554 418 MET B C 1
ATOM 6031 O O . MET B 1 418 ? -0.21926 82.46656 -30.55093 1.000 46.36573 418 MET B O 1
ATOM 6036 N N . GLY B 1 419 ? -0.63207 83.37621 -28.53307 1.000 37.41156 419 GLY B N 1
ATOM 6037 C CA . GLY B 1 419 ? -1.02982 84.65026 -29.11500 1.000 45.93326 419 GLY B CA 1
ATOM 6038 C C . GLY B 1 419 ? 0.07577 85.32130 -29.90919 1.000 48.18987 419 GLY B C 1
ATOM 6039 O O . GLY B 1 419 ? -0.17217 85.89110 -30.97487 1.000 46.04019 419 GLY B O 1
ATOM 6040 N N . LEU B 1 420 ? 1.31727 85.21866 -29.43231 1.000 46.12374 420 LEU B N 1
ATOM 6041 C CA . LEU B 1 420 ? 2.43903 85.85156 -30.11351 1.000 43.09688 420 LEU B CA 1
ATOM 6042 C C . LEU B 1 420 ? 2.99128 84.99114 -31.23962 1.000 45.17832 420 LEU B C 1
ATOM 6043 O O . LEU B 1 420 ? 3.74673 85.49556 -32.07719 1.000 44.28812 420 LEU B O 1
ATOM 6048 N N . GLY B 1 421 ? 2.60038 83.71919 -31.29437 1.000 39.93528 421 GLY B N 1
ATOM 6049 C CA . GLY B 1 421 ? 3.09794 82.83270 -32.32913 1.000 45.53972 421 GLY B CA 1
ATOM 6050 C C . GLY B 1 421 ? 2.65981 83.26268 -33.71257 1.000 46.43486 421 GLY B C 1
ATOM 6051 O O . GLY B 1 421 ? 3.36274 83.02197 -34.69807 1.000 42.00484 421 GLY B O 1
ATOM 6052 N N . ASN B 1 422 ? 1.48383 83.88396 -33.80865 1.000 43.54029 422 ASN B N 1
ATOM 6053 C CA . ASN B 1 422 ? 0.96502 84.28381 -35.10984 1.000 46.16519 422 ASN B CA 1
ATOM 6054 C C . ASN B 1 422 ? 1.81486 85.37343 -35.75942 1.000 41.29840 422 ASN B C 1
ATOM 6055 O O . ASN B 1 422 ? 1.96522 85.38711 -36.98534 1.000 47.14223 422 ASN B O 1
ATOM 6060 N N . THR B 1 423 ? 2.36237 86.30625 -34.97541 1.000 39.71089 423 THR B N 1
ATOM 6061 C CA . THR B 1 423 ? 3.17988 87.36269 -35.56823 1.000 42.41649 423 THR B CA 1
ATOM 6062 C C . THR B 1 423 ? 4.66043 87.00555 -35.67843 1.000 47.37834 423 THR B C 1
ATOM 6063 O O . THR B 1 423 ? 5.31545 87.43829 -36.63299 1.000 46.70519 423 THR B O 1
ATOM 6067 N N . LEU B 1 424 ? 5.21482 86.23605 -34.73684 1.000 43.22666 424 LEU B N 1
ATOM 6068 C CA . LEU B 1 424 ? 6.65028 85.95764 -34.73183 1.000 46.43738 424 LEU B CA 1
ATOM 6069 C C . LEU B 1 424 ? 7.00825 84.55242 -35.20133 1.000 41.83629 424 LEU B C 1
ATOM 6070 O O . LEU B 1 424 ? 8.19231 84.27764 -35.42942 1.000 44.48735 424 LEU B O 1
ATOM 6075 N N . GLY B 1 425 ? 6.03072 83.66527 -35.35482 1.000 41.94569 425 GLY B N 1
ATOM 6076 C CA . GLY B 1 425 ? 6.30192 82.25673 -35.56775 1.000 40.24141 425 GLY B CA 1
ATOM 6077 C C . GLY B 1 425 ? 6.14671 81.48986 -34.27226 1.000 44.27684 425 GLY B C 1
ATOM 6078 O O . GLY B 1 425 ? 6.56392 81.96059 -33.21125 1.000 43.07880 425 GLY B O 1
ATOM 6079 N N . ARG B 1 426 ? 5.52434 80.31266 -34.35156 1.000 45.86111 426 ARG B N 1
ATOM 6080 C CA . ARG B 1 426 ? 5.18410 79.55275 -33.15062 1.000 45.05217 426 ARG B CA 1
ATOM 6081 C C . ARG B 1 426 ? 6.42263 79.14187 -32.36042 1.000 45.74803 426 ARG B C 1
ATOM 6082 O O . ARG B 1 426 ? 6.48160 79.32984 -31.13982 1.000 51.33026 426 ARG B O 1
ATOM 6090 N N . GLN B 1 427 ? 7.42279 78.57481 -33.03739 1.000 49.68650 427 GLN B N 1
ATOM 6091 C CA . GLN B 1 427 ? 8.61291 78.10581 -32.33231 1.000 55.10456 427 GLN B CA 1
ATOM 6092 C C . GLN B 1 427 ? 9.38116 79.27141 -31.72272 1.000 53.69430 427 GLN B C 1
ATOM 6093 O O . GLN B 1 427 ? 9.81693 79.20027 -30.56726 1.000 54.67519 427 GLN B O 1
ATOM 6099 N N . TYR B 1 428 ? 9.56434 80.34651 -32.49343 1.000 44.84634 428 TYR B N 1
ATOM 6100 C CA . TYR B 1 428 ? 10.27695 81.51833 -31.99768 1.000 46.92351 428 TYR B CA 1
ATOM 6101 C C . TYR B 1 428 ? 9.53675 82.15818 -30.82842 1.000 47.22230 428 TYR B C 1
ATOM 6102 O O . TYR B 1 428 ? 10.16199 82.60375 -29.85857 1.000 49.56301 428 TYR B O 1
ATOM 6111 N N . ALA B 1 429 ? 8.20356 82.21807 -30.90572 1.000 42.21113 429 ALA B N 1
ATOM 6112 C CA . ALA B 1 429 ? 7.41494 82.76469 -29.80404 1.000 48.26191 429 ALA B CA 1
ATOM 6113 C C . ALA B 1 429 ? 7.65432 81.99009 -28.51210 1.000 48.16247 429 ALA B C 1
ATOM 6114 O O . ALA B 1 429 ? 7.78628 82.58750 -27.43793 1.000 46.39638 429 ALA B O 1
ATOM 6116 N N . HIS B 1 430 ? 7.68002 80.65635 -28.59619 1.000 46.17585 430 HIS B N 1
ATOM 6117 C CA . HIS B 1 430 ? 7.98129 79.82887 -27.43198 1.000 52.57766 430 HIS B CA 1
ATOM 6118 C C . HIS B 1 430 ? 9.31685 80.22335 -26.81513 1.000 52.24505 430 HIS B C 1
ATOM 6119 O O . HIS B 1 430 ? 9.40480 80.49012 -25.61056 1.000 50.31897 430 HIS B O 1
ATOM 6126 N N . ASP B 1 431 ? 10.37038 80.26821 -27.63452 1.000 50.21365 431 ASP B N 1
ATOM 6127 C CA . ASP B 1 431 ? 11.70192 80.57162 -27.11939 1.000 51.18697 431 ASP B CA 1
ATOM 6128 C C . ASP B 1 431 ? 11.76023 81.97449 -26.52649 1.000 54.40352 431 ASP B C 1
ATOM 6129 O O . ASP B 1 431 ? 12.36589 82.18523 -25.46791 1.000 53.06174 431 ASP B O 1
ATOM 6134 N N . ALA B 1 432 ? 11.13866 82.94778 -27.19555 1.000 46.34850 432 ALA B N 1
ATOM 6135 C CA . ALA B 1 432 ? 11.15942 84.32057 -26.69822 1.000 48.44634 432 ALA B CA 1
ATOM 6136 C C . ALA B 1 432 ? 10.44406 84.43373 -25.35527 1.000 51.38215 432 ALA B C 1
ATOM 6137 O O . ALA B 1 432 ? 10.96215 85.04326 -24.41209 1.000 49.84519 432 ALA B O 1
ATOM 6139 N N . VAL B 1 433 ? 9.24760 83.84933 -25.24931 1.000 47.63463 433 VAL B N 1
ATOM 6140 C CA . VAL B 1 433 ? 8.48158 83.95465 -24.01102 1.000 45.93441 433 VAL B CA 1
ATOM 6141 C C . VAL B 1 433 ? 9.16334 83.17402 -22.89089 1.000 46.88892 433 VAL B C 1
ATOM 6142 O O . VAL B 1 433 ? 9.14641 83.59219 -21.72663 1.000 45.57570 433 VAL B O 1
ATOM 6146 N N . TYR B 1 434 ? 9.77152 82.03144 -23.22246 1.000 50.97038 434 TYR B N 1
ATOM 6147 C CA . TYR B 1 434 ? 10.52839 81.26752 -22.23388 1.000 52.85160 434 TYR B CA 1
ATOM 6148 C C . TYR B 1 434 ? 11.59145 82.13020 -21.56508 1.000 51.32313 434 TYR B C 1
ATOM 6149 O O . TYR B 1 434 ? 11.73490 82.11738 -20.33660 1.000 53.60370 434 TYR B O 1
ATOM 6158 N N . GLU B 1 435 ? 12.35415 82.88451 -22.36292 1.000 49.69452 435 GLU B N 1
ATOM 6159 C CA . GLU B 1 435 ? 13.38819 83.74121 -21.79089 1.000 53.36065 435 GLU B CA 1
ATOM 6160 C C . GLU B 1 435 ? 12.77824 84.79203 -20.87504 1.000 54.12596 435 GLU B C 1
ATOM 6161 O O . GLU B 1 435 ? 13.32917 85.09312 -19.80976 1.000 58.76549 435 GLU B O 1
ATOM 6167 N N . CYS B 1 436 ? 11.64389 85.36832 -21.27697 1.000 47.95059 436 CYS B N 1
ATOM 6168 C CA . CYS B 1 436 ? 10.96701 86.33602 -20.42048 1.000 48.97284 436 CYS B CA 1
ATOM 6169 C C . CYS B 1 436 ? 10.48680 85.68963 -19.12845 1.000 50.08519 436 CYS B C 1
ATOM 6170 O O . CYS B 1 436 ? 10.52380 86.31538 -18.06157 1.000 48.80614 436 CYS B O 1
ATOM 6173 N N . CYS B 1 437 ? 10.01917 84.44028 -19.20874 1.000 48.52426 437 CYS B N 1
ATOM 6174 C CA . CYS B 1 437 ? 9.53988 83.74511 -18.01815 1.000 48.03716 437 CYS B CA 1
ATOM 6175 C C . CYS B 1 437 ? 10.61673 83.63906 -16.95529 1.000 53.54560 437 CYS B C 1
ATOM 6176 O O . CYS B 1 437 ? 10.42024 84.06230 -15.80876 1.000 55.32302 437 CYS B O 1
ATOM 6179 N N . ARG B 1 438 ? 11.76638 83.07437 -17.31886 1.000 55.44257 438 ARG B N 1
ATOM 6180 C CA . ARG B 1 438 ? 12.80048 82.86784 -16.31780 1.000 64.91519 438 ARG B CA 1
ATOM 6181 C C . ARG B 1 438 ? 13.37474 84.19221 -15.82698 1.000 64.83859 438 ARG B C 1
ATOM 6182 O O . ARG B 1 438 ? 13.78719 84.28497 -14.66604 1.000 59.74128 438 ARG B O 1
ATOM 6190 N N . THR B 1 439 ? 13.43789 85.21148 -16.68950 1.000 56.59037 439 THR B N 1
ATOM 6191 C CA . THR B 1 439 ? 13.77831 86.54860 -16.20769 1.000 57.45478 439 THR B CA 1
ATOM 6192 C C . THR B 1 439 ? 12.78981 86.99905 -15.13596 1.000 57.35757 439 THR B C 1
ATOM 6193 O O . THR B 1 439 ? 13.18675 87.51898 -14.08592 1.000 57.94775 439 THR B O 1
ATOM 6197 N N . ALA B 1 440 ? 11.48975 86.81960 -15.39421 1.000 55.31555 440 ALA B N 1
ATOM 6198 C CA . ALA B 1 440 ? 10.47111 87.21224 -14.42323 1.000 52.24560 440 ALA B CA 1
ATOM 6199 C C . ALA B 1 440 ? 10.60439 86.42931 -13.12335 1.000 54.81011 440 ALA B C 1
ATOM 6200 O O . ALA B 1 440 ? 10.32635 86.96370 -12.04412 1.000 51.01236 440 ALA B O 1
ATOM 6202 N N . PHE B 1 441 ? 11.02918 85.16777 -13.21079 1.000 54.59478 441 PHE B N 1
ATOM 6203 C CA . PHE B 1 441 ? 11.17559 84.32889 -12.02580 1.000 60.13619 441 PHE B CA 1
ATOM 6204 C C . PHE B 1 441 ? 12.29610 84.83668 -11.12306 1.000 61.19304 441 PHE B C 1
ATOM 6205 O O . PHE B 1 441 ? 12.11123 84.97722 -9.90795 1.000 63.61890 441 PHE B O 1
ATOM 6213 N N . VAL B 1 442 ? 13.46577 85.12044 -11.70365 1.000 61.12771 442 VAL B N 1
ATOM 6214 C CA . VAL B 1 442 ? 14.61619 85.55658 -10.91440 1.000 62.29486 442 VAL B CA 1
ATOM 6215 C C . VAL B 1 442 ? 14.32507 86.87311 -10.20485 1.000 62.44266 442 VAL B C 1
ATOM 6216 O O . VAL B 1 442 ? 14.70665 87.06643 -9.04406 1.000 69.29279 442 VAL B O 1
ATOM 6220 N N . GLN B 1 443 ? 13.63876 87.79067 -10.87869 1.000 57.21201 443 GLN B N 1
ATOM 6221 C CA . GLN B 1 443 ? 13.39211 89.11764 -10.33411 1.000 55.62172 443 GLN B CA 1
ATOM 6222 C C . GLN B 1 443 ? 12.09583 89.22097 -9.54041 1.000 59.68509 443 GLN B C 1
ATOM 6223 O O . GLN B 1 443 ? 11.83905 90.27686 -8.94998 1.000 63.27269 443 GLN B O 1
ATOM 6229 N N . ASP B 1 444 ? 11.27968 88.16382 -9.51221 1.000 53.65826 444 ASP B N 1
ATOM 6230 C CA . ASP B 1 444 ? 10.00489 88.16847 -8.79217 1.000 59.00857 444 ASP B CA 1
ATOM 6231 C C . ASP B 1 444 ? 9.10819 89.31380 -9.26225 1.000 56.35634 444 ASP B C 1
ATOM 6232 O O . ASP B 1 444 ? 8.56353 90.07639 -8.46165 1.000 58.96210 444 ASP B O 1
ATOM 6237 N N . ARG B 1 445 ? 8.94559 89.42227 -10.57611 1.000 54.95243 445 ARG B N 1
ATOM 6238 C CA . ARG B 1 445 ? 8.09696 90.43293 -11.18470 1.000 53.14423 445 ARG B CA 1
ATOM 6239 C C . ARG B 1 445 ? 7.05707 89.77784 -12.08147 1.000 49.17903 445 ARG B C 1
ATOM 6240 O O . ARG B 1 445 ? 7.25316 88.65409 -12.56019 1.000 46.29996 445 ARG B O 1
ATOM 6248 N N . PRO B 1 446 ? 5.93894 90.45540 -12.33460 1.000 48.88013 446 PRO B N 1
ATOM 6249 C CA . PRO B 1 446 ? 4.93061 89.89083 -13.23495 1.000 48.35696 446 PRO B CA 1
ATOM 6250 C C . PRO B 1 446 ? 5.49614 89.68175 -14.63143 1.000 52.34528 446 PRO B C 1
ATOM 6251 O O . PRO B 1 446 ? 6.30093 90.47732 -15.12289 1.000 53.69367 446 PRO B O 1
ATOM 6255 N N . LEU B 1 447 ? 5.07825 88.57779 -15.25792 1.000 48.59103 447 LEU B N 1
ATOM 6256 C CA . LEU B 1 447 ? 5.47692 88.29956 -16.63494 1.000 49.57534 447 LEU B CA 1
ATOM 6257 C C . LEU B 1 447 ? 5.09694 89.44947 -17.55776 1.000 47.78775 447 LEU B C 1
ATOM 6258 O O . LEU B 1 447 ? 5.83213 89.76625 -18.49904 1.000 49.77706 447 LEU B O 1
ATOM 6263 N N . LEU B 1 448 ? 3.94175 90.07509 -17.30956 1.000 48.49121 448 LEU B N 1
ATOM 6264 C CA . LEU B 1 448 ? 3.50026 91.19891 -18.13110 1.000 49.05703 448 LEU B CA 1
ATOM 6265 C C . LEU B 1 448 ? 4.54798 92.30404 -18.16573 1.000 53.62793 448 LEU B C 1
ATOM 6266 O O . LEU B 1 448 ? 4.85878 92.84679 -19.23360 1.000 48.92642 448 LEU B O 1
ATOM 6271 N N . ASP B 1 449 ? 5.10137 92.65200 -16.99809 1.000 52.09975 449 ASP B N 1
ATOM 6272 C CA . ASP B 1 449 ? 6.10307 93.71221 -16.93252 1.000 51.24638 449 ASP B CA 1
ATOM 6273 C C . ASP B 1 449 ? 7.34644 93.34226 -17.73084 1.000 52.54618 449 ASP B C 1
ATOM 6274 O O . ASP B 1 449 ? 7.94987 94.19825 -18.38647 1.000 58.58160 449 ASP B O 1
ATOM 6279 N N . VAL B 1 450 ? 7.74281 92.06989 -17.69052 1.000 50.18609 450 VAL B N 1
ATOM 6280 C CA . VAL B 1 450 ? 8.92890 91.63687 -18.42072 1.000 48.67531 450 VAL B CA 1
ATOM 6281 C C . VAL B 1 450 ? 8.63756 91.54328 -19.91412 1.000 54.69903 450 VAL B C 1
ATOM 6282 O O . VAL B 1 450 ? 9.48598 91.88298 -20.74634 1.000 56.10290 450 VAL B O 1
ATOM 6286 N N . LEU B 1 451 ? 7.43860 91.08143 -20.27797 1.000 51.52632 451 LEU B N 1
ATOM 6287 C CA . LEU B 1 451 ? 7.06055 91.01812 -21.68730 1.000 53.47867 451 LEU B CA 1
ATOM 6288 C C . LEU B 1 451 ? 7.05988 92.40627 -22.31767 1.000 52.39081 451 LEU B C 1
ATOM 6289 O O . LEU B 1 451 ? 7.56145 92.59636 -23.43117 1.000 56.56910 451 LEU B O 1
ATOM 6294 N N . LEU B 1 452 ? 6.49592 93.39141 -21.61502 1.000 53.63424 452 LEU B N 1
ATOM 6295 C CA . LEU B 1 452 ? 6.43490 94.75155 -22.13595 1.000 57.41832 452 LEU B CA 1
ATOM 6296 C C . LEU B 1 452 ? 7.81979 95.34668 -22.35744 1.000 62.20734 452 LEU B C 1
ATOM 6297 O O . LEU B 1 452 ? 7.96582 96.26685 -23.16913 1.000 59.73286 452 LEU B O 1
ATOM 6302 N N . GLU B 1 453 ? 8.83278 94.84408 -21.65313 1.000 60.66607 453 GLU B N 1
ATOM 6303 C CA . GLU B 1 453 ? 10.23422 95.21560 -21.85796 1.000 62.40975 453 GLU B CA 1
ATOM 6304 C C . GLU B 1 453 ? 10.90241 94.42033 -22.97523 1.000 63.02190 453 GLU B C 1
ATOM 6305 O O . GLU B 1 453 ? 12.09268 94.10715 -22.88695 1.000 67.84216 453 GLU B O 1
ATOM 6311 N N . ASN B 1 454 ? 10.12874 93.93723 -23.94544 1.000 59.98411 454 ASN B N 1
ATOM 6312 C CA . ASN B 1 454 ? 10.67323 93.25887 -25.12168 1.000 60.08719 454 ASN B CA 1
ATOM 6313 C C . ASN B 1 454 ? 10.11270 93.88674 -26.39869 1.000 56.20830 454 ASN B C 1
ATOM 6314 O O . ASN B 1 454 ? 8.92581 93.70909 -26.69240 1.000 54.80644 454 ASN B O 1
ATOM 6319 N N . HIS B 1 455 ? 10.94481 94.60706 -27.16614 1.000 57.96900 455 HIS B N 1
ATOM 6320 C CA . HIS B 1 455 ? 10.42508 95.31275 -28.34078 1.000 57.22303 455 HIS B CA 1
ATOM 6321 C C . HIS B 1 455 ? 9.77862 94.35533 -29.33283 1.000 48.84202 455 HIS B C 1
ATOM 6322 O O . HIS B 1 455 ? 8.69939 94.63640 -29.86364 1.000 55.57034 455 HIS B O 1
ATOM 6329 N N . GLU B 1 456 ? 10.42250 93.21589 -29.59480 1.000 48.92083 456 GLU B N 1
ATOM 6330 C CA . GLU B 1 456 ? 9.84223 92.24646 -30.51876 1.000 55.49575 456 GLU B CA 1
ATOM 6331 C C . GLU B 1 456 ? 8.44951 91.82094 -30.07131 1.000 53.81286 456 GLU B C 1
ATOM 6332 O O . GLU B 1 456 ? 7.53751 91.68697 -30.89632 1.000 52.28725 456 GLU B O 1
ATOM 6338 N N . ILE B 1 457 ? 8.26738 91.60319 -28.76941 1.000 46.90026 457 ILE B N 1
ATOM 6339 C CA . ILE B 1 457 ? 6.95754 91.22729 -28.25083 1.000 47.96821 457 ILE B CA 1
ATOM 6340 C C . ILE B 1 457 ? 6.04420 92.44313 -28.14218 1.000 50.91917 457 ILE B C 1
ATOM 6341 O O . ILE B 1 457 ? 4.89496 92.41772 -28.59980 1.000 46.53250 457 ILE B O 1
ATOM 6346 N N . ALA B 1 458 ? 6.54432 93.52875 -27.54064 1.000 47.07826 458 ALA B N 1
ATOM 6347 C CA . ALA B 1 458 ? 5.71962 94.71165 -27.31167 1.000 51.93966 458 ALA B CA 1
ATOM 6348 C C . ALA B 1 458 ? 5.32722 95.43099 -28.59649 1.000 50.24745 458 ALA B C 1
ATOM 6349 O O . ALA B 1 458 ? 4.34121 96.17532 -28.58816 1.000 55.23442 458 ALA B O 1
ATOM 6351 N N . SER B 1 459 ? 6.05797 95.22891 -29.69612 1.000 44.25639 459 SER B N 1
ATOM 6352 C CA . SER B 1 459 ? 5.67271 95.84928 -30.95887 1.000 52.88245 459 SER B CA 1
ATOM 6353 C C . SER B 1 459 ? 4.54136 95.10968 -31.65297 1.000 54.72368 459 SER B C 1
ATOM 6354 O O . SER B 1 459 ? 3.96130 95.65409 -32.59799 1.000 57.54960 459 SER B O 1
ATOM 6357 N N . LYS B 1 460 ? 4.21465 93.89255 -31.21260 1.000 55.00706 460 LYS B N 1
ATOM 6358 C CA . LYS B 1 460 ? 3.18848 93.08782 -31.85826 1.000 54.85179 460 LYS B CA 1
ATOM 6359 C C . LYS B 1 460 ? 1.95574 92.87619 -30.98696 1.000 56.22364 460 LYS B C 1
ATOM 6360 O O . LYS B 1 460 ? 0.93008 92.41686 -31.50187 1.000 61.35549 460 LYS B O 1
ATOM 6366 N N . LEU B 1 461 ? 2.02479 93.19409 -29.69238 1.000 56.52668 461 LEU B N 1
ATOM 6367 C CA . LEU B 1 461 ? 0.88707 93.06946 -28.78351 1.000 59.21140 461 LEU B CA 1
ATOM 6368 C C . LEU B 1 461 ? 0.90781 94.23826 -27.81019 1.000 60.30955 461 LEU B C 1
ATOM 6369 O O . LEU B 1 461 ? 1.90279 94.43925 -27.10533 1.000 55.10621 461 LEU B O 1
ATOM 6374 N N . ASP B 1 462 ? -0.18902 94.99697 -27.77187 1.000 63.70802 462 ASP B N 1
ATOM 6375 C CA . ASP B 1 462 ? -0.33598 96.11353 -26.85395 1.000 63.55465 462 ASP B CA 1
ATOM 6376 C C . ASP B 1 462 ? -0.61912 95.57522 -25.45831 1.000 64.97571 462 ASP B C 1
ATOM 6377 O O . ASP B 1 462 ? -0.76297 94.36808 -25.23863 1.000 62.15519 462 ASP B O 1
ATOM 6382 N N . ARG B 1 463 ? -0.67682 96.48789 -24.49624 1.000 64.27026 463 ARG B N 1
ATOM 6383 C CA . ARG B 1 463 ? -0.88267 96.07730 -23.11830 1.000 62.18991 463 ARG B CA 1
ATOM 6384 C C . ARG B 1 463 ? -2.21875 95.38184 -22.93376 1.000 63.61592 463 ARG B C 1
ATOM 6385 O O . ARG B 1 463 ? -2.30256 94.34580 -22.26348 1.000 68.99400 463 ARG B O 1
ATOM 6393 N N . THR B 1 464 ? -3.26907 95.93052 -23.54772 1.000 63.80173 464 THR B N 1
ATOM 6394 C CA . THR B 1 464 ? -4.61556 95.40952 -23.36014 1.000 69.19797 464 THR B CA 1
ATOM 6395 C C . THR B 1 464 ? -4.67442 93.95572 -23.77525 1.000 66.06645 464 THR B C 1
ATOM 6396 O O . THR B 1 464 ? -5.14107 93.09392 -23.02235 1.000 65.84613 464 THR B O 1
ATOM 6400 N N . GLU B 1 465 ? -4.13983 93.65697 -24.95208 1.000 63.69814 465 GLU B N 1
ATOM 6401 C CA . GLU B 1 465 ? -4.02936 92.26793 -25.34196 1.000 61.28898 465 GLU B CA 1
ATOM 6402 C C . GLU B 1 465 ? -3.09522 91.51387 -24.38234 1.000 59.69530 465 GLU B C 1
ATOM 6403 O O . GLU B 1 465 ? -3.32943 90.33487 -24.10027 1.000 55.91308 465 GLU B O 1
ATOM 6409 N N . LEU B 1 466 ? -2.02937 92.17059 -23.86370 1.000 56.65162 466 LEU B N 1
ATOM 6410 C CA . LEU B 1 466 ? -0.99994 91.43079 -23.10751 1.000 55.30846 466 LEU B CA 1
ATOM 6411 C C . LEU B 1 466 ? -1.42705 91.02255 -21.68021 1.000 57.39001 466 LEU B C 1
ATOM 6412 O O . LEU B 1 466 ? -1.21542 89.85521 -21.29367 1.000 52.29217 466 LEU B O 1
ATOM 6417 N N . GLU B 1 467 ? -2.07128 91.92111 -20.89458 1.000 51.77691 467 GLU B N 1
ATOM 6418 C CA . GLU B 1 467 ? -2.61283 91.44170 -19.62488 1.000 61.18201 467 GLU B CA 1
ATOM 6419 C C . GLU B 1 467 ? -3.79490 90.48389 -19.89216 1.000 55.05613 467 GLU B C 1
ATOM 6420 O O . GLU B 1 467 ? -4.17846 89.69504 -19.01222 1.000 52.05624 467 GLU B O 1
ATOM 6426 N N . LYS B 1 468 ? -4.42568 90.53043 -21.08014 1.000 56.67825 468 LYS B N 1
ATOM 6427 C CA . LYS B 1 468 ? -5.46368 89.52666 -21.31090 1.000 56.36146 468 LYS B CA 1
ATOM 6428 C C . LYS B 1 468 ? -4.83354 88.15066 -21.39708 1.000 49.91193 468 LYS B C 1
ATOM 6429 O O . LYS B 1 468 ? -5.31091 87.19043 -20.77940 1.000 47.41207 468 LYS B O 1
ATOM 6435 N N . LEU B 1 469 ? -3.72277 88.06194 -22.11803 1.000 49.25813 469 LEU B N 1
ATOM 6436 C CA . LEU B 1 469 ? -3.01400 86.80662 -22.26479 1.000 48.30844 469 LEU B CA 1
ATOM 6437 C C . LEU B 1 469 ? -2.38453 86.36780 -20.95219 1.000 48.37307 469 LEU B C 1
ATOM 6438 O O . LEU B 1 469 ? -2.20951 85.16606 -20.72980 1.000 45.15286 469 LEU B O 1
ATOM 6443 N N . CYS B 1 470 ? -2.00861 87.31734 -20.09272 1.000 45.03733 470 CYS B N 1
ATOM 6444 C CA . CYS B 1 470 ? -1.43404 87.01088 -18.78998 1.000 43.29525 470 CYS B CA 1
ATOM 6445 C C . CYS B 1 470 ? -2.49775 86.75881 -17.72857 1.000 45.37452 470 CYS B C 1
ATOM 6446 O O . CYS B 1 470 ? -2.14695 86.52636 -16.56692 1.000 45.88167 470 CYS B O 1
ATOM 6449 N N . ASP B 1 471 ? -3.78140 86.82153 -18.09100 1.000 48.13479 471 ASP B N 1
ATOM 6450 C CA . ASP B 1 471 ? -4.86035 86.59624 -17.13817 1.000 51.45589 471 ASP B CA 1
ATOM 6451 C C . ASP B 1 471 ? -5.13788 85.10121 -17.06476 1.000 48.34722 471 ASP B C 1
ATOM 6452 O O . ASP B 1 471 ? -5.60224 84.52057 -18.05880 1.000 50.26769 471 ASP B O 1
ATOM 6457 N N . PRO B 1 472 ? -4.88997 84.44407 -15.92918 1.000 50.21965 472 PRO B N 1
ATOM 6458 C CA . PRO B 1 472 ? -5.07056 82.98059 -15.87624 1.000 47.86366 472 PRO B CA 1
ATOM 6459 C C . PRO B 1 472 ? -6.48271 82.52819 -16.19917 1.000 51.60373 472 PRO B C 1
ATOM 6460 O O . PRO B 1 472 ? -6.66630 81.40184 -16.67717 1.000 50.69816 472 PRO B O 1
ATOM 6464 N N . ALA B 1 473 ? -7.48750 83.37318 -15.96894 1.000 52.54082 473 ALA B N 1
ATOM 6465 C CA . ALA B 1 473 ? -8.87045 82.97977 -16.21127 1.000 50.10223 473 ALA B CA 1
ATOM 6466 C C . ALA B 1 473 ? -9.23768 82.93884 -17.69012 1.000 51.83989 473 ALA B C 1
ATOM 6467 O O . ALA B 1 473 ? -10.36120 82.53451 -18.01163 1.000 54.95378 473 ALA B O 1
ATOM 6469 N N . ASN B 1 474 ? -8.33941 83.33104 -18.59377 1.000 50.84439 474 ASN B N 1
ATOM 6470 C CA . ASN B 1 474 ? -8.61457 83.29814 -20.02503 1.000 49.74935 474 ASN B CA 1
ATOM 6471 C C . ASN B 1 474 ? -7.98996 82.10012 -20.72531 1.000 48.88895 474 ASN B C 1
ATOM 6472 O O . ASN B 1 474 ? -8.12511 81.97414 -21.94610 1.000 51.92442 474 ASN B O 1
ATOM 6477 N N . TYR B 1 475 ? -7.32819 81.21590 -19.98857 1.000 47.94021 475 TYR B N 1
ATOM 6478 C CA . TYR B 1 475 ? -6.64185 80.05825 -20.55520 1.000 46.08448 475 TYR B CA 1
ATOM 6479 C C . TYR B 1 475 ? -7.23093 78.80584 -19.91913 1.000 46.02519 475 TYR B C 1
ATOM 6480 O O . TYR B 1 475 ? -6.58692 78.14404 -19.10192 1.000 41.94563 475 TYR B O 1
ATOM 6489 N N . LEU B 1 476 ? -8.48106 78.50953 -20.27455 1.000 41.94428 476 LEU B N 1
ATOM 6490 C CA . LEU B 1 476 ? -9.18087 77.33923 -19.77733 1.000 38.82766 476 LEU B CA 1
ATOM 6491 C C . LEU B 1 476 ? -9.31452 76.23860 -20.81439 1.000 40.90867 476 LEU B C 1
ATOM 6492 O O . LEU B 1 476 ? -9.74091 75.13368 -20.46374 1.000 41.42220 476 LEU B O 1
ATOM 6497 N N . GLY B 1 477 ? -8.94400 76.49798 -22.06562 1.000 39.98837 477 GLY B N 1
ATOM 6498 C CA . GLY B 1 477 ? -9.09187 75.47948 -23.08241 1.000 39.59196 477 GLY B CA 1
ATOM 6499 C C . GLY B 1 477 ? -10.53777 75.04435 -23.22256 1.000 38.62362 477 GLY B C 1
ATOM 6500 O O . GLY B 1 477 ? -11.48027 75.80713 -22.98039 1.000 39.20989 477 GLY B O 1
ATOM 6501 N N . GLN B 1 478 ? -10.71948 73.78289 -23.61121 1.000 36.63293 478 GLN B N 1
ATOM 6502 C CA . GLN B 1 478 ? -12.04939 73.22681 -23.82165 1.000 35.04017 478 GLN B CA 1
ATOM 6503 C C . GLN B 1 478 ? -12.61491 72.54391 -22.57803 1.000 36.39195 478 GLN B C 1
ATOM 6504 O O . GLN B 1 478 ? -13.33913 71.54557 -22.70492 1.000 37.67472 478 GLN B O 1
ATOM 6510 N N . CYS B 1 479 ? -12.31386 73.06011 -21.37946 1.000 36.96910 479 CYS B N 1
ATOM 6511 C CA . CYS B 1 479 ? -12.83263 72.45328 -20.15353 1.000 34.56029 479 CYS B CA 1
ATOM 6512 C C . CYS B 1 479 ? -14.34515 72.29528 -20.21210 1.000 40.39400 479 CYS B C 1
ATOM 6513 O O . CYS B 1 479 ? -14.88588 71.25782 -19.81243 1.000 39.29483 479 CYS B O 1
ATOM 6516 N N . SER B 1 480 ? -15.04516 73.31750 -20.71751 1.000 36.34322 480 SER B N 1
ATOM 6517 C CA . SER B 1 480 ? -16.50365 73.28851 -20.71879 1.000 36.73739 480 SER B CA 1
ATOM 6518 C C . SER B 1 480 ? -17.03600 72.21523 -21.65840 1.000 35.71794 480 SER B C 1
ATOM 6519 O O . SER B 1 480 ? -18.01513 71.53216 -21.33614 1.000 40.41402 480 SER B O 1
ATOM 6522 N N . GLN B 1 481 ? -16.41043 72.05459 -22.82770 1.000 36.04947 481 GLN B N 1
ATOM 6523 C CA . GLN B 1 481 ? -16.85856 71.02824 -23.76336 1.000 38.90486 481 GLN B CA 1
ATOM 6524 C C . GLN B 1 481 ? -16.54334 69.62668 -23.25397 1.000 36.11300 481 GLN B C 1
ATOM 6525 O O . GLN B 1 481 ? -17.31742 68.69389 -23.49216 1.000 36.08921 481 GLN B O 1
ATOM 6531 N N . TRP B 1 482 ? -15.41820 69.45553 -22.55696 1.000 37.08560 482 TRP B N 1
ATOM 6532 C CA . TRP B 1 482 ? -15.11627 68.15466 -21.96938 1.000 34.65908 482 TRP B CA 1
ATOM 6533 C C . TRP B 1 482 ? -16.13208 67.79911 -20.88693 1.000 36.02069 482 TRP B C 1
ATOM 6534 O O . TRP B 1 482 ? -16.51924 66.63218 -20.74926 1.000 40.14386 482 TRP B O 1
ATOM 6545 N N . ILE B 1 483 ? -16.56353 68.78948 -20.09937 1.000 33.21440 483 ILE B N 1
ATOM 6546 C CA . ILE B 1 483 ? -17.60479 68.54997 -19.10125 1.000 35.97444 483 ILE B CA 1
ATOM 6547 C C . ILE B 1 483 ? -18.89827 68.09810 -19.77181 1.000 38.69358 483 ILE B C 1
ATOM 6548 O O . ILE B 1 483 ? -19.56006 67.16230 -19.30413 1.000 37.30233 483 ILE B O 1
ATOM 6553 N N . ASP B 1 484 ? -19.28606 68.76185 -20.86960 1.000 36.73200 484 ASP B N 1
ATOM 6554 C CA . ASP B 1 484 ? -20.48455 68.35642 -21.60495 1.000 40.61979 484 ASP B CA 1
ATOM 6555 C C . ASP B 1 484 ? -20.37442 66.92066 -22.10134 1.000 41.46633 484 ASP B C 1
ATOM 6556 O O . ASP B 1 484 ? -21.37897 66.20181 -22.17068 1.000 37.94669 484 ASP B O 1
ATOM 6561 N N . ARG B 1 485 ? -19.16754 66.49546 -22.48480 1.000 39.82773 485 ARG B N 1
ATOM 6562 C CA . ARG B 1 485 ? -18.98554 65.12665 -22.95686 1.000 41.67244 485 ARG B CA 1
ATOM 6563 C C . ARG B 1 485 ? -19.26614 64.11263 -21.85618 1.000 38.99172 485 ARG B C 1
ATOM 6564 O O . ARG B 1 485 ? -19.78273 63.02533 -22.13073 1.000 38.91206 485 ARG B O 1
ATOM 6572 N N . VAL B 1 486 ? -18.94969 64.45367 -20.60928 1.000 36.93924 486 VAL B N 1
ATOM 6573 C CA . VAL B 1 486 ? -19.20965 63.55208 -19.49202 1.000 40.00739 486 VAL B CA 1
ATOM 6574 C C . VAL B 1 486 ? -20.66695 63.62168 -19.05696 1.000 43.01176 486 VAL B C 1
ATOM 6575 O O . VAL B 1 486 ? -21.27488 62.60151 -18.71949 1.000 44.91503 486 VAL B O 1
ATOM 6579 N N . LEU B 1 487 ? -21.27167 64.80602 -19.12011 1.000 44.51172 487 LEU B N 1
ATOM 6580 C CA . LEU B 1 487 ? -22.64062 64.96128 -18.63909 1.000 43.58226 487 LEU B CA 1
ATOM 6581 C C . LEU B 1 487 ? -23.63726 64.35930 -19.62347 1.000 50.10071 487 LEU B C 1
ATOM 6582 O O . LEU B 1 487 ? -24.66516 63.80616 -19.21291 1.000 51.04271 487 LEU B O 1
ATOM 6587 N N . SER B 1 488 ? -23.37199 64.50294 -20.92241 1.000 50.33811 488 SER B N 1
ATOM 6588 C CA . SER B 1 488 ? -24.32155 64.06675 -21.94439 1.000 57.64397 488 SER B CA 1
ATOM 6589 C C . SER B 1 488 ? -24.74718 62.60148 -21.85602 1.000 61.92204 488 SER B C 1
ATOM 6590 O O . SER B 1 488 ? -25.91680 62.31602 -22.16843 1.000 72.47654 488 SER B O 1
ATOM 6593 N N . PRO B 1 489 ? -23.89709 61.63732 -21.45096 1.000 64.75319 489 PRO B N 1
ATOM 6594 C CA . PRO B 1 489 ? -24.49034 60.30616 -21.25820 1.000 68.52999 489 PRO B CA 1
ATOM 6595 C C . PRO B 1 489 ? -25.01940 60.06782 -19.84384 1.000 67.59699 489 PRO B C 1
ATOM 6596 O O . PRO B 1 489 ? -24.50545 59.18640 -19.14915 1.000 65.13365 489 PRO B O 1
#

Secondary structure (DSSP, 8-state):
--TTTTTSS-HHHHHHHSHHHHHHHHHHHHHHHHHHHHHTTSS-HHHHHHHHHT--GGG--HHHHHHHHHHHSSSSHHHHHHHHHHSGGGGGGGSSTT--HHHHHHHHHHHHHHHHHHHHHHHHHHHHHHHHHHHHHTTT-EEEEEETTEEEEEEEHHHHHHHHHHHHHHHHHHHHHHHHHHSB----TTTSS-GGGGGGHHHHHHHHHHHHT-BPPSS--TT-THHHHHHHHHHHHHHHHHHHHHHHHHHHTSTTT--EE----HHHHHHHHHHHHHHHHHHHHHHHT---TTS-SSHHHHHHHHHHHHHHHHHHHHHHHHHHHHT-EE-HHHHHHHHTTTTTGGGHHHHHHHHHHHH-HHHHHHHHHHHHHHHHHHT--HHHHHHT-HHHHTT--HHHHHHHT-GGG--TTHHHHHHHHH--/--TTTTTSS-HHHHHHHSHHHHHHHHHHHHHHHHHHHHHTTSS-HHHHHHHHHT--GGG--HHHHHHHHHHHSSSSHHHHHHHHHHSSTTGGGGTTTT--HHHHHHHHHHHHHHHHHHHHHHHHHHHHHHHHHHHHHTTT-EEEEEETTEEEEEEEHHHHHHHHHHHHHHHHHHHHHHHHHHSB----TTTSS-GGGGGGHHHHHHHHHHHTT-BPPSS--TT-THHHHHHHHHHHHHHHHHHHHHHHHHHHTSTTT--EE----HHHHHHHHHHHHHHHHHHHHHHHTT--TTS-SSHHHHHHHHHHHHHHHHHHHHHHHHHHHHS-EE-HHHHHHHHTTTTTGGGHHHHHHHHHHHH-HHHHHHHHHHHHHHHHHHT--HHHHHHT-HHHHTTS-HHHHHHHT-GGG--TTHHHHHHHHH--

Solvent-accessible surface area: 37068 Å² total; per-residue (Å²): 136,21,5,40,41,40,10,14,5,4,66,73,0,70,122,17,32,30,31,87,34,30,0,36,5,4,4,96,2,3,14,4,1,1,74,7,0,6,110,62,63,45,6,56,144,91,0,5,132,31,0,55,102,43,24,105,36,130,54,18,73,80,78,75,0,33,103,72,0,68,138,56,3,37,6,1,64,2,3,18,83,15,4,53,82,56,9,135,113,37,29,0,119,70,11,26,94,18,18,20,24,1,1,0,11,4,0,1,23,0,14,4,0,63,70,0,0,58,42,1,72,105,61,1,84,34,0,11,66,13,0,56,116,11,0,93,109,17,35,106,25,29,0,0,20,82,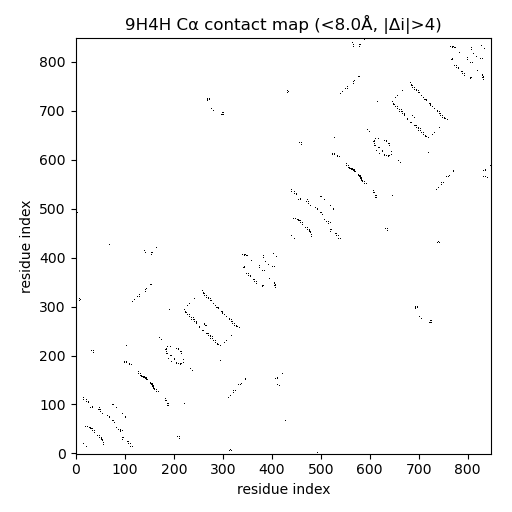62,144,134,151,60,41,61,4,23,3,0,0,36,43,1,2,154,8,0,25,28,0,72,120,7,45,116,89,1,95,80,7,21,135,99,0,31,4,0,1,5,2,2,77,60,19,107,12,82,94,13,54,134,58,6,139,41,0,18,67,35,0,0,178,87,11,111,11,42,79,16,148,139,23,5,5,12,88,2,69,24,4,3,41,0,0,48,4,0,16,97,0,1,36,16,0,14,116,1,0,50,18,2,35,56,5,34,76,135,144,29,27,0,3,12,24,67,149,30,42,5,1,5,14,2,35,0,0,1,0,1,0,99,28,2,10,36,0,2,93,33,0,82,142,14,57,155,94,72,5,26,0,6,6,1,0,9,38,17,6,1,32,40,0,0,25,9,0,7,2,0,1,38,24,0,4,93,1,4,140,33,21,83,25,84,62,124,26,0,64,121,7,0,66,108,29,83,3,38,11,0,27,90,12,0,47,121,39,0,15,159,50,20,34,210,146,76,1,82,72,6,1,117,85,12,20,144,50,1,152,122,94,107,69,49,0,16,45,9,0,45,103,28,156,79,0,48,80,112,22,81,117,87,81,0,84,134,46,14,57,10,40,97,50,42,72,120,9,31,103,128,0,49,163,30,43,97,120,124,23,5,41,39,38,10,14,2,8,71,86,0,67,120,18,34,30,34,89,34,32,0,36,5,4,4,95,2,2,13,4,2,2,73,7,1,7,125,64,63,38,4,54,161,84,0,7,130,4,0,51,100,42,22,104,39,128,55,16,73,75,80,78,0,38,98,71,0,66,127,58,3,40,6,1,67,1,2,16,84,15,4,43,82,51,12,126,120,50,26,0,115,71,10,24,96,18,18,23,20,0,1,0,12,2,0,1,23,0,16,4,0,60,72,0,0,57,42,0,74,109,65,0,85,39,0,15,65,14,0,65,117,10,0,86,109,16,38,100,25,26,0,1,20,85,64,144,131,153,61,43,56,5,21,1,0,0,36,43,1,3,156,8,0,26,29,0,51,122,6,46,117,89,1,94,79,6,19,135,100,0,33,4,0,2,6,2,2,75,59,18,106,12,84,94,14,55,135,59,4,142,39,0,18,70,34,0,0,179,94,10,110,10,41,77,17,141,133,27,4,6,12,88,2,68,26,4,3,41,1,0,47,6,0,16,98,0,1,37,18,0,11,119,1,0,47,20,3,36,58,6,36,78,135,145,29,28,0,5,12,28,66,143,26,51,9,1,4,16,3,31,0,0,2,0,1,0,95,31,2,10,36,0,1,94,30,0,82,137,14,54,153,99,71,4,28,0,5,6,1,0,10,42,20,6,1,35,42,0,0,32,9,0,9,1,0,1,51,17,0,5,92,2,4,147,34,22,83,24,82,60,124,25,0,63,121,8,0,72,111,34,77,6,45,11,0,18,82,10,0,27,122,25,0,4,137,75,32,34,208,138,112,0,82,75,18,0,129,93,8,16,136,41,2,151,115,91,108,70,51,0,24,55,8,0,48,119,42,156,71,0,37,58,91,24,90,140,83,74,0,105,95,35,14,56,9,36,90,42,41,69,119,9,32,101,128,0,60,166,27,48,100,115

GO terms:
  GO:0005634 nucleus (C, EXP)

Radius of gyration: 34.68 Å; Cα contacts (8 Å, |Δi|>4): 1352; chains: 2; bounding box: 80×108×81 Å